Protein AF-0000000068819986 (afdb_homodimer)

Solvent-accessible surface area (backbone atoms only — not comparable to full-atom values): 44447 Å² total; per-residue (Å²): 137,85,81,78,81,79,78,78,78,78,77,74,78,73,74,75,72,70,76,78,70,58,58,41,78,55,37,43,27,44,58,58,49,64,60,56,95,40,70,66,58,46,52,50,27,48,73,72,44,48,37,31,50,92,48,45,50,63,54,22,60,37,66,53,94,60,35,35,33,39,17,23,44,28,52,44,70,18,52,66,48,14,40,23,30,39,55,59,71,44,49,82,79,37,44,56,70,47,33,31,48,39,78,29,70,70,32,18,32,69,64,36,66,87,66,21,36,34,14,24,48,37,52,44,66,48,97,78,47,33,36,42,34,45,23,58,12,35,36,36,51,81,94,58,52,42,65,76,24,68,42,28,42,36,31,27,31,64,88,76,58,41,75,75,46,75,43,68,65,54,74,86,53,52,56,99,49,53,39,70,56,31,66,47,75,50,70,56,96,42,85,62,41,31,34,37,39,33,20,17,15,57,48,30,31,39,33,32,36,34,60,73,75,69,47,69,46,48,39,68,53,33,69,22,41,19,32,34,89,36,16,73,44,53,45,96,88,43,75,52,72,55,32,68,35,5,17,32,19,46,29,48,47,50,72,43,93,87,64,39,33,43,38,36,35,26,14,31,9,25,40,46,39,30,37,34,46,41,65,53,65,75,34,73,85,38,49,84,73,40,75,84,61,50,43,80,56,38,41,56,46,84,68,40,32,36,43,26,29,32,41,42,87,86,33,39,34,38,34,18,21,32,47,58,11,24,36,30,33,30,27,68,91,46,72,63,28,43,89,45,44,41,71,50,41,70,33,89,77,70,26,37,33,29,44,26,47,44,69,42,97,84,49,30,36,35,38,35,14,38,31,50,64,40,54,75,78,54,71,72,62,65,90,38,80,46,33,33,31,30,34,33,49,44,72,70,38,31,57,94,42,80,42,43,85,71,81,76,81,83,79,66,85,76,72,79,67,53,76,82,66,65,76,80,114,137,86,82,77,79,78,77,80,77,78,78,75,77,73,75,75,72,70,76,78,70,58,58,40,78,55,36,41,28,44,57,56,49,65,62,57,95,41,71,66,58,45,52,50,27,48,72,73,45,47,36,31,48,90,47,45,50,61,51,22,61,38,66,54,95,60,33,34,34,38,16,23,43,28,51,46,70,19,53,65,46,14,38,23,31,38,55,58,71,44,49,82,78,36,43,57,72,47,32,32,48,40,77,30,69,69,32,17,32,68,62,36,65,87,67,22,36,36,14,23,48,36,50,44,67,48,96,79,45,32,35,42,34,44,23,56,12,35,35,36,52,80,94,57,50,40,67,76,24,68,43,28,41,36,31,28,33,65,88,75,58,41,75,74,46,78,45,69,65,53,72,87,52,51,57,98,48,53,40,68,54,31,66,47,75,50,70,56,96,41,86,61,41,30,33,38,39,32,21,17,16,55,46,30,31,40,32,33,36,32,60,73,76,68,46,68,45,50,37,67,54,34,68,22,40,20,33,35,90,35,16,74,45,54,44,96,89,44,73,52,69,55,32,69,34,5,19,31,18,46,30,51,48,48,72,42,93,87,66,38,33,42,37,37,35,25,15,32,8,24,39,45,40,30,38,33,46,41,68,52,67,74,34,73,87,37,49,84,75,41,74,85,60,49,43,82,56,39,40,54,46,83,68,38,29,35,43,27,28,32,42,42,87,87,31,39,34,37,34,18,22,32,47,58,11,24,35,29,34,31,27,67,91,46,72,62,27,44,89,43,43,42,70,50,42,70,34,89,79,70,26,37,33,28,44,27,47,44,69,42,98,82,50,28,38,35,38,35,13,38,30,50,64,40,56,76,76,53,71,74,63,65,90,39,81,47,33,32,32,30,36,33,50,43,70,68,38,31,58,94,43,80,44,44,82,71,82,74,76,84,78,68,86,78,72,79,68,53,76,82,66,66,75,79,112

Nearest PDB structures (foldseek):
  5yyl-assembly1_A-2  TM=8.770E-01  e=2.443E-34  Apis mellifera
  7asd-assembly1_AA  TM=8.947E-01  e=6.092E-34  Apis mellifera
  5yyl-assembly1_B-2  TM=8.747E-01  e=6.663E-30  Apis mellifera
  3q6k-assembly1_A  TM=8.518E-01  e=1.603E-27  Lutzomyia longipalpis
  7aq3-assembly1_A  TM=4.898E-01  e=1.006E-07  Stutzerimonas stutzeri

Radius of gyration: 31.74 Å; Cα contacts (8 Å, |Δi|>4): 2108; chains: 2; bounding box: 93×108×98 Å

InterPro domains:
  IPR011042 Six-bladed beta-propeller, TolB-like [G3DSA:2.120.10.30] (23-406)
  IPR017996 Major royal jelly/yellow-related [PF03022] (119-403)
  IPR017996 Major royal jelly/yellow-related [PR01366] (22-43)
  IPR017996 Major royal jelly/yellow-related [PR01366] (44-66)
  IPR017996 Major royal jelly/yellow-related [PR01366] (150-174)
  IPR017996 Major royal jelly/yellow-related [PR01366] (306-325)
  IPR017996 Major royal jelly/yellow-related [PR01366] (328-350)
  IPR017996 Major royal jelly/yellow-related [PTHR10009] (5-405)

Sequence (850 aa):
MDRTAVSVFLLLFVQFCTATYKLQEVFSWNAIDFNYPTNEEKIKALYTGRFKPENNLPVGIEIWNDKMFISVPRWREGIPSTLNYVKLDSYLTTKSPALTPYPSWEGNELGNCQNGLSTVYRMKADKCDRLWVLDTGTFGIGNTTQNPCPYALNIFDLKTNQRLRRYEFRPEDTNANTFIASIAVDLGKSCDDAYAYFSDELGYGLIVYSWKDNKSWRFQHSFFYPDPLRGDFTIDGLNFQWFEEGIFGMSLTPRHPDGSRTMYFSPLASHREFAVSTNILRNESRVEDSYKDFIALGERGPNSHTTSRVMDGNGVQFFNLIDQNAVGCWNSQKPYNEQNVDIVDRDDRELIFPADVKVDRQKNLWVISDRMSNFLIAKLDYKDINFRVFFAPIDVLIKGTICEFIPEVKPLTTYSYNPFWPYYQMDRTAVSVFLLLFVQFCTATYKLQEVFSWNAIDFNYPTNEEKIKALYTGRFKPENNLPVGIEIWNDKMFISVPRWREGIPSTLNYVKLDSYLTTKSPALTPYPSWEGNELGNCQNGLSTVYRMKADKCDRLWVLDTGTFGIGNTTQNPCPYALNIFDLKTNQRLRRYEFRPEDTNANTFIASIAVDLGKSCDDAYAYFSDELGYGLIVYSWKDNKSWRFQHSFFYPDPLRGDFTIDGLNFQWFEEGIFGMSLTPRHPDGSRTMYFSPLASHREFAVSTNILRNESRVEDSYKDFIALGERGPNSHTTSRVMDGNGVQFFNLIDQNAVGCWNSQKPYNEQNVDIVDRDDRELIFPADVKVDRQKNLWVISDRMSNFLIAKLDYKDINFRVFFAPIDVLIKGTICEFIPEVKPLTTYSYNPFWPYYQ

Organism: Brassicogethes aeneus (NCBI:txid1431903)

pLDDT: mean 91.71, std 17.66, range [24.48, 98.94]

Foldseek 3Di:
DPPPPPPPPPPPPPPPPPPPFQWDFQAFALWAAADDPDPVVVVVLCVVQLADRQQWFWFEWEDDDQKIKTATFQQDHHDQAGIWIDGSCCSVPHRHDHTYHAPHSQQDDALPQPRHANHWQYWYADPQQKIKTWRCQWHHDDPPIDRSYAIWIWIARNVVSHTPDIAGADPQQADPQFDWHYKDKDAFPDPQAIKMWTQRFQRLWIKMAHSNVRHIHIAHAPQQFADQVQQWAAFLNDTDGNRSTGKAAWEWAAADPVRKIKIWIHTQSFQWIKIAIVVQVVDRVNRPPCHVRIGTFEGQDPQAGWHYWYADHQQKIWTDRQRFLFIKIAANVDGDYNVRMDTLGHDNPQSHRFNYWDADPQQKIKIKRGNVCCVVVHGRDSVDTGITMIMHHPCSRCVPHSNDDDPDDDPPPPPVCPVPPVPPD/DPPPPPPPPPPPPPPPPPPPFQWDFQAFALWAAADDPDPVVVVVLCVVQLADGQQWFWFEWEDDDQKIKTATFQQDHHDQAGIWIDGSCCSVPHRHDHTYHAPHSQQDDALPQPRHANHWQYWYADPQQKIKTWRCQWHHDDPPIDRSYAIWIWIARNVVSHTPDIAGADPQQADPQFDWHYKDKDAFPDPQAIKMWTQRFQRLWIKMAHSNVRHIHIAHAPQQFADQVQQWAAFLNDTDGNRSTGKAAWEWAAADPVRKIKIWIHTQSFQWIKIAIVVQVVDRVNRPPCHVRIGTFEGQDPQAGWHYWYADHQQKIWTDRQRFLFIKIAARVDGDYNVRMDTLGHDNPQSHRFNYWDADPQQKIKIKHGNVCCVVVHGRDSVDTGITMIMHHPCSRCVPHSNDDDPDDPPDPPPVCPVPPVPPD

Secondary structure (DSSP, 8-state):
---------------------SSEEEEEESS--B--S-HHHHHHHHHHTS--GGG----EEEEETTEEEEE---SSS----SEEEEEGGGGGT-SSPPBEESS-SGGG-TT-TTTS---EEEEEE-TTSEEEEEE---BSSGGG-B-SS--EEEEEETTTTEEEEEEEPPGGG--TT--EEEEEEEE-SSTTSEEEEEEETTTTEEEEEETTTTEEEEEE-GGGSPPGGG-EEEETTEEEE-TT--EEEEEEPPPPTTS--EEEEEESS-SEEEEEEHHHHT-GGGTTT-GGG-EEEEE--SS--EEEEEE-TTSEEEEEEGGGTEEEEEETTS--SGGGEEEEEE-TTT-SSEEEEEE-TTSEEEEEE--HHHHHHS---TTS--EEEEEEEHHHHHTTSTTS----SS--------SS-TT--/---------------------SSEEEEEESS--B--S-HHHHHHHHHHTS--GGG----EEEEETTEEEEE---SSS----SEEEEEGGGGGT-SSPPBEESS-SGGG-TT-TTTS---EEEEEE-TTSEEEEEE---BSSGGG-B-SS--EEEEEETTTTEEEEEEEPPGGG--TT--EEEEEEEE-SSTTSEEEEEEETTTTEEEEEETTTTEEEEEE-GGGSPPGGG-EEEETTEEEE-TT--EEEEEEPPPPTTS--EEEEEESS-SEEEEEEHHHHT-GGGTTT-GGG-EEEEE--SS--EEEEEE-TTSEEEEEEGGGTEEEEEETTS--SGGGEEEEEE-TTT-SSEEEEEE-TTSEEEEEE--HHHHHHS---TTS--EEEEEEEHHHHHTTSTTS----SS--------SS-TT--

Structure (mmCIF, N/CA/C/O backbone):
data_AF-0000000068819986-model_v1
#
loop_
_entity.id
_entity.type
_entity.pdbx_description
1 polymer 'Protein yellow'
#
loop_
_atom_site.group_PDB
_atom_site.id
_atom_site.type_symbol
_atom_site.label_atom_id
_atom_site.label_alt_id
_atom_site.label_comp_id
_atom_site.label_asym_id
_atom_site.label_entity_id
_atom_site.label_seq_id
_atom_site.pdbx_PDB_ins_code
_atom_site.Cartn_x
_atom_site.Cartn_y
_atom_site.Cartn_z
_atom_site.occupancy
_atom_site.B_iso_or_equiv
_atom_site.auth_seq_id
_atom_site.auth_comp_id
_atom_site.auth_asym_id
_atom_site.auth_atom_id
_atom_site.pdbx_PDB_model_num
ATOM 1 N N . MET A 1 1 ? -55.844 -17.922 -62.625 1 30.16 1 MET A N 1
ATOM 2 C CA . MET A 1 1 ? -54.406 -17.672 -62.531 1 30.16 1 MET A CA 1
ATOM 3 C C . MET A 1 1 ? -53.938 -17.797 -61.094 1 30.16 1 MET A C 1
ATOM 5 O O . MET A 1 1 ? -54.344 -17.031 -60.219 1 30.16 1 MET A O 1
ATOM 9 N N . ASP A 1 2 ? -53.562 -19.062 -60.625 1 32.31 2 ASP A N 1
ATOM 10 C CA . ASP A 1 2 ? -53.156 -19.656 -59.344 1 32.31 2 ASP A CA 1
ATOM 11 C C . ASP A 1 2 ? -51.781 -19.172 -58.938 1 32.31 2 ASP A C 1
ATOM 13 O O . ASP A 1 2 ? -50.781 -19.469 -59.625 1 32.31 2 ASP A O 1
ATOM 17 N N . ARG A 1 3 ? -51.656 -17.875 -58.469 1 38.5 3 ARG A N 1
ATOM 18 C CA . ARG A 1 3 ? -50.406 -17.312 -57.969 1 38.5 3 ARG A CA 1
ATOM 19 C C . ARG A 1 3 ? -49.781 -18.203 -56.906 1 38.5 3 ARG A C 1
ATOM 21 O O . ARG A 1 3 ? -50.375 -18.406 -55.844 1 38.5 3 ARG A O 1
ATOM 28 N N . THR A 1 4 ? -48.906 -19.172 -57.188 1 36.22 4 THR A N 1
ATOM 29 C CA . THR A 1 4 ? -48.031 -20 -56.375 1 36.22 4 THR A CA 1
ATOM 30 C C . THR A 1 4 ? -47.062 -19.141 -55.562 1 36.22 4 THR A C 1
ATOM 32 O O . THR A 1 4 ? -46.281 -18.391 -56.125 1 36.22 4 THR A O 1
ATOM 35 N N . ALA A 1 5 ? -47.375 -18.688 -54.312 1 40.69 5 ALA A N 1
ATOM 36 C CA . ALA A 1 5 ? -46.531 -18 -53.312 1 40.69 5 ALA A CA 1
ATOM 37 C C . ALA A 1 5 ? -45.25 -18.812 -53.031 1 40.69 5 ALA A C 1
ATOM 39 O O . ALA A 1 5 ? -45.344 -19.953 -52.594 1 40.69 5 ALA A O 1
ATOM 40 N N . VAL A 1 6 ? -44.156 -18.609 -53.75 1 39.88 6 VAL A N 1
ATOM 41 C CA . VAL A 1 6 ? -42.844 -19.156 -53.469 1 39.88 6 VAL A CA 1
ATOM 42 C C . VAL A 1 6 ? -42.344 -18.688 -52.094 1 39.88 6 VAL A C 1
ATOM 44 O O . VAL A 1 6 ? -42.188 -17.484 -51.875 1 39.88 6 VAL A O 1
ATOM 47 N N . SER A 1 7 ? -42.656 -19.391 -51.031 1 39.62 7 SER A N 1
ATOM 48 C CA . SER A 1 7 ? -42.094 -19.125 -49.719 1 39.62 7 SER A CA 1
ATOM 49 C C . SER A 1 7 ? -40.594 -19.281 -49.719 1 39.62 7 SER A C 1
ATOM 51 O O . SER A 1 7 ? -40.062 -20.359 -49.969 1 39.62 7 SER A O 1
ATOM 53 N N . VAL A 1 8 ? -39.812 -18.25 -49.969 1 42.44 8 VAL A N 1
ATOM 54 C CA . VAL A 1 8 ? -38.375 -18.25 -49.844 1 42.44 8 VAL A CA 1
ATOM 55 C C . VAL A 1 8 ? -38 -18.484 -48.375 1 42.44 8 VAL A C 1
ATOM 57 O O . VAL A 1 8 ? -38.312 -17.688 -47.5 1 42.44 8 VAL A O 1
ATOM 60 N N . PHE A 1 9 ? -37.812 -19.766 -48 1 40.22 9 PHE A N 1
ATOM 61 C CA . PHE A 1 9 ? -37.219 -20.109 -46.719 1 40.22 9 PHE A CA 1
ATOM 62 C C . PHE A 1 9 ? -35.781 -19.609 -46.656 1 40.22 9 PHE A C 1
ATOM 64 O O . PHE A 1 9 ? -34.906 -20.062 -47.406 1 40.22 9 PHE A O 1
ATOM 71 N N . LEU A 1 10 ? -35.562 -18.391 -46.188 1 42 10 LEU A N 1
ATOM 72 C CA . LEU A 1 10 ? -34.219 -17.938 -45.844 1 42 10 LEU A CA 1
ATOM 73 C C . LEU A 1 10 ? -33.594 -18.828 -44.781 1 42 10 LEU A C 1
ATOM 75 O O . LEU A 1 10 ? -34.062 -18.875 -43.625 1 42 10 LEU A O 1
ATOM 79 N N . LEU A 1 11 ? -32.875 -19.906 -45.156 1 39.41 11 LEU A N 1
ATOM 80 C CA . LEU A 1 11 ? -32 -20.656 -44.25 1 39.41 11 LEU A CA 1
ATOM 81 C C . LEU A 1 11 ? -30.969 -19.75 -43.625 1 39.41 11 LEU A C 1
ATOM 83 O O . LEU A 1 11 ? -30.062 -19.25 -44.312 1 39.41 11 LEU A O 1
ATOM 87 N N . LEU A 1 12 ? -31.297 -19.078 -42.594 1 41.88 12 LEU A N 1
ATOM 88 C CA . LEU A 1 12 ? -30.297 -18.438 -41.75 1 41.88 12 LEU A CA 1
ATOM 89 C C . LEU A 1 12 ? -29.25 -19.438 -41.281 1 41.88 12 LEU A C 1
ATOM 91 O O . LEU A 1 12 ? -29.531 -20.312 -40.469 1 41.88 12 LEU A O 1
ATOM 95 N N . PHE A 1 13 ? -28.219 -19.719 -42.094 1 41.12 13 PHE A N 1
ATOM 96 C CA . PHE A 1 13 ? -27.016 -20.406 -41.625 1 41.12 13 PHE A CA 1
ATOM 97 C C . PHE A 1 13 ? -26.422 -19.703 -40.406 1 41.12 13 PHE A C 1
ATOM 99 O O . PHE A 1 13 ? -25.812 -18.625 -40.562 1 41.12 13 PHE A O 1
ATOM 106 N N . VAL A 1 14 ? -26.922 -19.969 -39.281 1 42.66 14 VAL A N 1
ATOM 107 C CA . VAL A 1 14 ? -26.172 -19.641 -38.062 1 42.66 14 VAL A CA 1
ATOM 108 C C . VAL A 1 14 ? -24.844 -20.375 -38.062 1 42.66 14 VAL A C 1
ATOM 110 O O . VAL A 1 14 ? -24.797 -21.594 -37.969 1 42.66 14 VAL A O 1
ATOM 113 N N . GLN A 1 15 ? -23.859 -19.922 -38.75 1 37.44 15 GLN A N 1
ATOM 114 C CA . GLN A 1 15 ? -22.5 -20.391 -38.5 1 37.44 15 GLN A CA 1
ATOM 115 C C . GLN A 1 15 ? -22.219 -20.484 -37 1 37.44 15 GLN A C 1
ATOM 117 O O . GLN A 1 15 ? -22.109 -19.453 -36.312 1 37.44 15 GLN A O 1
ATOM 122 N N . PHE A 1 16 ? -22.516 -21.562 -36.375 1 36.34 16 PHE A N 1
ATOM 123 C CA . PHE A 1 16 ? -21.875 -21.844 -35.094 1 36.34 16 PHE A CA 1
ATOM 124 C C . PHE A 1 16 ? -20.359 -21.719 -35.219 1 36.34 16 PHE A C 1
ATOM 126 O O . PHE A 1 16 ? -19.688 -22.594 -35.781 1 36.34 16 PHE A O 1
ATOM 133 N N . CYS A 1 17 ? -19.797 -20.578 -35.312 1 37.97 17 CYS A N 1
ATOM 134 C CA . CYS A 1 17 ? -18.359 -20.484 -35.062 1 37.97 17 CYS A CA 1
ATOM 135 C C . CYS A 1 17 ? -17.984 -21.297 -33.812 1 37.97 17 CYS A C 1
ATOM 137 O O . CYS A 1 17 ? -18.25 -20.859 -32.688 1 37.97 17 CYS A O 1
ATOM 139 N N . THR A 1 18 ? -17.969 -22.562 -33.812 1 39.12 18 THR A N 1
ATOM 140 C CA . THR A 1 18 ? -17.328 -23.297 -32.75 1 39.12 18 THR A CA 1
ATOM 141 C C . THR A 1 18 ? -16.016 -22.625 -32.344 1 39.12 18 THR A C 1
ATOM 143 O O . THR A 1 18 ? -15.102 -22.484 -33.156 1 39.12 18 THR A O 1
ATOM 146 N N . ALA A 1 19 ? -16.016 -21.688 -31.547 1 47.94 19 ALA A N 1
ATOM 147 C CA . ALA A 1 19 ? -14.781 -21.219 -30.922 1 47.94 19 ALA A CA 1
ATOM 148 C C . ALA A 1 19 ? -13.852 -22.375 -30.609 1 47.94 19 ALA A C 1
ATOM 150 O O . ALA A 1 19 ? -14.172 -23.219 -29.766 1 47.94 19 ALA A O 1
ATOM 151 N N . THR A 1 20 ? -13.18 -22.984 -31.531 1 50.69 20 THR A N 1
ATOM 152 C CA . THR A 1 20 ? -12.172 -24.016 -31.297 1 50.69 20 THR A CA 1
ATOM 153 C C . THR A 1 20 ? -11.258 -23.625 -30.125 1 50.69 20 THR A C 1
ATOM 155 O O . THR A 1 20 ? -10.547 -22.609 -30.203 1 50.69 20 THR A O 1
ATOM 158 N N . TYR A 1 21 ? -11.539 -24.172 -28.812 1 73 21 TYR A N 1
ATOM 159 C CA . TYR A 1 21 ? -10.672 -24.062 -27.641 1 73 21 TYR A CA 1
ATOM 160 C C . TYR A 1 21 ? -9.312 -24.703 -27.906 1 73 21 TYR A C 1
ATOM 162 O O . TYR A 1 21 ? -9.242 -25.875 -28.297 1 73 21 TYR A O 1
ATOM 170 N N . LYS A 1 22 ? -8.312 -23.812 -27.875 1 88.81 22 LYS A N 1
ATOM 171 C CA . LYS A 1 22 ? -6.961 -24.312 -28.109 1 88.81 22 LYS A CA 1
ATOM 172 C C . LYS A 1 22 ? -6.449 -25.109 -26.922 1 88.81 22 LYS A C 1
ATOM 174 O O . LYS A 1 22 ? -5.816 -26.156 -27.078 1 88.81 22 LYS A O 1
ATOM 179 N N . LEU A 1 23 ? -6.883 -24.75 -25.75 1 96.56 23 LEU A N 1
ATOM 180 C CA . LEU A 1 23 ? -6.504 -25.469 -24.531 1 96.56 23 LEU A CA 1
ATOM 181 C C . LEU A 1 23 ? -7.316 -26.75 -24.391 1 96.56 23 LEU A C 1
ATOM 183 O O . LEU A 1 23 ? -8.539 -26.734 -24.531 1 96.56 23 LEU A O 1
ATOM 187 N N . GLN A 1 24 ? -6.68 -27.797 -24.141 1 96.88 24 GLN A N 1
ATOM 188 C CA . GLN A 1 24 ? -7.32 -29.094 -23.938 1 96.88 24 GLN A CA 1
ATOM 189 C C . GLN A 1 24 ? -7.332 -29.469 -22.453 1 96.88 24 GLN A C 1
ATOM 191 O O . GLN A 1 24 ? -6.305 -29.391 -21.781 1 96.88 24 GLN A O 1
ATOM 196 N N . GLU A 1 25 ? -8.484 -29.891 -21.984 1 97.56 25 GLU A N 1
ATOM 197 C CA . GLU A 1 25 ? -8.609 -30.312 -20.594 1 97.56 25 GLU A CA 1
ATOM 198 C C . GLU A 1 25 ? -7.938 -31.656 -20.359 1 97.56 25 GLU A C 1
ATOM 200 O O . GLU A 1 25 ? -8.148 -32.594 -21.125 1 97.56 25 GLU A O 1
ATOM 205 N N . VAL A 1 26 ? -7.129 -31.75 -19.344 1 97.5 26 VAL A N 1
ATOM 206 C CA . VAL A 1 26 ? -6.43 -32.969 -19 1 97.5 26 VAL A CA 1
ATOM 207 C C . VAL A 1 26 ? -7.039 -33.594 -17.734 1 97.5 26 VAL A C 1
ATOM 209 O O . VAL A 1 26 ? -7.328 -34.781 -17.688 1 97.5 26 VAL A O 1
ATOM 212 N N . PHE A 1 27 ? -7.16 -32.812 -16.719 1 98.56 27 PHE A N 1
ATOM 213 C CA . PHE A 1 27 ? -7.754 -33.219 -15.453 1 98.56 27 PHE A CA 1
ATOM 214 C C . PHE A 1 27 ? -8.891 -32.281 -15.062 1 98.56 27 PHE A C 1
ATOM 216 O O . PHE A 1 27 ? -8.93 -31.125 -15.492 1 98.56 27 PHE A O 1
ATOM 223 N N . SER A 1 28 ? -9.805 -32.75 -14.273 1 98.44 28 SER A N 1
ATOM 224 C CA . SER A 1 28 ? -10.883 -31.953 -13.688 1 98.44 28 SER A CA 1
ATOM 225 C C . SER A 1 28 ? -11.391 -32.594 -12.398 1 98.44 28 SER A C 1
ATOM 227 O O . SER A 1 28 ? -11.43 -33.812 -12.273 1 98.44 28 SER A O 1
ATOM 229 N N . TRP A 1 29 ? -11.719 -31.797 -11.43 1 98.69 29 TRP A N 1
ATOM 230 C CA . TRP A 1 29 ? -12.195 -32.25 -10.141 1 98.69 29 TRP A CA 1
ATOM 231 C C . TRP A 1 29 ? -13.422 -31.469 -9.695 1 98.69 29 TRP A C 1
ATOM 233 O O . TRP A 1 29 ? -13.477 -30.25 -9.875 1 98.69 29 TRP A O 1
ATOM 243 N N . ASN A 1 30 ? -14.422 -32.188 -9.141 1 98.44 30 ASN A N 1
ATOM 244 C CA . ASN A 1 30 ? -15.406 -31.5 -8.32 1 98.44 30 ASN A CA 1
ATOM 245 C C . ASN A 1 30 ? -14.812 -31.062 -6.988 1 98.44 30 ASN A C 1
ATOM 247 O O . ASN A 1 30 ? -14.969 -29.891 -6.594 1 98.44 30 ASN A O 1
ATOM 251 N N . ALA A 1 31 ? -14.117 -31.984 -6.383 1 98.38 31 ALA A N 1
ATOM 252 C CA . ALA A 1 31 ? -13.352 -31.781 -5.152 1 98.38 31 ALA A CA 1
ATOM 253 C C . ALA A 1 31 ? -12.047 -32.562 -5.18 1 98.38 31 ALA A C 1
ATOM 255 O O . ALA A 1 31 ? -11.984 -33.656 -5.762 1 98.38 31 ALA A O 1
ATOM 256 N N . ILE A 1 32 ? -11.086 -32.062 -4.531 1 98.38 32 ILE A N 1
ATOM 257 C CA . ILE A 1 32 ? -9.789 -32.719 -4.488 1 98.38 32 ILE A CA 1
ATOM 258 C C . ILE A 1 32 ? -9.844 -33.906 -3.545 1 98.38 32 ILE A C 1
ATOM 260 O O . ILE A 1 32 ? -10.508 -33.844 -2.506 1 98.38 32 ILE A O 1
ATOM 264 N N . ASP A 1 33 ? -9.18 -34.906 -3.947 1 98.38 33 ASP A N 1
ATOM 265 C CA . ASP A 1 33 ? -9.016 -36.094 -3.139 1 98.38 33 ASP A CA 1
ATOM 266 C C . ASP A 1 33 ? -7.539 -36.5 -3.029 1 98.38 33 ASP A C 1
ATOM 268 O O . ASP A 1 33 ? -6.703 -36 -3.785 1 98.38 33 ASP A O 1
ATOM 272 N N . PHE A 1 34 ? -7.273 -37.375 -2.041 1 98.75 34 PHE A N 1
ATOM 273 C CA . PHE A 1 34 ? -5.887 -37.75 -1.778 1 98.75 34 PHE A CA 1
ATOM 274 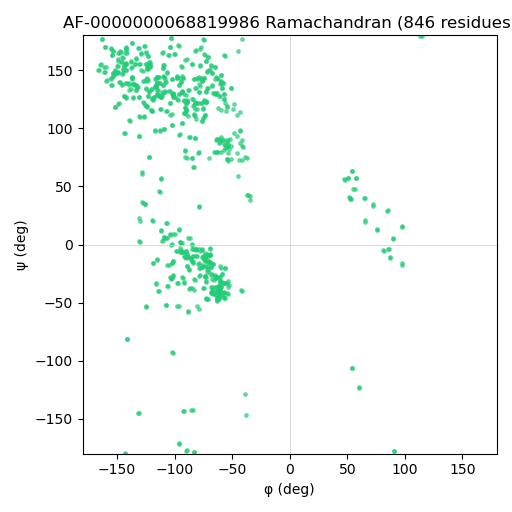C C . PHE A 1 34 ? -5.727 -39.281 -1.771 1 98.75 34 PHE A C 1
ATOM 276 O O . PHE A 1 34 ? -6.652 -40 -1.404 1 98.75 34 PHE A O 1
ATOM 283 N N . ASN A 1 35 ? -4.531 -39.656 -2.172 1 98 35 ASN A N 1
ATOM 284 C CA . ASN A 1 35 ? -4.168 -41.062 -2.125 1 98 35 ASN A CA 1
ATOM 285 C C . ASN A 1 35 ? -3.717 -41.469 -0.728 1 98 35 ASN A C 1
ATOM 287 O O . ASN A 1 35 ? -2.52 -41.531 -0.444 1 98 35 ASN A O 1
ATOM 291 N N . TYR A 1 36 ? -4.664 -41.938 0.056 1 97.88 36 TYR A N 1
ATOM 292 C CA . TYR A 1 36 ? -4.324 -42.469 1.373 1 97.88 36 TYR A CA 1
ATOM 293 C C . TYR A 1 36 ? -3.744 -43.875 1.263 1 97.88 36 TYR A C 1
ATOM 295 O O . TYR A 1 36 ? -4.102 -44.625 0.356 1 97.88 36 TYR A O 1
ATOM 303 N N . PRO A 1 37 ? -2.934 -44.219 2.252 1 96.5 37 PRO A N 1
ATOM 304 C CA . PRO A 1 37 ? -2.373 -45.562 2.215 1 96.5 37 PRO A CA 1
ATOM 305 C C . PRO A 1 37 ? -3.443 -46.656 2.314 1 96.5 37 PRO A C 1
ATOM 307 O O . PRO A 1 37 ? -3.318 -47.719 1.687 1 96.5 37 PRO A O 1
ATOM 310 N N . THR A 1 38 ? -4.48 -46.438 3.188 1 97.31 38 THR A N 1
ATOM 311 C CA . THR A 1 38 ? -5.586 -47.375 3.301 1 97.31 38 THR A CA 1
ATOM 312 C C . THR A 1 38 ? -6.926 -46.656 3.307 1 97.31 38 THR A C 1
ATOM 314 O O . THR A 1 38 ? -6.988 -45.469 3.662 1 97.31 38 THR A O 1
ATOM 317 N N . ASN A 1 39 ? -7.887 -47.375 2.908 1 97.25 39 ASN A N 1
ATOM 318 C CA . ASN A 1 39 ? -9.234 -46.812 2.959 1 97.25 39 ASN A CA 1
ATOM 319 C C . ASN A 1 39 ? -9.648 -46.469 4.387 1 97.25 39 ASN A C 1
ATOM 321 O O . ASN A 1 39 ? -10.352 -45.5 4.621 1 97.25 39 ASN A O 1
ATOM 325 N N . GLU A 1 40 ? -9.188 -47.312 5.324 1 97.62 40 GLU A N 1
ATOM 326 C CA . GLU A 1 40 ? -9.5 -47.062 6.73 1 97.62 40 GLU A CA 1
ATOM 327 C C . GLU A 1 40 ? -8.945 -45.719 7.207 1 97.62 40 GLU A C 1
ATOM 329 O O . GLU A 1 40 ? -9.625 -45 7.918 1 97.62 40 GLU A O 1
ATOM 334 N N . GLU A 1 41 ? -7.789 -45.438 6.773 1 97.31 41 GLU A N 1
ATOM 335 C CA . GLU A 1 41 ? -7.168 -44.188 7.152 1 97.31 41 GLU A CA 1
ATOM 336 C C . GLU A 1 41 ? -7.922 -43 6.559 1 97.31 41 GLU A C 1
ATOM 338 O O . GLU A 1 41 ? -8.07 -41.938 7.207 1 97.31 41 GLU A O 1
ATOM 343 N N . LYS A 1 42 ? -8.367 -43.125 5.359 1 97.88 42 LYS A N 1
ATOM 344 C CA . LYS A 1 42 ? -9.141 -42.062 4.715 1 97.88 42 LYS A CA 1
ATOM 345 C C . LYS A 1 42 ? -10.453 -41.812 5.453 1 97.88 42 LYS A C 1
ATOM 347 O O . LYS A 1 42 ? -10.797 -40.688 5.75 1 97.88 42 LYS A O 1
ATOM 352 N N . ILE A 1 43 ? -11.125 -42.906 5.754 1 98 43 ILE A N 1
ATOM 353 C CA . ILE A 1 43 ? -12.414 -42.812 6.441 1 98 43 ILE A CA 1
ATOM 354 C C . ILE A 1 43 ? -12.227 -42.156 7.801 1 98 43 ILE A C 1
ATOM 356 O O . ILE A 1 43 ? -13.008 -41.281 8.195 1 98 43 ILE A O 1
ATOM 360 N N . LYS A 1 44 ? -11.211 -42.531 8.492 1 97.81 44 LYS A N 1
ATOM 361 C CA . LYS A 1 44 ? -10.914 -41.938 9.789 1 97.81 44 LYS A CA 1
ATOM 362 C C . LYS A 1 44 ? -10.672 -40.438 9.656 1 97.81 44 LYS A C 1
ATOM 364 O O . LYS A 1 44 ? -11.148 -39.656 10.469 1 97.81 44 LYS A O 1
ATOM 369 N N . ALA A 1 45 ? -9.914 -40.094 8.625 1 98 45 ALA A N 1
ATOM 370 C CA . ALA A 1 45 ? -9.609 -38.688 8.398 1 98 45 ALA A CA 1
ATOM 371 C C . ALA A 1 45 ? -10.875 -37.875 8.102 1 98 45 ALA A C 1
ATOM 373 O O . ALA A 1 45 ? -11.039 -36.75 8.57 1 98 45 ALA A O 1
ATOM 374 N N . LEU A 1 46 ? -11.75 -38.438 7.324 1 98.12 46 LEU A N 1
ATOM 375 C CA . LEU A 1 46 ? -13.031 -37.812 7.012 1 98.12 46 LEU A CA 1
ATOM 376 C C . LEU A 1 46 ? -13.867 -37.625 8.273 1 98.12 46 LEU A C 1
ATOM 378 O O . LEU A 1 46 ? -14.453 -36.562 8.484 1 98.12 46 LEU A O 1
ATOM 382 N N . TYR A 1 47 ? -13.82 -38.594 9.125 1 97.69 47 TYR A N 1
ATOM 383 C CA . TYR A 1 47 ? -14.641 -38.594 10.336 1 97.69 47 TYR A CA 1
ATOM 384 C C . TYR A 1 47 ? -14.086 -37.625 11.367 1 97.69 47 TYR A C 1
ATOM 386 O O . TYR A 1 47 ? -14.852 -36.938 12.062 1 97.69 47 TYR A O 1
ATOM 394 N N . THR A 1 48 ? -12.812 -37.531 11.469 1 97.75 48 THR A N 1
ATOM 395 C CA . THR A 1 48 ? -12.188 -36.688 12.492 1 97.75 48 THR A CA 1
ATOM 396 C C . THR A 1 48 ? -12.023 -35.25 12 1 97.75 48 THR A C 1
ATOM 398 O O . THR A 1 48 ? -11.641 -34.375 12.766 1 97.75 48 THR A O 1
ATOM 401 N N . GLY A 1 49 ? -12.234 -35 10.727 1 97.69 49 GLY A N 1
ATOM 402 C CA . GLY A 1 49 ? -12.117 -33.656 10.18 1 97.69 49 GLY A CA 1
ATOM 403 C C . GLY A 1 49 ? -10.711 -33.344 9.703 1 97.69 49 GLY A C 1
ATOM 404 O O . GLY A 1 49 ? -10.438 -32.188 9.32 1 97.69 49 GLY A O 1
ATOM 405 N N . ARG A 1 50 ? -9.898 -34.312 9.766 1 97.38 50 ARG A N 1
ATOM 406 C CA . ARG A 1 50 ? -8.539 -34.125 9.258 1 97.38 50 ARG A CA 1
ATOM 407 C C . ARG A 1 50 ? -8.531 -34 7.738 1 97.38 50 ARG A C 1
ATOM 409 O O . ARG A 1 50 ? -7.559 -33.531 7.152 1 97.38 50 ARG A O 1
ATOM 416 N N . PHE A 1 51 ? -9.586 -34.562 7.164 1 98.5 51 PHE A N 1
ATOM 417 C CA . PHE A 1 51 ? -9.82 -34.406 5.734 1 98.5 51 PHE A CA 1
ATOM 418 C C . PHE A 1 51 ? -11.234 -33.875 5.48 1 98.5 51 PHE A C 1
ATOM 420 O O . PHE A 1 51 ? -12.219 -34.562 5.781 1 98.5 51 PHE A O 1
ATOM 427 N N . LYS A 1 52 ? -11.281 -32.625 5.035 1 98.5 52 LYS A N 1
ATOM 428 C CA . LYS A 1 52 ? -12.531 -32 4.602 1 98.5 52 LYS A CA 1
ATOM 429 C C . LYS A 1 52 ? -12.469 -31.625 3.125 1 98.5 52 LYS A C 1
ATOM 431 O O . LYS A 1 52 ? -11.961 -30.547 2.773 1 98.5 52 LYS A O 1
ATOM 436 N N . PRO A 1 53 ? -13.008 -32.406 2.236 1 97.81 53 PRO A N 1
ATOM 437 C CA . PRO A 1 53 ? -12.828 -32.281 0.791 1 97.81 53 PRO A CA 1
ATOM 438 C C . PRO A 1 53 ? -13.164 -30.859 0.296 1 97.81 53 PRO A C 1
ATOM 440 O O . PRO A 1 53 ? -12.453 -30.312 -0.544 1 97.81 53 PRO A O 1
ATOM 443 N N . GLU A 1 54 ? -14.125 -30.203 0.831 1 97.44 54 GLU A N 1
ATOM 444 C CA . GLU A 1 54 ? -14.625 -28.938 0.33 1 97.44 54 GLU A CA 1
ATOM 445 C C . GLU A 1 54 ? -13.656 -27.797 0.659 1 97.44 54 GLU A C 1
ATOM 447 O O . GLU A 1 54 ? -13.773 -26.703 0.105 1 97.44 54 GLU A O 1
ATOM 452 N N . ASN A 1 55 ? -12.688 -28.078 1.54 1 98.25 55 ASN A N 1
ATOM 453 C CA . ASN A 1 55 ? -11.773 -27.031 1.983 1 98.25 55 ASN A CA 1
ATOM 454 C C . ASN A 1 55 ? -10.492 -27.016 1.151 1 98.25 55 ASN A C 1
ATOM 456 O O . ASN A 1 55 ? -9.672 -26.109 1.285 1 98.25 55 ASN A O 1
ATOM 460 N N . ASN A 1 56 ? -10.336 -28 0.267 1 98.69 56 ASN A N 1
ATOM 461 C CA . ASN A 1 56 ? -9.086 -28.188 -0.454 1 98.69 56 ASN A CA 1
ATOM 462 C C . ASN A 1 56 ? -9.109 -27.484 -1.812 1 98.69 56 ASN A C 1
ATOM 464 O O . ASN A 1 56 ? -9.781 -27.953 -2.738 1 98.69 56 ASN A O 1
ATOM 468 N N . LEU A 1 57 ? -8.438 -26.375 -1.933 1 98.69 57 LEU A N 1
ATOM 469 C CA . LEU A 1 57 ? -8.312 -25.609 -3.172 1 98.69 57 LEU A CA 1
ATOM 470 C C . LEU A 1 57 ? -6.941 -25.812 -3.805 1 98.69 57 LEU A C 1
ATOM 472 O O . LEU A 1 57 ? -5.918 -25.438 -3.227 1 98.69 57 LEU A O 1
ATOM 476 N N . PRO A 1 58 ? -6.863 -26.484 -4.965 1 98.75 58 PRO A N 1
ATOM 477 C CA . PRO A 1 58 ? -5.574 -26.531 -5.664 1 98.75 58 PRO A CA 1
ATOM 478 C C . PRO A 1 58 ? -5.203 -25.172 -6.281 1 98.75 58 PRO A C 1
ATOM 480 O O . PRO A 1 58 ? -6.039 -24.531 -6.918 1 98.75 58 PRO A O 1
ATOM 483 N N . VAL A 1 59 ? -3.977 -24.734 -6.121 1 97.88 59 VAL A N 1
ATOM 484 C CA . VAL A 1 59 ? -3.658 -23.359 -6.48 1 97.88 59 VAL A CA 1
ATOM 485 C C . VAL A 1 59 ? -2.494 -23.328 -7.465 1 97.88 59 VAL A C 1
ATOM 487 O O . VAL A 1 59 ? -2.564 -22.672 -8.508 1 97.88 59 VAL A O 1
ATOM 490 N N . GLY A 1 60 ? -1.392 -23.969 -7.145 1 98 60 GLY A N 1
ATOM 491 C CA . GLY A 1 60 ? -0.194 -23.953 -7.969 1 98 60 GLY A CA 1
ATOM 492 C C . GLY A 1 60 ? 0.095 -25.281 -8.633 1 98 60 GLY A C 1
ATOM 493 O O . GLY A 1 60 ? -0.247 -26.328 -8.094 1 98 60 GLY A O 1
ATOM 494 N N . ILE A 1 61 ? 0.76 -25.25 -9.797 1 98.75 61 ILE A N 1
ATOM 495 C CA . ILE A 1 61 ? 1.185 -26.469 -10.469 1 98.75 61 ILE A CA 1
ATOM 496 C C . ILE A 1 61 ? 2.637 -26.328 -10.922 1 98.75 61 ILE A C 1
ATOM 498 O O . ILE A 1 61 ? 3.164 -25.219 -11.008 1 98.75 61 ILE A O 1
ATOM 502 N N . GLU A 1 62 ? 3.207 -27.406 -11.133 1 98.69 62 GLU A N 1
ATOM 503 C CA . GLU A 1 62 ? 4.523 -27.531 -11.758 1 98.69 62 GLU A CA 1
ATOM 504 C C . GLU A 1 62 ? 4.688 -28.891 -12.43 1 98.69 62 GLU A C 1
ATOM 506 O O . GLU A 1 62 ? 4.285 -29.922 -11.867 1 98.69 62 GLU A O 1
ATOM 511 N N . ILE A 1 63 ? 5.273 -28.875 -13.633 1 98.56 63 ILE A N 1
ATOM 512 C CA . ILE A 1 63 ? 5.41 -30.109 -14.391 1 98.56 63 ILE A CA 1
ATOM 513 C C . ILE A 1 63 ? 6.871 -30.547 -14.398 1 98.56 63 ILE A C 1
ATOM 515 O O . ILE A 1 63 ? 7.766 -29.75 -14.688 1 98.56 63 ILE A O 1
ATOM 519 N N . TRP A 1 64 ? 7.098 -31.766 -14.102 1 98.25 64 TRP A N 1
ATOM 520 C CA . TRP A 1 64 ? 8.406 -32.406 -14.211 1 98.25 64 TRP A CA 1
ATOM 521 C C . TRP A 1 64 ? 8.281 -33.812 -14.781 1 98.25 64 TRP A C 1
ATOM 523 O O . TRP A 1 64 ? 7.789 -34.719 -14.102 1 98.25 64 TRP A O 1
ATOM 533 N N . ASN A 1 65 ? 8.695 -33.938 -16.031 1 96.06 65 ASN A N 1
ATOM 534 C CA . ASN A 1 65 ? 8.609 -35.219 -16.75 1 96.06 65 ASN A CA 1
ATOM 535 C C . ASN A 1 65 ? 7.195 -35.781 -16.719 1 96.06 65 ASN A C 1
ATOM 537 O O . ASN A 1 65 ? 6.281 -35.219 -17.312 1 96.06 65 ASN A O 1
ATOM 541 N N . ASP A 1 66 ? 6.969 -36.844 -15.906 1 95.75 66 ASP A N 1
ATOM 542 C CA . ASP A 1 66 ? 5.668 -37.5 -15.93 1 95.75 66 ASP A CA 1
ATOM 543 C C . ASP A 1 66 ? 4.828 -37.125 -14.719 1 95.75 66 ASP A C 1
ATOM 545 O O . ASP A 1 66 ? 3.764 -37.688 -14.477 1 95.75 66 ASP A O 1
ATOM 549 N N . LYS A 1 67 ? 5.344 -36.156 -13.977 1 97.62 67 LYS A N 1
ATOM 550 C CA . LYS A 1 67 ? 4.652 -35.688 -12.773 1 97.62 67 LYS A CA 1
ATOM 551 C C . LYS A 1 67 ? 4.152 -34.25 -12.93 1 97.62 67 LYS A C 1
ATOM 553 O O . LYS A 1 67 ? 4.84 -33.406 -13.5 1 97.62 67 LYS A O 1
ATOM 558 N N . MET A 1 68 ? 2.986 -34.062 -12.445 1 98.62 68 MET A N 1
ATOM 559 C CA . MET A 1 68 ? 2.49 -32.719 -12.188 1 98.62 68 MET A CA 1
ATOM 560 C C . MET A 1 68 ? 2.336 -32.469 -10.688 1 98.62 68 MET A C 1
ATOM 562 O O . MET A 1 68 ? 1.564 -33.156 -10.023 1 98.62 68 MET A O 1
ATOM 566 N N . PHE A 1 69 ? 3.082 -31.562 -10.227 1 98.88 69 PHE A N 1
ATOM 567 C CA . PHE A 1 69 ? 2.932 -31.156 -8.836 1 98.88 69 PHE A CA 1
ATOM 568 C C . PHE A 1 69 ? 1.764 -30.188 -8.68 1 98.88 69 PHE A C 1
ATOM 570 O O . PHE A 1 69 ? 1.518 -29.359 -9.555 1 98.88 69 PHE A O 1
ATOM 577 N N . ILE A 1 70 ? 1.054 -30.312 -7.574 1 98.88 70 ILE A N 1
ATOM 578 C CA . ILE A 1 70 ? -0.098 -29.484 -7.25 1 98.88 70 ILE A CA 1
ATOM 579 C C . ILE A 1 70 ? -0.032 -29.062 -5.785 1 98.88 70 ILE A C 1
ATOM 581 O O . ILE A 1 70 ? 0.115 -29.906 -4.895 1 98.88 70 ILE A O 1
ATOM 585 N N . SER A 1 71 ? -0.115 -27.797 -5.516 1 98.81 71 SER A N 1
ATOM 586 C CA . SER A 1 71 ? -0.138 -27.312 -4.141 1 98.81 71 SER A CA 1
ATOM 587 C C . SER A 1 71 ? -1.563 -27.031 -3.676 1 98.81 71 SER A C 1
ATOM 589 O O . SER A 1 71 ? -2.416 -26.641 -4.473 1 98.81 71 SER A O 1
ATOM 591 N N . VAL A 1 72 ? -1.812 -27.297 -2.41 1 98.81 72 VAL A N 1
ATOM 592 C CA . VAL A 1 72 ? -3.078 -27.031 -1.731 1 98.81 72 VAL A CA 1
ATOM 593 C C . VAL A 1 72 ? -2.82 -26.297 -0.417 1 98.81 72 VAL A C 1
ATOM 595 O O . VAL A 1 72 ? -2.629 -26.938 0.626 1 98.81 72 VAL A O 1
ATOM 598 N N . PRO A 1 73 ? -2.877 -24.984 -0.45 1 98.19 73 PRO A N 1
ATOM 599 C CA . PRO A 1 73 ? -2.57 -24.234 0.765 1 98.19 73 PRO A CA 1
ATOM 600 C C . PRO A 1 73 ? -3.557 -24.5 1.896 1 98.19 73 PRO A C 1
ATOM 602 O O . PRO A 1 73 ? -4.75 -24.688 1.648 1 98.19 73 PRO A O 1
ATOM 605 N N . ARG A 1 74 ? -3.07 -24.516 3.111 1 98.38 74 ARG A N 1
ATOM 606 C CA . ARG A 1 74 ? -3.908 -24.766 4.281 1 98.38 74 ARG A CA 1
ATOM 607 C C . ARG A 1 74 ? -4.566 -23.484 4.766 1 98.38 74 ARG A C 1
ATOM 609 O O . ARG A 1 74 ? -4.285 -23.016 5.871 1 98.38 74 ARG A O 1
ATOM 616 N N . TRP A 1 75 ? -5.574 -23.078 3.994 1 97.56 75 TRP A N 1
ATOM 617 C CA . TRP A 1 75 ? -6.316 -21.859 4.312 1 97.56 75 TRP A CA 1
ATOM 618 C C . TRP A 1 75 ? -7.496 -22.156 5.23 1 97.56 75 TRP A C 1
ATOM 620 O O . TRP A 1 75 ? -8.055 -21.25 5.852 1 97.56 75 TRP A O 1
ATOM 630 N N . ARG A 1 76 ? -7.848 -23.406 5.258 1 97.56 76 ARG A N 1
ATOM 631 C CA . ARG A 1 76 ? -8.914 -23.938 6.098 1 97.56 76 ARG A CA 1
ATOM 632 C C . ARG A 1 76 ? -8.508 -25.25 6.742 1 97.56 76 ARG A C 1
ATOM 634 O O . ARG A 1 76 ? -7.445 -25.797 6.438 1 97.56 76 ARG A O 1
ATOM 641 N N . GLU A 1 77 ? -9.336 -25.719 7.598 1 97.38 77 GLU A N 1
ATOM 642 C CA . GLU A 1 77 ? -9.094 -27.016 8.219 1 97.38 77 GLU A CA 1
ATOM 643 C C . GLU A 1 77 ? -9.336 -28.156 7.234 1 97.38 77 GLU A C 1
ATOM 645 O O . GLU A 1 77 ? -10.039 -27.984 6.238 1 97.38 77 GLU A O 1
ATOM 650 N N . GLY A 1 78 ? -8.727 -29.25 7.543 1 98.44 78 GLY A N 1
ATOM 651 C CA . GLY A 1 78 ? -9.055 -30.469 6.809 1 98.44 78 GLY A CA 1
ATOM 652 C C . GLY A 1 78 ? -8.273 -30.609 5.516 1 98.44 78 GLY A C 1
ATOM 653 O O . GLY A 1 78 ? -8.773 -31.172 4.543 1 98.44 78 GLY A O 1
ATOM 654 N N . ILE A 1 79 ? -7.113 -30.094 5.434 1 98.75 79 ILE A N 1
ATOM 655 C CA . ILE A 1 79 ? -6.215 -30.25 4.297 1 98.75 79 ILE A CA 1
ATOM 656 C C . ILE A 1 79 ? -5.039 -31.156 4.688 1 98.75 79 ILE A C 1
ATOM 658 O O . ILE A 1 79 ? -4.059 -30.672 5.266 1 98.75 79 ILE A O 1
ATOM 662 N N . PRO A 1 80 ? -5.086 -32.375 4.34 1 98.38 80 PRO A N 1
ATOM 663 C CA . PRO A 1 80 ? -4.129 -33.344 4.891 1 98.38 80 PRO A CA 1
ATOM 664 C C . PRO A 1 80 ? -2.729 -33.188 4.297 1 98.38 80 PRO A C 1
ATOM 666 O O . PRO A 1 80 ? -1.741 -33.562 4.926 1 98.38 80 PRO A O 1
ATOM 669 N N . SER A 1 81 ? -2.67 -32.688 3.086 1 98.69 81 SER A N 1
ATOM 670 C CA . SER A 1 81 ? -1.387 -32.5 2.416 1 98.69 81 SER A CA 1
ATOM 671 C C . SER A 1 81 ? -1.374 -31.219 1.589 1 98.69 81 SER A C 1
ATOM 673 O O . SER A 1 81 ? -2.352 -30.906 0.906 1 98.69 81 SER A O 1
ATOM 675 N N . THR A 1 82 ? -0.223 -30.469 1.645 1 98.81 82 THR A N 1
ATOM 676 C CA . THR A 1 82 ? -0.151 -29.172 0.992 1 98.81 82 THR A CA 1
ATOM 677 C C . THR A 1 82 ? 0.639 -29.266 -0.31 1 98.81 82 THR A C 1
ATOM 679 O O . THR A 1 82 ? 0.424 -28.469 -1.229 1 98.81 82 THR A O 1
ATOM 682 N N . LEU A 1 83 ? 1.57 -30.141 -0.458 1 98.94 83 LEU A N 1
ATOM 683 C CA . LEU A 1 83 ? 2.324 -30.391 -1.682 1 98.94 83 LEU A CA 1
ATOM 684 C C . LEU A 1 83 ? 2.105 -31.812 -2.174 1 98.94 83 LEU A C 1
ATOM 686 O O . LEU A 1 83 ? 2.352 -32.781 -1.439 1 98.94 83 LEU A O 1
ATOM 690 N N . ASN A 1 84 ? 1.679 -31.922 -3.414 1 98.88 84 ASN A N 1
ATOM 691 C CA . ASN A 1 84 ? 1.26 -33.188 -3.961 1 98.88 84 ASN A CA 1
ATOM 692 C C . ASN A 1 84 ? 1.685 -33.344 -5.418 1 98.88 84 ASN A C 1
ATOM 694 O O . ASN A 1 84 ? 2.189 -32.406 -6.027 1 98.88 84 ASN A O 1
ATOM 698 N N . TYR A 1 85 ? 1.537 -34.562 -5.949 1 98.75 85 TYR A N 1
ATOM 699 C CA . TYR A 1 85 ? 1.705 -34.781 -7.387 1 98.75 85 TYR A CA 1
ATOM 700 C C . TYR A 1 85 ? 0.712 -35.781 -7.918 1 98.75 85 TYR A C 1
ATOM 702 O O . TYR A 1 85 ? 0.124 -36.562 -7.148 1 98.75 85 TYR A O 1
ATOM 710 N N . VAL A 1 86 ? 0.422 -35.719 -9.156 1 98.69 86 VAL A N 1
ATOM 711 C CA . VAL A 1 86 ? -0.261 -36.75 -9.938 1 98.69 86 VAL A CA 1
ATOM 712 C C . VAL A 1 86 ? 0.618 -37.156 -11.117 1 98.69 86 VAL A C 1
ATOM 714 O O . VAL A 1 86 ? 1.432 -36.375 -11.602 1 98.69 86 VAL A O 1
ATOM 717 N N . LYS A 1 87 ? 0.425 -38.375 -11.516 1 97.62 87 LYS A N 1
ATOM 718 C CA . LYS A 1 87 ? 1.068 -38.812 -12.758 1 97.62 87 LYS A CA 1
ATOM 719 C C . LYS A 1 87 ? 0.307 -38.281 -13.977 1 97.62 87 LYS A C 1
ATOM 721 O O . LYS A 1 87 ? -0.922 -38.375 -14.023 1 97.62 87 LYS A O 1
ATOM 726 N N . LEU A 1 88 ? 1.056 -37.812 -14.922 1 96.81 88 LEU A N 1
ATOM 727 C CA . LEU A 1 88 ? 0.412 -37.219 -16.094 1 96.81 88 LEU A CA 1
ATOM 728 C C . LEU A 1 88 ? -0.362 -38.281 -16.875 1 96.81 88 LEU A C 1
ATOM 730 O O . LEU A 1 88 ? -1.402 -37.969 -17.469 1 96.81 88 LEU A O 1
ATOM 734 N N . ASP A 1 89 ? 0.081 -39.469 -16.844 1 95.44 89 ASP A N 1
ATOM 735 C CA . ASP A 1 89 ? -0.588 -40.531 -17.625 1 95.44 89 ASP A CA 1
ATOM 736 C C . ASP A 1 89 ? -1.853 -41 -16.922 1 95.44 89 ASP A C 1
ATOM 738 O O . ASP A 1 89 ? -2.598 -41.812 -17.469 1 95.44 89 ASP A O 1
ATOM 742 N N . SER A 1 90 ? -2.111 -40.531 -15.766 1 94.75 90 SER A N 1
ATOM 743 C CA . SER A 1 90 ? -3.348 -40.875 -15.07 1 94.75 90 SER A CA 1
ATOM 744 C C . SER A 1 90 ? -4.57 -40.469 -15.898 1 94.75 90 SER A C 1
ATOM 746 O O . SER A 1 90 ? -5.66 -41.031 -15.695 1 94.75 90 SER A O 1
ATOM 748 N N . TYR A 1 91 ? -4.402 -39.5 -16.75 1 92.75 91 TYR A N 1
ATOM 749 C CA . TYR A 1 91 ? -5.527 -39.031 -17.562 1 92.75 91 TYR A CA 1
ATOM 750 C C . TYR A 1 91 ? -6.086 -40.156 -18.422 1 92.75 91 TYR A C 1
ATOM 752 O O . TYR A 1 91 ? -7.219 -40.062 -18.906 1 92.75 91 TYR A O 1
ATOM 760 N N . LEU A 1 92 ? -5.344 -41.219 -18.672 1 93.5 92 LEU A N 1
ATOM 761 C CA . LEU A 1 92 ? -5.773 -42.375 -19.453 1 93.5 92 LEU A CA 1
ATOM 762 C C . LEU A 1 92 ? -6.809 -43.188 -18.688 1 93.5 92 LEU A C 1
ATOM 764 O O . LEU A 1 92 ? -7.586 -43.938 -19.297 1 93.5 92 LEU A O 1
ATOM 768 N N . THR A 1 93 ? -6.805 -43 -17.391 1 95.56 93 THR A N 1
ATOM 769 C CA . THR A 1 93 ? -7.676 -43.844 -16.578 1 95.56 93 THR A CA 1
ATOM 770 C C . THR A 1 93 ? -8.742 -43 -15.875 1 95.56 93 THR A C 1
ATOM 772 O O . THR A 1 93 ? -9.852 -43.5 -15.617 1 95.56 93 THR A O 1
ATOM 775 N N . THR A 1 94 ? -8.406 -41.812 -15.508 1 96.44 94 THR A N 1
ATOM 776 C CA . THR A 1 94 ? -9.359 -40.969 -14.82 1 96.44 94 THR A CA 1
ATOM 777 C C . THR A 1 94 ? -9.07 -39.5 -15.117 1 96.44 94 THR A C 1
ATOM 779 O O . THR A 1 94 ? -7.91 -39.094 -15.266 1 96.44 94 THR A O 1
ATOM 782 N N . LYS A 1 95 ? -10.078 -38.719 -15.141 1 96.69 95 LYS A N 1
ATOM 783 C CA . LYS A 1 95 ? -9.93 -37.281 -15.266 1 96.69 95 LYS A CA 1
ATOM 784 C C . LYS A 1 95 ? -9.711 -36.625 -13.906 1 96.69 95 LYS A C 1
ATOM 786 O O . LYS A 1 95 ? -9.32 -35.469 -13.82 1 96.69 95 LYS A O 1
ATOM 791 N N . SER A 1 96 ? -9.922 -37.344 -12.836 1 98.19 96 SER A N 1
ATOM 792 C CA . SER A 1 96 ? -9.875 -36.812 -11.492 1 98.19 96 SER A CA 1
ATOM 793 C C . SER A 1 96 ? -8.969 -37.625 -10.586 1 98.19 96 SER A C 1
ATOM 795 O O . SER A 1 96 ? -9.406 -38.125 -9.547 1 98.19 96 SER A O 1
ATOM 797 N N . PRO A 1 97 ? -7.738 -37.688 -10.953 1 98.38 97 PRO A N 1
ATOM 798 C CA . PRO A 1 97 ? -6.844 -38.469 -10.094 1 98.38 97 PRO A CA 1
ATOM 799 C C . PRO A 1 97 ? -6.727 -37.906 -8.688 1 98.38 97 PRO A C 1
ATOM 801 O O . PRO A 1 97 ? -6.727 -36.688 -8.508 1 98.38 97 PRO A O 1
ATOM 804 N N . ALA A 1 98 ? -6.641 -38.781 -7.641 1 98.38 98 ALA A N 1
ATOM 805 C CA . ALA A 1 98 ? -6.312 -38.344 -6.281 1 98.38 98 ALA A CA 1
ATOM 806 C C . ALA A 1 98 ? -4.875 -37.844 -6.199 1 98.38 98 ALA A C 1
ATOM 808 O O . ALA A 1 98 ? -3.994 -38.344 -6.906 1 98.38 98 ALA A O 1
ATOM 809 N N . LEU A 1 99 ? -4.668 -36.906 -5.367 1 98.88 99 LEU A N 1
ATOM 810 C CA . LEU A 1 99 ? -3.338 -36.344 -5.199 1 98.88 99 LEU A CA 1
ATOM 811 C C . LEU A 1 99 ? -2.488 -37.188 -4.27 1 98.88 99 LEU A C 1
ATOM 813 O O . LEU A 1 99 ? -2.973 -37.688 -3.242 1 98.88 99 LEU A O 1
ATOM 817 N N . THR A 1 100 ? -1.29 -37.438 -4.637 1 98.75 100 THR A N 1
ATOM 818 C CA . THR A 1 100 ? -0.325 -38.125 -3.799 1 98.75 100 THR A CA 1
ATOM 819 C C . THR A 1 100 ? 0.59 -37.156 -3.08 1 98.75 100 THR A C 1
ATOM 821 O O . THR A 1 100 ? 1.249 -36.344 -3.721 1 98.75 100 THR A O 1
ATOM 824 N N . PRO A 1 101 ? 0.682 -37.219 -1.745 1 98.69 101 PRO A N 1
ATOM 825 C CA . PRO A 1 101 ? 1.552 -36.281 -1.021 1 98.69 101 PRO A CA 1
ATOM 826 C C . PRO A 1 101 ? 3.012 -36.375 -1.46 1 98.69 101 PRO A C 1
ATOM 828 O O . PRO A 1 101 ? 3.527 -37.469 -1.674 1 98.69 101 PRO A O 1
ATOM 831 N N . TYR A 1 102 ? 3.572 -35.281 -1.655 1 98.62 102 TYR A N 1
ATOM 832 C CA . TYR A 1 102 ? 5.004 -35.219 -1.917 1 98.62 102 TYR A CA 1
ATOM 833 C C . TYR A 1 102 ? 5.727 -34.5 -0.778 1 98.62 102 TYR A C 1
ATOM 835 O O . TYR A 1 102 ? 5.309 -33.438 -0.342 1 98.62 102 TYR A O 1
ATOM 843 N N . PRO A 1 103 ? 6.965 -34.875 -0.357 1 98.06 103 PRO A N 1
ATOM 844 C CA . PRO A 1 103 ? 7.586 -36.125 -0.764 1 98.06 103 PRO A CA 1
ATOM 845 C C . PRO A 1 103 ? 6.949 -37.344 -0.096 1 98.06 103 PRO A C 1
ATOM 847 O O . PRO A 1 103 ? 7.191 -38.469 -0.51 1 98.06 103 PRO A O 1
ATOM 850 N N . SER A 1 104 ? 6.195 -37.125 1.035 1 97.88 104 SER A N 1
ATOM 851 C CA . SER A 1 104 ? 5.504 -38.156 1.777 1 97.88 104 SER A CA 1
ATOM 852 C C . SER A 1 104 ? 4.402 -37.594 2.66 1 97.88 104 SER A C 1
ATOM 854 O O . SER A 1 104 ? 4.27 -36.375 2.775 1 97.88 104 SER A O 1
ATOM 856 N N . TRP A 1 105 ? 3.602 -38.5 3.209 1 97.44 105 TRP A N 1
ATOM 857 C CA . TRP A 1 105 ? 2.613 -38.094 4.191 1 97.44 105 TRP A CA 1
ATOM 858 C C . TRP A 1 105 ? 3.283 -37.375 5.375 1 97.44 105 TRP A C 1
ATOM 860 O O . TRP A 1 105 ? 2.857 -36.312 5.789 1 97.44 105 TRP A O 1
ATOM 870 N N . GLU A 1 106 ? 4.352 -37.938 5.828 1 96.44 106 GLU A N 1
ATOM 871 C CA . GLU A 1 106 ? 5.094 -37.344 6.934 1 96.44 106 GLU A CA 1
ATOM 872 C C . GLU A 1 106 ? 5.668 -35.969 6.547 1 96.44 106 GLU A C 1
ATOM 874 O O . GLU A 1 106 ? 5.695 -35.062 7.363 1 96.44 106 GLU A O 1
ATOM 879 N N . GLY A 1 107 ? 6.086 -35.875 5.316 1 97.88 107 GLY A N 1
ATOM 880 C CA . GLY A 1 107 ? 6.66 -34.625 4.816 1 97.88 107 GLY A CA 1
ATOM 881 C C . GLY A 1 107 ? 5.641 -33.531 4.68 1 97.88 107 GLY A C 1
ATOM 882 O O . GLY A 1 107 ? 6 -32.375 4.395 1 97.88 107 GLY A O 1
ATOM 883 N N . ASN A 1 108 ? 4.383 -33.781 4.941 1 98.25 108 ASN A N 1
ATOM 884 C CA . ASN A 1 108 ? 3.316 -32.781 4.836 1 98.25 108 ASN A CA 1
ATOM 885 C C . ASN A 1 108 ? 2.631 -32.562 6.176 1 98.25 108 ASN A C 1
ATOM 887 O O . ASN A 1 108 ? 1.506 -32.062 6.227 1 98.25 108 ASN A O 1
ATOM 891 N N . GLU A 1 109 ? 3.281 -32.906 7.223 1 96.94 109 GLU A N 1
ATOM 892 C CA . GLU A 1 109 ? 2.701 -32.719 8.547 1 96.94 109 GLU A CA 1
ATOM 893 C C . GLU A 1 109 ? 2.684 -31.266 8.945 1 96.94 109 GLU A C 1
ATOM 895 O O . GLU A 1 109 ? 3.736 -30.625 9.031 1 96.94 109 GLU A O 1
ATOM 900 N N . LEU A 1 110 ? 1.525 -30.781 9.242 1 96.94 110 LEU A N 1
ATOM 901 C CA . LEU A 1 110 ? 1.356 -29.391 9.664 1 96.94 110 LEU A CA 1
ATOM 902 C C . LEU A 1 110 ? 2.062 -29.141 10.992 1 96.94 110 LEU A C 1
ATOM 904 O O . LEU A 1 110 ? 1.918 -29.922 11.93 1 96.94 110 LEU A O 1
ATOM 908 N N . GLY A 1 111 ? 2.85 -28.125 11.062 1 96.19 111 GLY A N 1
ATOM 909 C CA . GLY A 1 111 ? 3.475 -27.703 12.305 1 96.19 111 GLY A CA 1
ATOM 910 C C . GLY A 1 111 ? 4.789 -28.422 12.578 1 96.19 111 GLY A C 1
ATOM 911 O O . GLY A 1 111 ? 5.504 -28.062 13.523 1 96.19 111 GLY A O 1
ATOM 912 N N . ASN A 1 112 ? 5.102 -29.438 11.844 1 97.19 112 ASN A N 1
ATOM 913 C CA . ASN A 1 112 ? 6.418 -30.062 11.906 1 97.19 112 ASN A CA 1
ATOM 914 C C . ASN A 1 112 ? 7.457 -29.281 11.117 1 97.19 112 ASN A C 1
ATOM 916 O O . ASN A 1 112 ? 7.832 -29.672 10.008 1 97.19 112 ASN A O 1
ATOM 920 N N . CYS A 1 113 ? 7.953 -28.234 11.656 1 96.56 113 CYS A N 1
ATOM 921 C CA . CYS A 1 113 ? 8.695 -27.188 10.961 1 96.56 113 CYS A CA 1
ATOM 922 C C . CYS A 1 113 ? 9.992 -27.734 10.367 1 96.56 113 CYS A C 1
ATOM 924 O O . CYS A 1 113 ? 10.461 -27.25 9.336 1 96.56 113 CYS A O 1
ATOM 926 N N . GLN A 1 114 ? 10.539 -28.734 10.945 1 95.5 114 GLN A N 1
ATOM 927 C CA . GLN A 1 114 ? 11.836 -29.234 10.492 1 95.5 114 GLN A CA 1
ATOM 928 C C . GLN A 1 114 ? 11.68 -30.25 9.367 1 95.5 114 GLN A C 1
ATOM 930 O O . GLN A 1 114 ? 12.461 -30.266 8.422 1 95.5 114 GLN A O 1
ATOM 935 N N . ASN A 1 115 ? 10.648 -31.031 9.523 1 95 115 ASN A N 1
ATOM 936 C CA . ASN A 1 115 ? 10.602 -32.156 8.594 1 95 115 ASN A CA 1
ATOM 937 C C . ASN A 1 115 ? 9.359 -32.094 7.719 1 95 115 ASN A C 1
ATOM 939 O O . ASN A 1 115 ? 9.273 -32.812 6.711 1 95 115 ASN A O 1
ATOM 943 N N . GLY A 1 116 ? 8.469 -31.312 8.141 1 96.81 116 GLY A N 1
ATOM 944 C CA . GLY A 1 116 ? 7.215 -31.234 7.406 1 96.81 116 GLY A CA 1
ATOM 945 C C . GLY A 1 116 ? 7.02 -29.906 6.684 1 96.81 116 GLY A C 1
ATOM 946 O O . GLY A 1 116 ? 7.793 -28.969 6.883 1 96.81 116 GLY A O 1
ATOM 947 N N . LEU A 1 117 ? 6.043 -29.891 5.734 1 98.38 117 LEU A N 1
ATOM 948 C CA . LEU A 1 117 ? 5.57 -28.688 5.062 1 98.38 117 LEU A CA 1
ATOM 949 C C . LEU A 1 117 ? 4.25 -28.219 5.664 1 98.38 117 LEU A C 1
ATOM 951 O O . LEU A 1 117 ? 3.318 -29 5.824 1 98.38 117 LEU A O 1
ATOM 955 N N . SER A 1 118 ? 4.18 -26.984 6.004 1 97.94 118 SER A N 1
ATOM 956 C CA . SER A 1 118 ? 2.975 -26.438 6.617 1 97.94 118 SER A CA 1
ATOM 957 C C . SER A 1 118 ? 1.998 -25.938 5.559 1 97.94 118 SER A C 1
ATOM 959 O O . SER A 1 118 ? 0.84 -26.359 5.523 1 97.94 118 SER A O 1
ATOM 961 N N . THR A 1 119 ? 2.424 -25.031 4.73 1 98.19 119 THR A N 1
ATOM 962 C CA . THR A 1 119 ? 1.587 -24.516 3.652 1 98.19 119 THR A CA 1
ATOM 963 C C . THR A 1 119 ? 2.438 -24.109 2.451 1 98.19 119 THR A C 1
ATOM 965 O O . THR A 1 119 ? 3.336 -23.281 2.574 1 98.19 119 THR A O 1
ATOM 968 N N . VAL A 1 120 ? 2.158 -24.719 1.342 1 98.12 120 VAL A N 1
ATOM 969 C CA . VAL A 1 120 ? 2.848 -24.438 0.087 1 98.12 120 VAL A CA 1
ATOM 970 C C . VAL A 1 120 ? 1.889 -23.75 -0.886 1 98.12 120 VAL A C 1
ATOM 972 O O . VAL A 1 120 ? 0.778 -24.234 -1.116 1 98.12 120 VAL A O 1
ATOM 975 N N . TYR A 1 121 ? 2.334 -22.578 -1.442 1 94.38 121 TYR A N 1
ATOM 976 C CA . TYR A 1 121 ? 1.539 -21.891 -2.453 1 94.38 121 TYR A CA 1
ATOM 977 C C . TYR A 1 121 ? 2.025 -22.219 -3.855 1 94.38 121 TYR A C 1
ATOM 979 O O . TYR A 1 121 ? 1.232 -22.609 -4.719 1 94.38 121 TYR A O 1
ATOM 987 N N . ARG A 1 122 ? 3.305 -22.016 -4.059 1 95.62 122 ARG A N 1
ATOM 988 C CA . ARG A 1 122 ? 3.879 -22.234 -5.383 1 95.62 122 ARG A CA 1
ATOM 989 C C . ARG A 1 122 ? 5.219 -22.953 -5.281 1 95.62 122 ARG A C 1
ATOM 991 O O . ARG A 1 122 ? 5.816 -23.016 -4.203 1 95.62 122 ARG A O 1
ATOM 998 N N . MET A 1 123 ? 5.605 -23.609 -6.375 1 98.19 123 MET A N 1
ATOM 999 C CA . MET A 1 123 ? 6.867 -24.344 -6.504 1 98.19 123 MET A CA 1
ATOM 1000 C C . MET A 1 123 ? 7.418 -24.234 -7.918 1 98.19 123 MET A C 1
ATOM 1002 O O . MET A 1 123 ? 6.703 -23.828 -8.844 1 98.19 123 MET A O 1
ATOM 1006 N N . LYS A 1 124 ? 8.664 -24.5 -8.039 1 98.5 124 LYS A N 1
ATOM 1007 C CA . LYS A 1 124 ? 9.305 -24.453 -9.352 1 98.5 124 LYS A CA 1
ATOM 1008 C C . LYS A 1 124 ? 10.344 -25.562 -9.5 1 98.5 124 LYS A C 1
ATOM 1010 O O . LYS A 1 124 ? 11.188 -25.766 -8.617 1 98.5 124 LYS A O 1
ATOM 1015 N N . ALA A 1 125 ? 10.211 -26.312 -10.539 1 98.38 125 ALA A N 1
ATOM 1016 C CA . ALA A 1 125 ? 11.242 -27.281 -10.906 1 98.38 125 ALA A CA 1
ATOM 1017 C C . ALA A 1 125 ? 12.297 -26.641 -11.812 1 98.38 125 ALA A C 1
ATOM 1019 O O . ALA A 1 125 ? 11.953 -25.953 -12.781 1 98.38 125 ALA A O 1
ATOM 1020 N N . ASP A 1 126 ? 13.531 -26.891 -11.469 1 97.38 126 ASP A N 1
ATOM 1021 C CA . ASP A 1 126 ? 14.562 -26.297 -12.312 1 97.38 126 ASP A CA 1
ATOM 1022 C C . ASP A 1 126 ? 15.172 -27.328 -13.25 1 97.38 126 ASP A C 1
ATOM 1024 O O . ASP A 1 126 ? 14.773 -28.5 -13.234 1 97.38 126 ASP A O 1
ATOM 1028 N N . LYS A 1 127 ? 16.078 -26.875 -14.094 1 95.38 127 LYS A N 1
ATOM 1029 C CA . LYS A 1 127 ? 16.641 -27.719 -15.141 1 95.38 127 LYS A CA 1
ATOM 1030 C C . LYS A 1 127 ? 17.609 -28.75 -14.555 1 95.38 127 LYS A C 1
ATOM 1032 O O . LYS A 1 127 ? 18 -29.703 -15.242 1 95.38 127 LYS A O 1
ATOM 1037 N N . CYS A 1 128 ? 17.953 -28.609 -13.352 1 97.56 128 CYS A N 1
ATOM 1038 C CA . CYS A 1 128 ? 18.859 -29.531 -12.68 1 97.56 128 CYS A CA 1
ATOM 1039 C C . CYS A 1 128 ? 18.078 -30.578 -11.898 1 97.56 128 CYS A C 1
ATOM 1041 O O . CYS A 1 128 ? 18.625 -31.266 -11.031 1 97.56 128 CYS A O 1
ATOM 1043 N N . ASP A 1 129 ? 16.828 -30.656 -12.148 1 98.12 129 ASP A N 1
ATOM 1044 C CA . ASP A 1 129 ? 15.914 -31.625 -11.547 1 98.12 129 ASP A CA 1
ATOM 1045 C C . ASP A 1 129 ? 15.797 -31.406 -10.039 1 98.12 129 ASP A C 1
ATOM 1047 O O . ASP A 1 129 ? 15.859 -32.375 -9.266 1 98.12 129 ASP A O 1
ATOM 1051 N N . ARG A 1 130 ? 15.75 -30.234 -9.664 1 98.75 130 ARG A N 1
ATOM 1052 C CA . ARG A 1 130 ? 15.43 -29.844 -8.297 1 98.75 130 ARG A CA 1
ATOM 1053 C C . ARG A 1 130 ? 14.055 -29.188 -8.227 1 98.75 130 ARG A C 1
ATOM 1055 O O . ARG A 1 130 ? 13.664 -28.469 -9.148 1 98.75 130 ARG A O 1
ATOM 1062 N N . LEU A 1 131 ? 13.359 -29.438 -7.156 1 98.81 131 LEU A N 1
ATOM 1063 C CA . LEU A 1 131 ? 12.094 -28.766 -6.887 1 98.81 131 LEU A CA 1
ATOM 1064 C C . LEU A 1 131 ? 12.25 -27.734 -5.773 1 98.81 131 LEU A C 1
ATOM 1066 O O . LEU A 1 131 ? 12.609 -28.078 -4.645 1 98.81 131 LEU A O 1
ATOM 1070 N N . TRP A 1 132 ? 12.078 -26.5 -6.117 1 98.88 132 TRP A N 1
ATOM 1071 C CA . TRP A 1 132 ? 12.125 -25.391 -5.168 1 98.88 132 TRP A CA 1
ATOM 1072 C C . TRP A 1 132 ? 10.734 -25.094 -4.613 1 98.88 132 TRP A C 1
ATOM 1074 O O . TRP A 1 132 ? 9.82 -24.75 -5.359 1 98.88 132 TRP A O 1
ATOM 1084 N N . VAL A 1 133 ? 10.594 -25.266 -3.277 1 98.62 133 VAL A N 1
ATOM 1085 C CA . VAL A 1 133 ? 9.289 -25.188 -2.625 1 98.62 133 VAL A CA 1
ATOM 1086 C C . VAL A 1 133 ? 9.328 -24.156 -1.507 1 98.62 133 VAL A C 1
ATOM 1088 O O . VAL A 1 133 ? 10.102 -24.281 -0.559 1 98.62 133 VAL A O 1
ATOM 1091 N N . LEU A 1 134 ? 8.508 -23.172 -1.643 1 97.06 134 LEU A N 1
ATOM 1092 C CA . LEU A 1 134 ? 8.375 -22.234 -0.537 1 97.06 134 LEU A CA 1
ATOM 1093 C C . LEU A 1 134 ? 7.281 -22.688 0.427 1 97.06 134 LEU A C 1
ATOM 1095 O O . LEU A 1 134 ? 6.113 -22.766 0.047 1 97.06 134 LEU A O 1
ATOM 1099 N N . ASP A 1 135 ? 7.652 -23 1.626 1 97.56 135 ASP A N 1
ATOM 1100 C CA . ASP A 1 135 ? 6.727 -23.219 2.734 1 97.56 135 ASP A CA 1
ATOM 1101 C C . ASP A 1 135 ? 6.5 -21.922 3.52 1 97.56 135 ASP A C 1
ATOM 1103 O O . ASP A 1 135 ? 7.402 -21.438 4.207 1 97.56 135 ASP A O 1
ATOM 1107 N N . THR A 1 136 ? 5.316 -21.422 3.465 1 95.94 136 THR A N 1
ATOM 1108 C CA . THR A 1 136 ? 5.047 -20.141 4.109 1 95.94 136 THR A CA 1
ATOM 1109 C C . THR A 1 136 ? 4.949 -20.312 5.625 1 95.94 136 THR A C 1
ATOM 1111 O O . THR A 1 136 ? 4.988 -19.328 6.363 1 95.94 136 THR A O 1
ATOM 1114 N N . GLY A 1 137 ? 4.75 -21.547 6.082 1 96.19 137 GLY A N 1
ATOM 1115 C CA . GLY A 1 137 ? 4.688 -21.812 7.512 1 96.19 137 GLY A CA 1
ATOM 1116 C C . GLY A 1 137 ? 3.379 -21.375 8.141 1 96.19 137 GLY A C 1
ATOM 1117 O O . GLY A 1 137 ? 3.262 -21.328 9.367 1 96.19 137 GLY A O 1
ATOM 1118 N N . THR A 1 138 ? 2.385 -21.078 7.359 1 95.56 138 THR A N 1
ATOM 1119 C CA . THR A 1 138 ? 1.164 -20.484 7.898 1 95.56 138 THR A CA 1
ATOM 1120 C C . THR A 1 138 ? 0.035 -21.516 7.934 1 95.56 138 THR A C 1
ATOM 1122 O O . THR A 1 138 ? 0.15 -22.594 7.34 1 95.56 138 THR A O 1
ATOM 1125 N N . PHE A 1 139 ? -0.933 -21.219 8.672 1 96.75 139 PHE A N 1
ATOM 1126 C CA . PHE A 1 139 ? -2.262 -21.812 8.68 1 96.75 139 PHE A CA 1
ATOM 1127 C C . PHE A 1 139 ? -3.34 -20.734 8.68 1 96.75 139 PHE A C 1
ATOM 1129 O O . PHE A 1 139 ? -3.232 -19.734 9.398 1 96.75 139 PHE A O 1
ATOM 1136 N N . GLY A 1 140 ? -4.348 -20.953 7.832 1 95.25 140 GLY A N 1
ATOM 1137 C CA . GLY A 1 140 ? -5.371 -19.922 7.719 1 95.25 140 GLY A CA 1
ATOM 1138 C C . GLY A 1 140 ? -5.07 -18.906 6.637 1 95.25 140 GLY A C 1
ATOM 1139 O O . GLY A 1 140 ? -4.082 -19.031 5.91 1 95.25 140 GLY A O 1
ATOM 1140 N N . ILE A 1 141 ? -5.984 -17.891 6.523 1 91.25 141 ILE A N 1
ATOM 1141 C CA . ILE A 1 141 ? -5.836 -16.844 5.531 1 91.25 141 ILE A CA 1
ATOM 1142 C C . ILE A 1 141 ? -6.445 -15.547 6.059 1 91.25 141 ILE A C 1
ATOM 1144 O O . ILE A 1 141 ? -7.383 -15.57 6.859 1 91.25 141 ILE A O 1
ATOM 1148 N N . GLY A 1 142 ? -5.887 -14.469 5.664 1 88.75 142 GLY A N 1
ATOM 1149 C CA . GLY A 1 142 ? -6.387 -13.188 6.133 1 88.75 142 GLY A CA 1
ATOM 1150 C C . GLY A 1 142 ? -6.324 -13.039 7.641 1 88.75 142 GLY A C 1
ATOM 1151 O O . GLY A 1 142 ? -5.27 -13.234 8.242 1 88.75 142 GLY A O 1
ATOM 1152 N N . ASN A 1 143 ? -7.453 -12.773 8.258 1 85.44 143 ASN A N 1
ATOM 1153 C CA . ASN A 1 143 ? -7.512 -12.492 9.695 1 85.44 143 ASN A CA 1
ATOM 1154 C C . ASN A 1 143 ? -7.387 -13.766 10.523 1 85.44 143 ASN A C 1
ATOM 1156 O O . ASN A 1 143 ? -7.184 -13.703 11.734 1 85.44 143 ASN A O 1
ATOM 1160 N N . THR A 1 144 ? -7.328 -14.922 9.875 1 91.31 144 THR A N 1
ATOM 1161 C CA . THR A 1 144 ? -7.219 -16.188 10.594 1 91.31 144 THR A CA 1
ATOM 1162 C C . THR A 1 144 ? -5.793 -16.719 10.531 1 91.31 144 THR A C 1
ATOM 1164 O O . THR A 1 144 ? -5.5 -17.781 11.086 1 91.31 144 THR A O 1
ATOM 1167 N N . THR A 1 145 ? -4.98 -16.031 9.898 1 93.19 145 THR A N 1
ATOM 1168 C CA . THR A 1 145 ? -3.631 -16.516 9.641 1 93.19 145 THR A CA 1
ATOM 1169 C C . THR A 1 145 ? -2.867 -16.703 10.945 1 93.19 145 THR A C 1
ATOM 1171 O O . THR A 1 145 ? -2.887 -15.836 11.82 1 93.19 145 THR A O 1
ATOM 1174 N N . GLN A 1 146 ? -2.289 -17.844 11.055 1 93.88 146 GLN A N 1
ATOM 1175 C CA . GLN A 1 146 ? -1.317 -18.188 12.086 1 93.88 146 GLN A CA 1
ATOM 1176 C C . GLN A 1 146 ? 0.009 -18.625 11.469 1 93.88 146 GLN A C 1
ATOM 1178 O O . GLN A 1 146 ? 0.051 -19.047 10.312 1 93.88 146 GLN A O 1
ATOM 1183 N N . ASN A 1 147 ? 1.056 -18.484 12.211 1 93 147 ASN A N 1
ATOM 1184 C CA . ASN A 1 147 ? 2.377 -18.859 11.719 1 93 147 ASN A CA 1
ATOM 1185 C C . ASN A 1 147 ? 3.035 -19.906 12.625 1 93 147 ASN A C 1
ATOM 1187 O O . ASN A 1 147 ? 4.051 -19.625 13.258 1 93 147 ASN A O 1
ATOM 1191 N N . PRO A 1 148 ? 2.59 -21.094 12.531 1 95.69 148 PRO A N 1
ATOM 1192 C CA . PRO A 1 148 ? 3.189 -22.125 13.383 1 95.69 148 PRO A CA 1
ATOM 1193 C C . PRO A 1 148 ? 4.656 -22.391 13.047 1 95.69 148 PRO A C 1
ATOM 1195 O O . PRO A 1 148 ? 5.406 -22.891 13.891 1 95.69 148 PRO A O 1
ATOM 1198 N N . CYS A 1 149 ? 5.07 -22.156 11.836 1 97.06 149 CYS A N 1
ATOM 1199 C CA . CYS A 1 149 ? 6.445 -22.344 11.383 1 97.06 149 CYS A CA 1
ATOM 1200 C C . CYS A 1 149 ? 6.953 -21.109 10.656 1 97.06 149 CYS A C 1
ATOM 1202 O O . CYS A 1 149 ? 6.164 -20.312 10.148 1 97.06 149 CYS A O 1
ATOM 1204 N N . PRO A 1 150 ? 8.234 -20.859 10.602 1 95.88 150 PRO A N 1
ATOM 1205 C CA . PRO A 1 150 ? 8.789 -19.75 9.836 1 95.88 150 PRO A CA 1
ATOM 1206 C C . PRO A 1 150 ? 8.703 -19.969 8.328 1 95.88 150 PRO A C 1
ATOM 1208 O O . PRO A 1 150 ? 8.492 -21.094 7.875 1 95.88 150 PRO A O 1
ATOM 1211 N N . TYR A 1 151 ? 8.828 -18.906 7.617 1 96.75 151 TYR A N 1
ATOM 1212 C CA . TYR A 1 151 ? 9 -19.016 6.172 1 96.75 151 TYR A CA 1
ATOM 1213 C C . TYR A 1 151 ? 10.273 -19.781 5.832 1 96.75 151 TYR A C 1
ATOM 1215 O O . TYR A 1 151 ? 11.352 -19.438 6.312 1 96.75 151 TYR A O 1
ATOM 1223 N N . ALA A 1 152 ? 10.102 -20.797 4.988 1 97.88 152 ALA A N 1
ATOM 1224 C CA . ALA A 1 152 ? 11.281 -21.594 4.68 1 97.88 152 ALA A CA 1
ATOM 1225 C C . ALA A 1 152 ? 11.25 -22.094 3.234 1 97.88 152 ALA A C 1
ATOM 1227 O O . ALA A 1 152 ? 10.195 -22.5 2.736 1 97.88 152 ALA A O 1
ATOM 1228 N N . LEU A 1 153 ? 12.391 -22.016 2.607 1 98.44 153 LEU A N 1
ATOM 1229 C CA . LEU A 1 153 ? 12.609 -22.594 1.29 1 98.44 153 LEU A CA 1
ATOM 1230 C C . LEU A 1 153 ? 13.109 -24.031 1.411 1 98.44 153 LEU A C 1
ATOM 1232 O O . LEU A 1 153 ? 14.07 -24.297 2.133 1 98.44 153 LEU A O 1
ATOM 1236 N N . ASN A 1 154 ? 12.406 -24.938 0.841 1 98.62 154 ASN A N 1
ATOM 1237 C CA . ASN A 1 154 ? 12.812 -26.328 0.764 1 98.62 154 ASN A CA 1
ATOM 1238 C C . ASN A 1 154 ? 13.156 -26.734 -0.666 1 98.62 154 ASN A C 1
ATOM 1240 O O . ASN A 1 154 ? 12.391 -26.484 -1.593 1 98.62 154 ASN A O 1
ATOM 1244 N N . ILE A 1 155 ? 14.266 -27.344 -0.785 1 98.75 155 ILE A N 1
ATOM 1245 C CA . ILE A 1 155 ? 14.711 -27.781 -2.105 1 98.75 155 ILE A CA 1
ATOM 1246 C C . ILE A 1 155 ? 14.875 -29.297 -2.111 1 98.75 155 ILE A C 1
ATOM 1248 O O . ILE A 1 155 ? 15.617 -29.859 -1.288 1 98.75 155 ILE A O 1
ATOM 1252 N N . PHE A 1 156 ? 14.211 -29.969 -3.064 1 98.75 156 PHE A N 1
ATOM 1253 C CA . PHE A 1 156 ? 14.219 -31.422 -3.146 1 98.75 156 PHE A CA 1
ATOM 1254 C C . PHE A 1 156 ? 14.898 -31.891 -4.43 1 98.75 156 PHE A C 1
ATOM 1256 O O . PHE A 1 156 ? 14.766 -31.25 -5.477 1 98.75 156 PHE A O 1
ATOM 1263 N N . ASP A 1 157 ? 15.609 -33 -4.301 1 98.69 157 ASP A N 1
ATOM 1264 C CA . ASP A 1 157 ? 16.047 -33.719 -5.488 1 98.69 157 ASP A CA 1
ATOM 1265 C C . ASP A 1 157 ? 14.898 -34.531 -6.105 1 98.69 157 ASP A C 1
ATOM 1267 O O . ASP A 1 157 ? 14.352 -35.438 -5.469 1 98.69 157 ASP A O 1
ATOM 1271 N N . LEU A 1 158 ? 14.602 -34.25 -7.367 1 98.56 158 LEU A N 1
ATOM 1272 C CA . LEU A 1 158 ? 13.414 -34.812 -7.973 1 98.56 158 LEU A CA 1
ATOM 1273 C C . LEU A 1 158 ? 13.664 -36.25 -8.391 1 98.56 158 LEU A C 1
ATOM 1275 O O . LEU A 1 158 ? 12.727 -37.031 -8.633 1 98.56 158 LEU A O 1
ATOM 1279 N N . LYS A 1 159 ? 14.891 -36.656 -8.477 1 97.81 159 LYS A N 1
ATOM 1280 C CA . LYS A 1 159 ? 15.227 -38.031 -8.836 1 97.81 159 LYS A CA 1
ATOM 1281 C C . LYS A 1 159 ? 15.148 -38.938 -7.625 1 97.81 159 LYS A C 1
ATOM 1283 O O . LYS A 1 159 ? 14.766 -40.125 -7.742 1 97.81 159 LYS A O 1
ATOM 1288 N N . THR A 1 160 ? 15.43 -38.406 -6.414 1 98 160 THR A N 1
ATOM 1289 C CA . THR A 1 160 ? 15.508 -39.25 -5.223 1 98 160 THR A CA 1
ATOM 1290 C C . THR A 1 160 ? 14.406 -38.875 -4.234 1 98 160 THR A C 1
ATOM 1292 O O . THR A 1 160 ? 14.172 -39.594 -3.266 1 98 160 THR A O 1
ATOM 1295 N N . ASN A 1 161 ? 13.781 -37.781 -4.453 1 97.38 161 ASN A N 1
ATOM 1296 C CA . ASN A 1 161 ? 12.742 -37.25 -3.574 1 97.38 161 ASN A CA 1
ATOM 1297 C C . ASN A 1 161 ? 13.305 -36.875 -2.207 1 97.38 161 ASN A C 1
ATOM 1299 O O . ASN A 1 161 ? 12.562 -36.781 -1.229 1 97.38 161 ASN A O 1
ATOM 1303 N N . GLN A 1 162 ? 14.586 -36.656 -2.143 1 97.94 162 GLN A N 1
ATOM 1304 C CA . GLN A 1 162 ? 15.227 -36.25 -0.896 1 97.94 162 GLN A CA 1
ATOM 1305 C C . GLN A 1 162 ? 15.367 -34.75 -0.822 1 97.94 162 GLN A C 1
ATOM 1307 O O . GLN A 1 162 ? 15.656 -34.094 -1.827 1 97.94 162 GLN A O 1
ATOM 1312 N N . ARG A 1 163 ? 15.203 -34.25 0.364 1 98.25 163 ARG A N 1
ATOM 1313 C CA . ARG A 1 163 ? 15.453 -32.812 0.563 1 98.25 163 ARG A CA 1
ATOM 1314 C C . ARG A 1 163 ? 16.938 -32.5 0.515 1 98.25 163 ARG A C 1
ATOM 1316 O O . ARG A 1 163 ? 17.734 -33.094 1.256 1 98.25 163 ARG A O 1
ATOM 1323 N N . LEU A 1 164 ? 17.328 -31.672 -0.316 1 98 164 LEU A N 1
ATOM 1324 C CA . LEU A 1 164 ? 18.703 -31.25 -0.464 1 98 164 LEU A CA 1
ATOM 1325 C C . LEU A 1 164 ? 19.062 -30.156 0.529 1 98 164 LEU A C 1
ATOM 1327 O O . LEU A 1 164 ? 20.172 -30.109 1.045 1 98 164 LEU A O 1
ATOM 1331 N N . ARG A 1 165 ? 18.062 -29.219 0.749 1 97.75 165 ARG A N 1
ATOM 1332 C CA . ARG A 1 165 ? 18.312 -28.062 1.589 1 97.75 165 ARG A CA 1
ATOM 1333 C C . ARG A 1 165 ? 17.016 -27.469 2.109 1 97.75 165 ARG A C 1
ATOM 1335 O O . ARG A 1 165 ? 16.016 -27.438 1.396 1 97.75 165 ARG A O 1
ATOM 1342 N N . ARG A 1 166 ? 17.031 -27.016 3.354 1 98.25 166 ARG A N 1
ATOM 1343 C CA . ARG A 1 166 ? 16.031 -26.141 3.947 1 98.25 166 ARG A CA 1
ATOM 1344 C C . ARG A 1 166 ? 16.641 -24.812 4.383 1 98.25 166 ARG A C 1
ATOM 1346 O O . ARG A 1 166 ? 17.656 -24.797 5.074 1 98.25 166 ARG A O 1
ATOM 1353 N N . TYR A 1 167 ? 16.094 -23.766 3.961 1 98.44 167 TYR A N 1
ATOM 1354 C CA . TYR A 1 167 ? 16.562 -22.438 4.32 1 98.44 167 TYR A CA 1
ATOM 1355 C C . TYR A 1 167 ? 15.438 -21.609 4.945 1 98.44 167 TYR A C 1
ATOM 1357 O O . TYR A 1 167 ? 14.398 -21.406 4.316 1 98.44 167 TYR A O 1
ATOM 1365 N N . GLU A 1 168 ? 15.633 -21.234 6.148 1 97.94 168 GLU A N 1
ATOM 1366 C CA . GLU A 1 168 ? 14.695 -20.344 6.812 1 97.94 168 GLU A CA 1
ATOM 1367 C C . GLU A 1 168 ? 14.992 -18.875 6.477 1 97.94 168 GLU A C 1
ATOM 1369 O O . GLU A 1 168 ? 16.141 -18.438 6.598 1 97.94 168 GLU A O 1
ATOM 1374 N N . PHE A 1 169 ? 14 -18.172 5.973 1 97.94 169 PHE A N 1
ATOM 1375 C CA . PHE A 1 169 ? 14.211 -16.766 5.656 1 97.94 169 PHE A CA 1
ATOM 1376 C C . PHE A 1 169 ? 14.609 -15.984 6.906 1 97.94 169 PHE A C 1
ATOM 1378 O O . PHE A 1 169 ? 14.109 -16.266 8 1 97.94 169 PHE A O 1
ATOM 1385 N N . ARG A 1 170 ? 15.453 -14.977 6.738 1 96.31 170 ARG A N 1
ATOM 1386 C CA . ARG A 1 170 ? 15.852 -14.094 7.824 1 96.31 170 ARG A CA 1
ATOM 1387 C C . ARG A 1 170 ? 14.711 -13.172 8.234 1 96.31 170 ARG A C 1
ATOM 1389 O O . ARG A 1 170 ? 13.914 -12.75 7.395 1 96.31 170 ARG A O 1
ATOM 1396 N N . PRO A 1 171 ? 14.711 -12.844 9.484 1 94.69 171 PRO A N 1
ATOM 1397 C CA . PRO A 1 171 ? 13.648 -11.938 9.93 1 94.69 171 PRO A CA 1
ATOM 1398 C C . PRO A 1 171 ? 13.641 -10.625 9.164 1 94.69 171 PRO A C 1
ATOM 1400 O O . PRO A 1 171 ? 12.57 -10.039 8.938 1 94.69 171 PRO A O 1
ATOM 1403 N N . GLU A 1 172 ? 14.805 -10.133 8.758 1 95.25 172 GLU A N 1
ATOM 1404 C CA . GLU A 1 172 ? 14.891 -8.844 8.086 1 95.25 172 GLU A CA 1
ATOM 1405 C C . GLU A 1 172 ? 14.406 -8.945 6.637 1 95.25 172 GLU A C 1
ATOM 1407 O O . GLU A 1 172 ? 14.203 -7.922 5.977 1 95.25 172 GLU A O 1
ATOM 1412 N N . ASP A 1 173 ? 14.211 -10.164 6.152 1 97.69 173 ASP A N 1
ATOM 1413 C CA . ASP A 1 173 ? 13.789 -10.336 4.77 1 97.69 173 ASP A CA 1
ATOM 1414 C C . ASP A 1 173 ? 12.273 -10.477 4.672 1 97.69 173 ASP A C 1
ATOM 1416 O O . ASP A 1 173 ? 11.719 -10.57 3.574 1 97.69 173 ASP A O 1
ATOM 1420 N N . THR A 1 174 ? 11.602 -10.492 5.816 1 96 174 THR A N 1
ATOM 1421 C CA . THR A 1 174 ? 10.141 -10.547 5.871 1 96 174 THR A CA 1
ATOM 1422 C C . THR A 1 174 ? 9.594 -9.414 6.73 1 96 174 THR A C 1
ATOM 1424 O O . THR A 1 174 ? 10.359 -8.609 7.273 1 96 174 THR A O 1
ATOM 1427 N N . ASN A 1 175 ? 8.352 -9.227 6.734 1 92.62 175 ASN A N 1
ATOM 1428 C CA . ASN A 1 175 ? 7.695 -8.281 7.637 1 92.62 175 ASN A CA 1
ATOM 1429 C C . ASN A 1 175 ? 6.348 -8.812 8.109 1 92.62 175 ASN A C 1
ATOM 1431 O O . ASN A 1 175 ? 5.961 -9.938 7.773 1 92.62 175 ASN A O 1
ATOM 1435 N N . ALA A 1 176 ? 5.648 -8.07 8.922 1 88.38 176 ALA A N 1
ATOM 1436 C CA . ALA A 1 176 ? 4.453 -8.539 9.617 1 88.38 176 ALA A CA 1
ATOM 1437 C C . ALA A 1 176 ? 3.326 -8.82 8.625 1 88.38 176 ALA A C 1
ATOM 1439 O O . ALA A 1 176 ? 2.371 -9.531 8.945 1 88.38 176 ALA A O 1
ATOM 1440 N N . ASN A 1 177 ? 3.463 -8.297 7.422 1 92.62 177 ASN A N 1
ATOM 1441 C CA . ASN A 1 177 ? 2.396 -8.445 6.438 1 92.62 177 ASN A CA 1
ATOM 1442 C C . ASN A 1 177 ? 2.777 -9.438 5.34 1 92.62 177 ASN A C 1
ATOM 1444 O O . ASN A 1 177 ? 2.025 -9.625 4.383 1 92.62 177 ASN A O 1
ATOM 1448 N N . THR A 1 178 ? 3.889 -10.047 5.504 1 95.19 178 THR A N 1
ATOM 1449 C CA . THR A 1 178 ? 4.441 -10.891 4.453 1 95.19 178 THR A CA 1
ATOM 1450 C C . THR A 1 178 ? 3.449 -11.984 4.062 1 95.19 178 THR A C 1
ATOM 1452 O O . THR A 1 178 ? 2.873 -12.648 4.926 1 95.19 178 THR A O 1
ATOM 1455 N N . PHE A 1 179 ? 3.193 -12.125 2.793 1 95.5 179 PHE A N 1
ATOM 1456 C CA . PHE A 1 179 ? 2.445 -13.156 2.086 1 95.5 179 PHE A CA 1
ATOM 1457 C C . PHE A 1 179 ? 3.088 -13.461 0.738 1 95.5 179 PHE A C 1
ATOM 1459 O O . PHE A 1 179 ? 2.826 -12.773 -0.25 1 95.5 179 PHE A O 1
ATOM 1466 N N . ILE A 1 180 ? 3.9 -14.469 0.686 1 95.81 180 ILE A N 1
ATOM 1467 C CA . ILE A 1 180 ? 4.645 -14.773 -0.53 1 95.81 180 ILE A CA 1
ATOM 1468 C C . ILE A 1 180 ? 3.76 -15.562 -1.493 1 95.81 180 ILE A C 1
ATOM 1470 O O . ILE A 1 180 ? 3.334 -16.688 -1.185 1 95.81 180 ILE A O 1
ATOM 1474 N N . ALA A 1 181 ? 3.611 -15 -2.66 1 93.94 181 ALA A N 1
ATOM 1475 C CA . ALA A 1 181 ? 2.59 -15.516 -3.566 1 93.94 181 ALA A CA 1
ATOM 1476 C C . ALA A 1 181 ? 3.213 -16.375 -4.668 1 93.94 181 ALA A C 1
ATOM 1478 O O . ALA A 1 181 ? 2.557 -17.25 -5.219 1 93.94 181 ALA A O 1
ATOM 1479 N N . SER A 1 182 ? 4.441 -16.047 -5.012 1 96.25 182 SER A N 1
ATOM 1480 C CA . SER A 1 182 ? 4.992 -16.688 -6.195 1 96.25 182 SER A CA 1
ATOM 1481 C C . SER A 1 182 ? 6.496 -16.906 -6.059 1 96.25 182 SER A C 1
ATOM 1483 O O . SER A 1 182 ? 7.121 -16.375 -5.137 1 96.25 182 SER A O 1
ATOM 1485 N N . ILE A 1 183 ? 7.027 -17.75 -6.965 1 98 183 ILE A N 1
ATOM 1486 C CA . ILE A 1 183 ? 8.445 -18.094 -6.992 1 98 183 ILE A CA 1
ATOM 1487 C C . ILE A 1 183 ? 8.93 -18.156 -8.438 1 98 183 ILE A C 1
ATOM 1489 O O . ILE A 1 183 ? 8.211 -18.609 -9.328 1 98 183 ILE A O 1
ATOM 1493 N N . ALA A 1 184 ? 10.078 -17.656 -8.711 1 98.38 184 ALA A N 1
ATOM 1494 C CA . ALA A 1 184 ? 10.836 -17.844 -9.945 1 98.38 184 ALA A CA 1
ATOM 1495 C C . ALA A 1 184 ? 12.25 -18.328 -9.641 1 98.38 184 ALA A C 1
ATOM 1497 O O . ALA A 1 184 ? 12.867 -17.891 -8.672 1 98.38 184 ALA A O 1
ATOM 1498 N N . VAL A 1 185 ? 12.758 -19.219 -10.414 1 98.31 185 VAL A N 1
ATOM 1499 C CA . VAL A 1 185 ? 14.109 -19.734 -10.227 1 98.31 185 VAL A CA 1
ATOM 1500 C C . VAL A 1 185 ? 14.977 -19.344 -11.43 1 98.31 185 VAL A C 1
ATOM 1502 O O . VAL A 1 185 ? 14.57 -19.531 -12.578 1 98.31 185 VAL A O 1
ATOM 1505 N N . ASP A 1 186 ? 16.094 -18.781 -11.117 1 98.12 186 ASP A N 1
ATOM 1506 C CA . ASP A 1 186 ? 17.062 -18.281 -12.094 1 98.12 186 ASP A CA 1
ATOM 1507 C C . ASP A 1 186 ? 18.344 -19.109 -12.062 1 98.12 186 ASP A C 1
ATOM 1509 O O . ASP A 1 186 ? 19.25 -18.844 -11.266 1 98.12 186 ASP A O 1
ATOM 1513 N N . LEU A 1 187 ? 18.406 -20.031 -13.016 1 95.44 187 LEU A N 1
ATOM 1514 C CA . LEU A 1 187 ? 19.609 -20.859 -13.109 1 95.44 187 LEU A CA 1
ATOM 1515 C C . LEU A 1 187 ? 20.625 -20.234 -14.055 1 95.44 187 LEU A C 1
ATOM 1517 O O . LEU A 1 187 ? 20.297 -19.844 -15.164 1 95.44 187 LEU A O 1
ATOM 1521 N N . GLY A 1 188 ? 21.828 -20.141 -13.547 1 92.31 188 GLY A N 1
ATOM 1522 C CA . GLY A 1 188 ? 22.922 -19.641 -14.383 1 92.31 188 GLY A CA 1
ATOM 1523 C C . GLY A 1 188 ? 23.562 -20.734 -15.219 1 92.31 188 GLY A C 1
ATOM 1524 O O . GLY A 1 188 ? 22.875 -21.578 -15.781 1 92.31 188 GLY A O 1
ATOM 1525 N N . LYS A 1 189 ? 24.859 -20.609 -15.328 1 88.44 189 LYS A N 1
ATOM 1526 C CA . LYS A 1 189 ? 25.609 -21.5 -16.203 1 88.44 189 LYS A CA 1
ATOM 1527 C C . LYS A 1 189 ? 25.719 -22.906 -15.602 1 88.44 189 LYS A C 1
ATOM 1529 O O . LYS A 1 189 ? 25.891 -23.891 -16.328 1 88.44 189 LYS A O 1
ATOM 1534 N N . SER A 1 190 ? 25.656 -22.953 -14.32 1 93.5 190 SER A N 1
ATOM 1535 C CA . SER A 1 190 ? 25.734 -24.234 -13.633 1 93.5 190 SER A CA 1
ATOM 1536 C C . SER A 1 190 ? 24.625 -24.375 -12.594 1 93.5 190 SER A C 1
ATOM 1538 O O . SER A 1 190 ? 23.969 -23.391 -12.25 1 93.5 190 SER A O 1
ATOM 1540 N N . CYS A 1 191 ? 24.484 -25.594 -12.094 1 95.81 191 CYS A N 1
ATOM 1541 C CA . CYS A 1 191 ? 23.453 -25.859 -11.094 1 95.81 191 CYS A CA 1
ATOM 1542 C C . CYS A 1 191 ? 23.781 -25.172 -9.773 1 95.81 191 CYS A C 1
ATOM 1544 O O . CYS A 1 191 ? 22.922 -25.016 -8.914 1 95.81 191 CYS A O 1
ATOM 1546 N N . ASP A 1 192 ? 25.047 -24.75 -9.672 1 96.31 192 ASP A N 1
ATOM 1547 C CA . ASP A 1 192 ? 25.469 -24.062 -8.453 1 96.31 192 ASP A CA 1
ATOM 1548 C C . ASP A 1 192 ? 25.203 -22.562 -8.531 1 96.31 192 ASP A C 1
ATOM 1550 O O . ASP A 1 192 ? 25.203 -21.875 -7.516 1 96.31 192 ASP A O 1
ATOM 1554 N N . ASP A 1 193 ? 25.094 -22.125 -9.734 1 97 193 ASP A N 1
ATOM 1555 C CA . ASP A 1 193 ? 24.688 -20.734 -9.953 1 97 193 ASP A CA 1
ATOM 1556 C C . ASP A 1 193 ? 23.172 -20.609 -10.078 1 97 193 ASP A C 1
ATOM 1558 O O . ASP A 1 193 ? 22.641 -20.547 -11.188 1 97 193 ASP A O 1
ATOM 1562 N N . ALA A 1 194 ? 22.562 -20.609 -8.875 1 98.12 194 ALA A N 1
ATOM 1563 C CA . ALA A 1 194 ? 21.109 -20.609 -8.852 1 98.12 194 ALA A CA 1
ATOM 1564 C C . ALA A 1 194 ? 20.562 -19.578 -7.871 1 98.12 194 ALA A C 1
ATOM 1566 O O . ALA A 1 194 ? 21.094 -19.422 -6.766 1 98.12 194 ALA A O 1
ATOM 1567 N N . TYR A 1 195 ? 19.625 -18.844 -8.328 1 98.69 195 TYR A N 1
ATOM 1568 C CA . TYR A 1 195 ? 18.875 -17.891 -7.508 1 98.69 195 TYR A CA 1
ATOM 1569 C C . TYR A 1 195 ? 17.391 -18.188 -7.57 1 98.69 195 TYR A C 1
ATOM 1571 O O . TYR A 1 195 ? 16.891 -18.734 -8.555 1 98.69 195 TYR A O 1
ATOM 1579 N N . ALA A 1 196 ? 16.719 -17.844 -6.508 1 98.81 196 ALA A N 1
ATOM 1580 C CA . ALA A 1 196 ? 15.258 -17.859 -6.492 1 98.81 196 ALA A CA 1
ATOM 1581 C C . ALA A 1 196 ? 14.703 -16.5 -6.082 1 98.81 196 ALA A C 1
ATOM 1583 O O . ALA A 1 196 ? 15.312 -15.781 -5.281 1 98.81 196 ALA A O 1
ATOM 1584 N N . TYR A 1 197 ? 13.648 -16.141 -6.691 1 98.88 197 TYR A N 1
ATOM 1585 C CA . TYR A 1 197 ? 12.945 -14.898 -6.414 1 98.88 197 TYR A CA 1
ATOM 1586 C C . TYR A 1 197 ? 11.547 -15.172 -5.883 1 98.88 197 TYR A C 1
ATOM 1588 O O . TYR A 1 197 ? 10.844 -16.047 -6.383 1 98.88 197 TYR A O 1
ATOM 1596 N N . PHE A 1 198 ? 11.164 -14.414 -4.844 1 98.69 198 PHE A N 1
ATOM 1597 C CA . PHE A 1 198 ? 9.867 -14.594 -4.191 1 98.69 198 PHE A CA 1
ATOM 1598 C C . PHE A 1 198 ? 9.109 -13.273 -4.121 1 98.69 198 PHE A C 1
ATOM 1600 O O . PHE A 1 198 ? 9.625 -12.281 -3.609 1 98.69 198 PHE A O 1
ATOM 1607 N N . SER A 1 199 ? 7.906 -13.25 -4.691 1 98.62 199 SER A N 1
ATOM 1608 C CA . SER A 1 199 ? 7.078 -12.055 -4.613 1 98.62 199 SER A CA 1
ATOM 1609 C C . SER A 1 199 ? 6.301 -12.008 -3.301 1 98.62 199 SER A C 1
ATOM 1611 O O . SER A 1 199 ? 5.418 -12.836 -3.064 1 98.62 199 SER A O 1
ATOM 1613 N N . ASP A 1 200 ? 6.621 -11.094 -2.471 1 98.25 200 ASP A N 1
ATOM 1614 C CA . ASP A 1 200 ? 5.895 -10.867 -1.225 1 98.25 200 ASP A CA 1
ATOM 1615 C C . ASP A 1 200 ? 4.719 -9.922 -1.441 1 98.25 200 ASP A C 1
ATOM 1617 O O . ASP A 1 200 ? 4.855 -8.703 -1.279 1 98.25 200 ASP A O 1
ATOM 1621 N N . GLU A 1 201 ? 3.586 -10.5 -1.7 1 98.06 201 GLU A N 1
ATOM 1622 C CA . GLU A 1 201 ? 2.406 -9.828 -2.236 1 98.06 201 GLU A CA 1
ATOM 1623 C C . GLU A 1 201 ? 1.868 -8.789 -1.254 1 98.06 201 GLU A C 1
ATOM 1625 O O . GLU A 1 201 ? 1.499 -7.684 -1.651 1 98.06 201 GLU A O 1
ATOM 1630 N N . LEU A 1 202 ? 1.781 -9.109 0.052 1 97.12 202 LEU A N 1
ATOM 1631 C CA . LEU A 1 202 ? 1.147 -8.203 1.005 1 97.12 202 LEU A CA 1
ATOM 1632 C C . LEU A 1 202 ? 2.195 -7.441 1.81 1 97.12 202 LEU A C 1
ATOM 1634 O O . LEU A 1 202 ? 1.88 -6.434 2.447 1 97.12 202 LEU A O 1
ATOM 1638 N N . GLY A 1 203 ? 3.42 -7.938 1.768 1 96.94 203 GLY A N 1
ATOM 1639 C CA . GLY A 1 203 ? 4.527 -7.191 2.35 1 96.94 203 GLY A CA 1
ATOM 1640 C C . GLY A 1 203 ? 5.18 -6.238 1.371 1 96.94 203 GLY A C 1
ATOM 1641 O O . GLY A 1 203 ? 6.082 -5.48 1.744 1 96.94 203 GLY A O 1
ATOM 1642 N N . TYR A 1 204 ? 4.789 -6.344 0.188 1 98.38 204 TYR A N 1
ATOM 1643 C CA . TYR A 1 204 ? 5.215 -5.473 -0.903 1 98.38 204 TYR A CA 1
ATOM 1644 C C . TYR A 1 204 ? 6.73 -5.496 -1.06 1 98.38 204 TYR A C 1
ATOM 1646 O O . TYR A 1 204 ? 7.375 -4.445 -1.081 1 98.38 204 TYR A O 1
ATOM 1654 N N . GLY A 1 205 ? 7.27 -6.629 -1.259 1 98.62 205 GLY A N 1
ATOM 1655 C CA . GLY A 1 205 ? 8.703 -6.809 -1.437 1 98.62 205 GLY A CA 1
ATOM 1656 C C . GLY A 1 205 ? 9.047 -7.965 -2.355 1 98.62 205 GLY A C 1
ATOM 1657 O O . GLY A 1 205 ? 8.18 -8.75 -2.73 1 98.62 205 GLY A O 1
ATOM 1658 N N . LEU A 1 206 ? 10.25 -7.965 -2.766 1 98.88 206 LEU A N 1
ATOM 1659 C CA . LEU A 1 206 ? 10.828 -9.055 -3.549 1 98.88 206 LEU A CA 1
ATOM 1660 C C . LEU A 1 206 ? 12.031 -9.656 -2.832 1 98.88 206 LEU A C 1
ATOM 1662 O O . LEU A 1 206 ? 13.039 -8.977 -2.615 1 98.88 206 LEU A O 1
ATOM 1666 N N . ILE A 1 207 ? 11.93 -10.906 -2.443 1 98.88 207 ILE A N 1
ATOM 1667 C CA . ILE A 1 207 ? 13 -11.594 -1.731 1 98.88 207 ILE A CA 1
ATOM 1668 C C . ILE A 1 207 ? 13.836 -12.406 -2.719 1 98.88 207 ILE A C 1
ATOM 1670 O O . ILE A 1 207 ? 13.289 -13.062 -3.613 1 98.88 207 ILE A O 1
ATOM 1674 N N . VAL A 1 208 ? 15.086 -12.328 -2.539 1 98.88 208 VAL A N 1
ATOM 1675 C CA . VAL A 1 208 ? 16.031 -13.078 -3.365 1 98.88 208 VAL A CA 1
ATOM 1676 C C . VAL A 1 208 ? 16.797 -14.078 -2.502 1 98.88 208 VAL A C 1
ATOM 1678 O O . VAL A 1 208 ? 17.172 -13.773 -1.371 1 98.88 208 VAL A O 1
ATOM 1681 N N . TYR A 1 209 ? 16.984 -15.273 -2.979 1 98.81 209 TYR A N 1
ATOM 1682 C CA . TYR A 1 209 ? 17.797 -16.297 -2.342 1 98.81 209 TYR A CA 1
ATOM 1683 C C . TYR A 1 209 ? 18.906 -16.766 -3.275 1 98.81 209 TYR A C 1
ATOM 1685 O O . TYR A 1 209 ? 18.672 -17.047 -4.449 1 98.81 209 TYR A O 1
ATOM 1693 N N . SER A 1 210 ? 20.125 -16.828 -2.785 1 98.69 210 SER A N 1
ATOM 1694 C CA . SER A 1 210 ? 21.281 -17.359 -3.496 1 98.69 210 SER A CA 1
ATOM 1695 C C . SER A 1 210 ? 21.656 -18.75 -2.988 1 98.69 210 SER A C 1
ATOM 1697 O O . SER A 1 210 ? 21.984 -18.922 -1.813 1 98.69 210 SER A O 1
ATOM 1699 N N . TRP A 1 211 ? 21.641 -19.672 -3.914 1 98.62 211 TRP A N 1
ATOM 1700 C CA . TRP A 1 211 ? 22.047 -21.031 -3.576 1 98.62 211 TRP A CA 1
ATOM 1701 C C . TRP A 1 211 ? 23.5 -21.078 -3.113 1 98.62 211 TRP A C 1
ATOM 1703 O O . TRP A 1 211 ? 23.797 -21.641 -2.053 1 98.62 211 TRP A O 1
ATOM 1713 N N . LYS A 1 212 ? 24.359 -20.438 -3.824 1 97.69 212 LYS A N 1
ATOM 1714 C CA . LYS A 1 212 ? 25.797 -20.469 -3.553 1 97.69 212 LYS A CA 1
ATOM 1715 C C . LYS A 1 212 ? 26.109 -19.875 -2.184 1 97.69 212 LYS A C 1
ATOM 1717 O O . LYS A 1 212 ? 26.844 -20.469 -1.397 1 97.69 212 LYS A O 1
ATOM 1722 N N . ASP A 1 213 ? 25.484 -18.75 -1.905 1 97.75 213 ASP A N 1
ATOM 1723 C CA . ASP A 1 213 ? 25.797 -18.047 -0.67 1 97.75 213 ASP A CA 1
ATOM 1724 C C . ASP A 1 213 ? 24.906 -18.516 0.479 1 97.75 213 ASP A C 1
ATOM 1726 O O . ASP A 1 213 ? 25.172 -18.203 1.642 1 97.75 213 ASP A O 1
ATOM 1730 N N . ASN A 1 214 ? 23.906 -19.281 0.122 1 98.44 214 ASN A N 1
ATOM 1731 C CA . ASN A 1 214 ? 22.891 -19.703 1.086 1 98.44 214 ASN A CA 1
ATOM 1732 C C . ASN A 1 214 ? 22.391 -18.531 1.931 1 98.44 214 ASN A C 1
ATOM 1734 O O . ASN A 1 214 ? 22.422 -18.594 3.162 1 98.44 214 ASN A O 1
ATOM 1738 N N . LYS A 1 215 ? 21.922 -17.547 1.253 1 98.31 215 LYS A N 1
ATOM 1739 C CA . LYS A 1 215 ? 21.484 -16.312 1.887 1 98.31 215 LYS A CA 1
ATOM 1740 C C . LYS A 1 215 ? 20.391 -15.625 1.076 1 98.31 215 LYS A C 1
ATOM 1742 O O . LYS A 1 215 ? 20.312 -15.789 -0.145 1 98.31 215 LYS A O 1
ATOM 1747 N N . SER A 1 216 ? 19.516 -14.914 1.793 1 98.69 216 SER A N 1
ATOM 1748 C CA . SER A 1 216 ? 18.469 -14.164 1.126 1 98.69 216 SER A CA 1
ATOM 1749 C C . SER A 1 216 ? 18.547 -12.68 1.454 1 98.69 216 SER A C 1
ATOM 1751 O O . SER A 1 216 ? 19.156 -12.289 2.457 1 98.69 216 SER A O 1
ATOM 1753 N N . TRP A 1 217 ? 18.078 -11.82 0.602 1 98.81 217 TRP A N 1
ATOM 1754 C CA . TRP A 1 217 ? 17.922 -10.391 0.844 1 98.81 217 TRP A CA 1
ATOM 1755 C C . TRP A 1 217 ? 16.625 -9.867 0.209 1 98.81 217 TRP A C 1
ATOM 1757 O O . TRP A 1 217 ? 16 -10.57 -0.587 1 98.81 217 TRP A O 1
ATOM 1767 N N . ARG A 1 218 ? 16.234 -8.711 0.607 1 98.69 218 ARG A N 1
ATOM 1768 C CA . ARG A 1 218 ? 14.914 -8.195 0.257 1 98.69 218 ARG A CA 1
ATOM 1769 C C . ARG A 1 218 ? 15.023 -6.848 -0.458 1 98.69 218 ARG A C 1
ATOM 1771 O O . ARG A 1 218 ? 15.734 -5.953 0.006 1 98.69 218 ARG A O 1
ATOM 1778 N N . PHE A 1 219 ? 14.375 -6.762 -1.619 1 98.75 219 PHE A N 1
ATOM 1779 C CA . PHE A 1 219 ? 14.203 -5.488 -2.311 1 98.75 219 PHE A CA 1
ATOM 1780 C C . PHE A 1 219 ? 12.867 -4.855 -1.943 1 98.75 219 PHE A C 1
ATOM 1782 O O . PHE A 1 219 ? 11.859 -5.551 -1.813 1 98.75 219 PHE A O 1
ATOM 1789 N N . GLN A 1 220 ? 12.883 -3.584 -1.773 1 97.94 220 GLN A N 1
ATOM 1790 C CA . GLN A 1 220 ? 11.688 -2.758 -1.656 1 97.94 220 GLN A CA 1
ATOM 1791 C C . GLN A 1 220 ? 11.594 -1.758 -2.805 1 97.94 220 GLN A C 1
ATOM 1793 O O . GLN A 1 220 ? 12.609 -1.221 -3.25 1 97.94 220 GLN A O 1
ATOM 1798 N N . HIS A 1 221 ? 10.414 -1.517 -3.273 1 98.75 221 HIS A N 1
ATOM 1799 C CA . HIS A 1 221 ? 10.18 -0.599 -4.383 1 98.75 221 HIS A CA 1
ATOM 1800 C C . HIS A 1 221 ? 8.703 -0.245 -4.5 1 98.75 221 HIS A C 1
ATOM 1802 O O . HIS A 1 221 ? 7.836 -1.086 -4.246 1 98.75 221 HIS A O 1
ATOM 1808 N N . SER A 1 222 ? 8.414 0.945 -4.996 1 98.75 222 SER A N 1
ATOM 1809 C CA . SER A 1 222 ? 7.035 1.396 -5.137 1 98.75 222 SER A CA 1
ATOM 1810 C C . SER A 1 222 ? 6.273 0.53 -6.137 1 98.75 222 SER A C 1
ATOM 1812 O O . SER A 1 222 ? 5.062 0.342 -6 1 98.75 222 SER A O 1
ATOM 1814 N N . PHE A 1 223 ? 6.945 -0.036 -7.105 1 98.88 223 PHE A N 1
ATOM 1815 C CA . PHE A 1 223 ? 6.305 -0.794 -8.172 1 98.88 223 PHE A CA 1
ATOM 1816 C C . PHE A 1 223 ? 5.758 -2.115 -7.648 1 98.88 223 PHE A C 1
ATOM 1818 O O . PHE A 1 223 ? 5.012 -2.807 -8.352 1 98.88 223 PHE A O 1
ATOM 1825 N N . PHE A 1 224 ? 6.086 -2.467 -6.41 1 98.88 224 PHE A N 1
ATOM 1826 C CA . PHE A 1 224 ? 5.551 -3.678 -5.801 1 98.88 224 PHE A CA 1
ATOM 1827 C C . PHE A 1 224 ? 4.18 -3.414 -5.188 1 98.88 224 PHE A C 1
ATOM 1829 O O . PHE A 1 224 ? 3.471 -4.352 -4.809 1 98.88 224 PHE A O 1
ATOM 1836 N N . TYR A 1 225 ? 3.746 -2.184 -5.094 1 98.88 225 TYR A N 1
ATOM 1837 C CA . TYR A 1 225 ? 2.48 -1.786 -4.488 1 98.88 225 TYR A CA 1
ATOM 1838 C C . TYR A 1 225 ? 1.338 -1.893 -5.492 1 98.88 225 TYR A C 1
ATOM 1840 O O . TYR A 1 225 ? 1.559 -1.812 -6.703 1 98.88 225 TYR A O 1
ATOM 1848 N N . PRO A 1 226 ? 0.089 -2.062 -4.988 1 98.88 226 PRO A N 1
ATOM 1849 C CA . PRO A 1 226 ? -1.071 -2.066 -5.883 1 98.88 226 PRO A CA 1
ATOM 1850 C C . PRO A 1 226 ? -1.366 -0.689 -6.473 1 98.88 226 PRO A C 1
ATOM 1852 O O . PRO A 1 226 ? -0.961 0.328 -5.902 1 98.88 226 PRO A O 1
ATOM 1855 N N . ASP A 1 227 ? -1.919 -0.72 -7.637 1 98.81 227 ASP A N 1
ATOM 1856 C CA . ASP A 1 227 ? -2.475 0.49 -8.234 1 98.81 227 ASP A CA 1
ATOM 1857 C C . ASP A 1 227 ? -3.803 0.867 -7.578 1 98.81 227 ASP A C 1
ATOM 1859 O O . ASP A 1 227 ? -4.785 0.13 -7.684 1 98.81 227 ASP A O 1
ATOM 1863 N N . PRO A 1 228 ? -3.852 2.041 -6.934 1 98.81 228 PRO A N 1
ATOM 1864 C CA . PRO A 1 228 ? -5.078 2.416 -6.227 1 98.81 228 PRO A CA 1
ATOM 1865 C C . PRO A 1 228 ? -6.305 2.418 -7.137 1 98.81 228 PRO A C 1
ATOM 1867 O O . PRO A 1 228 ? -7.438 2.309 -6.656 1 98.81 228 PRO A O 1
ATOM 1870 N N . LEU A 1 229 ? -6.137 2.5 -8.422 1 98.62 229 LEU A N 1
ATOM 1871 C CA . LEU A 1 229 ? -7.262 2.609 -9.336 1 98.62 229 LEU A CA 1
ATOM 1872 C C . LEU A 1 229 ? -7.676 1.237 -9.859 1 98.62 229 LEU A C 1
ATOM 1874 O O . LEU A 1 229 ? -8.594 1.128 -10.68 1 98.62 229 LEU A O 1
ATOM 1878 N N . ARG A 1 230 ? -7.02 0.208 -9.422 1 98.69 230 ARG A N 1
ATOM 1879 C CA . ARG A 1 230 ? -7.242 -1.122 -9.977 1 98.69 230 ARG A CA 1
ATOM 1880 C C . ARG A 1 230 ? -7.586 -2.125 -8.883 1 98.69 230 ARG A C 1
ATOM 1882 O O . ARG A 1 230 ? -7.18 -3.287 -8.953 1 98.69 230 ARG A O 1
ATOM 1889 N N . GLY A 1 231 ? -8.281 -1.66 -7.902 1 98.44 231 GLY A N 1
ATOM 1890 C CA . GLY A 1 231 ? -8.594 -2.531 -6.777 1 98.44 231 GLY A CA 1
ATOM 1891 C C . GLY A 1 231 ? -9.922 -3.24 -6.922 1 98.44 231 GLY A C 1
ATOM 1892 O O . GLY A 1 231 ? -10.281 -4.086 -6.098 1 98.44 231 GLY A O 1
ATOM 1893 N N . ASP A 1 232 ? -10.734 -2.918 -7.965 1 98.19 232 ASP A N 1
ATOM 1894 C CA . ASP A 1 232 ? -12.07 -3.469 -8.18 1 98.19 232 ASP A CA 1
ATOM 1895 C C . ASP A 1 232 ? -12.031 -4.648 -9.148 1 98.19 232 ASP A C 1
ATOM 1897 O O . ASP A 1 232 ? -11.383 -4.574 -10.195 1 98.19 232 ASP A O 1
ATOM 1901 N N . PHE A 1 233 ? -12.633 -5.777 -8.773 1 98.25 233 PHE A N 1
ATOM 1902 C CA . PHE A 1 233 ? -12.633 -7.004 -9.562 1 98.25 233 PHE A CA 1
ATOM 1903 C C . PHE A 1 233 ? -14.055 -7.469 -9.852 1 98.25 233 PHE A C 1
ATOM 1905 O O . PHE A 1 233 ? -14.938 -7.328 -9.008 1 98.25 233 PHE A O 1
ATOM 1912 N N . THR A 1 234 ? -14.266 -7.961 -11.031 1 98 234 THR A N 1
ATOM 1913 C CA . THR A 1 234 ? -15.461 -8.727 -11.359 1 98 234 THR A CA 1
ATOM 1914 C C . THR A 1 234 ? -15.094 -10.031 -12.062 1 98 234 THR A C 1
ATOM 1916 O O . THR A 1 234 ? -14.602 -10.016 -13.195 1 98 234 THR A O 1
ATOM 1919 N N . ILE A 1 235 ? -15.297 -11.141 -11.391 1 98.06 235 ILE A N 1
ATOM 1920 C CA . ILE A 1 235 ? -14.961 -12.461 -11.898 1 98.06 235 ILE A CA 1
ATOM 1921 C C . ILE A 1 235 ? -16.156 -13.406 -11.711 1 98.06 235 ILE A C 1
ATOM 1923 O O . ILE A 1 235 ? -16.672 -13.531 -10.602 1 98.06 235 ILE A O 1
ATOM 1927 N N . ASP A 1 236 ? -16.578 -14.055 -12.781 1 97.31 236 ASP A N 1
ATOM 1928 C CA . ASP A 1 236 ? -17.688 -15 -12.742 1 97.31 236 ASP A CA 1
ATOM 1929 C C . ASP A 1 236 ? -18.922 -14.359 -12.109 1 97.31 236 ASP A C 1
ATOM 1931 O O . ASP A 1 236 ? -19.578 -14.969 -11.266 1 97.31 236 ASP A O 1
ATOM 1935 N N . GLY A 1 237 ? -19.141 -13.109 -12.422 1 96.56 237 GLY A N 1
ATOM 1936 C CA . GLY A 1 237 ? -20.312 -12.383 -11.961 1 96.56 237 GLY A CA 1
ATOM 1937 C C . GLY A 1 237 ? -20.172 -11.867 -10.547 1 96.56 237 GLY A C 1
ATOM 1938 O O . GLY A 1 237 ? -21.062 -11.164 -10.047 1 96.56 237 GLY A O 1
ATOM 1939 N N . LEU A 1 238 ? -19.125 -12.164 -9.82 1 97.75 238 LEU A N 1
ATOM 1940 C CA . LEU A 1 238 ? -18.875 -11.695 -8.461 1 97.75 238 LEU A CA 1
ATOM 1941 C C . LEU A 1 238 ? -18.062 -10.398 -8.469 1 97.75 238 LEU A C 1
ATOM 1943 O O . LEU A 1 238 ? -17 -10.336 -9.094 1 97.75 238 LEU A O 1
ATOM 1947 N N . ASN A 1 239 ? -18.594 -9.367 -7.836 1 97.62 239 ASN A N 1
ATOM 1948 C CA . ASN A 1 239 ? -17.844 -8.125 -7.68 1 97.62 239 ASN A CA 1
ATOM 1949 C C . ASN A 1 239 ? -17.25 -8.008 -6.277 1 97.62 239 ASN A C 1
ATOM 1951 O O . ASN A 1 239 ? -17.953 -8.195 -5.285 1 97.62 239 ASN A O 1
ATOM 1955 N N . PHE A 1 240 ? -16 -7.777 -6.145 1 97.5 240 PHE A N 1
ATOM 1956 C CA . PHE A 1 240 ? -15.289 -7.66 -4.883 1 97.5 240 PHE A CA 1
ATOM 1957 C C . PHE A 1 240 ? -14.031 -6.809 -5.047 1 97.5 240 PHE A C 1
ATOM 1959 O O . PHE A 1 240 ? -13.648 -6.473 -6.172 1 97.5 240 PHE A O 1
ATOM 1966 N N . GLN A 1 241 ? -13.406 -6.414 -3.92 1 98 241 GLN A N 1
ATOM 1967 C CA . GLN A 1 241 ? -12.242 -5.543 -3.977 1 98 241 GLN A CA 1
ATOM 1968 C C . GLN A 1 241 ? -11.023 -6.219 -3.355 1 98 241 GLN A C 1
ATOM 1970 O O . GLN A 1 241 ? -11.016 -6.539 -2.166 1 98 241 GLN A O 1
ATOM 1975 N N . TRP A 1 242 ? -10.062 -6.473 -4.109 1 97.75 242 TRP A N 1
ATOM 1976 C CA . TRP A 1 242 ? -8.758 -6.965 -3.674 1 97.75 242 TRP A CA 1
ATOM 1977 C C . TRP A 1 242 ? -7.68 -5.914 -3.889 1 97.75 242 TRP A C 1
ATOM 1979 O O . TRP A 1 242 ? -6.633 -6.199 -4.473 1 97.75 242 TRP A O 1
ATOM 1989 N N . PHE A 1 243 ? -7.938 -4.73 -3.271 1 98.25 243 PHE A N 1
ATOM 1990 C CA . PHE A 1 243 ? -7.133 -3.561 -3.609 1 98.25 243 PHE A CA 1
ATOM 1991 C C . PHE A 1 243 ? -5.809 -3.576 -2.848 1 98.25 243 PHE A C 1
ATOM 1993 O O . PHE A 1 243 ? -4.906 -2.795 -3.148 1 98.25 243 PHE A O 1
ATOM 2000 N N . GLU A 1 244 ? -5.555 -4.512 -1.949 1 97.62 244 GLU A N 1
ATOM 2001 C CA . GLU A 1 244 ? -4.305 -4.594 -1.205 1 97.62 244 GLU A CA 1
ATOM 2002 C C . GLU A 1 244 ? -3.283 -5.465 -1.937 1 97.62 244 GLU A C 1
ATOM 2004 O O . GLU A 1 244 ? -2.102 -5.477 -1.583 1 97.62 244 GLU A O 1
ATOM 2009 N N . GLU A 1 245 ? -3.717 -6.145 -2.92 1 98.31 245 GLU A N 1
ATOM 2010 C CA . GLU A 1 245 ? -2.895 -7.184 -3.533 1 98.31 245 GLU A CA 1
ATOM 2011 C C . GLU A 1 245 ? -1.782 -6.578 -4.383 1 98.31 245 GLU A C 1
ATOM 2013 O O . GLU A 1 245 ? -2.039 -6.047 -5.465 1 98.31 245 GLU A O 1
ATOM 2018 N N . GLY A 1 246 ? -0.503 -6.707 -3.912 1 98.69 246 GLY A N 1
ATOM 2019 C CA . GLY A 1 246 ? 0.682 -6.152 -4.547 1 98.69 246 GLY A CA 1
ATOM 2020 C C . GLY A 1 246 ? 1.36 -7.129 -5.492 1 98.69 246 GLY A C 1
ATOM 2021 O O . GLY A 1 246 ? 0.69 -7.859 -6.223 1 98.69 246 GLY A O 1
ATOM 2022 N N . ILE A 1 247 ? 2.693 -7.074 -5.5 1 98.81 247 ILE A N 1
ATOM 2023 C CA . ILE A 1 247 ? 3.514 -7.867 -6.41 1 98.81 247 ILE A CA 1
ATOM 2024 C C . ILE A 1 247 ? 3.098 -9.336 -6.332 1 98.81 247 ILE A C 1
ATOM 2026 O O . ILE A 1 247 ? 2.93 -9.883 -5.238 1 98.81 247 ILE A O 1
ATOM 2030 N N . PHE A 1 248 ? 2.959 -9.961 -7.574 1 98 248 PHE A N 1
ATOM 2031 C CA . PHE A 1 248 ? 2.436 -11.32 -7.637 1 98 248 PHE A CA 1
ATOM 2032 C C . PHE A 1 248 ? 3.162 -12.125 -8.703 1 98 248 PHE A C 1
ATOM 2034 O O . PHE A 1 248 ? 4.137 -12.82 -8.406 1 98 248 PHE A O 1
ATOM 2041 N N . GLY A 1 249 ? 2.756 -11.953 -9.938 1 97.44 249 GLY A N 1
ATOM 2042 C CA . GLY A 1 249 ? 3.328 -12.734 -11.023 1 97.44 249 GLY A CA 1
ATOM 2043 C C . GLY A 1 249 ? 4.715 -12.266 -11.43 1 97.44 249 GLY A C 1
ATOM 2044 O O . GLY A 1 249 ? 4.984 -11.062 -11.469 1 97.44 249 GLY A O 1
ATOM 2045 N N . MET A 1 250 ? 5.559 -13.227 -11.719 1 98.69 250 MET A N 1
ATOM 2046 C CA . MET A 1 250 ? 6.926 -12.984 -12.164 1 98.69 250 MET A CA 1
ATOM 2047 C C . MET A 1 250 ? 7.297 -13.906 -13.312 1 98.69 250 MET A C 1
ATOM 2049 O O . MET A 1 250 ? 6.879 -15.07 -13.344 1 98.69 250 MET A O 1
ATOM 2053 N N . SER A 1 251 ? 8.023 -13.422 -14.219 1 98.62 251 SER A N 1
ATOM 2054 C CA . SER A 1 251 ? 8.586 -14.258 -15.273 1 98.62 251 SER A CA 1
ATOM 2055 C C . SER A 1 251 ? 9.977 -13.773 -15.68 1 98.62 251 SER A C 1
ATOM 2057 O O . SER A 1 251 ? 10.273 -12.586 -15.594 1 98.62 251 SER A O 1
ATOM 2059 N N . LEU A 1 252 ? 10.781 -14.68 -16.047 1 98.56 252 LEU A N 1
ATOM 2060 C CA . LEU A 1 252 ? 12.148 -14.398 -16.484 1 98.56 252 LEU A CA 1
ATOM 2061 C C . LEU A 1 252 ? 12.281 -14.602 -17.984 1 98.56 252 LEU A C 1
ATOM 2063 O O . LEU A 1 252 ? 11.75 -15.57 -18.547 1 98.56 252 LEU A O 1
ATOM 2067 N N . THR A 1 253 ? 13.016 -13.703 -18.594 1 98 253 THR A N 1
ATOM 2068 C CA . THR A 1 253 ? 13.344 -13.875 -20 1 98 253 THR A CA 1
ATOM 2069 C C . THR A 1 253 ? 14.391 -14.969 -20.188 1 98 253 THR A C 1
ATOM 2071 O O . THR A 1 253 ? 15.047 -15.375 -19.219 1 98 253 THR A O 1
ATOM 2074 N N . PRO A 1 254 ? 14.43 -15.398 -21.516 1 95.44 254 PRO A N 1
ATOM 2075 C CA . PRO A 1 254 ? 15.688 -16.078 -21.812 1 95.44 254 PRO A CA 1
ATOM 2076 C C . PRO A 1 254 ? 16.922 -15.219 -21.516 1 95.44 254 PRO A C 1
ATOM 2078 O O . PRO A 1 254 ? 16.797 -14.016 -21.312 1 95.44 254 PRO A O 1
ATOM 2081 N N . ARG A 1 255 ? 18.031 -15.93 -21.422 1 95.25 255 ARG A N 1
ATOM 2082 C CA . ARG A 1 255 ? 19.25 -15.203 -21.062 1 95.25 255 ARG A CA 1
ATOM 2083 C C . ARG A 1 255 ? 19.656 -14.25 -22.188 1 95.25 255 ARG A C 1
ATOM 2085 O O . ARG A 1 255 ? 19.609 -14.609 -23.359 1 95.25 255 ARG A O 1
ATOM 2092 N N . HIS A 1 256 ? 20.031 -13.078 -21.734 1 94.69 256 HIS A N 1
ATOM 2093 C CA . HIS A 1 256 ? 20.609 -12.109 -22.656 1 94.69 256 HIS A CA 1
ATOM 2094 C C . HIS A 1 256 ? 22.062 -12.445 -22.969 1 94.69 256 HIS A C 1
ATOM 2096 O O . HIS A 1 256 ? 22.672 -13.266 -22.281 1 94.69 256 HIS A O 1
ATOM 2102 N N . PRO A 1 257 ? 22.594 -11.758 -23.984 1 92.44 257 PRO A N 1
ATOM 2103 C CA . PRO A 1 257 ? 23.984 -12.031 -24.344 1 92.44 257 PRO A CA 1
ATOM 2104 C C . PRO A 1 257 ? 24.953 -11.75 -23.219 1 92.44 257 PRO A C 1
ATOM 2106 O O . PRO A 1 257 ? 25.969 -12.438 -23.094 1 92.44 257 PRO A O 1
ATOM 2109 N N . ASP A 1 258 ? 24.641 -10.867 -22.375 1 92.12 258 ASP A N 1
ATOM 2110 C CA . ASP A 1 258 ? 25.547 -10.508 -21.297 1 92.12 258 ASP A CA 1
ATOM 2111 C C . ASP A 1 258 ? 25.406 -11.445 -20.109 1 92.12 258 ASP A C 1
ATOM 2113 O O . ASP A 1 258 ? 26.047 -11.266 -19.078 1 92.12 258 ASP A O 1
ATOM 2117 N N . GLY A 1 259 ? 24.531 -12.352 -20.266 1 91.56 259 GLY A N 1
ATOM 2118 C CA . GLY A 1 259 ? 24.359 -13.359 -19.234 1 91.56 259 GLY A CA 1
ATOM 2119 C C . GLY A 1 259 ? 23.219 -13.055 -18.281 1 91.56 259 GLY A C 1
ATOM 2120 O O . GLY A 1 259 ? 22.766 -13.93 -17.547 1 91.56 259 GLY A O 1
ATOM 2121 N N . SER A 1 260 ? 22.766 -11.883 -18.281 1 94.56 260 SER A N 1
ATOM 2122 C CA . SER A 1 260 ? 21.672 -11.5 -17.391 1 94.56 260 SER A CA 1
ATOM 2123 C C . SER A 1 260 ? 20.312 -11.891 -17.984 1 94.56 260 SER A C 1
ATOM 2125 O O . SER A 1 260 ? 20.25 -12.367 -19.125 1 94.56 260 SER A O 1
ATOM 2127 N N . ARG A 1 261 ? 19.281 -11.836 -17.141 1 97.75 261 ARG A N 1
ATOM 2128 C CA . ARG A 1 261 ? 17.891 -11.914 -17.578 1 97.75 261 ARG A CA 1
ATOM 2129 C C . ARG A 1 261 ? 17.109 -10.688 -17.125 1 97.75 261 ARG A C 1
ATOM 2131 O O . ARG A 1 261 ? 17.594 -9.898 -16.312 1 97.75 261 ARG A O 1
ATOM 2138 N N . THR A 1 262 ? 16 -10.523 -17.766 1 98.56 262 THR A N 1
ATOM 2139 C CA . THR A 1 262 ? 15.031 -9.539 -17.281 1 98.56 262 THR A CA 1
ATOM 2140 C C . THR A 1 262 ? 13.914 -10.227 -16.5 1 98.56 262 THR A C 1
ATOM 2142 O O . THR A 1 262 ? 13.359 -11.227 -16.953 1 98.56 262 THR A O 1
ATOM 2145 N N . MET A 1 263 ? 13.695 -9.766 -15.32 1 98.75 263 MET A N 1
ATOM 2146 C CA . MET A 1 263 ? 12.516 -10.172 -14.547 1 98.75 263 MET A CA 1
ATOM 2147 C C . MET A 1 263 ? 11.344 -9.234 -14.82 1 98.75 263 MET A C 1
ATOM 2149 O O . MET A 1 263 ? 11.438 -8.031 -14.586 1 98.75 263 MET A O 1
ATOM 2153 N N . TYR A 1 264 ? 10.297 -9.766 -15.391 1 98.81 264 TYR A N 1
ATOM 2154 C CA . TYR A 1 264 ? 9.031 -9.047 -15.477 1 98.81 264 TYR A CA 1
ATOM 2155 C C . TYR A 1 264 ? 8.125 -9.383 -14.297 1 98.81 264 TYR A C 1
ATOM 2157 O O . TYR A 1 264 ? 8.109 -10.531 -13.836 1 98.81 264 TYR A O 1
ATOM 2165 N N . PHE A 1 265 ? 7.391 -8.398 -13.805 1 98.81 265 PHE A N 1
ATOM 2166 C CA . PHE A 1 265 ? 6.492 -8.633 -12.68 1 98.81 265 PHE A CA 1
ATOM 2167 C C . PHE A 1 265 ? 5.344 -7.633 -12.688 1 98.81 265 PHE A C 1
ATOM 2169 O O . PHE A 1 265 ? 5.398 -6.625 -13.391 1 98.81 265 PHE A O 1
ATOM 2176 N N . SER A 1 266 ? 4.352 -7.949 -11.984 1 98.5 266 SER A N 1
ATOM 2177 C CA . SER A 1 266 ? 3.217 -7.051 -11.812 1 98.5 266 SER A CA 1
ATOM 2178 C C . SER A 1 266 ? 2.496 -7.309 -10.492 1 98.5 266 SER A C 1
ATOM 2180 O O . SER A 1 266 ? 2.414 -8.453 -10.039 1 98.5 266 SER A O 1
ATOM 2182 N N . PRO A 1 267 ? 1.974 -6.254 -9.852 1 98.75 267 PRO A N 1
ATOM 2183 C CA . PRO A 1 267 ? 0.991 -6.473 -8.781 1 98.75 267 PRO A CA 1
ATOM 2184 C C . PRO A 1 267 ? -0.306 -7.094 -9.297 1 98.75 267 PRO A C 1
ATOM 2186 O O . PRO A 1 267 ? -0.638 -6.949 -10.477 1 98.75 267 PRO A O 1
ATOM 2189 N N . LEU A 1 268 ? -0.968 -7.816 -8.383 1 98.75 268 LEU A N 1
ATOM 2190 C CA . LEU A 1 268 ? -2.27 -8.367 -8.742 1 98.75 268 LEU A CA 1
ATOM 2191 C C . LEU A 1 268 ? -3.271 -7.254 -9.031 1 98.75 268 LEU A C 1
ATOM 2193 O O . LEU A 1 268 ? -3.939 -7.266 -10.062 1 98.75 268 LEU A O 1
ATOM 2197 N N . ALA A 1 269 ? -3.354 -6.25 -8.148 1 98.81 269 ALA A N 1
ATOM 2198 C CA . ALA A 1 269 ? -4.246 -5.113 -8.359 1 98.81 269 ALA A CA 1
ATOM 2199 C C . ALA A 1 269 ? -3.59 -4.059 -9.25 1 98.81 269 ALA A C 1
ATOM 2201 O O . ALA A 1 269 ? -3.324 -2.941 -8.805 1 98.81 269 ALA A O 1
ATOM 2202 N N . SER A 1 270 ? -3.371 -4.414 -10.484 1 98.69 270 SER A N 1
ATOM 2203 C CA . SER A 1 270 ? -2.738 -3.557 -11.477 1 98.69 270 SER A CA 1
ATOM 2204 C C . SER A 1 270 ? -2.973 -4.086 -12.891 1 98.69 270 SER A C 1
ATOM 2206 O O . SER A 1 270 ? -3.242 -5.273 -13.078 1 98.69 270 SER A O 1
ATOM 2208 N N . HIS A 1 271 ? -2.91 -3.174 -13.82 1 98.69 271 HIS A N 1
ATOM 2209 C CA . HIS A 1 271 ? -2.918 -3.561 -15.227 1 98.69 271 HIS A CA 1
ATOM 2210 C C . HIS A 1 271 ? -1.554 -3.332 -15.867 1 98.69 271 HIS A C 1
ATOM 2212 O O . HIS A 1 271 ? -1.399 -3.488 -17.078 1 98.69 271 HIS A O 1
ATOM 2218 N N . ARG A 1 272 ? -0.567 -2.967 -15.109 1 98.62 272 ARG A N 1
ATOM 2219 C CA . ARG A 1 272 ? 0.72 -2.531 -15.641 1 98.62 272 ARG A CA 1
ATOM 2220 C C . ARG A 1 272 ? 1.791 -3.596 -15.422 1 98.62 272 ARG A C 1
ATOM 2222 O O . ARG A 1 272 ? 1.722 -4.367 -14.469 1 98.62 272 ARG A O 1
ATOM 2229 N N . GLU A 1 273 ? 2.725 -3.637 -16.375 1 98.69 273 GLU A N 1
ATOM 2230 C CA . GLU A 1 273 ? 3.895 -4.504 -16.281 1 98.69 273 GLU A CA 1
ATOM 2231 C C . GLU A 1 273 ? 5.133 -3.713 -15.867 1 98.69 273 GLU A C 1
ATOM 2233 O O . GLU A 1 273 ? 5.305 -2.562 -16.266 1 98.69 273 GLU A O 1
ATOM 2238 N N . PHE A 1 274 ? 5.973 -4.324 -15.039 1 98.88 274 PHE A N 1
ATOM 2239 C CA . PHE A 1 274 ? 7.242 -3.748 -14.617 1 98.88 274 PHE A CA 1
ATOM 2240 C C . PHE A 1 274 ? 8.398 -4.695 -14.922 1 98.88 274 PHE A C 1
ATOM 2242 O O . PHE A 1 274 ? 8.18 -5.867 -15.242 1 98.88 274 PHE A O 1
ATOM 2249 N N . ALA A 1 275 ? 9.609 -4.16 -14.867 1 98.88 275 ALA A N 1
ATOM 2250 C CA . ALA A 1 275 ? 10.766 -4.984 -15.195 1 98.88 275 ALA A CA 1
ATOM 2251 C C . ALA A 1 275 ? 12 -4.539 -14.406 1 98.88 275 ALA A C 1
ATOM 2253 O O . ALA A 1 275 ? 12.094 -3.383 -13.992 1 98.88 275 ALA A O 1
ATOM 2254 N N . VAL A 1 276 ? 12.875 -5.426 -14.188 1 98.94 276 VAL A N 1
ATOM 2255 C CA . VAL A 1 276 ? 14.18 -5.164 -13.594 1 98.94 276 VAL A CA 1
ATOM 2256 C C . VAL A 1 276 ? 15.18 -6.219 -14.055 1 98.94 276 VAL A C 1
ATOM 2258 O O . VAL A 1 276 ? 14.812 -7.371 -14.297 1 98.94 276 VAL A O 1
ATOM 2261 N N . SER A 1 277 ? 16.453 -5.836 -14.195 1 98.75 277 SER A N 1
ATOM 2262 C CA . SER A 1 277 ? 17.484 -6.781 -14.586 1 98.75 277 SER A CA 1
ATOM 2263 C C . SER A 1 277 ? 17.859 -7.707 -13.43 1 98.75 277 SER A C 1
ATOM 2265 O O . SER A 1 277 ? 17.953 -7.27 -12.281 1 98.75 277 SER A O 1
ATOM 2267 N N . THR A 1 278 ? 18.156 -8.992 -13.734 1 98.56 278 THR A N 1
ATOM 2268 C CA . THR A 1 278 ? 18.609 -9.922 -12.703 1 98.56 278 THR A CA 1
ATOM 2269 C C . THR A 1 278 ? 20 -9.539 -12.203 1 98.56 278 THR A C 1
ATOM 2271 O O . THR A 1 278 ? 20.422 -9.953 -11.125 1 98.56 278 THR A O 1
ATOM 2274 N N . ASN A 1 279 ? 20.719 -8.727 -13.031 1 98.12 279 ASN A N 1
ATOM 2275 C CA . ASN A 1 279 ? 22 -8.211 -12.523 1 98.12 279 ASN A CA 1
ATOM 2276 C C . ASN A 1 279 ? 21.797 -7.383 -11.266 1 98.12 279 ASN A C 1
ATOM 2278 O O . ASN A 1 279 ? 22.656 -7.379 -10.375 1 98.12 279 ASN A O 1
ATOM 2282 N N . ILE A 1 280 ? 20.734 -6.664 -11.234 1 98.75 280 ILE A N 1
ATOM 2283 C CA . ILE A 1 280 ? 20.406 -5.863 -10.062 1 98.75 280 ILE A CA 1
ATOM 2284 C C . ILE A 1 280 ? 19.953 -6.777 -8.922 1 98.75 280 ILE A C 1
ATOM 2286 O O . ILE A 1 280 ? 20.469 -6.684 -7.805 1 98.75 280 ILE A O 1
ATOM 2290 N N . LEU A 1 281 ? 19.094 -7.727 -9.156 1 98.88 281 LEU A N 1
ATOM 2291 C CA . LEU A 1 281 ? 18.484 -8.57 -8.133 1 98.88 281 LEU A CA 1
ATOM 2292 C C . LEU A 1 281 ? 19.516 -9.492 -7.5 1 98.88 281 LEU A C 1
ATOM 2294 O O . LEU A 1 281 ? 19.438 -9.773 -6.297 1 98.88 281 LEU A O 1
ATOM 2298 N N . ARG A 1 282 ? 20.453 -9.984 -8.266 1 98.31 282 ARG A N 1
ATOM 2299 C CA . ARG A 1 282 ? 21.438 -10.953 -7.781 1 98.31 282 ARG A CA 1
ATOM 2300 C C . ARG A 1 282 ? 22.484 -10.273 -6.902 1 98.31 282 ARG A C 1
ATOM 2302 O O . ARG A 1 282 ? 23.25 -10.945 -6.211 1 98.31 282 ARG A O 1
ATOM 2309 N N . ASN A 1 283 ? 22.5 -8.953 -6.938 1 98.25 283 ASN A N 1
ATOM 2310 C CA . ASN A 1 283 ? 23.5 -8.188 -6.199 1 98.25 283 ASN A CA 1
ATOM 2311 C C . ASN A 1 283 ? 22.922 -7.594 -4.922 1 98.25 283 ASN A C 1
ATOM 2313 O O . ASN A 1 283 ? 22.266 -6.551 -4.957 1 98.25 283 ASN A O 1
ATOM 2317 N N . GLU A 1 284 ? 23.234 -8.211 -3.803 1 98 284 GLU A N 1
ATOM 2318 C CA . GLU A 1 284 ? 22.719 -7.797 -2.504 1 98 284 GLU A CA 1
ATOM 2319 C C . GLU A 1 284 ? 23.047 -6.34 -2.213 1 98 284 GLU A C 1
ATOM 2321 O O . GLU A 1 284 ? 22.281 -5.637 -1.558 1 98 284 GLU A O 1
ATOM 2326 N N . SER A 1 285 ? 24.141 -5.855 -2.668 1 98 285 SER A N 1
ATOM 2327 C CA . SER A 1 285 ? 24.578 -4.492 -2.371 1 98 285 SER A CA 1
ATOM 2328 C C . SER A 1 285 ? 23.688 -3.467 -3.064 1 98 285 SER A C 1
ATOM 2330 O O . SER A 1 285 ? 23.734 -2.277 -2.742 1 98 285 SER A O 1
ATOM 2332 N N . ARG A 1 286 ? 22.812 -3.893 -3.943 1 98.25 286 ARG A N 1
ATOM 2333 C CA . ARG A 1 286 ? 21.984 -2.986 -4.734 1 98.25 286 ARG A CA 1
ATOM 2334 C C . ARG A 1 286 ? 20.625 -2.783 -4.082 1 98.25 286 ARG A C 1
ATOM 2336 O O . ARG A 1 286 ? 19.781 -2.031 -4.594 1 98.25 286 ARG A O 1
ATOM 2343 N N . VAL A 1 287 ? 20.359 -3.35 -2.945 1 97.75 287 VAL A N 1
ATOM 2344 C CA . VAL A 1 287 ? 19.078 -3.285 -2.27 1 97.75 287 VAL A CA 1
ATOM 2345 C C . VAL A 1 287 ? 18.734 -1.832 -1.95 1 97.75 287 VAL A C 1
ATOM 2347 O O . VAL A 1 287 ? 17.562 -1.426 -2.057 1 97.75 287 VAL A O 1
ATOM 2350 N N . GLU A 1 288 ? 19.719 -0.953 -1.684 1 94.5 288 GLU A N 1
ATOM 2351 C CA . GLU A 1 288 ? 19.438 0.391 -1.184 1 94.5 288 GLU A CA 1
ATOM 2352 C C . GLU A 1 288 ? 19.547 1.427 -2.299 1 94.5 288 GLU A C 1
ATOM 2354 O O . GLU A 1 288 ? 19.094 2.564 -2.141 1 94.5 288 GLU A O 1
ATOM 2359 N N . ASP A 1 289 ? 20.094 1.141 -3.398 1 96.44 289 ASP A N 1
ATOM 2360 C CA . ASP A 1 289 ? 20.391 2.205 -4.355 1 96.44 289 ASP A CA 1
ATOM 2361 C C . ASP A 1 289 ? 19.875 1.844 -5.75 1 96.44 289 ASP A C 1
ATOM 2363 O O . ASP A 1 289 ? 20.391 2.352 -6.75 1 96.44 289 ASP A O 1
ATOM 2367 N N . SER A 1 290 ? 18.938 0.929 -5.824 1 98.06 290 SER A N 1
ATOM 2368 C CA . SER A 1 290 ? 18.547 0.437 -7.145 1 98.06 290 SER A CA 1
ATOM 2369 C C . SER A 1 290 ? 17.188 0.972 -7.555 1 98.06 290 SER A C 1
ATOM 2371 O O . SER A 1 290 ? 16.562 0.445 -8.477 1 98.06 290 SER A O 1
ATOM 2373 N N . TYR A 1 291 ? 16.688 2.004 -6.969 1 98.19 291 TYR A N 1
ATOM 2374 C CA . TYR A 1 291 ? 15.336 2.473 -7.23 1 98.19 291 TYR A CA 1
ATOM 2375 C C . TYR A 1 291 ? 15.141 2.773 -8.711 1 98.19 291 TYR A C 1
ATOM 2377 O O . TYR A 1 291 ? 14.133 2.379 -9.305 1 98.19 291 TYR A O 1
ATOM 2385 N N . LYS A 1 292 ? 16.078 3.381 -9.359 1 98.19 292 LYS A N 1
ATOM 2386 C CA . LYS A 1 292 ? 15.945 3.865 -10.727 1 98.19 292 LYS A CA 1
ATOM 2387 C C . LYS A 1 292 ? 16.234 2.758 -11.734 1 98.19 292 LYS A C 1
ATOM 2389 O O . LYS A 1 292 ? 16.125 2.963 -12.945 1 98.19 292 LYS A O 1
ATOM 2394 N N . ASP A 1 293 ? 16.641 1.575 -11.219 1 98.75 293 ASP A N 1
ATOM 2395 C CA . ASP A 1 293 ? 16.922 0.443 -12.102 1 98.75 293 ASP A CA 1
ATOM 2396 C C . ASP A 1 293 ? 15.648 -0.33 -12.43 1 98.75 293 ASP A C 1
ATOM 2398 O O . ASP A 1 293 ? 15.641 -1.155 -13.344 1 98.75 293 ASP A O 1
ATOM 2402 N N . PHE A 1 294 ? 14.602 -0.113 -11.719 1 98.81 294 PHE A N 1
ATOM 2403 C CA . PHE A 1 294 ? 13.297 -0.679 -12.031 1 98.81 294 PHE A CA 1
ATOM 2404 C C . PHE A 1 294 ? 12.57 0.162 -13.078 1 98.81 294 PHE A C 1
ATOM 2406 O O . PHE A 1 294 ? 12.641 1.393 -13.039 1 98.81 294 PHE A O 1
ATOM 2413 N N . ILE A 1 295 ? 11.867 -0.54 -13.953 1 98.56 295 ILE A N 1
ATOM 2414 C CA . ILE A 1 295 ? 11.258 0.156 -15.078 1 98.56 295 ILE A CA 1
ATOM 2415 C C . ILE A 1 295 ? 9.758 -0.127 -15.109 1 98.56 295 ILE A C 1
ATOM 2417 O O . ILE A 1 295 ? 9.328 -1.264 -14.898 1 98.56 295 ILE A O 1
ATOM 2421 N N . ALA A 1 296 ? 8.961 0.937 -15.297 1 98.69 296 ALA A N 1
ATOM 2422 C CA . ALA A 1 296 ? 7.531 0.789 -15.555 1 98.69 296 ALA A CA 1
ATOM 2423 C C . ALA A 1 296 ? 7.25 0.664 -17.047 1 98.69 296 ALA A C 1
ATOM 2425 O O . ALA A 1 296 ? 7.637 1.532 -17.828 1 98.69 296 ALA A O 1
ATOM 2426 N N . LEU A 1 297 ? 6.613 -0.408 -17.438 1 98.44 297 LEU A N 1
ATOM 2427 C CA . LEU A 1 297 ? 6.207 -0.595 -18.828 1 98.44 297 LEU A CA 1
ATOM 2428 C C . LEU A 1 297 ? 4.758 -0.166 -19.031 1 98.44 297 LEU A C 1
ATOM 2430 O O . LEU A 1 297 ? 4.199 0.56 -18.203 1 98.44 297 LEU A O 1
ATOM 2434 N N . GLY A 1 298 ? 4.227 -0.452 -20.203 1 97.56 298 GLY A N 1
ATOM 2435 C CA . GLY A 1 298 ? 2.863 -0.045 -20.5 1 97.56 298 GLY A CA 1
ATOM 2436 C C . GLY A 1 298 ? 1.819 -0.895 -19.797 1 97.56 298 GLY A C 1
ATOM 2437 O O . GLY A 1 298 ? 2.158 -1.826 -19.062 1 97.56 298 GLY A O 1
ATOM 2438 N N . GLU A 1 299 ? 0.547 -0.54 -19.953 1 97.56 299 GLU A N 1
ATOM 2439 C CA . GLU A 1 299 ? -0.577 -1.309 -19.438 1 97.56 299 GLU A CA 1
ATOM 2440 C C . GLU A 1 299 ? -1.122 -2.277 -20.469 1 97.56 299 GLU A C 1
ATOM 2442 O O . GLU A 1 299 ? -1.021 -2.021 -21.672 1 97.56 299 GLU A O 1
ATOM 2447 N N . ARG A 1 300 ? -1.698 -3.338 -19.953 1 96.5 300 ARG A N 1
ATOM 2448 C CA . ARG A 1 300 ? -2.283 -4.387 -20.781 1 96.5 300 ARG A CA 1
ATOM 2449 C C . ARG A 1 300 ? -3.646 -3.965 -21.312 1 96.5 300 ARG A C 1
ATOM 2451 O O . ARG A 1 300 ? -4.117 -4.504 -22.328 1 96.5 300 ARG A O 1
ATOM 2458 N N . GLY A 1 301 ? -4.332 -3.02 -20.75 1 95.31 301 GLY A N 1
ATOM 2459 C CA . GLY A 1 301 ? -5.703 -2.648 -21.062 1 95.31 301 GLY A CA 1
ATOM 2460 C C . GLY A 1 301 ? -6.66 -2.9 -19.906 1 95.31 301 GLY A C 1
ATOM 2461 O O . GLY A 1 301 ? -6.254 -3.379 -18.844 1 95.31 301 GLY A O 1
ATOM 2462 N N . PRO A 1 302 ? -7.941 -2.562 -20.125 1 96.12 302 PRO A N 1
ATOM 2463 C CA . PRO A 1 302 ? -8.922 -2.74 -19.047 1 96.12 302 PRO A CA 1
ATOM 2464 C C . PRO A 1 302 ? -9.188 -4.211 -18.734 1 96.12 302 PRO A C 1
ATOM 2466 O O . PRO A 1 302 ? -9 -5.074 -19.594 1 96.12 302 PRO A O 1
ATOM 2469 N N . ASN A 1 303 ? -9.578 -4.523 -17.547 1 97.06 303 ASN A N 1
ATOM 2470 C CA . ASN A 1 303 ? -9.953 -5.859 -17.094 1 97.06 303 ASN A CA 1
ATOM 2471 C C . ASN A 1 303 ? -8.828 -6.863 -17.328 1 97.06 303 ASN A C 1
ATOM 2473 O O . ASN A 1 303 ? -9.055 -7.941 -17.891 1 97.06 303 ASN A O 1
ATOM 2477 N N . SER A 1 304 ? -7.637 -6.449 -16.922 1 98.12 304 SER A N 1
ATOM 2478 C CA . SER A 1 304 ? -6.496 -7.297 -17.25 1 98.12 304 SER A CA 1
ATOM 2479 C C . SER A 1 304 ? -5.664 -7.609 -16.016 1 98.12 304 SER A C 1
ATOM 2481 O O . SER A 1 304 ? -4.434 -7.613 -16.062 1 98.12 304 SER A O 1
ATOM 2483 N N . HIS A 1 305 ? -6.344 -7.793 -14.867 1 98.69 305 HIS A N 1
ATOM 2484 C CA . HIS A 1 305 ? -5.621 -8.312 -13.719 1 98.69 305 HIS A CA 1
ATOM 2485 C C . HIS A 1 305 ? -5.008 -9.68 -14.016 1 98.69 305 HIS A C 1
ATOM 2487 O O . HIS A 1 305 ? -5.629 -10.508 -14.688 1 98.69 305 HIS A O 1
ATOM 2493 N N . THR A 1 306 ? -3.797 -9.852 -13.516 1 98.19 306 THR A N 1
ATOM 2494 C CA . THR A 1 306 ? -3.115 -11.117 -13.742 1 98.19 306 THR A CA 1
ATOM 2495 C C . THR A 1 306 ? -2.701 -11.758 -12.422 1 98.19 306 THR A C 1
ATOM 2497 O O . THR A 1 306 ? -2.5 -11.062 -11.422 1 98.19 306 THR A O 1
ATOM 2500 N N . THR A 1 307 ? -2.588 -13.062 -12.375 1 96.06 307 THR A N 1
ATOM 2501 C CA . THR A 1 307 ? -1.94 -13.789 -11.281 1 96.06 307 THR A CA 1
ATOM 2502 C C . THR A 1 307 ? -0.535 -14.227 -11.688 1 96.06 307 THR A C 1
ATOM 2504 O O . THR A 1 307 ? 0.409 -13.438 -11.625 1 96.06 307 THR A O 1
ATOM 2507 N N . SER A 1 308 ? -0.431 -15.453 -12.227 1 97.62 308 SER A N 1
ATOM 2508 C CA . SER A 1 308 ? 0.878 -15.984 -12.586 1 97.62 308 SER A CA 1
ATOM 2509 C C . SER A 1 308 ? 1.238 -15.656 -14.023 1 97.62 308 SER A C 1
ATOM 2511 O O . SER A 1 308 ? 0.365 -15.32 -14.828 1 97.62 308 SER A O 1
ATOM 2513 N N . ARG A 1 309 ? 2.49 -15.688 -14.305 1 98.31 309 ARG A N 1
ATOM 2514 C CA . ARG A 1 309 ? 3.023 -15.531 -15.656 1 98.31 309 ARG A CA 1
ATOM 2515 C C . ARG A 1 309 ? 4.266 -16.391 -15.852 1 98.31 309 ARG A C 1
ATOM 2517 O O . ARG A 1 309 ? 4.93 -16.766 -14.883 1 98.31 309 ARG A O 1
ATOM 2524 N N . VAL A 1 310 ? 4.492 -16.656 -17.094 1 98.44 310 VAL A N 1
ATOM 2525 C CA . VAL A 1 310 ? 5.656 -17.453 -17.469 1 98.44 310 VAL A CA 1
ATOM 2526 C C . VAL A 1 310 ? 6.113 -17.062 -18.875 1 98.44 310 VAL A C 1
ATOM 2528 O O . VAL A 1 310 ? 5.301 -16.625 -19.703 1 98.44 310 VAL A O 1
ATOM 2531 N N . MET A 1 311 ? 7.355 -17.125 -19.078 1 98.31 311 MET A N 1
ATOM 2532 C CA . MET A 1 311 ? 7.895 -16.875 -20.406 1 98.31 311 MET A CA 1
ATOM 2533 C C . MET A 1 311 ? 8.562 -18.125 -20.969 1 98.31 311 MET A C 1
ATOM 2535 O O . MET A 1 311 ? 9.312 -18.797 -20.266 1 98.31 311 MET A O 1
ATOM 2539 N N . ASP A 1 312 ? 8.273 -18.391 -22.234 1 97.31 312 ASP A N 1
ATOM 2540 C CA . ASP A 1 312 ? 8.891 -19.547 -22.859 1 97.31 312 ASP A CA 1
ATOM 2541 C C . ASP A 1 312 ? 10.289 -19.234 -23.375 1 97.31 312 ASP A C 1
ATOM 2543 O O . ASP A 1 312 ? 10.781 -18.109 -23.203 1 97.31 312 ASP A O 1
ATOM 2547 N N . GLY A 1 313 ? 10.891 -20.219 -23.969 1 94.94 313 GLY A N 1
ATOM 2548 C CA . GLY A 1 313 ? 12.273 -20.078 -24.406 1 94.94 313 GLY A CA 1
ATOM 2549 C C . GLY A 1 313 ? 12.438 -19.141 -25.594 1 94.94 313 GLY A C 1
ATOM 2550 O O . GLY A 1 313 ? 13.547 -18.703 -25.891 1 94.94 313 GLY A O 1
ATOM 2551 N N . ASN A 1 314 ? 11.344 -18.812 -26.234 1 94.5 314 ASN A N 1
ATOM 2552 C CA . ASN A 1 314 ? 11.414 -17.938 -27.406 1 94.5 314 ASN A CA 1
ATOM 2553 C C . ASN A 1 314 ? 11.078 -16.484 -27.031 1 94.5 314 ASN A C 1
ATOM 2555 O O . ASN A 1 314 ? 11.156 -15.594 -27.875 1 94.5 314 ASN A O 1
ATOM 2559 N N . GLY A 1 315 ? 10.68 -16.281 -25.812 1 96.81 315 GLY A N 1
ATOM 2560 C CA . GLY A 1 315 ? 10.414 -14.922 -25.359 1 96.81 315 GLY A CA 1
ATOM 2561 C C . GLY A 1 315 ? 8.945 -14.547 -25.422 1 96.81 315 GLY A C 1
ATOM 2562 O O . GLY A 1 315 ? 8.602 -13.359 -25.406 1 96.81 315 GLY A O 1
ATOM 2563 N N . VAL A 1 316 ? 8.102 -15.508 -25.547 1 98.38 316 VAL A N 1
ATOM 2564 C CA . VAL A 1 316 ? 6.676 -15.242 -25.422 1 98.38 316 VAL A CA 1
ATOM 2565 C C . VAL A 1 316 ? 6.254 -15.391 -23.953 1 98.38 316 VAL A C 1
ATOM 2567 O O . VAL A 1 316 ? 6.492 -16.438 -23.344 1 98.38 316 VAL A O 1
ATOM 2570 N N . GLN A 1 317 ? 5.684 -14.344 -23.469 1 98.69 317 GLN A N 1
ATOM 2571 C CA . GLN A 1 317 ? 5.145 -14.398 -22.109 1 98.69 317 GLN A CA 1
ATOM 2572 C C . GLN A 1 317 ? 3.668 -14.781 -22.109 1 98.69 317 GLN A C 1
ATOM 2574 O O . GLN A 1 317 ? 2.898 -14.281 -22.938 1 98.69 317 GLN A O 1
ATOM 2579 N N . PHE A 1 318 ? 3.326 -15.703 -21.297 1 98.81 318 PHE A N 1
ATOM 2580 C CA . PHE A 1 318 ? 1.938 -16.062 -21.031 1 98.81 318 PHE A CA 1
ATOM 2581 C C . PHE A 1 318 ? 1.522 -15.656 -19.625 1 98.81 318 PHE A C 1
ATOM 2583 O O . PHE A 1 318 ? 2.299 -15.805 -18.672 1 98.81 318 PHE A O 1
ATOM 2590 N N . PHE A 1 319 ? 0.343 -15.117 -19.5 1 98.62 319 PHE A N 1
ATOM 2591 C CA . PHE A 1 319 ? -0.152 -14.719 -18.188 1 98.62 319 PHE A CA 1
ATOM 2592 C C . PHE A 1 319 ? -1.653 -14.961 -18.078 1 98.62 319 PHE A C 1
ATOM 2594 O O . PHE A 1 319 ? -2.361 -14.961 -19.094 1 98.62 319 PHE A O 1
ATOM 2601 N N . ASN A 1 320 ? -2.119 -15.172 -16.859 1 98.25 320 ASN A N 1
ATOM 2602 C CA . ASN A 1 320 ? -3.535 -15.398 -16.578 1 98.25 320 ASN A CA 1
ATOM 2603 C C . ASN A 1 320 ? -4.301 -14.078 -16.469 1 98.25 320 ASN A C 1
ATOM 2605 O O . ASN A 1 320 ? -3.975 -13.234 -15.641 1 98.25 320 ASN A O 1
ATOM 2609 N N . LEU A 1 321 ? -5.273 -13.945 -17.328 1 98.44 321 LEU A N 1
ATOM 2610 C CA . LEU A 1 321 ? -6.184 -12.805 -17.266 1 98.44 321 LEU A CA 1
ATOM 2611 C C . LEU A 1 321 ? -7.457 -13.164 -16.516 1 98.44 321 LEU A C 1
ATOM 2613 O O . LEU A 1 321 ? -8.461 -13.547 -17.125 1 98.44 321 LEU A O 1
ATOM 2617 N N . ILE A 1 322 ? -7.516 -12.898 -15.242 1 98.56 322 ILE A N 1
ATOM 2618 C CA . ILE A 1 322 ? -8.539 -13.492 -14.383 1 98.56 322 ILE A CA 1
ATOM 2619 C C . ILE A 1 322 ? -9.867 -12.758 -14.578 1 98.56 322 ILE A C 1
ATOM 2621 O O . ILE A 1 322 ? -10.938 -13.352 -14.438 1 98.56 322 ILE A O 1
ATOM 2625 N N . ASP A 1 323 ? -9.828 -11.508 -14.977 1 98.06 323 ASP A N 1
ATOM 2626 C CA . ASP A 1 323 ? -11.062 -10.766 -15.242 1 98.06 323 ASP A CA 1
ATOM 2627 C C . ASP A 1 323 ? -11.781 -11.32 -16.469 1 98.06 323 ASP A C 1
ATOM 2629 O O . ASP A 1 323 ? -12.992 -11.164 -16.609 1 98.06 323 ASP A O 1
ATOM 2633 N N . GLN A 1 324 ? -11.016 -11.922 -17.344 1 97.94 324 GLN A N 1
ATOM 2634 C CA . GLN A 1 324 ? -11.531 -12.266 -18.656 1 97.94 324 GLN A CA 1
ATOM 2635 C C . GLN A 1 324 ? -11.688 -13.773 -18.812 1 97.94 324 GLN A C 1
ATOM 2637 O O . GLN A 1 324 ? -12.016 -14.266 -19.891 1 97.94 324 GLN A O 1
ATOM 2642 N N . ASN A 1 325 ? -11.422 -14.461 -17.781 1 98.12 325 ASN A N 1
ATOM 2643 C CA . ASN A 1 325 ? -11.438 -15.914 -17.875 1 98.12 325 ASN A CA 1
ATOM 2644 C C . ASN A 1 325 ? -10.602 -16.406 -19.062 1 98.12 325 ASN A C 1
ATOM 2646 O O . ASN A 1 325 ? -11.094 -17.172 -19.891 1 98.12 325 ASN A O 1
ATOM 2650 N N . ALA A 1 326 ? -9.32 -16 -19.016 1 98.5 326 ALA A N 1
ATOM 2651 C CA . ALA A 1 326 ? -8.516 -16.203 -20.219 1 98.5 326 ALA A CA 1
ATOM 2652 C C . ALA A 1 326 ? -7.039 -16.328 -19.875 1 98.5 326 ALA A C 1
ATOM 2654 O O . ALA A 1 326 ? -6.641 -16.094 -18.734 1 98.5 326 ALA A O 1
ATOM 2655 N N . VAL A 1 327 ? -6.293 -16.781 -20.828 1 98.62 327 VAL A N 1
ATOM 2656 C CA . VAL A 1 327 ? -4.836 -16.719 -20.828 1 98.62 327 VAL A CA 1
ATOM 2657 C C . VAL A 1 327 ? -4.363 -15.773 -21.938 1 98.62 327 VAL A C 1
ATOM 2659 O O . VAL A 1 327 ? -4.816 -15.867 -23.078 1 98.62 327 VAL A O 1
ATOM 2662 N N . GLY A 1 328 ? -3.523 -14.836 -21.547 1 98.5 328 GLY A N 1
ATOM 2663 C CA . GLY A 1 328 ? -2.977 -13.883 -22.5 1 98.5 328 GLY A CA 1
ATOM 2664 C C . GLY A 1 328 ? -1.538 -14.18 -22.875 1 98.5 328 GLY A C 1
ATOM 2665 O O . GLY A 1 328 ? -0.9 -15.055 -22.281 1 98.5 328 GLY A O 1
ATOM 2666 N N . CYS A 1 329 ? -1.109 -13.422 -23.922 1 98.62 329 CYS A N 1
ATOM 2667 C CA . CYS A 1 329 ? 0.272 -13.562 -24.359 1 98.62 329 CYS A CA 1
ATOM 2668 C C . CYS A 1 329 ? 0.848 -12.219 -24.797 1 98.62 329 CYS A C 1
ATOM 2670 O O . CYS A 1 329 ? 0.102 -11.289 -25.094 1 98.62 329 CYS A O 1
ATOM 2672 N N . TRP A 1 330 ? 2.113 -12.148 -24.719 1 98.56 330 TRP A N 1
ATOM 2673 C CA . TRP A 1 330 ? 2.904 -11.016 -25.203 1 98.56 330 TRP A CA 1
ATOM 2674 C C . TRP A 1 330 ? 4.23 -11.484 -25.781 1 98.56 330 TRP A C 1
ATOM 2676 O O . TRP A 1 330 ? 4.926 -12.305 -25.172 1 98.56 330 TRP A O 1
ATOM 2686 N N . ASN A 1 331 ? 4.5 -11.062 -26.984 1 97.44 331 ASN A N 1
ATOM 2687 C CA . ASN A 1 331 ? 5.797 -11.273 -27.625 1 97.44 331 ASN A CA 1
ATOM 2688 C C . ASN A 1 331 ? 6.824 -10.242 -27.156 1 97.44 331 ASN A C 1
ATOM 2690 O O . ASN A 1 331 ? 6.695 -9.055 -27.453 1 97.44 331 ASN A O 1
ATOM 2694 N N . SER A 1 332 ? 7.883 -10.641 -26.5 1 95.69 332 SER A N 1
ATOM 2695 C CA . SER A 1 332 ? 8.82 -9.758 -25.812 1 95.69 332 SER A CA 1
ATOM 2696 C C . SER A 1 332 ? 9.625 -8.93 -26.797 1 95.69 332 SER A C 1
ATOM 2698 O O . SER A 1 332 ? 10.336 -7.996 -26.406 1 95.69 332 SER A O 1
ATOM 2700 N N . GLN A 1 333 ? 9.5 -9.242 -28.047 1 94.12 333 GLN A N 1
ATOM 2701 C CA . GLN A 1 333 ? 10.156 -8.453 -29.078 1 94.12 333 GLN A CA 1
ATOM 2702 C C . GLN A 1 333 ? 9.359 -7.191 -29.406 1 94.12 333 GLN A C 1
ATOM 2704 O O . GLN A 1 333 ? 9.844 -6.305 -30.109 1 94.12 333 GLN A O 1
ATOM 2709 N N . LYS A 1 334 ? 8.188 -7.133 -28.891 1 95.69 334 LYS A N 1
ATOM 2710 C CA . LYS A 1 334 ? 7.312 -5.98 -29.109 1 95.69 334 LYS A CA 1
ATOM 2711 C C . LYS A 1 334 ? 7.156 -5.172 -27.812 1 95.69 334 LYS A C 1
ATOM 2713 O O . LYS A 1 334 ? 7.305 -5.711 -26.719 1 95.69 334 LYS A O 1
ATOM 2718 N N . PRO A 1 335 ? 6.848 -3.811 -28.031 1 96.5 335 PRO A N 1
ATOM 2719 C CA . PRO A 1 335 ? 6.578 -3.041 -26.812 1 96.5 335 PRO A CA 1
ATOM 2720 C C . PRO A 1 335 ? 5.43 -3.621 -25.984 1 96.5 335 PRO A C 1
ATOM 2722 O O . PRO A 1 335 ? 4.445 -4.105 -26.547 1 96.5 335 PRO A O 1
ATOM 2725 N N . TYR A 1 336 ? 5.621 -3.615 -24.766 1 97.56 336 TYR A N 1
ATOM 2726 C CA . TYR A 1 336 ? 4.547 -4.086 -23.891 1 97.56 336 TYR A CA 1
ATOM 2727 C C . TYR A 1 336 ? 3.451 -3.039 -23.766 1 97.56 336 TYR A C 1
ATOM 2729 O O . TYR A 1 336 ? 3.609 -2.055 -23.031 1 97.56 336 TYR A O 1
ATOM 2737 N N . ASN A 1 337 ? 2.383 -3.23 -24.344 1 97 337 ASN A N 1
ATOM 2738 C CA . ASN A 1 337 ? 1.211 -2.363 -24.281 1 97 337 ASN A CA 1
ATOM 2739 C C . ASN A 1 337 ? -0.045 -3.082 -24.766 1 97 337 ASN A C 1
ATOM 2741 O O . ASN A 1 337 ? 0.019 -4.238 -25.188 1 97 337 ASN A O 1
ATOM 2745 N N . GLU A 1 338 ? -1.144 -2.416 -24.688 1 97.06 338 GLU A N 1
ATOM 2746 C CA . GLU A 1 338 ? -2.445 -3.012 -24.969 1 97.06 338 GLU A CA 1
ATOM 2747 C C . GLU A 1 338 ? -2.51 -3.531 -26.406 1 97.06 338 GLU A C 1
ATOM 2749 O O . GLU A 1 338 ? -3.143 -4.555 -26.672 1 97.06 338 GLU A O 1
ATOM 2754 N N . GLN A 1 339 ? -1.792 -2.877 -27.328 1 97.31 339 GLN A N 1
ATOM 2755 C CA . GLN A 1 339 ? -1.847 -3.242 -28.734 1 97.31 339 GLN A CA 1
ATOM 2756 C C . GLN A 1 339 ? -1.049 -4.516 -29 1 97.31 339 GLN A C 1
ATOM 2758 O O . GLN A 1 339 ? -1.238 -5.164 -30.031 1 97.31 339 GLN A O 1
ATOM 2763 N N . ASN A 1 340 ? -0.136 -4.844 -28.078 1 97.88 340 ASN A N 1
ATOM 2764 C CA . ASN A 1 340 ? 0.769 -5.957 -28.328 1 97.88 340 ASN A CA 1
ATOM 2765 C C . ASN A 1 340 ? 0.492 -7.125 -27.391 1 97.88 340 ASN A C 1
ATOM 2767 O O . ASN A 1 340 ? 1.321 -8.023 -27.25 1 97.88 340 ASN A O 1
ATOM 2771 N N . VAL A 1 341 ? -0.603 -7.07 -26.719 1 97.81 341 VAL A N 1
ATOM 2772 C CA . VAL A 1 341 ? -1.07 -8.188 -25.906 1 97.81 341 VAL A CA 1
ATOM 2773 C C . VAL A 1 341 ? -2.291 -8.828 -26.562 1 97.81 341 VAL A C 1
ATOM 2775 O O . VAL A 1 341 ? -3.088 -8.148 -27.219 1 97.81 341 VAL A O 1
ATOM 2778 N N . ASP A 1 342 ? -2.375 -10.086 -26.453 1 97.88 342 ASP A N 1
ATOM 2779 C CA . ASP A 1 342 ? -3.488 -10.82 -27.047 1 97.88 342 ASP A CA 1
ATOM 2780 C C . ASP A 1 342 ? -3.932 -11.969 -26.156 1 97.88 342 ASP A C 1
ATOM 2782 O O . ASP A 1 342 ? -3.287 -12.266 -25.156 1 97.88 342 ASP A O 1
ATOM 2786 N N . ILE A 1 343 ? -5.086 -12.539 -26.469 1 98 343 ILE A N 1
ATOM 2787 C CA . ILE A 1 343 ? -5.641 -13.688 -25.75 1 98 343 ILE A CA 1
ATOM 2788 C C . ILE A 1 343 ? -5.395 -14.961 -26.562 1 98 343 ILE A C 1
ATOM 2790 O O . ILE A 1 343 ? -5.699 -15.023 -27.75 1 98 343 ILE A O 1
ATOM 2794 N N . VAL A 1 344 ? -4.863 -15.953 -25.906 1 98.06 344 VAL A N 1
ATOM 2795 C CA . VAL A 1 344 ? -4.613 -17.203 -26.625 1 98.06 344 VAL A CA 1
ATOM 2796 C C . VAL A 1 344 ? -5.801 -18.141 -26.453 1 98.06 344 VAL A C 1
ATOM 2798 O O . VAL A 1 344 ? -6.031 -19.016 -27.297 1 98.06 344 VAL A O 1
ATOM 2801 N N . ASP A 1 345 ? -6.465 -18 -25.391 1 98.06 345 ASP A N 1
ATOM 2802 C CA . ASP A 1 345 ? -7.68 -18.781 -25.172 1 98.06 345 ASP A CA 1
ATOM 2803 C C . ASP A 1 345 ? -8.555 -18.141 -24.094 1 98.06 345 ASP A C 1
ATOM 2805 O O . ASP A 1 345 ? -8.055 -17.406 -23.25 1 98.06 345 ASP A O 1
ATOM 2809 N N . ARG A 1 346 ? -9.789 -18.375 -24.172 1 97.81 346 ARG A N 1
ATOM 2810 C CA . ARG A 1 346 ? -10.789 -17.859 -23.25 1 97.81 346 ARG A CA 1
ATOM 2811 C C . ARG A 1 346 ? -11.945 -18.844 -23.094 1 97.81 346 ARG A C 1
ATOM 2813 O O . ARG A 1 346 ? -12.367 -19.469 -24.062 1 97.81 346 ARG A O 1
ATOM 2820 N N . ASP A 1 347 ? -12.43 -18.984 -21.891 1 97.81 347 ASP A N 1
ATOM 2821 C CA . ASP A 1 347 ? -13.617 -19.781 -21.609 1 97.81 347 ASP A CA 1
ATOM 2822 C C . ASP A 1 347 ? -14.344 -19.266 -20.375 1 97.81 347 ASP A C 1
ATOM 2824 O O . ASP A 1 347 ? -13.836 -19.375 -19.25 1 97.81 347 ASP A O 1
ATOM 2828 N N . ASP A 1 348 ? -15.531 -18.844 -20.531 1 96.56 348 ASP A N 1
ATOM 2829 C CA . ASP A 1 348 ? -16.266 -18.203 -19.453 1 96.56 348 ASP A CA 1
ATOM 2830 C C . ASP A 1 348 ? -16.875 -19.234 -18.5 1 96.56 348 ASP A C 1
ATOM 2832 O O . ASP A 1 348 ? -17.453 -18.891 -17.469 1 96.56 348 ASP A O 1
ATOM 2836 N N . ARG A 1 349 ? -16.719 -20.469 -18.812 1 95.62 349 ARG A N 1
ATOM 2837 C CA . ARG A 1 349 ? -17.266 -21.5 -17.938 1 95.62 349 ARG A CA 1
ATOM 2838 C C . ARG A 1 349 ? -16.141 -22.328 -17.297 1 95.62 349 ARG A C 1
ATOM 2840 O O . ARG A 1 349 ? -16.188 -22.641 -16.109 1 95.62 349 ARG A O 1
ATOM 2847 N N . GLU A 1 350 ? -15.125 -22.625 -18.062 1 97.19 350 GLU A N 1
ATOM 2848 C CA . GLU A 1 350 ? -14.156 -23.625 -17.625 1 97.19 350 GLU A CA 1
ATOM 2849 C C . GLU A 1 350 ? -12.852 -22.969 -17.172 1 97.19 350 GLU A C 1
ATOM 2851 O O . GLU A 1 350 ? -12.031 -23.609 -16.5 1 97.19 350 GLU A O 1
ATOM 2856 N N . LEU A 1 351 ? -12.617 -21.766 -17.531 1 98 351 LEU A N 1
ATOM 2857 C CA . LEU A 1 351 ? -11.359 -21.094 -17.203 1 98 351 LEU A CA 1
ATOM 2858 C C . LEU A 1 351 ? -11.586 -19.953 -16.219 1 98 351 LEU A C 1
ATOM 2860 O O . LEU A 1 351 ? -11.078 -18.844 -16.422 1 98 351 LEU A O 1
ATOM 2864 N N . ILE A 1 352 ? -12.391 -20.281 -15.219 1 98.25 352 ILE A N 1
ATOM 2865 C CA . ILE A 1 352 ? -12.68 -19.281 -14.195 1 98.25 352 ILE A CA 1
ATOM 2866 C C . ILE A 1 352 ? -11.516 -19.203 -13.203 1 98.25 352 ILE A C 1
ATOM 2868 O O . ILE A 1 352 ? -11.148 -20.219 -12.602 1 98.25 352 ILE A O 1
ATOM 2872 N N . PHE A 1 353 ? -10.953 -18 -13.102 1 98.5 353 PHE A N 1
ATOM 2873 C CA . PHE A 1 353 ? -9.797 -17.703 -12.266 1 98.5 353 PHE A CA 1
ATOM 2874 C C . PHE A 1 353 ? -8.641 -18.641 -12.586 1 98.5 353 PHE A C 1
ATOM 2876 O O . PHE A 1 353 ? -8.219 -19.438 -11.742 1 98.5 353 PHE A O 1
ATOM 2883 N N . PRO A 1 354 ? -8.094 -18.594 -13.828 1 98.38 354 PRO A N 1
ATOM 2884 C CA . PRO A 1 354 ? -6.82 -19.281 -14.031 1 98.38 354 PRO A CA 1
ATOM 2885 C C . PRO A 1 354 ? -5.742 -18.844 -13.047 1 98.38 354 PRO A C 1
ATOM 2887 O O . PRO A 1 354 ? -5.363 -17.672 -13.023 1 98.38 354 PRO A O 1
ATOM 2890 N N . ALA A 1 355 ? -5.277 -19.781 -12.266 1 97.62 355 ALA A N 1
ATOM 2891 C CA . ALA A 1 355 ? -4.484 -19.438 -11.078 1 97.62 355 ALA A CA 1
ATOM 2892 C C . ALA A 1 355 ? -2.992 -19.547 -11.367 1 97.62 355 ALA A C 1
ATOM 2894 O O . ALA A 1 355 ? -2.184 -18.828 -10.781 1 97.62 355 ALA A O 1
ATOM 2895 N N . ASP A 1 356 ? -2.625 -20.469 -12.203 1 98.5 356 ASP A N 1
ATOM 2896 C CA . ASP A 1 356 ? -1.213 -20.672 -12.5 1 98.5 356 ASP A CA 1
ATOM 2897 C C . ASP A 1 356 ? -1.012 -21.078 -13.961 1 98.5 356 ASP A C 1
ATOM 2899 O O . ASP A 1 356 ? -1.905 -21.656 -14.578 1 98.5 356 ASP A O 1
ATOM 2903 N N . VAL A 1 357 ? 0.1 -20.719 -14.492 1 98.56 357 VAL A N 1
ATOM 2904 C CA . VAL A 1 357 ? 0.509 -21.062 -15.852 1 98.56 357 VAL A CA 1
ATOM 2905 C C . VAL A 1 357 ? 1.984 -21.453 -15.867 1 98.56 357 VAL A C 1
ATOM 2907 O O . VAL A 1 357 ? 2.807 -20.828 -15.195 1 98.56 357 VAL A O 1
ATOM 2910 N N . LYS A 1 358 ? 2.264 -22.547 -16.547 1 98.38 358 LYS A N 1
ATOM 2911 C CA . LYS A 1 358 ? 3.619 -23.094 -16.609 1 98.38 358 LYS A CA 1
ATOM 2912 C C . LYS A 1 358 ? 3.953 -23.547 -18.031 1 98.38 358 LYS A C 1
ATOM 2914 O O . LYS A 1 358 ? 3.057 -23.891 -18.812 1 98.38 358 LYS A O 1
ATOM 2919 N N . VAL A 1 359 ? 5.199 -23.5 -18.344 1 98.25 359 VAL A N 1
ATOM 2920 C CA . VAL A 1 359 ? 5.719 -24.094 -19.578 1 98.25 359 VAL A CA 1
ATOM 2921 C C . VAL A 1 359 ? 6.594 -25.297 -19.25 1 98.25 359 VAL A C 1
ATOM 2923 O O . VAL A 1 359 ? 7.504 -25.203 -18.422 1 98.25 359 VAL A O 1
ATOM 2926 N N . ASP A 1 360 ? 6.277 -26.453 -19.875 1 97.44 360 ASP A N 1
ATOM 2927 C CA . ASP A 1 360 ? 7.086 -27.625 -19.594 1 97.44 360 ASP A CA 1
ATOM 2928 C C . ASP A 1 360 ? 8.266 -27.719 -20.562 1 97.44 360 ASP A C 1
ATOM 2930 O O . ASP A 1 360 ? 8.461 -26.828 -21.406 1 97.44 360 ASP A O 1
ATOM 2934 N N . ARG A 1 361 ? 9.055 -28.797 -20.422 1 95.56 361 ARG A N 1
ATOM 2935 C CA . ARG A 1 361 ? 10.289 -28.969 -21.188 1 95.56 361 ARG A CA 1
ATOM 2936 C C . ARG A 1 361 ? 9.977 -29.266 -22.656 1 95.56 361 ARG A C 1
ATOM 2938 O O . ARG A 1 361 ? 10.859 -29.172 -23.516 1 95.56 361 ARG A O 1
ATOM 2945 N N . GLN A 1 362 ? 8.766 -29.625 -22.984 1 95.88 362 GLN A N 1
ATOM 2946 C CA . GLN A 1 362 ? 8.359 -29.953 -24.344 1 95.88 362 GLN A CA 1
ATOM 2947 C C . GLN A 1 362 ? 7.637 -28.781 -25.016 1 95.88 362 GLN A C 1
ATOM 2949 O O . GLN A 1 362 ? 7.008 -28.953 -26.062 1 95.88 362 GLN A O 1
ATOM 2954 N N . LYS A 1 363 ? 7.637 -27.641 -24.406 1 96.88 363 LYS A N 1
ATOM 2955 C CA . LYS A 1 363 ? 7.09 -26.391 -24.938 1 96.88 363 LYS A CA 1
ATOM 2956 C C . LYS A 1 363 ? 5.562 -26.438 -24.953 1 96.88 363 LYS A C 1
ATOM 2958 O O . LYS A 1 363 ? 4.938 -25.953 -25.906 1 96.88 363 LYS A O 1
ATOM 2963 N N . ASN A 1 364 ? 5.066 -27.078 -23.984 1 97.88 364 ASN A N 1
ATOM 2964 C CA . ASN A 1 364 ? 3.631 -27 -23.734 1 97.88 364 ASN A CA 1
ATOM 2965 C C . ASN A 1 364 ? 3.309 -25.984 -22.641 1 97.88 364 ASN A C 1
ATOM 2967 O O . ASN A 1 364 ? 4.043 -25.875 -21.656 1 97.88 364 ASN A O 1
ATOM 2971 N N . LEU A 1 365 ? 2.197 -25.344 -22.891 1 98.62 365 LEU A N 1
ATOM 2972 C CA . LEU A 1 365 ? 1.661 -24.5 -21.844 1 98.62 365 LEU A CA 1
ATOM 2973 C C . LEU A 1 365 ? 0.639 -25.25 -21 1 98.62 365 LEU A C 1
ATOM 2975 O O . LEU A 1 365 ? -0.233 -25.938 -21.531 1 98.62 365 LEU A O 1
ATOM 2979 N N . TRP A 1 366 ? 0.793 -25.172 -19.719 1 98.75 366 TRP A N 1
ATOM 2980 C CA . TRP A 1 366 ? -0.138 -25.766 -18.766 1 98.75 366 TRP A CA 1
ATOM 2981 C C . TRP A 1 366 ? -0.827 -24.672 -17.938 1 98.75 366 TRP A C 1
ATOM 2983 O O . TRP A 1 366 ? -0.193 -23.703 -17.531 1 98.75 366 TRP A O 1
ATOM 2993 N N . VAL A 1 367 ? -2.129 -24.844 -17.688 1 98.75 367 VAL A N 1
ATOM 2994 C CA . VAL A 1 367 ? -2.914 -23.875 -16.922 1 98.75 367 VAL A CA 1
ATOM 2995 C C . VAL A 1 367 ? -3.812 -24.609 -15.93 1 98.75 367 VAL A C 1
ATOM 2997 O O . VAL A 1 367 ? -4.418 -25.625 -16.266 1 98.75 367 VAL A O 1
ATOM 3000 N N . ILE A 1 368 ? -3.91 -24.094 -14.711 1 98.81 368 ILE A N 1
ATOM 3001 C CA . ILE A 1 368 ? -4.926 -24.594 -13.789 1 98.81 368 ILE A CA 1
ATOM 3002 C C . ILE A 1 368 ? -5.945 -23.5 -13.508 1 98.81 368 ILE A C 1
ATOM 3004 O O . ILE A 1 368 ? -5.578 -22.344 -13.273 1 98.81 368 ILE A O 1
ATOM 3008 N N . SER A 1 369 ? -7.141 -23.797 -13.664 1 98.69 369 SER A N 1
ATOM 3009 C CA . SER A 1 369 ? -8.266 -22.969 -13.227 1 98.69 369 SER A CA 1
ATOM 3010 C C . SER A 1 369 ? -8.867 -23.5 -11.93 1 98.69 369 SER A C 1
ATOM 3012 O O . SER A 1 369 ? -9.227 -24.672 -11.836 1 98.69 369 SER A O 1
ATOM 3014 N N . ASP A 1 370 ? -9.031 -22.578 -10.945 1 98.44 370 ASP A N 1
ATOM 3015 C CA . ASP A 1 370 ? -9.352 -23.156 -9.641 1 98.44 370 ASP A CA 1
ATOM 3016 C C . ASP A 1 370 ? -10.555 -22.453 -9.016 1 98.44 370 ASP A C 1
ATOM 3018 O O . ASP A 1 370 ? -10.883 -22.688 -7.852 1 98.44 370 ASP A O 1
ATOM 3022 N N . ARG A 1 371 ? -11.172 -21.5 -9.719 1 98.44 371 ARG A N 1
ATOM 3023 C CA . ARG A 1 371 ? -12.336 -20.781 -9.234 1 98.44 371 ARG A CA 1
ATOM 3024 C C . ARG A 1 371 ? -12.078 -20.188 -7.844 1 98.44 371 ARG A C 1
ATOM 3026 O O . ARG A 1 371 ? -12.961 -20.219 -6.98 1 98.44 371 ARG A O 1
ATOM 3033 N N . MET A 1 372 ? -10.953 -19.703 -7.66 1 97.94 372 MET A N 1
ATOM 3034 C CA . MET A 1 372 ? -10.57 -19.156 -6.355 1 97.94 372 MET A CA 1
ATOM 3035 C C . MET A 1 372 ? -11.547 -18.078 -5.906 1 97.94 372 MET A C 1
ATOM 3037 O O . MET A 1 372 ? -11.93 -18.031 -4.738 1 97.94 372 MET A O 1
ATOM 3041 N N . SER A 1 373 ? -11.922 -17.141 -6.789 1 97.31 373 SER A N 1
ATOM 3042 C CA . SER A 1 373 ? -12.852 -16.078 -6.422 1 97.31 373 SER A CA 1
ATOM 3043 C C . SER A 1 373 ? -14.148 -16.656 -5.855 1 97.31 373 SER A C 1
ATOM 3045 O O . SER A 1 373 ? -14.641 -16.188 -4.832 1 97.31 373 SER A O 1
ATOM 3047 N N . ASN A 1 374 ? -14.633 -17.734 -6.492 1 98 374 ASN A N 1
ATOM 3048 C CA . ASN A 1 374 ? -15.836 -18.375 -5.996 1 98 374 ASN A CA 1
ATOM 3049 C C . ASN A 1 374 ? -15.609 -19.016 -4.629 1 98 374 ASN A C 1
ATOM 3051 O O . ASN A 1 374 ? -16.469 -18.938 -3.748 1 98 374 ASN A O 1
ATOM 3055 N N . PHE A 1 375 ? -14.547 -19.641 -4.453 1 98.06 375 PHE A N 1
ATOM 3056 C CA . PHE A 1 375 ? -14.18 -20.312 -3.217 1 98.06 375 PHE A CA 1
ATOM 3057 C C . PHE A 1 375 ? -14.086 -19.328 -2.062 1 98.06 375 PHE A C 1
ATOM 3059 O O . PHE A 1 375 ? -14.547 -19.609 -0.956 1 98.06 375 PHE A O 1
ATOM 3066 N N . LEU A 1 376 ? -13.492 -18.094 -2.328 1 96.75 376 LEU A N 1
ATOM 3067 C CA . LEU A 1 376 ? -13.188 -17.172 -1.252 1 96.75 376 LEU A CA 1
ATOM 3068 C C . LEU A 1 376 ? -14.352 -16.203 -1.027 1 96.75 376 LEU A C 1
ATOM 3070 O O . LEU A 1 376 ? -14.578 -15.75 0.097 1 96.75 376 LEU A O 1
ATOM 3074 N N . ILE A 1 377 ? -15.094 -15.836 -2.111 1 96.25 377 ILE A N 1
ATOM 3075 C CA . ILE A 1 377 ? -16.078 -14.766 -2.033 1 96.25 377 ILE A CA 1
ATOM 3076 C C . ILE A 1 377 ? -17.484 -15.375 -1.918 1 96.25 377 ILE A C 1
ATOM 3078 O O . ILE A 1 377 ? -18.391 -14.75 -1.354 1 96.25 377 ILE A O 1
ATOM 3082 N N . ALA A 1 378 ? -17.609 -16.594 -2.449 1 96.19 378 ALA A N 1
ATOM 3083 C CA . ALA A 1 378 ? -18.875 -17.297 -2.422 1 96.19 378 ALA A CA 1
ATOM 3084 C C . ALA A 1 378 ? -18.703 -18.734 -1.92 1 96.19 378 ALA A C 1
ATOM 3086 O O . ALA A 1 378 ? -18 -18.969 -0.926 1 96.19 378 ALA A O 1
ATOM 3087 N N . LYS A 1 379 ? -19.469 -19.594 -2.469 1 94.81 379 LYS A N 1
ATOM 3088 C CA . LYS A 1 379 ? -19.359 -21.016 -2.174 1 94.81 379 LYS A CA 1
ATOM 3089 C C . LYS A 1 379 ? -19.391 -21.844 -3.457 1 94.81 379 LYS A C 1
ATOM 3091 O O . LYS A 1 379 ? -20.156 -21.562 -4.371 1 94.81 379 LYS A O 1
ATOM 3096 N N . LEU A 1 380 ? -18.516 -22.781 -3.461 1 97.38 380 LEU A N 1
ATOM 3097 C CA . LEU A 1 380 ? -18.453 -23.672 -4.621 1 97.38 380 LEU A CA 1
ATOM 3098 C C . LEU A 1 380 ? -19.578 -24.703 -4.57 1 97.38 380 LEU A C 1
ATOM 3100 O O . LEU A 1 380 ? -19.984 -25.125 -3.49 1 97.38 380 LEU A O 1
ATOM 3104 N N . ASP A 1 381 ? -20.141 -25.047 -5.785 1 97.25 381 ASP A N 1
ATOM 3105 C CA . ASP A 1 381 ? -21.016 -26.188 -5.945 1 97.25 381 ASP A CA 1
ATOM 3106 C C . ASP A 1 381 ? -20.234 -27.453 -6.258 1 97.25 381 ASP A C 1
ATOM 3108 O O . ASP A 1 381 ? -19.75 -27.641 -7.379 1 97.25 381 ASP A O 1
ATOM 3112 N N . TYR A 1 382 ? -20.203 -28.344 -5.344 1 97.06 382 TYR A N 1
ATOM 3113 C CA . TYR A 1 382 ? -19.297 -29.484 -5.48 1 97.06 382 TYR A CA 1
ATOM 3114 C C . TYR A 1 382 ? -19.953 -30.609 -6.27 1 97.06 382 TYR A C 1
ATOM 3116 O O . TYR A 1 382 ? -19.359 -31.672 -6.465 1 97.06 382 TYR A O 1
ATOM 3124 N N . LYS A 1 383 ? -21.125 -30.344 -6.77 1 96.81 383 LYS A N 1
ATOM 3125 C CA . LYS A 1 383 ? -21.719 -31.234 -7.77 1 96.81 383 LYS A CA 1
ATOM 3126 C C . LYS A 1 383 ? -21.203 -30.891 -9.172 1 96.81 383 LYS A C 1
ATOM 3128 O O . LYS A 1 383 ? -21.375 -31.688 -10.102 1 96.81 383 LYS A O 1
ATOM 3133 N N . ASP A 1 384 ? -20.641 -29.75 -9.234 1 97.06 384 ASP A N 1
ATOM 3134 C CA . ASP A 1 384 ? -20.062 -29.297 -10.492 1 97.06 384 ASP A CA 1
ATOM 3135 C C . ASP A 1 384 ? -18.547 -29.5 -10.492 1 97.06 384 ASP A C 1
ATOM 3137 O O . ASP A 1 384 ? -17.938 -29.688 -9.438 1 97.06 384 ASP A O 1
ATOM 3141 N N . ILE A 1 385 ? -17.938 -29.438 -11.75 1 98.19 385 ILE A N 1
ATOM 3142 C CA . ILE A 1 385 ? -16.484 -29.422 -11.859 1 98.19 385 ILE A CA 1
ATOM 3143 C C . ILE A 1 385 ? -15.945 -28.062 -11.445 1 98.19 385 ILE A C 1
ATOM 3145 O O . ILE A 1 385 ? -16.344 -27.031 -12 1 98.19 385 ILE A O 1
ATOM 3149 N N . ASN A 1 386 ? -15.039 -28.047 -10.469 1 98.56 386 ASN A N 1
ATOM 3150 C CA . ASN A 1 386 ? -14.547 -26.781 -9.93 1 98.56 386 ASN A CA 1
ATOM 3151 C C . ASN A 1 386 ? -13.117 -26.5 -10.391 1 98.56 386 ASN A C 1
ATOM 3153 O O . ASN A 1 386 ? -12.742 -25.344 -10.586 1 98.56 386 ASN A O 1
ATOM 3157 N N . PHE A 1 387 ? -12.359 -27.516 -10.5 1 98.81 387 PHE A N 1
ATOM 3158 C CA . PHE A 1 387 ? -10.945 -27.344 -10.805 1 98.81 387 PHE A CA 1
ATOM 3159 C C . PHE A 1 387 ? -10.578 -28.062 -12.094 1 98.81 387 PHE A C 1
ATOM 3161 O O . PHE A 1 387 ? -11.023 -29.188 -12.336 1 98.81 387 PHE A O 1
ATOM 3168 N N . ARG A 1 388 ? -9.859 -27.406 -12.938 1 98.69 388 ARG A N 1
ATOM 3169 C CA . ARG A 1 388 ? -9.477 -27.984 -14.219 1 98.69 388 ARG A CA 1
ATOM 3170 C C . ARG A 1 388 ? -8.016 -27.688 -14.531 1 98.69 388 ARG A C 1
ATOM 3172 O O . ARG A 1 388 ? -7.496 -26.625 -14.188 1 98.69 388 ARG A O 1
ATOM 3179 N N . VAL A 1 389 ? -7.367 -28.609 -15.148 1 98.75 389 VAL A N 1
ATOM 3180 C CA . VAL A 1 389 ? -6.039 -28.422 -15.727 1 98.75 389 VAL A CA 1
ATOM 3181 C C . VAL A 1 389 ? -6.113 -28.562 -17.25 1 98.75 389 VAL A C 1
ATOM 3183 O O . VAL A 1 389 ? -6.723 -29.5 -17.766 1 98.75 389 VAL A O 1
ATOM 3186 N N . PHE A 1 390 ? -5.477 -27.609 -17.906 1 98.5 390 PHE A N 1
ATOM 3187 C CA . PHE A 1 390 ? -5.441 -27.578 -19.359 1 98.5 390 PHE A CA 1
ATOM 3188 C C . PHE A 1 390 ? -4.008 -27.594 -19.859 1 98.5 390 PHE A C 1
ATOM 3190 O O . PHE A 1 390 ? -3.078 -27.234 -19.141 1 98.5 390 PHE A O 1
ATOM 3197 N N . PHE A 1 391 ? -3.832 -28.031 -21.078 1 97.19 391 PHE A N 1
ATOM 3198 C CA . PHE A 1 391 ? -2.541 -27.859 -21.719 1 97.19 391 PHE A CA 1
ATOM 3199 C C . PHE A 1 391 ? -2.711 -27.703 -23.234 1 97.19 391 PHE A C 1
ATOM 3201 O O . PHE A 1 391 ? -3.758 -28.047 -23.781 1 97.19 391 PHE A O 1
ATOM 3208 N N . ALA A 1 392 ? -1.755 -27.125 -23.875 1 98.31 392 ALA A N 1
ATOM 3209 C CA . ALA A 1 392 ? -1.63 -27.047 -25.328 1 98.31 392 ALA A CA 1
ATOM 3210 C C . ALA A 1 392 ? -0.195 -26.734 -25.734 1 98.31 392 ALA A C 1
ATOM 3212 O O . ALA A 1 392 ? 0.533 -26.047 -25 1 98.31 392 ALA A O 1
ATOM 3213 N N . PRO A 1 393 ? 0.192 -27.281 -26.938 1 97.81 393 PRO A N 1
ATOM 3214 C CA . PRO A 1 393 ? 1.471 -26.797 -27.469 1 97.81 393 PRO A CA 1
ATOM 3215 C C . PRO A 1 393 ? 1.479 -25.297 -27.719 1 97.81 393 PRO A C 1
ATOM 3217 O O . PRO A 1 393 ? 0.491 -24.75 -28.219 1 97.81 393 PRO A O 1
ATOM 3220 N N . ILE A 1 394 ? 2.543 -24.656 -27.391 1 97.69 394 ILE A N 1
ATOM 3221 C CA . ILE A 1 394 ? 2.646 -23.203 -27.469 1 97.69 394 ILE A CA 1
ATOM 3222 C C . ILE A 1 394 ? 2.43 -22.75 -28.922 1 97.69 394 ILE A C 1
ATOM 3224 O O . ILE A 1 394 ? 1.739 -21.766 -29.172 1 97.69 394 ILE A O 1
ATOM 3228 N N . ASP A 1 395 ? 2.957 -23.516 -29.891 1 95.5 395 ASP A N 1
ATOM 3229 C CA . ASP A 1 395 ? 2.826 -23.141 -31.297 1 95.5 395 ASP A CA 1
ATOM 3230 C C . ASP A 1 395 ? 1.358 -23.109 -31.719 1 95.5 395 ASP A C 1
ATOM 3232 O O . ASP A 1 395 ? 0.964 -22.266 -32.531 1 95.5 395 ASP A O 1
ATOM 3236 N N . VAL A 1 396 ? 0.615 -24 -31.203 1 96 396 VAL A N 1
ATOM 3237 C CA . VAL A 1 396 ? -0.817 -24.047 -31.469 1 96 396 VAL A CA 1
ATOM 3238 C C . VAL A 1 396 ? -1.502 -22.828 -30.844 1 96 396 VAL A C 1
ATOM 3240 O O . VAL A 1 396 ? -2.346 -22.188 -31.469 1 96 396 VAL A O 1
ATOM 3243 N N . LEU A 1 397 ? -1.116 -22.484 -29.672 1 97 397 LEU A N 1
ATOM 3244 C CA . LEU A 1 397 ? -1.756 -21.438 -28.891 1 97 397 LEU A CA 1
ATOM 3245 C C . LEU A 1 397 ? -1.517 -20.062 -29.531 1 97 397 LEU A C 1
ATOM 3247 O O . LEU A 1 397 ? -2.43 -19.234 -29.594 1 97 397 LEU A O 1
ATOM 3251 N N . ILE A 1 398 ? -0.351 -19.812 -30 1 97 398 ILE A N 1
ATOM 3252 C CA . ILE A 1 398 ? -0.012 -18.453 -30.406 1 97 398 ILE A CA 1
ATOM 3253 C C . ILE A 1 398 ? -0.318 -18.266 -31.891 1 97 398 ILE A C 1
ATOM 3255 O O . ILE A 1 398 ? -0.288 -17.141 -32.406 1 97 398 ILE A O 1
ATOM 3259 N N . LYS A 1 399 ? -0.626 -19.391 -32.594 1 95.06 399 LYS A N 1
ATOM 3260 C CA . LYS A 1 399 ? -0.936 -19.297 -34.031 1 95.06 399 LYS A CA 1
ATOM 3261 C C . LYS A 1 399 ? -2.096 -18.344 -34.281 1 95.06 399 LYS A C 1
ATOM 3263 O O . LYS A 1 399 ? -3.16 -18.469 -33.656 1 95.06 399 LYS A O 1
ATOM 3268 N N . GLY A 1 400 ? -1.915 -17.344 -35.125 1 94.88 400 GLY A N 1
ATOM 3269 C CA . GLY A 1 400 ? -2.955 -16.391 -35.5 1 94.88 400 GLY A CA 1
ATOM 3270 C C . GLY A 1 400 ? -3.07 -15.234 -34.531 1 94.88 400 GLY A C 1
ATOM 3271 O O . GLY A 1 400 ? -3.885 -14.328 -34.719 1 94.88 400 GLY A O 1
ATOM 3272 N N . THR A 1 401 ? -2.303 -15.242 -33.438 1 96.81 401 THR A N 1
ATOM 3273 C CA . THR A 1 401 ? -2.297 -14.133 -32.5 1 96.81 401 THR A CA 1
ATOM 3274 C C . THR A 1 401 ? -1.145 -13.18 -32.781 1 96.81 401 THR A C 1
ATOM 3276 O O . THR A 1 401 ? -0.278 -13.477 -33.625 1 96.81 401 THR A O 1
ATOM 3279 N N . ILE A 1 402 ? -1.15 -12.078 -32.125 1 96.88 402 ILE A N 1
ATOM 3280 C CA . ILE A 1 402 ? -0.11 -11.07 -32.281 1 96.88 402 ILE A CA 1
ATOM 3281 C C . ILE A 1 402 ? 1.187 -11.547 -31.641 1 96.88 402 ILE A C 1
ATOM 3283 O O . ILE A 1 402 ? 2.244 -10.945 -31.844 1 96.88 402 ILE A O 1
ATOM 3287 N N . CYS A 1 403 ? 1.166 -12.633 -30.938 1 97 403 CYS A N 1
ATOM 3288 C CA . CYS A 1 403 ? 2.334 -13.117 -30.219 1 97 403 CYS A CA 1
ATOM 3289 C C . CYS A 1 403 ? 3.17 -14.047 -31.094 1 97 403 CYS A C 1
ATOM 3291 O O . CYS A 1 403 ? 4.254 -14.477 -30.688 1 97 403 CYS A O 1
ATOM 3293 N N . GLU A 1 404 ? 2.609 -14.297 -32.25 1 93.56 404 GLU A N 1
ATOM 3294 C CA . GLU A 1 404 ? 3.324 -15.18 -33.188 1 93.56 404 GLU A CA 1
ATOM 3295 C C . GLU A 1 404 ? 4.613 -14.523 -33.656 1 93.56 404 GLU A C 1
ATOM 3297 O O . GLU A 1 404 ? 4.641 -13.328 -33.938 1 93.56 404 GLU A O 1
ATOM 3302 N N . PHE A 1 405 ? 5.703 -15.297 -33.562 1 84.06 405 PHE A N 1
ATOM 3303 C CA . PHE A 1 405 ? 6.934 -14.789 -34.156 1 84.06 405 PHE A CA 1
ATOM 3304 C C . PHE A 1 405 ? 6.867 -14.867 -35.688 1 84.06 405 PHE A C 1
ATOM 3306 O O . PHE A 1 405 ? 6.469 -15.891 -36.25 1 84.06 405 PHE A O 1
ATOM 3313 N N . ILE A 1 406 ? 6.797 -13.75 -36.375 1 68.81 406 ILE A N 1
ATOM 3314 C CA . ILE A 1 406 ? 6.797 -13.742 -37.844 1 68.81 406 ILE A CA 1
ATOM 3315 C C . ILE A 1 406 ? 8.234 -13.844 -38.344 1 68.81 406 ILE A C 1
ATOM 3317 O O . ILE A 1 406 ? 9.094 -13.039 -37.969 1 68.81 406 ILE A O 1
ATOM 3321 N N . PRO A 1 407 ? 8.594 -14.961 -38.938 1 57.56 407 PRO A N 1
ATOM 3322 C CA . PRO A 1 407 ? 9.938 -15.086 -39.5 1 57.56 407 PRO A CA 1
ATOM 3323 C C . PRO A 1 407 ? 10.32 -13.891 -40.375 1 57.56 407 PRO A C 1
ATOM 3325 O O . PRO A 1 407 ? 9.508 -13.422 -41.188 1 57.56 407 PRO A O 1
ATOM 3328 N N . GLU A 1 408 ? 10.984 -12.906 -39.938 1 48.84 408 GLU A N 1
ATOM 3329 C CA . GLU A 1 408 ? 11.484 -11.898 -40.875 1 48.84 408 GLU A CA 1
ATOM 3330 C C . GLU A 1 408 ? 12.211 -12.539 -42.062 1 48.84 408 GLU A C 1
ATOM 3332 O O . GLU A 1 408 ? 13 -13.469 -41.875 1 48.84 408 GLU A O 1
ATOM 3337 N N . VAL A 1 409 ? 11.836 -12.5 -43.531 1 37.81 409 VAL A N 1
ATOM 3338 C CA . VAL A 1 409 ? 12.812 -12.609 -44.625 1 37.81 409 VAL A CA 1
ATOM 3339 C C . VAL A 1 409 ? 14.07 -11.828 -44.25 1 37.81 409 VAL A C 1
ATOM 3341 O O . VAL A 1 409 ? 15.164 -12.391 -44.188 1 37.81 409 VAL A O 1
ATOM 3344 N N . LYS A 1 410 ? 14.594 -10.727 -45.438 1 40.12 410 LYS A N 1
ATOM 3345 C CA . LYS A 1 410 ? 15.906 -10.086 -45.406 1 40.12 410 LYS A CA 1
ATOM 3346 C C . LYS A 1 410 ? 16.125 -9.336 -44.094 1 40.12 410 LYS A C 1
ATOM 3348 O O . LYS A 1 410 ? 15.289 -8.539 -43.688 1 40.12 410 LYS A O 1
ATOM 3353 N N . PRO A 1 411 ? 17.234 -9.703 -43.312 1 34.22 411 PRO A N 1
ATOM 3354 C CA . PRO A 1 411 ? 17.781 -9.047 -42.125 1 34.22 411 PRO A CA 1
ATOM 3355 C C . PRO A 1 411 ? 17.875 -7.531 -42.281 1 34.22 411 PRO A C 1
ATOM 3357 O O . PRO A 1 411 ? 18.641 -7.043 -43.125 1 34.22 411 PRO A O 1
ATOM 3360 N N . LEU A 1 412 ? 16.844 -6.75 -42.531 1 29.92 412 LEU A N 1
ATOM 3361 C CA . LEU A 1 412 ? 17.438 -5.414 -42.625 1 29.92 412 LEU A CA 1
ATOM 3362 C C . LEU A 1 412 ? 18.422 -5.203 -41.469 1 29.92 412 LEU A C 1
ATOM 3364 O O . LEU A 1 412 ? 18.375 -5.891 -40.438 1 29.92 412 LEU A O 1
ATOM 3368 N N . THR A 1 413 ? 19.344 -4.012 -41.594 1 31 413 THR A N 1
ATOM 3369 C CA . THR A 1 413 ? 20.375 -3.525 -40.688 1 31 413 THR A CA 1
ATOM 3370 C C . THR A 1 413 ? 19.891 -3.568 -39.25 1 31 413 THR A C 1
ATOM 3372 O O . THR A 1 413 ? 18.734 -3.23 -38.969 1 31 413 THR A O 1
ATOM 3375 N N . THR A 1 414 ? 20.5 -4.387 -38.5 1 32.31 414 THR A N 1
ATOM 3376 C CA . THR A 1 414 ? 20.5 -4.684 -37.062 1 32.31 414 THR A CA 1
ATOM 3377 C C . THR A 1 414 ? 20.344 -3.408 -36.25 1 32.31 414 THR A C 1
ATOM 3379 O O . THR A 1 414 ? 21.312 -2.676 -36.031 1 32.31 414 THR A O 1
ATOM 3382 N N . TYR A 1 415 ? 19.484 -2.459 -36.594 1 29.97 415 TYR A N 1
ATOM 3383 C CA . TYR A 1 415 ? 19.469 -1.451 -35.531 1 29.97 415 TYR A CA 1
ATOM 3384 C C . TYR A 1 415 ? 19.203 -2.09 -34.188 1 29.97 415 TYR A C 1
ATOM 3386 O O . TYR A 1 415 ? 18.203 -2.799 -34 1 29.97 415 TYR A O 1
ATOM 3394 N N . SER A 1 416 ? 20.234 -2.564 -33.531 1 32.28 416 SER A N 1
ATOM 3395 C CA . SER A 1 416 ? 20.312 -2.896 -32.094 1 32.28 416 SER A CA 1
ATOM 3396 C C . SER A 1 416 ? 19.469 -1.949 -31.266 1 32.28 416 SER A C 1
ATOM 3398 O O . SER A 1 416 ? 19.938 -0.884 -30.859 1 32.28 416 SER A O 1
ATOM 3400 N N . TYR A 1 417 ? 18.328 -1.569 -31.734 1 31.59 417 TYR A N 1
ATOM 3401 C CA . TYR A 1 417 ? 17.594 -0.705 -30.828 1 31.59 417 TYR A CA 1
ATOM 3402 C C . TYR A 1 417 ? 17.219 -1.449 -29.547 1 31.59 417 TYR A C 1
ATOM 3404 O O . TYR A 1 417 ? 16.5 -2.447 -29.594 1 31.59 417 TYR A O 1
ATOM 3412 N N . ASN A 1 418 ? 18.188 -1.557 -28.656 1 33.66 418 ASN A N 1
ATOM 3413 C CA . ASN A 1 418 ? 17.734 -1.916 -27.312 1 33.66 418 ASN A CA 1
ATOM 3414 C C . ASN A 1 418 ? 16.656 -0.962 -26.828 1 33.66 418 ASN A C 1
ATOM 3416 O O . ASN A 1 418 ? 16.938 0.19 -26.5 1 33.66 418 ASN A O 1
ATOM 3420 N N . PRO A 1 419 ? 15.602 -1.086 -27.359 1 34.84 419 PRO A N 1
ATOM 3421 C CA . PRO A 1 419 ? 14.57 -0.089 -27.047 1 34.84 419 PRO A CA 1
ATOM 3422 C C . PRO A 1 419 ? 14.531 0.281 -25.578 1 34.84 419 PRO A C 1
ATOM 3424 O O . PRO A 1 419 ? 14.031 1.354 -25.219 1 34.84 419 PRO A O 1
ATOM 3427 N N . PHE A 1 420 ? 14.703 -0.766 -24.781 1 37.78 420 PHE A N 1
ATOM 3428 C CA . PHE A 1 420 ? 14.375 -0.481 -23.391 1 37.78 420 PHE A CA 1
ATOM 3429 C C . PHE A 1 420 ? 15.508 0.278 -22.719 1 37.78 420 PHE A C 1
ATOM 3431 O O . PHE A 1 420 ? 15.266 1.158 -21.891 1 37.78 420 PHE A O 1
ATOM 3438 N N . TRP A 1 421 ? 16.875 -0.317 -22.75 1 33.91 421 TRP A N 1
ATOM 3439 C CA . TRP A 1 421 ? 17.953 0.353 -22.031 1 33.91 421 TRP A CA 1
ATOM 3440 C C . TRP A 1 421 ? 18.656 1.374 -22.922 1 33.91 421 TRP A C 1
ATOM 3442 O O . TRP A 1 421 ? 19.5 1.012 -23.75 1 33.91 421 TRP A O 1
ATOM 3452 N N . PRO A 1 422 ? 18.109 2.516 -23.234 1 33.5 422 PRO A N 1
ATOM 3453 C CA . PRO A 1 422 ? 18.812 3.463 -24.094 1 33.5 422 PRO A CA 1
ATOM 3454 C C . PRO A 1 422 ? 20.203 3.801 -23.594 1 33.5 422 PRO A C 1
ATOM 3456 O O . PRO A 1 422 ? 21.031 4.344 -24.344 1 33.5 422 PRO A O 1
ATOM 3459 N N . TYR A 1 423 ? 20.5 3.82 -22.281 1 31.92 423 TYR A N 1
ATOM 3460 C CA . TYR A 1 423 ? 21.734 4.477 -21.891 1 31.92 423 TYR A CA 1
ATOM 3461 C C . TYR A 1 423 ? 22.953 3.643 -22.266 1 31.92 423 TYR A C 1
ATOM 3463 O O . TYR A 1 423 ? 24.094 3.994 -21.938 1 31.92 423 TYR A O 1
ATOM 3471 N N . TYR A 1 424 ? 22.844 2.402 -22.672 1 25.41 424 TYR A N 1
ATOM 3472 C CA . TYR A 1 424 ? 24.156 1.805 -22.891 1 25.41 424 TYR A CA 1
ATOM 3473 C C . TYR A 1 424 ? 24.75 2.246 -24.219 1 25.41 424 TYR A C 1
ATOM 3475 O O . TYR A 1 424 ? 24.547 1.6 -25.25 1 25.41 424 TYR A O 1
ATOM 3483 N N . GLN A 1 425 ? 24.547 3.398 -24.766 1 24.48 425 GLN A N 1
ATOM 3484 C CA . GLN A 1 425 ? 25.672 3.654 -25.656 1 24.48 425 GLN A CA 1
ATOM 3485 C C . GLN A 1 425 ? 26.938 3.961 -24.875 1 24.48 425 GLN A C 1
ATOM 3487 O O . GLN A 1 425 ? 26.891 4.672 -23.859 1 24.48 425 GLN A O 1
ATOM 3492 N N . MET B 1 1 ? 40.156 60.656 -43.094 1 28.77 1 MET B N 1
ATOM 3493 C CA . MET B 1 1 ? 38.75 60.562 -42.656 1 28.77 1 MET B CA 1
ATOM 3494 C C . MET B 1 1 ? 38.594 59.625 -41.469 1 28.77 1 MET B C 1
ATOM 3496 O O . MET B 1 1 ? 39 58.469 -41.531 1 28.77 1 MET B O 1
ATOM 3500 N N . ASP B 1 2 ? 38.562 60.188 -40.188 1 26.23 2 ASP B N 1
ATOM 3501 C CA . ASP B 1 2 ? 38.5 59.688 -38.844 1 26.23 2 ASP B CA 1
ATOM 3502 C C . ASP B 1 2 ? 37.156 58.969 -38.594 1 26.23 2 ASP B C 1
ATOM 3504 O O . ASP B 1 2 ? 36.094 59.625 -38.625 1 26.23 2 ASP B O 1
ATOM 3508 N N . ARG B 1 3 ? 36.938 57.656 -39.031 1 36.56 3 ARG B N 1
ATOM 3509 C CA . ARG B 1 3 ? 35.781 56.781 -38.844 1 36.56 3 ARG B CA 1
ATOM 3510 C C . ARG B 1 3 ? 35.438 56.688 -37.344 1 36.56 3 ARG B C 1
ATOM 3512 O O . ARG B 1 3 ? 36.219 56.188 -36.562 1 36.56 3 ARG B O 1
ATOM 3519 N N . THR B 1 4 ? 34.75 57.719 -36.781 1 32.62 4 THR B N 1
ATOM 3520 C CA . THR B 1 4 ? 34.219 57.75 -35.438 1 32.62 4 THR B CA 1
ATOM 3521 C C . THR B 1 4 ? 33.281 56.594 -35.156 1 32.62 4 THR B C 1
ATOM 3523 O O . THR B 1 4 ? 32.25 56.469 -35.844 1 32.62 4 THR B O 1
ATOM 3526 N N . ALA B 1 5 ? 33.719 55.406 -34.656 1 38.56 5 ALA B N 1
ATOM 3527 C CA . ALA B 1 5 ? 33 54.219 -34.219 1 38.56 5 ALA B CA 1
ATOM 3528 C C . ALA B 1 5 ? 31.953 54.594 -33.156 1 38.56 5 ALA B C 1
ATOM 3530 O O . ALA B 1 5 ? 32.312 55.094 -32.094 1 38.56 5 ALA B O 1
ATOM 3531 N N . VAL B 1 6 ? 30.734 55.031 -33.438 1 38.72 6 VAL B N 1
ATOM 3532 C CA . VAL B 1 6 ? 29.609 55.156 -32.531 1 38.72 6 VAL B CA 1
ATOM 3533 C C . VAL B 1 6 ? 29.328 53.844 -31.844 1 38.72 6 VAL B C 1
ATOM 3535 O O . VAL B 1 6 ? 29 52.844 -32.5 1 38.72 6 VAL B O 1
ATOM 3538 N N . SER B 1 7 ? 29.938 53.562 -30.719 1 38 7 SER B N 1
ATOM 3539 C CA . SER B 1 7 ? 29.625 52.438 -29.875 1 38 7 SER B CA 1
ATOM 3540 C C . SER B 1 7 ? 28.188 52.5 -29.359 1 38 7 SER B C 1
ATOM 3542 O O . SER B 1 7 ? 27.828 53.438 -28.625 1 38 7 SER B O 1
ATOM 3544 N N . VAL B 1 8 ? 27.203 52 -30.062 1 43.31 8 VAL B N 1
ATOM 3545 C CA . VAL B 1 8 ? 25.844 51.844 -29.578 1 43.31 8 VAL B CA 1
ATOM 3546 C C . VAL B 1 8 ? 25.828 50.938 -28.344 1 43.31 8 VAL B C 1
ATOM 3548 O O . VAL B 1 8 ? 26.219 49.781 -28.422 1 43.31 8 VAL B O 1
ATOM 3551 N N . PHE B 1 9 ? 25.906 51.562 -27.141 1 39.12 9 PHE B N 1
ATOM 3552 C CA . PHE B 1 9 ? 25.672 50.844 -25.891 1 39.12 9 PHE B CA 1
ATOM 3553 C C . PHE B 1 9 ? 24.234 50.312 -25.828 1 39.12 9 PHE B C 1
ATOM 3555 O O . PHE B 1 9 ? 23.281 51.094 -25.828 1 39.12 9 PHE B O 1
ATOM 3562 N N . LEU B 1 10 ? 23.953 49.125 -26.281 1 42.19 10 LEU B N 1
ATOM 3563 C CA . LEU B 1 10 ? 22.703 48.406 -26.047 1 42.19 10 LEU B CA 1
ATOM 3564 C C . LEU B 1 10 ? 22.453 48.25 -24.547 1 42.19 10 LEU B C 1
ATOM 3566 O O . LEU B 1 10 ? 23.188 47.531 -23.859 1 42.19 10 LEU B O 1
ATOM 3570 N N . LEU B 1 11 ? 21.812 49.25 -23.875 1 39.25 11 LEU B N 1
ATOM 3571 C CA . LEU B 1 11 ? 21.281 49.062 -22.531 1 39.25 11 LEU B CA 1
ATOM 3572 C C . LEU B 1 11 ? 20.328 47.906 -22.469 1 39.25 11 LEU B C 1
ATOM 3574 O O . LEU B 1 11 ? 19.234 47.969 -23.047 1 39.25 11 LEU B O 1
ATOM 3578 N N . LEU B 1 12 ? 20.797 46.75 -22.297 1 41.56 12 LEU B N 1
ATOM 3579 C CA . LEU B 1 12 ? 19.953 45.594 -21.938 1 41.56 12 LEU B CA 1
ATOM 3580 C C . LEU B 1 12 ? 19.188 45.875 -20.641 1 41.56 12 LEU B C 1
ATOM 3582 O O . LEU B 1 12 ? 19.781 45.938 -19.562 1 41.56 12 LEU B O 1
ATOM 3586 N N . PHE B 1 13 ? 18.062 46.594 -20.703 1 40.59 13 PHE B N 1
ATOM 3587 C CA . PHE B 1 13 ? 17.125 46.625 -19.594 1 40.59 13 PHE B CA 1
ATOM 3588 C C . PHE B 1 13 ? 16.766 45.219 -19.141 1 40.59 13 PHE B C 1
ATOM 3590 O O . PHE B 1 13 ? 16 44.531 -19.812 1 40.59 13 PHE B O 1
ATOM 3597 N N . VAL B 1 14 ? 17.562 44.656 -18.297 1 42 14 VAL B N 1
ATOM 3598 C CA . VAL B 1 14 ? 17.109 43.5 -17.547 1 42 14 VAL B CA 1
ATOM 3599 C C . VAL B 1 14 ? 15.922 43.875 -16.672 1 42 14 VAL B C 1
ATOM 3601 O O . VAL B 1 14 ? 16.062 44.656 -15.727 1 42 14 VAL B O 1
ATOM 3604 N N . GLN B 1 15 ? 14.758 43.969 -17.156 1 37.25 15 GLN B N 1
ATOM 3605 C CA . GLN B 1 15 ? 13.594 43.969 -16.266 1 37.25 15 GLN B CA 1
ATOM 3606 C C . GLN B 1 15 ? 13.734 42.938 -15.156 1 37.25 15 GLN B C 1
ATOM 3608 O O . GLN B 1 15 ? 13.672 41.719 -15.414 1 37.25 15 GLN B O 1
ATOM 3613 N N . PHE B 1 16 ? 14.289 43.312 -14.062 1 35.94 16 PHE B N 1
ATOM 3614 C CA . PHE B 1 16 ? 14.07 42.5 -12.859 1 35.94 16 PHE B CA 1
ATOM 3615 C C . PHE B 1 16 ? 12.578 42.312 -12.594 1 35.94 16 PHE B C 1
ATOM 3617 O O . PHE B 1 16 ? 11.898 43.25 -12.156 1 35.94 16 PHE B O 1
ATOM 3624 N N . CYS B 1 17 ? 11.867 41.531 -13.312 1 37.84 17 CYS B N 1
ATOM 3625 C CA . CYS B 1 17 ? 10.57 41.094 -12.805 1 37.84 17 CYS B CA 1
ATOM 3626 C C . CYS B 1 17 ? 10.656 40.75 -11.328 1 37.84 17 CYS B C 1
ATOM 3628 O O . CYS B 1 17 ? 11.164 39.688 -10.969 1 37.84 17 CYS B O 1
ATOM 3630 N N . THR B 1 18 ? 10.766 41.656 -10.43 1 39.06 18 THR B N 1
ATOM 3631 C CA . THR B 1 18 ? 10.523 41.344 -9.031 1 39.06 18 THR B CA 1
ATOM 3632 C C . THR B 1 18 ? 9.312 40.438 -8.891 1 39.06 18 THR B C 1
ATOM 3634 O O . THR B 1 18 ? 8.203 40.812 -9.273 1 39.06 18 THR B O 1
ATOM 3637 N N . ALA B 1 19 ? 9.445 39.188 -9.023 1 47.44 19 ALA B N 1
ATOM 3638 C CA . ALA B 1 19 ? 8.383 38.281 -8.617 1 47.44 19 ALA B CA 1
ATOM 3639 C C . ALA B 1 19 ? 7.715 38.75 -7.324 1 47.44 19 ALA B C 1
ATOM 3641 O O . ALA B 1 19 ? 8.352 38.781 -6.266 1 47.44 19 ALA B O 1
ATOM 3642 N N . THR B 1 20 ? 6.891 39.75 -7.301 1 50.66 20 THR B N 1
ATOM 3643 C CA . THR B 1 20 ? 6.121 40.156 -6.133 1 50.66 20 THR B CA 1
ATOM 3644 C C . THR B 1 20 ? 5.531 38.938 -5.414 1 50.66 20 THR B C 1
ATOM 3646 O O . THR B 1 20 ? 4.711 38.219 -5.98 1 50.66 20 THR B O 1
ATOM 3649 N N . TYR B 1 21 ? 6.227 38.438 -4.266 1 72.62 21 TYR B N 1
ATOM 3650 C CA . TYR B 1 21 ? 5.719 37.406 -3.361 1 72.62 21 TYR B CA 1
ATOM 3651 C C . TYR B 1 21 ? 4.438 37.875 -2.68 1 72.62 21 TYR B C 1
ATOM 3653 O O . TYR B 1 21 ? 4.398 38.938 -2.07 1 72.62 21 TYR B O 1
ATOM 3661 N N . LYS B 1 22 ? 3.395 37.125 -2.992 1 89 22 LYS B N 1
ATOM 3662 C CA . LYS B 1 22 ? 2.102 37.438 -2.4 1 89 22 LYS B CA 1
ATOM 3663 C C . LYS B 1 22 ? 2.057 37.062 -0.925 1 89 22 LYS B C 1
ATOM 3665 O O . LYS B 1 22 ? 1.533 37.812 -0.098 1 89 22 LYS B O 1
ATOM 3670 N N . LEU B 1 23 ? 2.76 36.031 -0.573 1 96.69 23 LEU B N 1
ATOM 3671 C CA . LEU B 1 23 ? 2.832 35.594 0.82 1 96.69 23 LEU B CA 1
ATOM 3672 C C . LEU B 1 23 ? 3.807 36.469 1.605 1 96.69 23 LEU B C 1
ATOM 3674 O O . LEU B 1 23 ? 4.93 36.719 1.156 1 96.69 23 LEU B O 1
ATOM 3678 N N . GLN B 1 24 ? 3.412 36.938 2.705 1 96.88 24 GLN B N 1
ATOM 3679 C CA . GLN B 1 24 ? 4.242 37.75 3.588 1 96.88 24 GLN B CA 1
ATOM 3680 C C . GLN B 1 24 ? 4.723 36.938 4.789 1 96.88 24 GLN B C 1
ATOM 3682 O O . GLN B 1 24 ? 3.924 36.25 5.453 1 96.88 24 GLN B O 1
ATOM 3687 N N . GLU B 1 25 ? 6 37.031 5.055 1 97.62 25 GLU B N 1
ATOM 3688 C CA . GLU B 1 25 ? 6.57 36.312 6.199 1 97.62 25 GLU B CA 1
ATOM 3689 C C . GLU B 1 25 ? 6.164 36.969 7.512 1 97.62 25 GLU B C 1
ATOM 3691 O O . GLU B 1 25 ? 6.273 38.219 7.652 1 97.62 25 GLU B O 1
ATOM 3696 N N . VAL B 1 26 ? 5.707 36.219 8.445 1 97.5 26 VAL B N 1
ATOM 3697 C CA . VAL B 1 26 ? 5.293 36.719 9.75 1 97.5 26 VAL B CA 1
ATOM 3698 C C . VAL B 1 26 ? 6.305 36.312 10.812 1 97.5 26 VAL B C 1
ATOM 3700 O O . VAL B 1 26 ? 6.742 37.125 11.625 1 97.5 26 VAL B O 1
ATOM 3703 N N . PHE B 1 27 ? 6.613 35.062 10.867 1 98.62 27 PHE B N 1
ATOM 3704 C CA . PHE B 1 27 ? 7.59 34.5 11.797 1 98.62 27 PHE B CA 1
ATOM 3705 C C . PHE B 1 27 ? 8.664 33.719 11.047 1 98.62 27 PHE B C 1
ATOM 3707 O O . PHE B 1 27 ? 8.438 33.25 9.93 1 98.62 27 PHE B O 1
ATOM 3714 N N . SER B 1 28 ? 9.812 33.594 11.625 1 98.44 28 SER B N 1
ATOM 3715 C CA . SER B 1 28 ? 10.906 32.75 11.117 1 98.44 28 SER B CA 1
ATOM 3716 C C . SER B 1 28 ? 11.844 32.312 12.234 1 98.44 28 SER B C 1
ATOM 3718 O O . SER B 1 28 ? 12.062 33.062 13.188 1 98.44 28 SER B O 1
ATOM 3720 N N . TRP B 1 29 ? 12.336 31.125 12.18 1 98.69 29 TRP B N 1
ATOM 3721 C CA . TRP B 1 29 ? 13.227 30.578 13.195 1 98.69 29 TRP B CA 1
ATOM 3722 C C . TRP B 1 29 ? 14.414 29.859 12.555 1 98.69 29 TRP B C 1
ATOM 3724 O O . TRP B 1 29 ? 14.258 29.188 11.539 1 98.69 29 TRP B O 1
ATOM 3734 N N . ASN B 1 30 ? 15.609 30.078 13.133 1 98.44 30 ASN B N 1
ATOM 3735 C CA . ASN B 1 30 ? 16.703 29.141 12.875 1 98.44 30 ASN B CA 1
ATOM 3736 C C . ASN B 1 30 ? 16.453 27.797 13.562 1 98.44 30 ASN B C 1
ATOM 3738 O O . ASN B 1 30 ? 16.578 26.75 12.93 1 98.44 30 ASN B O 1
ATOM 3742 N N . ALA B 1 31 ? 16.078 27.922 14.812 1 98.38 31 ALA B N 1
ATOM 3743 C CA . ALA B 1 31 ? 15.672 26.797 15.656 1 98.38 31 ALA B CA 1
ATOM 3744 C C . ALA B 1 31 ? 14.523 27.188 16.578 1 98.38 31 ALA B C 1
ATOM 3746 O O . ALA B 1 31 ? 14.43 28.344 17.016 1 98.38 31 ALA B O 1
ATOM 3747 N N . ILE B 1 32 ? 13.742 26.25 16.875 1 98.38 32 ILE B N 1
ATOM 3748 C CA . ILE B 1 32 ? 12.594 26.5 17.75 1 98.38 32 ILE B CA 1
ATOM 3749 C C . ILE B 1 32 ? 13.07 26.641 19.203 1 98.38 32 ILE B C 1
ATOM 3751 O O . ILE B 1 32 ? 13.984 25.938 19.625 1 98.38 32 ILE B O 1
ATOM 3755 N N . ASP B 1 33 ? 12.445 27.516 19.844 1 98.38 33 ASP B N 1
ATOM 3756 C CA . ASP B 1 33 ? 12.672 27.734 21.266 1 98.38 33 ASP B CA 1
ATOM 3757 C C . ASP B 1 33 ? 11.359 27.734 22.031 1 98.38 33 ASP B C 1
ATOM 3759 O O . ASP B 1 33 ? 10.281 27.828 21.438 1 98.38 33 ASP B O 1
ATOM 3763 N N . PHE B 1 34 ? 11.492 27.609 23.391 1 98.75 34 PHE B N 1
ATOM 3764 C CA . PHE B 1 34 ? 10.297 27.5 24.219 1 98.75 34 PHE B CA 1
ATOM 3765 C C . PHE B 1 34 ? 10.336 28.5 25.359 1 98.75 34 PHE B C 1
ATOM 3767 O O . PHE B 1 34 ? 11.414 28.844 25.859 1 98.75 34 PHE B O 1
ATOM 3774 N N . ASN B 1 35 ? 9.141 28.891 25.719 1 98.06 35 ASN B N 1
ATOM 3775 C CA . ASN B 1 35 ? 8.984 29.781 26.875 1 98.06 35 ASN B CA 1
ATOM 3776 C C . ASN B 1 35 ? 9.008 29 28.188 1 98.06 35 ASN B C 1
ATOM 3778 O O . ASN B 1 35 ? 7.953 28.656 28.734 1 98.06 35 ASN B O 1
ATOM 3782 N N . TYR B 1 36 ? 10.195 28.875 28.75 1 97.88 36 TYR B N 1
ATOM 3783 C CA . TYR B 1 36 ? 10.312 28.234 30.062 1 97.88 36 TYR B CA 1
ATOM 3784 C C . TYR B 1 36 ? 9.906 29.203 31.172 1 97.88 36 TYR B C 1
ATOM 3786 O O . TYR B 1 36 ? 10.07 30.422 31.047 1 97.88 36 TYR B O 1
ATOM 3794 N N . PRO B 1 37 ? 9.461 28.609 32.281 1 96.5 37 PRO B N 1
ATOM 3795 C CA . PRO B 1 37 ? 9.086 29.484 33.375 1 96.5 37 PRO B CA 1
ATOM 3796 C C . PRO B 1 37 ? 10.266 30.297 33.906 1 96.5 37 PRO B C 1
ATOM 3798 O O . PRO B 1 37 ? 10.102 31.453 34.312 1 96.5 37 PRO B O 1
ATOM 3801 N N . THR B 1 38 ? 11.469 29.656 34 1 97.31 38 THR B N 1
ATOM 3802 C CA . THR B 1 38 ? 12.672 30.359 34.438 1 97.31 38 THR B CA 1
ATOM 3803 C C . THR B 1 38 ? 13.852 30.016 33.531 1 97.31 38 THR B C 1
ATOM 3805 O O . THR B 1 38 ? 13.867 28.969 32.906 1 97.31 38 THR B O 1
ATOM 3808 N N . ASN B 1 39 ? 14.75 30.938 33.531 1 97.25 39 ASN B N 1
ATOM 3809 C CA . ASN B 1 39 ? 15.977 30.688 32.781 1 97.25 39 ASN B CA 1
ATOM 3810 C C . ASN B 1 39 ? 16.734 29.484 33.312 1 97.25 39 ASN B C 1
ATOM 3812 O O . ASN B 1 39 ? 17.359 28.734 32.562 1 97.25 39 ASN B O 1
ATOM 3816 N N . GLU B 1 40 ? 16.672 29.312 34.625 1 97.62 40 GLU B N 1
ATOM 3817 C CA . GLU B 1 40 ? 17.344 28.188 35.25 1 97.62 40 GLU B CA 1
ATOM 3818 C C . GLU B 1 40 ? 16.781 26.859 34.75 1 97.62 40 GLU B C 1
ATOM 3820 O O . GLU B 1 40 ? 17.531 25.922 34.5 1 97.62 40 GLU B O 1
ATOM 3825 N N . GLU B 1 41 ? 15.531 26.812 34.594 1 97.31 41 GLU B N 1
ATOM 3826 C CA . GLU B 1 41 ? 14.891 25.594 34.125 1 97.31 41 GLU B CA 1
ATOM 3827 C C . GLU B 1 41 ? 15.289 25.312 32.656 1 97.31 41 GLU B C 1
ATOM 3829 O O . GLU B 1 41 ? 15.484 24.156 32.281 1 97.31 41 GLU B O 1
ATOM 3834 N N . LYS B 1 42 ? 15.367 26.328 31.891 1 97.88 42 LYS B N 1
ATOM 3835 C CA . LYS B 1 42 ? 15.789 26.172 30.5 1 97.88 42 LYS B CA 1
ATOM 3836 C C . LYS B 1 42 ? 17.219 25.641 30.406 1 97.88 42 LYS B C 1
ATOM 3838 O O . LYS B 1 42 ? 17.484 24.688 29.672 1 97.88 42 LYS B O 1
ATOM 3843 N N . ILE B 1 43 ? 18.078 26.25 31.188 1 98.06 43 ILE B N 1
ATOM 3844 C CA . ILE B 1 43 ? 19.484 25.859 31.188 1 98.06 43 ILE B CA 1
ATOM 3845 C C . ILE B 1 43 ? 19.609 24.406 31.625 1 98.06 43 ILE B C 1
ATOM 3847 O O . ILE B 1 43 ? 20.375 23.625 31.031 1 98.06 43 ILE B O 1
ATOM 3851 N N . LYS B 1 44 ? 18.891 24.047 32.625 1 97.88 44 LYS B N 1
ATOM 3852 C CA . LYS B 1 44 ? 18.906 22.656 33.094 1 97.88 44 LYS B CA 1
ATOM 3853 C C . LYS B 1 44 ? 18.453 21.703 32 1 97.88 44 LYS B C 1
ATOM 3855 O O . LYS B 1 44 ? 19.031 20.641 31.812 1 97.88 44 LYS B O 1
ATOM 3860 N N . ALA B 1 45 ? 17.406 22.094 31.328 1 98 45 ALA B N 1
ATOM 3861 C CA . ALA B 1 45 ? 16.875 21.25 30.25 1 98 45 ALA B CA 1
ATOM 3862 C C . ALA B 1 45 ? 17.891 21.094 29.125 1 98 45 ALA B C 1
ATOM 3864 O O . ALA B 1 45 ? 18.031 20 28.562 1 98 45 ALA B O 1
ATOM 3865 N N . LEU B 1 46 ? 18.562 22.156 28.781 1 98.12 46 LEU B N 1
ATOM 3866 C CA . LEU B 1 46 ? 19.609 22.109 27.766 1 98.12 46 LEU B CA 1
ATOM 3867 C C . LEU B 1 46 ? 20.75 21.172 28.188 1 98.12 46 LEU B C 1
ATOM 3869 O O . LEU B 1 46 ? 21.234 20.375 27.391 1 98.12 46 LEU B O 1
ATOM 3873 N N . TYR B 1 47 ? 21.078 21.219 29.453 1 97.75 47 TYR B N 1
ATOM 3874 C CA . TYR B 1 47 ? 22.188 20.453 29.984 1 97.75 47 TYR B CA 1
ATOM 3875 C C . TYR B 1 47 ? 21.844 18.969 30.094 1 97.75 47 TYR B C 1
ATOM 3877 O O . TYR B 1 47 ? 22.688 18.109 29.828 1 97.75 47 TYR B O 1
ATOM 3885 N N . THR B 1 48 ? 20.656 18.672 30.438 1 97.69 48 THR B N 1
ATOM 3886 C CA . THR B 1 48 ? 20.25 17.281 30.672 1 97.69 48 THR B CA 1
ATOM 3887 C C . THR B 1 48 ? 19.766 16.625 29.375 1 97.69 48 THR B C 1
ATOM 3889 O O . THR B 1 48 ? 19.516 15.43 29.344 1 97.69 48 THR B O 1
ATOM 3892 N N . GLY B 1 49 ? 19.562 17.406 28.328 1 97.69 49 GLY B N 1
ATOM 3893 C CA . GLY B 1 49 ? 19.125 16.859 27.062 1 97.69 49 GLY B CA 1
ATOM 3894 C C . GLY B 1 49 ? 17.625 16.797 26.922 1 97.69 49 GLY B C 1
ATOM 3895 O O . GLY B 1 49 ? 17.109 16.266 25.938 1 97.69 49 GLY B O 1
ATOM 3896 N N . ARG B 1 50 ? 16.984 17.328 27.875 1 97.38 50 ARG B N 1
ATOM 3897 C CA . ARG B 1 50 ? 15.531 17.391 27.812 1 97.38 50 ARG B CA 1
ATOM 3898 C C . ARG B 1 50 ? 15.078 18.406 26.781 1 97.38 50 ARG B C 1
ATOM 3900 O O . ARG B 1 50 ? 13.93 18.375 26.328 1 97.38 50 ARG B O 1
ATOM 3907 N N . PHE B 1 51 ? 15.977 19.344 26.516 1 98.5 51 PHE B N 1
ATOM 3908 C CA . PHE B 1 51 ? 15.773 20.281 25.422 1 98.5 51 PHE B CA 1
ATOM 3909 C C . PHE B 1 51 ? 16.969 20.297 24.484 1 98.5 51 PHE B C 1
ATOM 3911 O O . PHE B 1 51 ? 18.078 20.672 24.875 1 98.5 51 PHE B O 1
ATOM 3918 N N . LYS B 1 52 ? 16.75 19.766 23.281 1 98.5 52 LYS B N 1
ATOM 3919 C CA . LYS B 1 52 ? 17.719 19.812 22.203 1 98.5 52 LYS B CA 1
ATOM 3920 C C . LYS B 1 52 ? 17.203 20.609 21.016 1 98.5 52 LYS B C 1
ATOM 3922 O O . LYS B 1 52 ? 16.469 20.078 20.172 1 98.5 52 LYS B O 1
ATOM 3927 N N . PRO B 1 53 ? 17.562 21.859 20.875 1 97.88 53 PRO B N 1
ATOM 3928 C CA . PRO B 1 53 ? 16.953 22.781 19.906 1 97.88 53 PRO B CA 1
ATOM 3929 C C . PRO B 1 53 ? 16.953 22.234 18.484 1 97.88 53 PRO B C 1
ATOM 3931 O O . PRO B 1 53 ? 15.953 22.375 17.766 1 97.88 53 PRO B O 1
ATOM 3934 N N . GLU B 1 54 ? 17.938 21.516 18.078 1 97.5 54 GLU B N 1
ATOM 3935 C CA . GLU B 1 54 ? 18.094 21.078 16.703 1 97.5 54 GLU B CA 1
ATOM 3936 C C . GLU B 1 54 ? 17.141 19.938 16.359 1 97.5 54 GLU B C 1
ATOM 3938 O O . GLU B 1 54 ? 16.938 19.609 15.195 1 97.5 54 GLU B O 1
ATOM 3943 N N . ASN B 1 55 ? 16.5 19.375 17.406 1 98.31 55 ASN B N 1
ATOM 3944 C CA . ASN B 1 55 ? 15.633 18.219 17.188 1 98.31 55 ASN B CA 1
ATOM 3945 C C . ASN B 1 55 ? 14.172 18.656 17.016 1 98.31 55 ASN B C 1
ATOM 3947 O O . ASN B 1 55 ? 13.32 17.844 16.672 1 98.31 55 ASN B O 1
ATOM 3951 N N . ASN B 1 56 ? 13.898 19.938 17.219 1 98.69 56 ASN B N 1
ATOM 3952 C CA . ASN B 1 56 ? 12.523 20.422 17.25 1 98.69 56 ASN B CA 1
ATOM 3953 C C . ASN B 1 56 ? 12.07 20.922 15.883 1 98.69 56 ASN B C 1
ATOM 3955 O O . ASN B 1 56 ? 12.492 22 15.438 1 98.69 56 ASN B O 1
ATOM 3959 N N . LEU B 1 57 ? 11.258 20.156 15.188 1 98.69 57 LEU B N 1
ATOM 3960 C CA . LEU B 1 57 ? 10.688 20.516 13.898 1 98.69 57 LEU B CA 1
ATOM 3961 C C . LEU B 1 57 ? 9.234 20.953 14.047 1 98.69 57 LEU B C 1
ATOM 3963 O O . LEU B 1 57 ? 8.383 20.141 14.422 1 98.69 57 LEU B O 1
ATOM 3967 N N . PRO B 1 58 ? 8.906 22.234 13.812 1 98.75 58 PRO B N 1
ATOM 3968 C CA . PRO B 1 58 ? 7.484 22.594 13.766 1 98.75 58 PRO B CA 1
ATOM 3969 C C . PRO B 1 58 ? 6.785 22.078 12.516 1 98.75 58 PRO B C 1
ATOM 3971 O O . PRO B 1 58 ? 7.316 22.203 11.406 1 98.75 58 PRO B O 1
ATOM 3974 N N . VAL B 1 59 ? 5.617 21.5 12.648 1 97.94 59 VAL B N 1
ATOM 3975 C CA . VAL B 1 59 ? 5.035 20.781 11.523 1 97.94 59 VAL B CA 1
ATOM 3976 C C . VAL B 1 59 ? 3.646 21.328 11.219 1 97.94 59 VAL B C 1
ATOM 3978 O O . VAL B 1 59 ? 3.334 21.641 10.062 1 97.94 59 VAL B O 1
ATOM 3981 N N . GLY B 1 60 ? 2.771 21.391 12.188 1 98.12 60 GLY B N 1
ATOM 3982 C CA . GLY B 1 60 ? 1.395 21.812 11.992 1 98.12 60 GLY B CA 1
ATOM 3983 C C . GLY B 1 60 ? 1.096 23.172 12.625 1 98.12 60 GLY B C 1
ATOM 3984 O O . GLY B 1 60 ? 1.706 23.531 13.625 1 98.12 60 GLY B O 1
ATOM 3985 N N . ILE B 1 61 ? 0.133 23.891 12.047 1 98.75 61 ILE B N 1
ATOM 3986 C CA . ILE B 1 61 ? -0.309 25.156 12.625 1 98.75 61 ILE B CA 1
ATOM 3987 C C . ILE B 1 61 ? -1.835 25.203 12.656 1 98.75 61 ILE B C 1
ATOM 3989 O O . ILE B 1 61 ? -2.5 24.453 11.945 1 98.75 61 ILE B O 1
ATOM 3993 N N . GLU B 1 62 ? -2.303 26.031 13.461 1 98.69 62 GLU B N 1
ATOM 3994 C CA . GLU B 1 62 ? -3.713 26.391 13.539 1 98.69 62 GLU B CA 1
ATOM 3995 C C . GLU B 1 62 ? -3.895 27.781 14.141 1 98.69 62 GLU B C 1
ATOM 3997 O O . GLU B 1 62 ? -3.229 28.125 15.117 1 98.69 62 GLU B O 1
ATOM 4002 N N . ILE B 1 63 ? -4.797 28.562 13.539 1 98.56 63 ILE B N 1
ATOM 4003 C CA . ILE B 1 63 ? -4.992 29.922 13.992 1 98.56 63 ILE B CA 1
ATOM 4004 C C . ILE B 1 63 ? -6.328 30.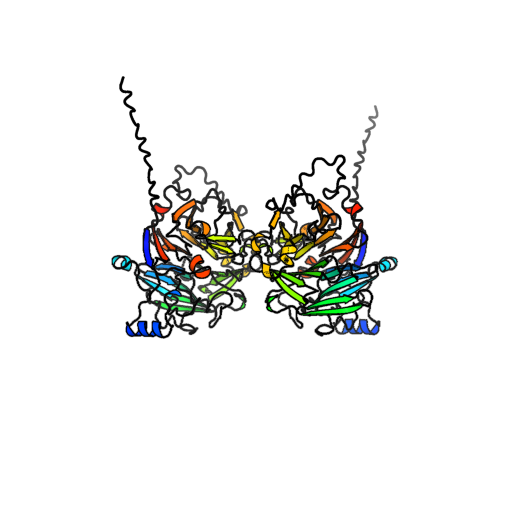047 14.719 1 98.56 63 ILE B C 1
ATOM 4006 O O . ILE B 1 63 ? -7.359 29.594 14.219 1 98.56 63 ILE B O 1
ATOM 4010 N N . TRP B 1 64 ? -6.312 30.641 15.844 1 98.25 64 TRP B N 1
ATOM 4011 C CA . TRP B 1 64 ? -7.504 30.984 16.609 1 98.25 64 TRP B CA 1
ATOM 4012 C C . TRP B 1 64 ? -7.375 32.375 17.234 1 98.25 64 TRP B C 1
ATOM 4014 O O . TRP B 1 64 ? -6.598 32.562 18.172 1 98.25 64 TRP B O 1
ATOM 4024 N N . ASN B 1 65 ? -8.117 33.312 16.656 1 96.12 65 ASN B N 1
ATOM 4025 C CA . ASN B 1 65 ? -8.078 34.688 17.109 1 96.12 65 ASN B CA 1
ATOM 4026 C C . ASN B 1 65 ? -6.656 35.25 17.125 1 96.12 65 ASN B C 1
ATOM 4028 O O . ASN B 1 65 ? -6.035 35.406 16.062 1 96.12 65 ASN B O 1
ATOM 4032 N N . ASP B 1 66 ? -6.078 35.406 18.328 1 95.75 66 ASP B N 1
ATOM 4033 C CA . ASP B 1 66 ? -4.766 36.031 18.406 1 95.75 66 ASP B CA 1
ATOM 4034 C C . ASP B 1 66 ? -3.67 35 18.656 1 95.75 66 ASP B C 1
ATOM 4036 O O . ASP B 1 66 ? -2.518 35.375 18.906 1 95.75 66 ASP B O 1
ATOM 4040 N N . LYS B 1 67 ? -4.066 33.75 18.562 1 97.62 67 LYS B N 1
ATOM 4041 C CA . LYS B 1 67 ? -3.121 32.656 18.812 1 97.62 67 LYS B CA 1
ATOM 4042 C C . LYS B 1 67 ? -2.869 31.859 17.531 1 97.62 67 LYS B C 1
ATOM 4044 O O . LYS B 1 67 ? -3.793 31.609 16.75 1 97.62 67 LYS B O 1
ATOM 4049 N N . MET B 1 68 ? -1.646 31.531 17.359 1 98.62 68 MET B N 1
ATOM 4050 C CA . MET B 1 68 ? -1.271 30.484 16.422 1 98.62 68 MET B CA 1
ATOM 4051 C C . MET B 1 68 ? -0.725 29.266 17.141 1 98.62 68 MET B C 1
ATOM 4053 O O . MET B 1 68 ? 0.286 29.359 17.844 1 98.62 68 MET B O 1
ATOM 4057 N N . PHE B 1 69 ? -1.415 28.219 17 1 98.88 69 PHE B N 1
ATOM 4058 C CA . PHE B 1 69 ? -0.924 26.953 17.531 1 98.88 69 PHE B CA 1
ATOM 4059 C C . PHE B 1 69 ? 0.11 26.328 16.609 1 98.88 69 PHE B C 1
ATOM 4061 O O . PHE B 1 69 ? -0.012 26.422 15.383 1 98.88 69 PHE B O 1
ATOM 4068 N N . ILE B 1 70 ? 1.114 25.719 17.188 1 98.88 70 ILE B N 1
ATOM 4069 C CA . ILE B 1 70 ? 2.197 25.062 16.469 1 98.88 70 ILE B CA 1
ATOM 4070 C C . ILE B 1 70 ? 2.502 23.703 17.109 1 98.88 70 ILE B C 1
ATOM 4072 O O . ILE B 1 70 ? 2.725 23.625 18.312 1 98.88 70 ILE B O 1
ATOM 4076 N N . SER B 1 71 ? 2.502 22.672 16.344 1 98.81 71 SER B N 1
ATOM 4077 C CA . SER B 1 71 ? 2.855 21.344 16.844 1 98.81 71 SER B CA 1
ATOM 4078 C C . SER B 1 71 ? 4.309 21 16.531 1 98.81 71 SER B C 1
ATOM 4080 O O . SER B 1 71 ? 4.84 21.422 15.5 1 98.81 71 SER B O 1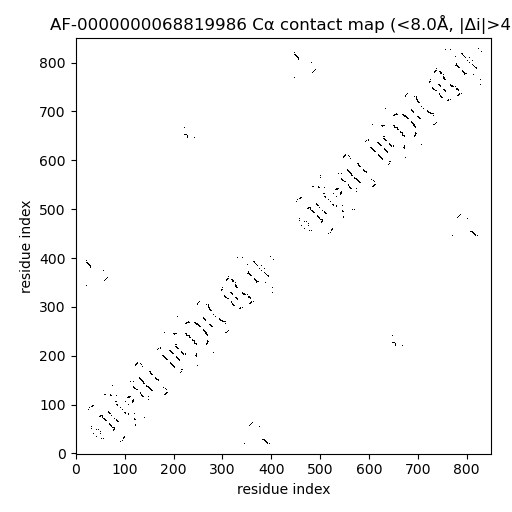
ATOM 4082 N N . VAL B 1 72 ? 4.941 20.297 17.453 1 98.81 72 VAL B N 1
ATOM 4083 C CA . VAL B 1 72 ? 6.305 19.797 17.328 1 98.81 72 VAL B CA 1
ATOM 4084 C C . VAL B 1 72 ? 6.344 18.312 17.703 1 98.81 72 VAL B C 1
ATOM 4086 O O . VAL B 1 72 ? 6.539 17.969 18.875 1 98.81 72 VAL B O 1
ATOM 4089 N N . PRO B 1 73 ? 6.227 17.453 16.719 1 98.25 73 PRO B N 1
ATOM 4090 C CA . PRO B 1 73 ? 6.188 16.016 17.016 1 98.25 73 PRO B CA 1
ATOM 4091 C C . PRO B 1 73 ? 7.484 15.516 17.656 1 98.25 73 PRO B C 1
ATOM 4093 O O . PRO B 1 73 ? 8.57 15.969 17.281 1 98.25 73 PRO B O 1
ATOM 4096 N N . ARG B 1 74 ? 7.371 14.594 18.578 1 98.44 74 ARG B N 1
ATOM 4097 C CA . ARG B 1 74 ? 8.531 14.031 19.266 1 98.44 74 ARG B CA 1
ATOM 4098 C C . ARG B 1 74 ? 9.133 12.891 18.453 1 98.44 74 ARG B C 1
ATOM 4100 O O . ARG B 1 74 ? 9.133 11.734 18.891 1 98.44 74 ARG B O 1
ATOM 4107 N N . TRP B 1 75 ? 9.82 13.281 17.375 1 97.62 75 TRP B N 1
ATOM 4108 C CA . TRP B 1 75 ? 10.461 12.312 16.484 1 97.62 75 TRP B CA 1
ATOM 4109 C C . TRP B 1 75 ? 11.883 12.016 16.953 1 97.62 75 TRP B C 1
ATOM 4111 O O . TRP B 1 75 ? 12.477 11.016 16.531 1 97.62 75 TRP B O 1
ATOM 4121 N N . ARG B 1 76 ? 12.383 12.898 17.766 1 97.62 76 ARG B N 1
ATOM 4122 C CA . ARG B 1 76 ? 13.703 12.781 18.375 1 97.62 76 ARG B CA 1
ATOM 4123 C C . ARG B 1 76 ? 13.672 13.164 19.844 1 97.62 76 ARG B C 1
ATOM 4125 O O . ARG B 1 76 ? 12.641 13.625 20.344 1 97.62 76 ARG B O 1
ATOM 4132 N N . GLU B 1 77 ? 14.758 12.969 20.484 1 97.38 77 GLU B N 1
ATOM 4133 C CA . GLU B 1 77 ? 14.867 13.367 21.875 1 97.38 77 GLU B CA 1
ATOM 4134 C C . GLU B 1 77 ? 14.953 14.891 22.016 1 97.38 77 GLU B C 1
ATOM 4136 O O . GLU B 1 77 ? 15.312 15.578 21.047 1 97.38 77 GLU B O 1
ATOM 4141 N N . GLY B 1 78 ? 14.609 15.336 23.172 1 98.44 78 GLY B N 1
ATOM 4142 C CA . GLY B 1 78 ? 14.859 16.734 23.484 1 98.44 78 GLY B CA 1
ATOM 4143 C C . GLY B 1 78 ? 13.773 17.656 23 1 98.44 78 GLY B C 1
ATOM 4144 O O . GLY B 1 78 ? 14.039 18.812 22.641 1 98.44 78 GLY B O 1
ATOM 4145 N N . ILE B 1 79 ? 12.578 17.234 22.906 1 98.75 79 ILE B N 1
ATOM 4146 C CA . ILE B 1 79 ? 11.422 18.047 22.562 1 98.75 79 ILE B CA 1
ATOM 4147 C C . ILE B 1 79 ? 10.531 18.219 23.781 1 98.75 79 ILE B C 1
ATOM 4149 O O . ILE B 1 79 ? 9.703 17.359 24.094 1 98.75 79 ILE B O 1
ATOM 4153 N N . PRO B 1 80 ? 10.625 19.312 24.438 1 98.38 80 PRO B N 1
ATOM 4154 C CA . PRO B 1 80 ? 9.992 19.453 25.75 1 98.38 80 PRO B CA 1
ATOM 4155 C C . PRO B 1 80 ? 8.477 19.594 25.656 1 98.38 80 PRO B C 1
ATOM 4157 O O . PRO B 1 80 ? 7.766 19.281 26.625 1 98.38 80 PRO B O 1
ATOM 4160 N N . SER B 1 81 ? 8.016 20.125 24.562 1 98.69 81 SER B N 1
ATOM 4161 C CA . SER B 1 81 ? 6.578 20.312 24.375 1 98.69 81 SER B CA 1
ATOM 4162 C C . SER B 1 81 ? 6.172 20.031 22.922 1 98.69 81 SER B C 1
ATOM 4164 O O . SER B 1 81 ? 6.867 20.438 21.984 1 98.69 81 SER B O 1
ATOM 4166 N N . THR B 1 82 ? 5 19.344 22.75 1 98.81 82 THR B N 1
ATOM 4167 C CA . THR B 1 82 ? 4.582 18.922 21.422 1 98.81 82 THR B CA 1
ATOM 4168 C C . THR B 1 82 ? 3.471 19.812 20.891 1 98.81 82 THR B C 1
ATOM 4170 O O . THR B 1 82 ? 3.311 19.969 19.672 1 98.81 82 THR B O 1
ATOM 4173 N N . LEU B 1 83 ? 2.65 20.406 21.703 1 98.94 83 LEU B N 1
ATOM 4174 C CA . LEU B 1 83 ? 1.615 21.359 21.328 1 98.94 83 LEU B CA 1
ATOM 4175 C C . LEU B 1 83 ? 1.859 22.719 21.984 1 98.94 83 LEU B C 1
ATOM 4177 O O . LEU B 1 83 ? 1.958 22.812 23.203 1 98.94 83 LEU B O 1
ATOM 4181 N N . ASN B 1 84 ? 1.922 23.734 21.141 1 98.88 84 ASN B N 1
ATOM 4182 C CA . ASN B 1 84 ? 2.322 25.047 21.609 1 98.88 84 ASN B CA 1
ATOM 4183 C C . ASN B 1 84 ? 1.519 26.156 20.922 1 98.88 84 ASN B C 1
ATOM 4185 O O . ASN B 1 84 ? 0.743 25.875 20 1 98.88 84 ASN B O 1
ATOM 4189 N N . TYR B 1 85 ? 1.653 27.391 21.422 1 98.75 85 TYR B N 1
ATOM 4190 C CA . TYR B 1 85 ? 1.107 28.531 20.703 1 98.75 85 TYR B CA 1
ATOM 4191 C C . TYR B 1 85 ? 2.027 29.734 20.812 1 98.75 85 TYR B C 1
ATOM 4193 O O . TYR B 1 85 ? 2.902 29.781 21.688 1 98.75 85 TYR B O 1
ATOM 4201 N N . VAL B 1 86 ? 1.939 30.609 19.891 1 98.69 86 VAL B N 1
ATOM 4202 C CA . VAL B 1 86 ? 2.492 31.969 19.953 1 98.69 86 VAL B CA 1
ATOM 4203 C C . VAL B 1 86 ? 1.375 33 19.766 1 98.69 86 VAL B C 1
ATOM 4205 O O . VAL B 1 86 ? 0.361 32.688 19.125 1 98.69 86 VAL B O 1
ATOM 4208 N N . LYS B 1 87 ? 1.598 34.125 20.328 1 97.69 87 LYS B N 1
ATOM 4209 C CA . LYS B 1 87 ? 0.687 35.219 20.031 1 97.69 87 LYS B CA 1
ATOM 4210 C C . LYS B 1 87 ? 0.996 35.844 18.688 1 97.69 87 LYS B C 1
ATOM 4212 O O . LYS B 1 87 ? 2.16 36.094 18.359 1 97.69 87 LYS B O 1
ATOM 4217 N N . LEU B 1 88 ? -0.052 36.125 17.969 1 96.88 88 LEU B N 1
ATOM 4218 C CA . LEU B 1 88 ? 0.151 36.625 16.609 1 96.88 88 LEU B CA 1
ATOM 4219 C C . LEU B 1 88 ? 0.795 38.031 16.656 1 96.88 88 LEU B C 1
ATOM 4221 O O . LEU B 1 88 ? 1.585 38.375 15.766 1 96.88 88 LEU B O 1
ATOM 4225 N N . ASP B 1 89 ? 0.539 38.781 17.656 1 95.5 89 ASP B N 1
ATOM 4226 C CA . ASP B 1 89 ? 1.081 40.125 17.719 1 95.5 89 ASP B CA 1
ATOM 4227 C C . ASP B 1 89 ? 2.545 40.125 18.156 1 95.5 89 ASP B C 1
ATOM 4229 O O . ASP B 1 89 ? 3.199 41.156 18.172 1 95.5 89 ASP B O 1
ATOM 4233 N N . SER B 1 90 ? 3.059 39 18.469 1 94.81 90 SER B N 1
ATOM 4234 C CA . SER B 1 90 ? 4.477 38.875 18.797 1 94.81 90 SER B CA 1
ATOM 4235 C C . SER B 1 90 ? 5.352 39.344 17.641 1 94.81 90 SER B C 1
ATOM 4237 O O . SER B 1 90 ? 6.512 39.719 17.844 1 94.81 90 SER B O 1
ATOM 4239 N N . TYR B 1 91 ? 4.809 39.281 16.438 1 92.88 91 TYR B N 1
ATOM 4240 C CA . TYR B 1 91 ? 5.59 39.688 15.273 1 92.88 91 TYR B CA 1
ATOM 4241 C C . TYR B 1 91 ? 6.012 41.156 15.367 1 92.88 91 TYR B C 1
ATOM 4243 O O . TYR B 1 91 ? 6.941 41.562 14.68 1 92.88 91 TYR B O 1
ATOM 4251 N N . LEU B 1 92 ? 5.371 41.938 16.203 1 93.56 92 LEU B N 1
ATOM 4252 C CA . LEU B 1 92 ? 5.699 43.344 16.422 1 93.56 92 LEU B CA 1
ATOM 4253 C C . LEU B 1 92 ? 7.004 43.5 17.188 1 93.56 92 LEU B C 1
ATOM 4255 O O . LEU B 1 92 ? 7.66 44.531 17.109 1 93.56 92 LEU B O 1
ATOM 4259 N N . THR B 1 93 ? 7.348 42.438 17.875 1 95.62 93 THR B N 1
ATOM 4260 C CA . THR B 1 93 ? 8.516 42.531 18.734 1 95.62 93 THR B CA 1
ATOM 4261 C C . THR B 1 93 ? 9.625 41.594 18.281 1 95.62 93 THR B C 1
ATOM 4263 O O . THR B 1 93 ? 10.805 41.875 18.484 1 95.62 93 THR B O 1
ATOM 4266 N N . THR B 1 94 ? 9.25 40.469 17.75 1 96.5 94 THR B N 1
ATOM 4267 C CA . THR B 1 94 ? 10.25 39.5 17.297 1 96.5 94 THR B CA 1
ATOM 4268 C C . THR B 1 94 ? 9.703 38.688 16.125 1 96.5 94 THR B C 1
ATOM 4270 O O . THR B 1 94 ? 8.516 38.375 16.078 1 96.5 94 THR B O 1
ATOM 4273 N N . LYS B 1 95 ? 10.57 38.312 15.281 1 96.69 95 LYS B N 1
ATOM 4274 C CA . LYS B 1 95 ? 10.211 37.406 14.203 1 96.69 95 LYS B CA 1
ATOM 4275 C C . LYS B 1 95 ? 10.312 35.938 14.664 1 96.69 95 LYS B C 1
ATOM 4277 O O . LYS B 1 95 ? 9.82 35.031 13.984 1 96.69 95 LYS B O 1
ATOM 4282 N N . SER B 1 96 ? 10.914 35.719 15.797 1 98.19 96 SER B N 1
ATOM 4283 C CA . SER B 1 96 ? 11.188 34.344 16.266 1 98.19 96 SER B CA 1
ATOM 4284 C C . SER B 1 96 ? 10.688 34.156 17.688 1 98.19 96 SER B C 1
ATOM 4286 O O . SER B 1 96 ? 11.461 33.781 18.578 1 98.19 96 SER B O 1
ATOM 4288 N N . PRO B 1 97 ? 9.422 34.281 17.859 1 98.38 97 PRO B N 1
ATOM 4289 C CA . PRO B 1 97 ? 8.922 34.094 19.219 1 98.38 97 PRO B CA 1
ATOM 4290 C C . PRO B 1 97 ? 9.133 32.688 19.719 1 98.38 97 PRO B C 1
ATOM 4292 O O . PRO B 1 97 ? 9.031 31.719 18.953 1 98.38 97 PRO B O 1
ATOM 4295 N N . ALA B 1 98 ? 9.469 32.5 21.047 1 98.44 98 ALA B N 1
ATOM 4296 C CA . ALA B 1 98 ? 9.492 31.203 21.672 1 98.44 98 ALA B CA 1
ATOM 4297 C C . ALA B 1 98 ? 8.086 30.609 21.781 1 98.44 98 ALA B C 1
ATOM 4299 O O . ALA B 1 98 ? 7.105 31.359 21.938 1 98.44 98 ALA B O 1
ATOM 4300 N N . LEU B 1 99 ? 8.016 29.344 21.688 1 98.88 99 LEU B N 1
ATOM 4301 C CA . LEU B 1 99 ? 6.723 28.656 21.766 1 98.88 99 LEU B CA 1
ATOM 4302 C C . LEU B 1 99 ? 6.289 28.469 23.219 1 98.88 99 LEU B C 1
ATOM 4304 O O . LEU B 1 99 ? 7.109 28.141 24.078 1 98.88 99 LEU B O 1
ATOM 4308 N N . THR B 1 100 ? 5.082 28.75 23.5 1 98.75 100 THR B N 1
ATOM 4309 C CA . THR B 1 100 ? 4.492 28.5 24.812 1 98.75 100 THR B CA 1
ATOM 4310 C C . THR B 1 100 ? 3.707 27.188 24.812 1 98.75 100 THR B C 1
ATOM 4312 O O . THR B 1 100 ? 2.793 27.016 24.016 1 98.75 100 THR B O 1
ATOM 4315 N N . PRO B 1 101 ? 3.998 26.25 25.719 1 98.69 101 PRO B N 1
ATOM 4316 C CA . PRO B 1 101 ? 3.264 24.984 25.75 1 98.69 101 PRO B CA 1
ATOM 4317 C C . PRO B 1 101 ? 1.762 25.188 25.953 1 98.69 101 PRO B C 1
ATOM 4319 O O . PRO B 1 101 ? 1.347 26.016 26.766 1 98.69 101 PRO B O 1
ATOM 4322 N N . TYR B 1 102 ? 1.054 24.516 25.219 1 98.69 102 TYR B N 1
ATOM 4323 C CA . TYR B 1 102 ? -0.393 24.469 25.406 1 98.69 102 TYR B CA 1
ATOM 4324 C C . TYR B 1 102 ? -0.839 23.062 25.828 1 98.69 102 TYR B C 1
ATOM 4326 O O . TYR B 1 102 ? -0.448 22.078 25.203 1 98.69 102 TYR B O 1
ATOM 4334 N N . PRO B 1 103 ? -1.853 22.859 26.703 1 98.06 103 PRO B N 1
ATOM 4335 C CA . PRO B 1 103 ? -2.404 23.938 27.547 1 98.06 103 PRO B CA 1
ATOM 4336 C C . PRO B 1 103 ? -1.455 24.375 28.656 1 98.06 103 PRO B C 1
ATOM 4338 O O . PRO B 1 103 ? -1.666 25.406 29.281 1 98.06 103 PRO B O 1
ATOM 4341 N N . SER B 1 104 ? -0.442 23.484 28.984 1 97.88 104 SER B N 1
ATOM 4342 C CA . SER B 1 104 ? 0.556 23.75 30.016 1 97.88 104 SER B CA 1
ATOM 4343 C C . SER B 1 104 ? 1.782 22.859 29.844 1 97.88 104 SER B C 1
ATOM 4345 O O . SER B 1 104 ? 1.79 21.969 29 1 97.88 104 SER B O 1
ATOM 4347 N N . TRP B 1 1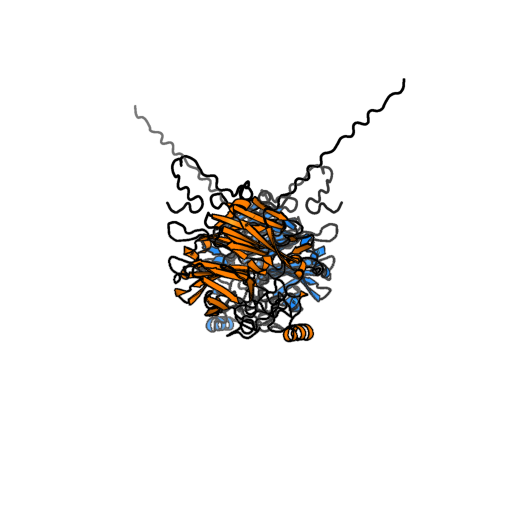05 ? 2.812 23.203 30.625 1 97.44 105 TRP B N 1
ATOM 4348 C CA . TRP B 1 105 ? 3.982 22.328 30.656 1 97.44 105 TRP B CA 1
ATOM 4349 C C . TRP B 1 105 ? 3.6 20.922 31.094 1 97.44 105 TRP B C 1
ATOM 4351 O O . TRP B 1 105 ? 3.992 19.938 30.469 1 97.44 105 TRP B O 1
ATOM 4361 N N . GLU B 1 106 ? 2.771 20.828 32.062 1 96.44 106 GLU B N 1
ATOM 4362 C CA . GLU B 1 106 ? 2.311 19.531 32.562 1 96.44 106 GLU B CA 1
ATOM 4363 C C . GLU B 1 106 ? 1.486 18.797 31.484 1 96.44 106 GLU B C 1
ATOM 4365 O O . GLU B 1 106 ? 1.577 17.578 31.359 1 96.44 106 GLU B O 1
ATOM 4370 N N . GLY B 1 107 ? 0.725 19.562 30.75 1 97.88 107 GLY B N 1
ATOM 4371 C CA . GLY B 1 107 ? -0.116 19 29.703 1 97.88 107 GLY B CA 1
ATOM 4372 C C . GLY B 1 107 ? 0.674 18.469 28.531 1 97.88 107 GLY B C 1
ATOM 4373 O O . GLY B 1 107 ? 0.11 17.844 27.625 1 97.88 107 GLY B O 1
ATOM 4374 N N . ASN B 1 108 ? 1.978 18.625 28.531 1 98.31 108 ASN B N 1
ATOM 4375 C CA . ASN B 1 108 ? 2.836 18.172 27.453 1 98.31 108 ASN B CA 1
ATOM 4376 C C . ASN B 1 108 ? 3.844 17.141 27.938 1 98.31 108 ASN B C 1
ATOM 4378 O O . ASN B 1 108 ? 4.863 16.906 27.281 1 98.31 108 ASN B O 1
ATOM 4382 N N . GLU B 1 109 ? 3.578 16.531 29.031 1 96.94 109 GLU B N 1
ATOM 4383 C CA . GLU B 1 109 ? 4.488 15.523 29.578 1 96.94 109 GLU B CA 1
ATOM 4384 C C . GLU B 1 109 ? 4.43 14.234 28.75 1 96.94 109 GLU B C 1
ATOM 4386 O O . GLU B 1 109 ? 3.375 13.609 28.641 1 96.94 109 GLU B O 1
ATOM 4391 N N . LEU B 1 110 ? 5.555 13.844 28.266 1 97 110 LEU B N 1
ATOM 4392 C CA . LEU B 1 110 ? 5.66 12.617 27.484 1 97 110 LEU B CA 1
ATOM 4393 C C . LEU B 1 110 ? 5.332 11.398 28.328 1 97 110 LEU B C 1
ATOM 4395 O O . LEU B 1 110 ? 5.836 11.266 29.453 1 97 110 LEU B O 1
ATOM 4399 N N . GLY B 1 111 ? 4.477 10.562 27.859 1 96.25 111 GLY B N 1
ATOM 4400 C CA . GLY B 1 111 ? 4.184 9.305 28.516 1 96.25 111 GLY B CA 1
ATOM 4401 C C . GLY B 1 111 ? 3.104 9.422 29.578 1 96.25 111 GLY B C 1
ATOM 4402 O O . GLY B 1 111 ? 2.65 8.414 30.125 1 96.25 111 GLY B O 1
ATOM 4403 N N . ASN B 1 112 ? 2.723 10.602 29.953 1 97.25 112 ASN B N 1
ATOM 4404 C CA . ASN B 1 112 ? 1.572 10.812 30.812 1 97.25 112 ASN B CA 1
ATOM 4405 C C . ASN B 1 112 ? 0.26 10.711 30.047 1 97.25 112 ASN B C 1
ATOM 4407 O O . ASN B 1 112 ? -0.368 11.727 29.734 1 97.25 112 ASN B O 1
ATOM 4411 N N . CYS B 1 113 ? -0.189 9.547 29.781 1 96.56 113 CYS B N 1
ATOM 4412 C CA . CYS B 1 113 ? -1.227 9.234 28.797 1 96.56 113 CYS B CA 1
ATOM 4413 C C . CYS B 1 113 ? -2.555 9.875 29.203 1 96.56 113 CYS B C 1
ATOM 4415 O O . CYS B 1 113 ? -3.363 10.219 28.328 1 96.56 113 CYS B O 1
ATOM 4417 N N . GLN B 1 114 ? -2.779 10.086 30.438 1 95.56 114 GLN B N 1
ATOM 4418 C CA . GLN B 1 114 ? -4.078 10.578 30.891 1 95.56 114 GLN B CA 1
ATOM 4419 C C . GLN B 1 114 ? -4.125 12.102 30.859 1 95.56 114 GLN B C 1
ATOM 4421 O O . GLN B 1 114 ? -5.148 12.688 30.516 1 95.56 114 GLN B O 1
ATOM 4426 N N . ASN B 1 115 ? -2.998 12.656 31.219 1 95 115 ASN B N 1
ATOM 4427 C CA . ASN B 1 115 ? -3.082 14.102 31.422 1 95 115 ASN B CA 1
ATOM 4428 C C . ASN B 1 115 ? -2.162 14.859 30.469 1 95 115 ASN B C 1
ATOM 4430 O O . ASN B 1 115 ? -2.287 16.078 30.312 1 95 115 ASN B O 1
ATOM 4434 N N . GLY B 1 116 ? -1.288 14.125 29.922 1 96.94 116 GLY B N 1
ATOM 4435 C CA . GLY B 1 116 ? -0.319 14.766 29.047 1 96.94 116 GLY B CA 1
ATOM 4436 C C . GLY B 1 116 ? -0.512 14.414 27.578 1 96.94 116 GLY B C 1
ATOM 4437 O O . GLY B 1 116 ? -1.311 13.531 27.25 1 96.94 116 GLY B O 1
ATOM 4438 N N . LEU B 1 117 ? 0.144 15.195 26.688 1 98.38 117 LEU B N 1
ATOM 4439 C CA . LEU B 1 117 ? 0.252 14.922 25.266 1 98.38 117 LEU B CA 1
ATOM 4440 C C . LEU B 1 117 ? 1.619 14.336 24.922 1 98.38 117 LEU B C 1
ATOM 4442 O O . LEU B 1 117 ? 2.648 14.883 25.328 1 98.38 117 LEU B O 1
ATOM 4446 N N . SER B 1 118 ? 1.624 13.266 24.234 1 98 118 SER B N 1
ATOM 4447 C CA . SER B 1 118 ? 2.877 12.609 23.875 1 98 118 SER B CA 1
ATOM 4448 C C . SER B 1 118 ? 3.436 13.156 22.562 1 98 118 SER B C 1
ATOM 4450 O O . SER B 1 118 ? 4.578 13.609 22.516 1 98 118 SER B O 1
ATOM 4452 N N . THR B 1 119 ? 2.674 13.062 21.516 1 98.25 119 THR B N 1
ATOM 4453 C CA . THR B 1 119 ? 3.098 13.602 20.234 1 98.25 119 THR B CA 1
ATOM 4454 C C . THR B 1 119 ? 1.895 14.086 19.422 1 98.25 119 THR B C 1
ATOM 4456 O O . THR B 1 119 ? 0.969 13.312 19.156 1 98.25 119 THR B O 1
ATOM 4459 N N . VAL B 1 120 ? 1.925 15.336 19.078 1 98.19 120 VAL B N 1
ATOM 4460 C CA . VAL B 1 120 ? 0.877 15.961 18.281 1 98.19 120 VAL B CA 1
ATOM 4461 C C . VAL B 1 120 ? 1.424 16.328 16.891 1 98.19 120 VAL B C 1
ATOM 4463 O O . VAL B 1 120 ? 2.471 16.969 16.781 1 98.19 120 VAL B O 1
ATOM 4466 N N . TYR B 1 121 ? 0.701 15.852 15.82 1 94.69 121 TYR B N 1
ATOM 4467 C CA . TYR B 1 121 ? 1.079 16.21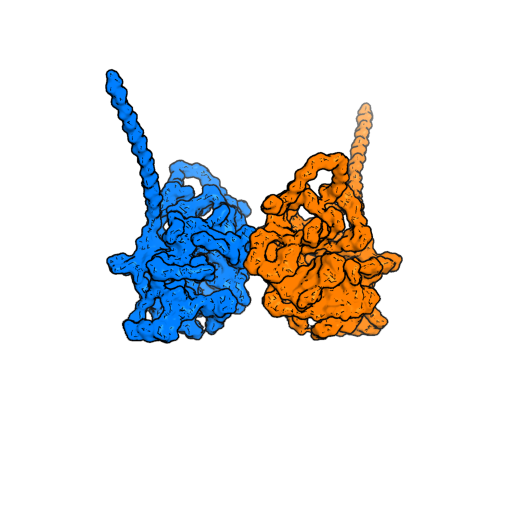9 14.461 1 94.69 121 TYR B CA 1
ATOM 4468 C C . TYR B 1 121 ? 0.256 17.391 13.961 1 94.69 121 TYR B C 1
ATOM 4470 O O . TYR B 1 121 ? 0.808 18.375 13.461 1 94.69 121 TYR B O 1
ATOM 4478 N N . ARG B 1 122 ? -1.042 17.234 14.055 1 95.62 122 ARG B N 1
ATOM 4479 C CA . ARG B 1 122 ? -1.939 18.266 13.547 1 95.62 122 ARG B CA 1
ATOM 4480 C C . ARG B 1 122 ? -3.098 18.5 14.508 1 95.62 122 ARG B C 1
ATOM 4482 O O . ARG B 1 122 ? -3.348 17.688 15.398 1 95.62 122 ARG B O 1
ATOM 4489 N N . MET B 1 123 ? -3.693 19.688 14.398 1 98.25 123 MET B N 1
ATOM 4490 C CA . MET B 1 123 ? -4.836 20.109 15.203 1 98.25 123 MET B CA 1
ATOM 4491 C C . MET B 1 123 ? -5.777 21 14.391 1 98.25 123 MET B C 1
ATOM 4493 O O . MET B 1 123 ? -5.41 21.484 13.32 1 98.25 123 MET B O 1
ATOM 4497 N N . LYS B 1 124 ? -6.973 21.109 14.875 1 98.56 124 LYS B N 1
ATOM 4498 C CA . LYS B 1 124 ? -7.965 21.938 14.195 1 98.56 124 LYS B CA 1
ATOM 4499 C C . LYS B 1 124 ? -8.852 22.672 15.195 1 98.56 124 LYS B C 1
ATOM 4501 O O . LYS B 1 124 ? -9.375 22.062 16.125 1 98.56 124 LYS B O 1
ATOM 4506 N N . ALA B 1 125 ? -8.922 23.953 15.047 1 98.38 125 ALA B N 1
ATOM 4507 C CA . ALA B 1 125 ? -9.891 24.75 15.805 1 98.38 125 ALA B CA 1
ATOM 4508 C C . ALA B 1 125 ? -11.227 24.828 15.07 1 98.38 125 ALA B C 1
ATOM 4510 O O . ALA B 1 125 ? -11.266 25.109 13.867 1 98.38 125 ALA B O 1
ATOM 4511 N N . ASP B 1 126 ? -12.281 24.594 15.82 1 97.31 126 ASP B N 1
ATOM 4512 C CA . ASP B 1 126 ? -13.578 24.672 15.156 1 97.31 126 ASP B CA 1
ATOM 4513 C C . ASP B 1 126 ? -14.289 25.969 15.484 1 97.31 126 ASP B C 1
ATOM 4515 O O . ASP B 1 126 ? -13.766 26.797 16.234 1 97.31 126 ASP B O 1
ATOM 4519 N N . LYS B 1 127 ? -15.453 26.156 14.891 1 95.38 127 LYS B N 1
ATOM 4520 C CA . LYS B 1 127 ? -16.188 27.406 15 1 95.38 127 LYS B CA 1
ATOM 4521 C C . LYS B 1 127 ? -16.812 27.562 16.391 1 95.38 127 LYS B C 1
ATOM 4523 O O . LYS B 1 127 ? -17.25 28.656 16.75 1 95.38 127 LYS B O 1
ATOM 4528 N N . CYS B 1 128 ? -16.812 26.562 17.141 1 97.56 128 CYS B N 1
ATOM 4529 C CA . CYS B 1 128 ? -17.359 26.594 18.484 1 97.56 128 CYS B CA 1
ATOM 4530 C C . CYS B 1 128 ? -16.266 26.844 19.516 1 97.56 128 CYS B C 1
ATOM 4532 O O . CYS B 1 128 ? -16.453 26.609 20.719 1 97.56 128 CYS B O 1
ATOM 4534 N N . ASP B 1 129 ? -15.141 27.219 19.047 1 98.12 129 ASP B N 1
ATOM 4535 C CA . ASP B 1 129 ? -13.977 27.578 19.859 1 98.12 129 ASP B CA 1
ATOM 4536 C C . ASP B 1 129 ? -13.461 26.359 20.625 1 98.12 129 ASP B C 1
ATOM 4538 O O . ASP B 1 129 ? -13.188 26.438 21.828 1 98.12 129 ASP B O 1
ATOM 4542 N N . ARG B 1 130 ? -13.453 25.281 20 1 98.75 130 ARG B N 1
ATOM 4543 C CA . ARG B 1 130 ? -12.797 24.078 20.484 1 98.75 130 ARG B CA 1
ATOM 4544 C C . ARG B 1 130 ? -11.555 23.75 19.656 1 98.75 130 ARG B C 1
ATOM 4546 O O . ARG B 1 130 ? -11.531 23.969 18.453 1 98.75 130 ARG B O 1
ATOM 4553 N N . LEU B 1 131 ? -10.57 23.234 20.328 1 98.81 131 LEU B N 1
ATOM 4554 C CA . LEU B 1 131 ? -9.367 22.75 19.641 1 98.81 131 LEU B CA 1
ATOM 4555 C C . LEU B 1 131 ? -9.328 21.219 19.656 1 98.81 131 LEU B C 1
ATOM 4557 O O . LEU B 1 131 ? -9.305 20.609 20.719 1 98.81 131 LEU B O 1
ATOM 4561 N N . TRP B 1 132 ? -9.422 20.656 18.5 1 98.88 132 TRP B N 1
ATOM 4562 C CA . TRP B 1 132 ? -9.328 19.219 18.312 1 98.88 132 TRP B CA 1
ATOM 4563 C C . TRP B 1 132 ? -7.883 18.797 18.047 1 98.88 132 TRP B C 1
ATOM 4565 O O . TRP B 1 132 ? -7.273 19.203 17.062 1 98.88 132 TRP B O 1
ATOM 4575 N N . VAL B 1 133 ? -7.352 17.953 18.969 1 98.62 133 VAL B N 1
ATOM 4576 C CA . VAL B 1 133 ? -5.934 17.609 18.953 1 98.62 133 VAL B CA 1
ATOM 4577 C C . VAL B 1 133 ? -5.781 16.094 18.922 1 98.62 133 VAL B C 1
ATOM 4579 O O . VAL B 1 133 ? -6.238 15.391 19.828 1 98.62 133 VAL B O 1
ATOM 4582 N N . LEU B 1 134 ? -5.156 15.625 17.906 1 97.19 134 LEU B N 1
ATOM 4583 C CA . LEU B 1 134 ? -4.828 14.203 17.891 1 97.19 134 LEU B CA 1
ATOM 4584 C C . LEU B 1 134 ? -3.459 13.953 18.516 1 97.19 134 LEU B C 1
ATOM 4586 O O . LEU B 1 134 ? -2.445 14.438 18 1 97.19 134 LEU B O 1
ATOM 4590 N N . ASP B 1 135 ? -3.428 13.266 19.609 1 97.69 135 ASP B N 1
ATOM 4591 C CA . ASP B 1 135 ? -2.203 12.734 20.203 1 97.69 135 ASP B CA 1
ATOM 4592 C C . ASP B 1 135 ? -1.925 11.32 19.703 1 97.69 135 ASP B C 1
ATOM 4594 O O . ASP B 1 135 ? -2.65 10.383 20.031 1 97.69 135 ASP B O 1
ATOM 4598 N N . THR B 1 136 ? -0.883 11.156 18.953 1 96 136 THR B N 1
ATOM 4599 C CA . THR B 1 136 ? -0.601 9.852 18.359 1 96 136 THR B CA 1
ATOM 4600 C C . THR B 1 136 ? -0.065 8.883 19.406 1 96 136 THR B C 1
ATOM 4602 O O . THR B 1 136 ? -0.019 7.676 19.188 1 96 136 THR B O 1
ATOM 4605 N N . GLY B 1 137 ? 0.422 9.438 20.547 1 96.31 137 GLY B N 1
ATOM 4606 C CA . GLY B 1 137 ? 0.923 8.594 21.625 1 96.31 137 GLY B CA 1
ATOM 4607 C C . GLY B 1 137 ? 2.293 8.008 21.328 1 96.31 137 GLY B C 1
ATOM 4608 O O . GLY B 1 137 ? 2.754 7.113 22.031 1 96.31 137 GLY B O 1
ATOM 4609 N N . THR B 1 138 ? 2.965 8.477 20.328 1 95.75 138 THR B N 1
ATOM 4610 C CA . THR B 1 138 ? 4.203 7.844 19.891 1 95.75 138 THR B CA 1
ATOM 4611 C C . THR B 1 138 ? 5.414 8.664 20.328 1 95.75 138 THR B C 1
ATOM 4613 O O . THR B 1 138 ? 5.27 9.812 20.766 1 95.75 138 THR B O 1
ATOM 4616 N N . PHE B 1 139 ? 6.512 8.062 20.297 1 96.88 139 PHE B N 1
ATOM 4617 C CA . PHE B 1 139 ? 7.852 8.641 20.359 1 96.88 139 PHE B CA 1
ATOM 4618 C C . PHE B 1 139 ? 8.742 8.039 19.266 1 96.88 139 PHE B C 1
ATOM 4620 O O . PHE B 1 139 ? 8.711 6.832 19.031 1 96.88 139 PHE B O 1
ATOM 4627 N N . GLY B 1 140 ? 9.484 8.93 18.609 1 95.38 140 GLY B N 1
ATOM 4628 C CA . GLY B 1 140 ? 10.289 8.438 17.5 1 95.38 140 GLY B CA 1
ATOM 4629 C C . GLY B 1 140 ? 9.57 8.484 16.172 1 95.38 140 GLY B C 1
ATOM 4630 O O . GLY B 1 140 ? 8.438 8.969 16.094 1 95.38 140 GLY B O 1
ATOM 4631 N N . ILE B 1 141 ? 10.273 7.992 15.109 1 91.31 141 ILE B N 1
ATOM 4632 C CA . ILE B 1 141 ? 9.711 7.973 13.766 1 91.31 141 ILE B CA 1
ATOM 4633 C C . ILE B 1 141 ? 10.281 6.785 12.984 1 91.31 141 ILE B C 1
ATOM 4635 O O . ILE B 1 141 ? 11.406 6.352 13.234 1 91.31 141 ILE B O 1
ATOM 4639 N N . GLY B 1 142 ? 9.5 6.266 12.125 1 88.81 142 GLY B N 1
ATOM 4640 C CA . GLY B 1 142 ? 9.945 5.117 11.352 1 88.81 142 GLY B CA 1
ATOM 4641 C C . GLY B 1 142 ? 10.297 3.92 12.211 1 88.81 142 GLY B C 1
ATOM 4642 O O . GLY B 1 142 ? 9.5 3.488 13.047 1 88.81 142 GLY B O 1
ATOM 4643 N N . ASN B 1 143 ? 11.516 3.436 12.086 1 85.38 143 ASN B N 1
ATOM 4644 C CA . ASN B 1 143 ? 11.945 2.221 12.773 1 85.38 143 ASN B CA 1
ATOM 4645 C C . ASN B 1 143 ? 12.219 2.477 14.25 1 85.38 143 ASN B C 1
ATOM 4647 O O . ASN B 1 143 ? 12.367 1.533 15.031 1 85.38 143 ASN B O 1
ATOM 4651 N N . THR B 1 144 ? 12.141 3.723 14.695 1 91.44 144 THR B N 1
ATOM 4652 C CA . THR B 1 144 ? 12.398 4.051 16.094 1 91.44 144 THR B CA 1
ATOM 4653 C C . THR B 1 144 ? 11.094 4.285 16.844 1 91.44 144 THR B C 1
ATOM 4655 O O . THR B 1 144 ? 11.109 4.57 18.047 1 91.44 144 THR B O 1
ATOM 4658 N N . THR B 1 145 ? 10.062 4.16 16.172 1 93.25 145 THR B N 1
ATOM 4659 C CA . THR B 1 145 ? 8.766 4.508 16.75 1 93.25 145 THR B CA 1
ATOM 4660 C C . THR B 1 145 ? 8.438 3.6 17.922 1 93.25 145 THR B C 1
ATOM 4662 O O . THR B 1 145 ? 8.602 2.381 17.844 1 93.25 145 THR B O 1
ATOM 4665 N N . GLN B 1 146 ? 8.062 4.215 18.984 1 94 146 GLN B N 1
ATOM 4666 C CA . GLN B 1 146 ? 7.48 3.59 20.172 1 94 146 GLN B CA 1
ATOM 4667 C C . GLN B 1 146 ? 6.098 4.156 20.469 1 94 146 GLN B C 1
ATOM 4669 O O . GLN B 1 146 ? 5.77 5.27 20.047 1 94 146 GLN B O 1
ATOM 4674 N N . ASN B 1 147 ? 5.309 3.387 21.141 1 93.25 147 ASN B N 1
ATOM 4675 C CA . ASN B 1 147 ? 3.961 3.826 21.469 1 93.25 147 ASN B CA 1
ATOM 4676 C C . ASN B 1 147 ? 3.727 3.805 22.984 1 93.25 147 ASN B C 1
ATOM 4678 O O . ASN B 1 147 ? 2.916 3.02 23.484 1 93.25 147 ASN B O 1
ATOM 4682 N N . PRO B 1 148 ? 4.27 4.754 23.672 1 95.75 148 PRO B N 1
ATOM 4683 C CA . PRO B 1 148 ? 4.07 4.773 25.125 1 95.75 148 PRO B CA 1
ATOM 4684 C C . PRO B 1 148 ? 2.615 5.004 25.516 1 95.75 148 PRO B C 1
ATOM 4686 O O . PRO B 1 148 ? 2.209 4.648 26.625 1 95.75 148 PRO B O 1
ATOM 4689 N N . CYS B 1 149 ? 1.844 5.656 24.688 1 97.12 149 CYS B N 1
ATOM 4690 C CA . CYS B 1 149 ? 0.431 5.93 24.938 1 97.12 149 CYS B CA 1
ATOM 4691 C C . CYS B 1 149 ? -0.412 5.547 23.719 1 97.12 149 CYS B C 1
ATOM 4693 O O . CYS B 1 149 ? 0.098 5.473 22.609 1 97.12 149 CYS B O 1
ATOM 4695 N N . PRO B 1 150 ? -1.679 5.25 23.875 1 96 150 PRO B N 1
ATOM 4696 C CA . PRO B 1 150 ? -2.561 4.973 22.75 1 96 150 PRO B CA 1
ATOM 4697 C C . PRO B 1 150 ? -2.887 6.227 21.938 1 96 150 PRO B C 1
ATOM 4699 O O . PRO B 1 150 ? -2.688 7.344 22.422 1 96 150 PRO B O 1
ATOM 4702 N N . TYR B 1 151 ? -3.326 6 20.75 1 96.81 151 TYR B N 1
ATOM 4703 C CA . TYR B 1 151 ? -3.889 7.102 19.969 1 96.81 151 TYR B CA 1
ATOM 4704 C C . TYR B 1 151 ? -5.102 7.699 20.672 1 96.81 151 TYR B C 1
ATOM 4706 O O . TYR B 1 151 ? -6.031 6.977 21.047 1 96.81 151 TYR B O 1
ATOM 4714 N N . ALA B 1 152 ? -5.062 9.016 20.828 1 97.94 152 ALA B N 1
ATOM 4715 C CA . ALA B 1 152 ? -6.176 9.633 21.531 1 97.94 152 ALA B CA 1
ATOM 4716 C C . ALA B 1 152 ? -6.492 11.016 20.969 1 97.94 152 ALA B C 1
ATOM 4718 O O . ALA B 1 152 ? -5.582 11.781 20.656 1 97.94 152 ALA B O 1
ATOM 4719 N N . LEU B 1 153 ? -7.766 11.266 20.844 1 98.44 153 LEU B N 1
ATOM 4720 C CA . LEU B 1 153 ? -8.273 12.586 20.5 1 98.44 153 LEU B CA 1
ATOM 4721 C C . LEU B 1 153 ? -8.539 13.414 21.75 1 98.44 153 LEU B C 1
ATOM 4723 O O . LEU B 1 153 ? -9.219 12.953 22.672 1 98.44 153 LEU B O 1
ATOM 4727 N N . ASN B 1 154 ? -7.922 14.539 21.859 1 98.62 154 ASN B N 1
ATOM 4728 C CA . ASN B 1 154 ? -8.156 15.492 22.922 1 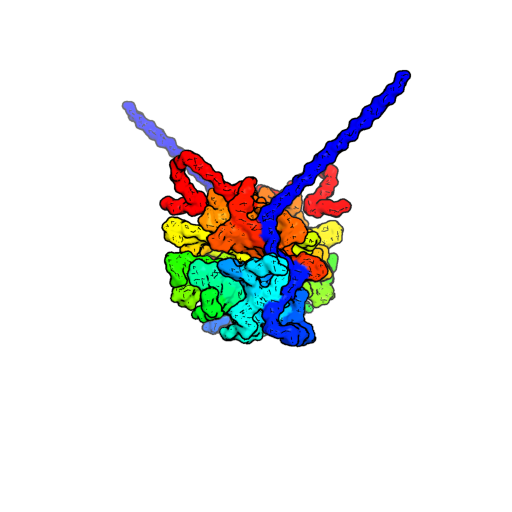98.62 154 ASN B CA 1
ATOM 4729 C C . ASN B 1 154 ? -8.844 16.75 22.422 1 98.62 154 ASN B C 1
ATOM 4731 O O . ASN B 1 154 ? -8.414 17.344 21.422 1 98.62 154 ASN B O 1
ATOM 4735 N N . ILE B 1 155 ? -9.859 17.109 23.094 1 98.75 155 ILE B N 1
ATOM 4736 C CA . ILE B 1 155 ? -10.602 18.297 22.703 1 98.75 155 ILE B CA 1
ATOM 4737 C C . ILE B 1 155 ? -10.578 19.328 23.844 1 98.75 155 ILE B C 1
ATOM 4739 O O . ILE B 1 155 ? -10.977 19.016 24.969 1 98.75 155 IL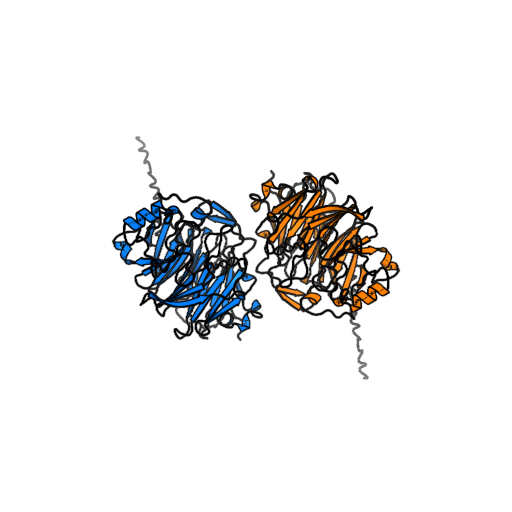E B O 1
ATOM 4743 N N . PHE B 1 156 ? -10.133 20.547 23.531 1 98.81 156 PHE B N 1
ATOM 4744 C CA . PHE B 1 156 ? -9.984 21.594 24.531 1 98.81 156 PHE B CA 1
ATOM 4745 C C . PHE B 1 156 ? -10.938 22.75 24.25 1 98.81 156 PHE B C 1
ATOM 4747 O O . PHE B 1 156 ? -11.195 23.078 23.094 1 98.81 156 PHE B O 1
ATOM 4754 N N . ASP B 1 157 ? -11.438 23.328 25.344 1 98.69 157 ASP B N 1
ATOM 4755 C CA . ASP B 1 157 ? -12.102 24.625 25.25 1 98.69 157 ASP B CA 1
ATOM 4756 C C . ASP B 1 157 ? -11.094 25.75 25.094 1 98.69 157 ASP B C 1
ATOM 4758 O O . ASP B 1 157 ? -10.273 25.969 25.984 1 98.69 157 ASP B O 1
ATOM 4762 N N . LEU B 1 158 ? -11.211 26.5 24.016 1 98.56 158 LEU B N 1
ATOM 4763 C CA . LEU B 1 158 ? -10.188 27.484 23.703 1 98.56 158 LEU B CA 1
ATOM 4764 C C . LEU B 1 158 ? -10.367 28.734 24.547 1 98.56 158 LEU B C 1
ATOM 4766 O O . LEU B 1 158 ? -9.445 29.547 24.688 1 98.56 158 LEU B O 1
ATOM 4770 N N . LYS B 1 159 ? -11.5 28.906 25.141 1 97.81 159 LYS B N 1
ATOM 4771 C CA . LYS B 1 159 ? -11.75 30.062 26 1 97.81 159 LYS B CA 1
ATOM 4772 C C . LYS B 1 159 ? -11.219 29.812 27.406 1 97.81 159 LYS B C 1
ATOM 4774 O O . LYS B 1 159 ? -10.734 30.75 28.062 1 97.81 159 LYS B O 1
ATOM 4779 N N . THR B 1 160 ? -11.203 28.531 27.859 1 98 160 THR B N 1
ATOM 4780 C CA . THR B 1 160 ? -10.828 28.234 29.234 1 98 160 THR B CA 1
ATOM 4781 C C . THR B 1 160 ? -9.539 27.422 29.281 1 98 160 THR B C 1
ATOM 4783 O O . THR B 1 160 ? -8.945 27.25 30.344 1 98 160 THR B O 1
ATOM 4786 N N . ASN B 1 161 ? -9.148 26.906 28.156 1 97.38 161 ASN B N 1
ATOM 4787 C CA . ASN B 1 161 ? -7.977 26.031 28.031 1 97.38 161 ASN B CA 1
ATOM 4788 C C . ASN B 1 161 ? -8.164 24.719 28.781 1 97.38 161 ASN B C 1
ATOM 4790 O O . ASN B 1 161 ? -7.191 24.047 29.125 1 97.38 161 ASN B O 1
ATOM 4794 N N . GLN B 1 162 ? -9.391 24.391 29.062 1 98 162 GLN B N 1
ATOM 4795 C CA . GLN B 1 162 ? -9.68 23.141 29.734 1 98 162 GLN B CA 1
ATOM 4796 C C . GLN B 1 162 ? -9.984 22.031 28.719 1 98 162 GLN B C 1
ATOM 4798 O O . GLN B 1 162 ? -10.625 22.281 27.703 1 98 162 GLN B O 1
ATOM 4803 N N . ARG B 1 163 ? -9.562 20.844 29.062 1 98.25 163 ARG B N 1
ATOM 4804 C CA . ARG B 1 163 ? -9.922 19.703 28.219 1 98.25 163 ARG B CA 1
ATOM 4805 C C . ARG B 1 163 ? -11.391 19.344 28.391 1 98.25 163 ARG B C 1
ATOM 4807 O O . ARG B 1 163 ? -11.852 19.109 29.516 1 98.25 163 ARG B O 1
ATOM 4814 N N . LEU B 1 164 ? -12.086 19.328 27.375 1 98 164 LEU B N 1
ATOM 4815 C CA . LEU B 1 164 ? -13.5 18.969 27.391 1 98 164 LEU B CA 1
ATOM 4816 C C . LEU B 1 164 ? -13.68 17.453 27.312 1 98 164 LEU B C 1
ATOM 4818 O O . LEU B 1 164 ? -14.602 16.906 27.922 1 98 164 LEU B O 1
ATOM 4822 N N . ARG B 1 165 ? -12.789 16.797 26.5 1 97.75 165 ARG B N 1
ATOM 4823 C CA . ARG B 1 165 ? -12.938 15.359 26.266 1 97.75 165 ARG B CA 1
ATOM 4824 C C . ARG B 1 165 ? -11.625 14.742 25.781 1 97.75 165 ARG B C 1
ATOM 4826 O O . ARG B 1 165 ? -10.875 15.367 25.031 1 97.75 165 ARG B O 1
ATOM 4833 N N . ARG B 1 166 ? -11.344 13.555 26.266 1 98.25 166 ARG B N 1
ATOM 4834 C CA . ARG B 1 166 ? -10.32 12.656 25.719 1 98.25 166 ARG B CA 1
ATOM 4835 C C . ARG B 1 166 ? -10.945 11.359 25.219 1 98.25 166 ARG B C 1
ATOM 4837 O O . ARG B 1 166 ? -11.719 10.719 25.922 1 98.25 166 ARG B O 1
ATOM 4844 N N . TYR B 1 167 ? -10.68 11.023 24.031 1 98.44 167 TYR B N 1
ATOM 4845 C CA . TYR B 1 167 ? -11.188 9.797 23.438 1 98.44 167 TYR B CA 1
ATOM 4846 C C . TYR B 1 167 ? -10.039 8.938 22.922 1 98.44 167 TYR B C 1
ATOM 4848 O O . TYR B 1 167 ? -9.266 9.367 22.062 1 98.44 167 TYR B O 1
ATOM 4856 N N . GLU B 1 168 ? -9.93 7.781 23.453 1 97.94 168 GLU B N 1
ATOM 4857 C CA . GLU B 1 168 ? -8.961 6.816 22.953 1 97.94 168 GLU B CA 1
ATOM 4858 C C . GLU B 1 168 ? -9.523 6.023 21.781 1 97.94 168 GLU B C 1
ATOM 4860 O O . GLU B 1 168 ? -10.633 5.488 21.859 1 97.94 168 GLU B O 1
ATOM 4865 N N . PHE B 1 169 ? -8.812 6.035 20.672 1 97.94 169 PHE B N 1
ATOM 4866 C CA . PHE B 1 169 ? -9.273 5.273 19.516 1 97.94 169 PHE B CA 1
ATOM 4867 C C . PHE B 1 169 ? -9.391 3.793 19.844 1 97.94 169 PHE B C 1
ATOM 4869 O O . PHE B 1 169 ? -8.57 3.256 20.594 1 97.94 169 PHE B O 1
ATOM 4876 N N . ARG B 1 170 ? -10.367 3.123 19.25 1 96.31 170 ARG B N 1
ATOM 4877 C CA . ARG B 1 170 ? -10.547 1.685 19.422 1 96.31 170 ARG B CA 1
ATOM 4878 C C . ARG B 1 170 ? -9.453 0.909 18.688 1 96.31 170 ARG B C 1
ATOM 4880 O O . ARG B 1 170 ? -8.992 1.33 17.625 1 96.31 170 ARG B O 1
ATOM 4887 N N . PRO B 1 171 ? -9.141 -0.213 19.234 1 94.69 171 PRO B N 1
ATOM 4888 C CA . PRO B 1 171 ? -8.117 -1.016 18.562 1 94.69 171 PRO B CA 1
ATOM 4889 C C . PRO B 1 171 ? -8.484 -1.357 17.125 1 94.69 171 PRO B C 1
ATOM 4891 O O . PRO B 1 171 ? -7.605 -1.456 16.266 1 94.69 171 PRO B O 1
ATOM 4894 N N . GLU B 1 172 ? -9.773 -1.542 16.859 1 95.25 172 GLU B N 1
ATOM 4895 C CA . GLU B 1 172 ? -10.211 -1.947 15.531 1 95.25 172 GLU B CA 1
ATOM 4896 C C . GLU B 1 172 ? -10.164 -0.777 14.555 1 95.25 172 GLU B C 1
ATOM 4898 O O . GLU B 1 172 ? -10.281 -0.968 13.344 1 95.25 172 GLU B O 1
ATOM 4903 N N . ASP B 1 173 ? -9.969 0.419 15.078 1 97.75 173 ASP B N 1
ATOM 4904 C CA . ASP B 1 173 ? -9.938 1.593 14.211 1 97.75 173 ASP B CA 1
ATOM 4905 C C . ASP B 1 173 ? -8.508 1.945 13.805 1 97.75 173 ASP B C 1
ATOM 4907 O O . ASP B 1 173 ? -8.281 2.865 13.016 1 97.75 173 ASP B O 1
ATOM 4911 N N . THR B 1 174 ? -7.539 1.23 14.359 1 96.06 174 THR B N 1
ATOM 4912 C CA . THR B 1 174 ? -6.133 1.406 14.016 1 96.06 174 THR B CA 1
ATOM 4913 C C . THR B 1 174 ? -5.512 0.08 13.586 1 96.06 174 THR B C 1
ATOM 4915 O O . THR B 1 174 ? -6.184 -0.953 13.578 1 96.06 174 THR B O 1
ATOM 4918 N N . ASN B 1 175 ? -4.355 0.104 13.094 1 92.75 175 ASN B N 1
ATOM 4919 C CA . ASN B 1 175 ? -3.596 -1.105 12.797 1 92.75 175 ASN B CA 1
ATOM 4920 C C . ASN B 1 175 ? -2.111 -0.919 13.094 1 92.75 175 ASN B C 1
ATOM 4922 O O . ASN B 1 175 ? -1.696 0.138 13.57 1 92.75 175 ASN B O 1
ATOM 4926 N N . ALA B 1 176 ? -1.307 -1.929 12.867 1 88.56 176 ALA B N 1
ATOM 4927 C CA . ALA B 1 176 ? 0.088 -1.953 13.297 1 88.56 176 ALA B CA 1
ATOM 4928 C C . ALA B 1 176 ? 0.912 -0.908 12.547 1 88.56 176 ALA B C 1
ATOM 4930 O O . ALA B 1 176 ? 2.002 -0.535 12.992 1 88.56 176 ALA B O 1
ATOM 4931 N N . ASN B 1 177 ? 0.37 -0.428 11.445 1 92.69 177 ASN B N 1
ATOM 4932 C CA . ASN B 1 177 ? 1.122 0.513 10.625 1 92.69 177 ASN B CA 1
ATOM 4933 C C . ASN B 1 177 ? 0.576 1.933 10.75 1 92.69 177 ASN B C 1
ATOM 4935 O O . ASN B 1 177 ? 1.044 2.848 10.07 1 92.69 177 ASN B O 1
ATOM 4939 N N . THR B 1 178 ? -0.355 2.092 11.617 1 95.31 178 THR B N 1
ATOM 4940 C CA . THR B 1 178 ? -1.072 3.357 11.727 1 95.31 178 THR B CA 1
ATOM 4941 C C . THR B 1 178 ? -0.102 4.508 11.977 1 95.31 178 THR B C 1
ATOM 4943 O O . THR B 1 178 ? 0.782 4.41 12.828 1 95.31 178 THR B O 1
ATOM 4946 N N . PHE B 1 179 ? -0.207 5.555 11.211 1 95.75 179 PHE B N 1
ATOM 4947 C CA . PHE B 1 179 ? 0.426 6.867 11.297 1 95.75 179 PHE B CA 1
ATOM 4948 C C . PHE B 1 179 ? -0.532 7.961 10.844 1 95.75 179 PHE B C 1
ATOM 4950 O O . PHE B 1 179 ? -0.648 8.234 9.641 1 95.75 179 PHE B O 1
ATOM 4957 N N . ILE B 1 180 ? -1.203 8.578 11.758 1 96 180 ILE B N 1
ATOM 4958 C CA . ILE B 1 180 ? -2.223 9.562 11.414 1 96 180 ILE B CA 1
ATOM 4959 C C . ILE B 1 180 ? -1.564 10.914 11.133 1 96 180 ILE B C 1
ATOM 4961 O O . ILE B 1 180 ? -0.939 11.5 12.016 1 96 180 ILE B O 1
ATOM 4965 N N . ALA B 1 181 ? -1.814 11.391 9.945 1 94.06 181 ALA B N 1
ATOM 4966 C CA . ALA B 1 181 ? -1.038 12.531 9.461 1 94.06 181 ALA B CA 1
ATOM 4967 C C . ALA B 1 181 ? -1.839 13.828 9.562 1 94.06 181 ALA B C 1
ATOM 4969 O O . ALA B 1 181 ? -1.264 14.914 9.672 1 94.06 181 ALA B O 1
ATOM 4970 N N . SER B 1 182 ? -3.148 13.695 9.469 1 96.31 182 SER B N 1
ATOM 4971 C CA . SER B 1 182 ? -3.926 14.922 9.352 1 96.31 182 SER B CA 1
ATOM 4972 C C . SER B 1 182 ? -5.293 14.781 10.016 1 96.31 182 SER B C 1
ATOM 4974 O O . SER B 1 182 ? -5.688 13.68 10.398 1 96.31 182 SER B O 1
ATOM 4976 N N . ILE B 1 183 ? -5.953 15.938 10.211 1 98.06 183 ILE B N 1
ATOM 4977 C CA . ILE B 1 183 ? -7.258 16.031 10.852 1 98.06 183 ILE B CA 1
ATOM 4978 C C . ILE B 1 183 ? -8.133 17.047 10.117 1 98.06 183 ILE B C 1
ATOM 4980 O O . ILE B 1 183 ? -7.641 18.078 9.68 1 98.06 183 ILE B O 1
ATOM 4984 N N . ALA B 1 184 ? -9.352 16.75 9.906 1 98.38 184 ALA B N 1
ATOM 4985 C CA . ALA B 1 184 ? -10.406 17.672 9.484 1 98.38 184 ALA B CA 1
ATOM 4986 C C . ALA B 1 184 ? -11.609 17.594 10.422 1 98.38 184 ALA B C 1
ATOM 4988 O O . ALA B 1 184 ? -11.961 16.516 10.906 1 98.38 184 ALA B O 1
ATOM 4989 N N . VAL B 1 185 ? -12.195 18.703 10.719 1 98.31 185 VAL B N 1
ATOM 4990 C CA . VAL B 1 185 ? -13.359 18.75 11.594 1 98.31 185 VAL B CA 1
ATOM 4991 C C . VAL B 1 185 ? -14.578 19.25 10.805 1 98.31 185 VAL B C 1
ATOM 4993 O O . VAL B 1 185 ? -14.5 20.25 10.102 1 98.31 185 VAL B O 1
ATOM 4996 N N . ASP B 1 186 ? -15.625 18.484 10.93 1 98.06 186 ASP B N 1
ATOM 4997 C CA . ASP B 1 186 ? -16.891 18.719 10.219 1 98.06 186 ASP B CA 1
ATOM 4998 C C . ASP B 1 186 ? -18 19.094 11.195 1 98.06 186 ASP B C 1
ATOM 5000 O O . ASP B 1 186 ? -18.672 18.219 11.742 1 98.06 186 ASP B O 1
ATOM 5004 N N . LEU B 1 187 ? -18.203 20.406 11.297 1 95.44 187 LEU B N 1
ATOM 5005 C CA . LEU B 1 187 ? -19.266 20.891 12.18 1 95.44 187 LEU B CA 1
ATOM 5006 C C . LEU B 1 187 ? -20.578 21.016 11.43 1 95.44 187 LEU B C 1
ATOM 5008 O O . LEU B 1 187 ? -20.625 21.578 10.336 1 95.44 187 LEU B O 1
ATOM 5012 N N . GLY B 1 188 ? -21.594 20.422 12.008 1 92.12 188 GLY B N 1
ATOM 5013 C CA . GLY B 1 188 ? -22.922 20.547 11.445 1 92.12 188 GLY B CA 1
ATOM 5014 C C . GLY B 1 188 ? -23.641 21.812 11.883 1 92.12 188 GLY B C 1
ATOM 5015 O O . GLY B 1 188 ? -23.031 22.875 11.953 1 92.12 188 GLY B O 1
ATOM 5016 N N . LYS B 1 189 ? -24.922 21.641 12.086 1 88.38 189 LYS B N 1
ATOM 5017 C CA . LYS B 1 189 ? -25.781 22.781 12.391 1 88.38 189 LYS B CA 1
ATOM 5018 C C . LYS B 1 189 ? -25.531 23.297 13.812 1 88.38 189 LYS B C 1
ATOM 5020 O O . LYS B 1 189 ? -25.781 24.469 14.109 1 88.38 189 LYS B O 1
ATOM 5025 N N . SER B 1 190 ? -25.109 22.406 14.641 1 93.44 190 SER B N 1
ATOM 5026 C CA . SER B 1 190 ? -24.812 22.766 16.016 1 93.44 190 SER B CA 1
ATOM 5027 C C . SER B 1 190 ? -23.453 22.25 16.453 1 93.44 190 SER B C 1
ATOM 5029 O O . SER B 1 190 ? -22.859 21.422 15.773 1 93.44 190 SER B O 1
ATOM 5031 N N . CYS B 1 191 ? -23.031 22.75 17.625 1 95.81 191 CYS B N 1
ATOM 5032 C CA . CYS B 1 191 ? -21.734 22.344 18.156 1 95.81 191 CYS B CA 1
ATOM 5033 C C . CYS B 1 191 ? -21.75 20.875 18.578 1 95.81 191 CYS B C 1
ATOM 5035 O O . CYS B 1 191 ? -20.703 20.266 18.734 1 95.81 191 CYS B O 1
ATOM 5037 N N . ASP B 1 192 ? -22.969 20.359 18.703 1 96.31 192 ASP B N 1
ATOM 5038 C CA . ASP B 1 192 ? -23.094 18.953 19.094 1 96.31 192 ASP B CA 1
ATOM 5039 C C . ASP B 1 192 ? -23.062 18.031 17.891 1 96.31 192 ASP B C 1
ATOM 5041 O O . ASP B 1 192 ? -22.844 16.828 18.031 1 96.31 192 ASP B O 1
ATOM 5045 N N . ASP B 1 193 ? -23.359 18.609 16.781 1 96.94 193 ASP B N 1
ATOM 5046 C CA . ASP B 1 193 ? -23.219 17.875 15.531 1 96.94 193 ASP B CA 1
ATOM 5047 C C . ASP B 1 193 ? -21.828 18.078 14.93 1 96.94 193 ASP B C 1
ATOM 5049 O O . ASP B 1 193 ? -21.656 18.906 14.031 1 96.94 193 ASP B O 1
ATOM 5053 N N . ALA B 1 194 ? -20.906 17.281 15.5 1 98.12 194 ALA B N 1
ATOM 5054 C CA . ALA B 1 194 ? -19.5 17.453 15.102 1 98.12 194 ALA B CA 1
ATOM 5055 C C . ALA B 1 194 ? -18.844 16.109 14.812 1 98.12 194 ALA B C 1
ATOM 5057 O O . ALA B 1 194 ? -19.047 15.148 15.555 1 98.12 194 ALA B O 1
ATOM 5058 N N . TYR B 1 195 ? -18.172 16.062 13.727 1 98.69 195 TYR B N 1
ATOM 5059 C CA . TYR B 1 195 ? -17.359 14.93 13.352 1 98.69 195 TYR B CA 1
ATOM 5060 C C . TYR B 1 195 ? -15.914 15.359 13.086 1 98.69 195 TYR B C 1
ATOM 5062 O O . TYR B 1 195 ? -15.664 16.5 12.727 1 98.69 195 TYR B O 1
ATOM 5070 N N . ALA B 1 196 ? -15.016 14.453 13.328 1 98.81 196 ALA B N 1
ATOM 5071 C CA . ALA B 1 196 ? -13.625 14.633 12.922 1 98.81 196 ALA B CA 1
ATOM 5072 C C . ALA B 1 196 ? -13.148 13.484 12.047 1 98.81 196 ALA B C 1
ATOM 5074 O O . ALA B 1 196 ? -13.602 12.344 12.211 1 98.81 196 ALA B O 1
ATOM 5075 N N . TYR B 1 197 ? -12.359 13.82 11.117 1 98.88 197 TYR B N 1
ATOM 5076 C CA . TYR B 1 197 ? -11.773 12.859 10.188 1 98.88 197 TYR B CA 1
ATOM 5077 C C . TYR B 1 197 ? -10.25 12.836 10.32 1 98.88 197 TYR B C 1
ATOM 5079 O O . TYR B 1 197 ? -9.617 13.891 10.445 1 98.88 197 TYR B O 1
ATOM 5087 N N . PHE B 1 198 ? -9.688 11.625 10.32 1 98.75 198 PHE B N 1
ATOM 5088 C CA . PHE B 1 198 ? -8.25 11.438 10.492 1 98.75 198 PHE B CA 1
ATOM 5089 C C . PHE B 1 198 ? -7.672 10.586 9.367 1 98.75 198 PHE B C 1
ATOM 5091 O O . PHE B 1 198 ? -8.141 9.477 9.125 1 98.75 198 PHE B O 1
ATOM 5098 N N . SER B 1 199 ? -6.699 11.133 8.648 1 98.69 199 SER B N 1
ATOM 5099 C CA . SER B 1 199 ? -6.043 10.367 7.598 1 98.69 199 SER B CA 1
ATOM 5100 C C . SER B 1 199 ? -4.934 9.484 8.164 1 98.69 199 SER B C 1
ATOM 5102 O O . SER B 1 199 ? -3.916 9.992 8.641 1 98.69 199 SER B O 1
ATOM 5104 N N . ASP B 1 200 ? -5.109 8.219 8.141 1 98.31 200 ASP B N 1
ATOM 5105 C CA . ASP B 1 200 ? -4.09 7.262 8.547 1 98.31 200 ASP B CA 1
ATOM 5106 C C . ASP B 1 200 ? -3.154 6.922 7.387 1 98.31 200 ASP B C 1
ATOM 5108 O O . ASP B 1 200 ? -3.393 5.965 6.652 1 98.31 200 ASP B O 1
ATOM 5112 N N . GLU B 1 201 ? -2.078 7.645 7.312 1 98.12 201 GLU B N 1
ATOM 5113 C CA . GLU B 1 201 ? -1.197 7.723 6.152 1 98.12 201 GLU B CA 1
ATOM 5114 C C . GLU B 1 201 ? -0.534 6.379 5.871 1 98.12 201 GLU B C 1
ATOM 5116 O O . GLU B 1 201 ? -0.439 5.957 4.715 1 98.12 201 GLU B O 1
ATOM 5121 N N . LEU B 1 202 ? -0.04 5.664 6.902 1 97.19 202 LEU B N 1
ATOM 5122 C CA . LEU B 1 202 ? 0.719 4.441 6.668 1 97.19 202 LEU B CA 1
ATOM 5123 C C . LEU B 1 202 ? -0.142 3.209 6.926 1 97.19 202 LEU B C 1
ATOM 5125 O O . LEU B 1 202 ? 0.211 2.104 6.512 1 97.19 202 LEU B O 1
ATOM 5129 N N . GLY B 1 203 ? -1.249 3.424 7.613 1 97 203 GLY B N 1
ATOM 5130 C CA . GLY B 1 203 ? -2.229 2.357 7.762 1 97 203 GLY B CA 1
ATOM 5131 C C . GLY B 1 203 ? -3.254 2.33 6.645 1 97 203 GLY B C 1
ATOM 5132 O O . GLY B 1 203 ? -4.094 1.431 6.59 1 97 203 GLY B O 1
ATOM 5133 N N . TYR B 1 204 ? -3.209 3.305 5.859 1 98.44 204 TYR B N 1
ATOM 5134 C CA . TYR B 1 204 ? -4.035 3.439 4.664 1 98.44 204 TYR B CA 1
ATOM 5135 C C . TYR B 1 204 ? -5.52 3.375 5.016 1 98.44 204 TYR B C 1
ATOM 5137 O O . TYR B 1 204 ? -6.27 2.592 4.43 1 98.44 204 TYR B O 1
ATOM 5145 N N . GLY B 1 205 ? -5.945 4.223 5.855 1 98.62 205 GLY B N 1
ATOM 5146 C CA . GLY B 1 205 ? -7.336 4.293 6.281 1 98.62 205 GLY B CA 1
ATOM 5147 C C . GLY B 1 205 ? -7.781 5.699 6.633 1 98.62 205 GLY B C 1
ATOM 5148 O O . GLY B 1 205 ? -6.961 6.617 6.707 1 98.62 205 GLY B O 1
ATOM 5149 N N . LEU B 1 206 ? -9.039 5.844 6.719 1 98.88 206 LEU B N 1
ATOM 5150 C CA . LEU B 1 206 ? -9.68 7.078 7.172 1 98.88 206 LEU B CA 1
ATOM 5151 C C . LEU B 1 206 ? -10.539 6.82 8.398 1 98.88 206 LEU B C 1
ATOM 5153 O O . LEU B 1 206 ? -11.523 6.078 8.328 1 98.88 206 LEU B O 1
ATOM 5157 N N . ILE B 1 207 ? -10.172 7.406 9.516 1 98.88 207 ILE B N 1
ATOM 5158 C CA . ILE B 1 207 ? -10.906 7.227 10.766 1 98.88 207 ILE B CA 1
ATOM 5159 C C . ILE B 1 207 ? -11.883 8.383 10.969 1 98.88 207 ILE B C 1
ATOM 5161 O O . ILE B 1 207 ? -11.539 9.547 10.719 1 98.88 207 ILE B O 1
ATOM 5165 N N . VAL B 1 208 ? -13.023 8.047 11.391 1 98.88 208 VAL B N 1
ATOM 5166 C CA . VAL B 1 208 ? -14.062 9.023 11.672 1 98.88 208 VAL B CA 1
ATOM 5167 C C . VAL B 1 208 ? -14.406 8.992 13.164 1 98.88 208 VAL B C 1
ATOM 5169 O O . VAL B 1 208 ? -14.484 7.918 13.766 1 98.88 208 VAL B O 1
ATOM 5172 N N . TYR B 1 209 ? -14.578 10.125 13.773 1 98.88 209 TYR B N 1
ATOM 5173 C CA . TYR B 1 209 ? -15.047 10.258 15.148 1 98.88 209 TYR B CA 1
ATOM 5174 C C . TYR B 1 209 ? -16.312 11.102 15.211 1 98.88 209 TYR B C 1
ATOM 5176 O O . TYR B 1 209 ? -16.375 12.18 14.609 1 98.88 209 TYR B O 1
ATOM 5184 N N . SER B 1 210 ? -17.312 10.641 15.914 1 98.75 210 SER B N 1
ATOM 5185 C CA . SER B 1 210 ? -18.547 11.367 16.188 1 98.75 210 SER B CA 1
ATOM 5186 C C . SER B 1 210 ? -18.578 11.898 17.609 1 98.75 210 SER B C 1
ATOM 5188 O O . SER B 1 210 ? -18.547 11.125 18.578 1 98.75 210 SER B O 1
ATOM 5190 N N . TRP B 1 211 ? -18.719 13.195 17.703 1 98.62 211 TRP B N 1
ATOM 5191 C CA . TRP B 1 211 ? -18.828 13.828 19.016 1 98.62 211 TRP B CA 1
ATOM 5192 C C . TRP B 1 211 ? -20.078 13.344 19.75 1 98.62 211 TRP B C 1
ATOM 5194 O O . TRP B 1 211 ? -19.984 12.914 20.906 1 98.62 211 TRP B O 1
ATOM 5204 N N . LYS B 1 212 ? -21.172 13.32 19.094 1 97.75 212 LYS B N 1
ATOM 5205 C CA . LYS B 1 212 ? -22.453 12.961 19.688 1 97.75 212 LYS B CA 1
ATOM 5206 C C . LYS B 1 212 ? -22.438 11.531 20.219 1 97.75 212 LYS B C 1
ATOM 5208 O O . LYS B 1 212 ? -22.844 11.273 21.344 1 97.75 212 LYS B O 1
ATOM 5213 N N . ASP B 1 213 ? -21.906 10.633 19.391 1 97.75 213 ASP B N 1
ATOM 5214 C CA . ASP B 1 213 ? -21.953 9.219 19.75 1 97.75 213 ASP B CA 1
ATOM 5215 C C . ASP B 1 213 ? -20.719 8.82 20.562 1 97.75 213 ASP B C 1
ATOM 5217 O O . ASP B 1 213 ? -20.672 7.738 21.141 1 97.75 213 ASP B O 1
ATOM 5221 N N . ASN B 1 214 ? -19.75 9.734 20.594 1 98.44 214 ASN B N 1
ATOM 5222 C CA . ASN B 1 214 ? -18.469 9.461 21.219 1 98.44 214 ASN B CA 1
ATOM 5223 C C . ASN B 1 214 ? -17.891 8.117 20.781 1 98.44 214 ASN B C 1
ATOM 5225 O O . ASN B 1 214 ? -17.562 7.266 21.609 1 98.44 214 ASN B O 1
ATOM 5229 N N . LYS B 1 215 ? -17.766 7.992 19.5 1 98.38 215 LYS B N 1
ATOM 5230 C CA . LYS B 1 215 ? -17.328 6.746 18.891 1 98.38 215 LYS B CA 1
ATOM 5231 C C . LYS B 1 215 ? -16.609 7.008 17.562 1 98.38 215 LYS B C 1
ATOM 5233 O O . LYS B 1 215 ? -16.875 8.008 16.891 1 98.38 215 LYS B O 1
ATOM 5238 N N . SER B 1 216 ? -15.672 6.121 17.25 1 98.69 216 SER B N 1
ATOM 5239 C CA . SER B 1 216 ? -14.953 6.227 15.992 1 98.69 216 SER B CA 1
ATOM 5240 C C . SER B 1 216 ? -15.125 4.965 15.148 1 98.69 216 SER B C 1
ATOM 5242 O O . SER B 1 216 ? -15.461 3.904 15.68 1 98.69 216 SER B O 1
ATOM 5244 N N . TRP B 1 217 ? -15.016 5.059 13.859 1 98.81 217 TRP B N 1
ATOM 5245 C CA . TRP B 1 217 ? -14.977 3.932 12.938 1 98.81 217 TRP B CA 1
ATOM 5246 C C . TRP B 1 217 ? -14.008 4.195 11.789 1 98.81 217 TRP B C 1
ATOM 5248 O O . TRP B 1 217 ? -13.547 5.324 11.609 1 98.81 217 TRP B O 1
ATOM 5258 N N . ARG B 1 218 ? -13.664 3.17 11.094 1 98.69 218 ARG B N 1
ATOM 5259 C CA . ARG B 1 218 ? -12.578 3.232 10.117 1 98.69 218 ARG B CA 1
ATOM 5260 C C . ARG B 1 218 ? -13.055 2.818 8.734 1 98.69 218 ARG B C 1
ATOM 5262 O O . ARG B 1 218 ? -13.711 1.783 8.586 1 98.69 218 ARG B O 1
ATOM 5269 N N . PHE B 1 219 ? -12.781 3.676 7.754 1 98.75 219 PHE B N 1
ATOM 5270 C CA . PHE B 1 219 ? -12.969 3.328 6.352 1 98.75 219 PHE B CA 1
ATOM 5271 C C . PHE B 1 219 ? -11.672 2.803 5.742 1 98.75 219 PHE B C 1
ATOM 5273 O O . PHE B 1 219 ? -10.594 3.314 6.039 1 98.75 219 PHE B O 1
ATOM 5280 N N . GLN B 1 220 ? -11.805 1.809 4.938 1 97.94 220 GLN B N 1
ATOM 5281 C CA . GLN B 1 220 ? -10.734 1.314 4.07 1 97.94 220 GLN B CA 1
ATOM 5282 C C . GLN B 1 220 ? -11.102 1.474 2.6 1 97.94 220 GLN B C 1
ATOM 5284 O O . GLN B 1 220 ? -12.266 1.301 2.221 1 97.94 220 GLN B O 1
ATOM 5289 N N . HIS B 1 221 ? -10.148 1.795 1.795 1 98.75 221 HIS B N 1
ATOM 5290 C CA . HIS B 1 221 ? -10.359 2 0.366 1 98.75 221 HIS B CA 1
ATOM 5291 C C . HIS B 1 221 ? -9.039 2.033 -0.387 1 98.75 221 HIS B C 1
ATOM 5293 O O . HIS B 1 221 ? -8.031 2.535 0.13 1 98.75 221 HIS B O 1
ATOM 5299 N N . SER B 1 222 ? -9.062 1.613 -1.64 1 98.75 222 SER B N 1
ATOM 5300 C CA . SER B 1 222 ? -7.848 1.584 -2.449 1 98.75 222 SER B CA 1
ATOM 5301 C C . SER B 1 222 ? -7.297 2.988 -2.674 1 98.75 222 SER B C 1
ATOM 5303 O O . SER B 1 222 ? -6.086 3.174 -2.801 1 98.75 222 SER B O 1
ATOM 5305 N N . PHE B 1 223 ? -8.141 3.992 -2.682 1 98.88 223 PHE B N 1
ATOM 5306 C CA . PHE B 1 223 ? -7.742 5.363 -2.992 1 98.88 223 PHE B CA 1
ATOM 5307 C C . PHE B 1 223 ? -6.898 5.949 -1.865 1 98.88 223 PHE B C 1
ATOM 5309 O O . PHE B 1 223 ? -6.309 7.02 -2.021 1 98.88 223 PHE B O 1
ATOM 5316 N N . PHE B 1 224 ? -6.812 5.254 -0.737 1 98.88 224 PHE B N 1
ATOM 5317 C CA . PHE B 1 224 ? -5.977 5.703 0.369 1 98.88 224 PHE B CA 1
ATOM 5318 C C . PHE B 1 224 ? -4.535 5.254 0.175 1 98.88 224 PHE B C 1
ATOM 5320 O O . PHE B 1 224 ? -3.635 5.715 0.882 1 98.88 224 PHE B O 1
ATOM 5327 N N . TYR B 1 225 ? -4.254 4.402 -0.775 1 98.88 225 TYR B N 1
ATOM 5328 C CA . TYR B 1 225 ? -2.928 3.857 -1.041 1 98.88 225 TYR B CA 1
ATOM 5329 C C . TYR B 1 225 ? -2.117 4.797 -1.924 1 98.88 225 TYR B C 1
ATOM 5331 O O . TYR B 1 225 ? -2.682 5.586 -2.686 1 98.88 225 TYR B O 1
ATOM 5339 N N . PRO B 1 226 ? -0.768 4.719 -1.839 1 98.88 226 PRO B N 1
ATOM 5340 C CA . PRO B 1 226 ? 0.078 5.516 -2.73 1 98.88 226 PRO B CA 1
ATOM 5341 C C . PRO B 1 226 ? 0.015 5.043 -4.18 1 98.88 226 PRO B C 1
ATOM 5343 O O . PRO B 1 226 ? -0.331 3.887 -4.445 1 98.88 226 PRO B O 1
ATOM 5346 N N . ASP B 1 227 ? 0.21 5.973 -5.055 1 98.81 227 ASP B N 1
ATOM 5347 C CA . ASP B 1 227 ? 0.414 5.648 -6.461 1 98.81 227 ASP B CA 1
ATOM 5348 C C . ASP B 1 227 ? 1.814 5.09 -6.699 1 98.81 227 ASP B C 1
ATOM 5350 O O . ASP B 1 227 ? 2.809 5.797 -6.52 1 98.81 227 ASP B O 1
ATOM 5354 N N . PRO B 1 228 ? 1.903 3.824 -7.148 1 98.81 228 PRO B N 1
ATOM 5355 C CA . PRO B 1 228 ? 3.225 3.217 -7.324 1 98.81 228 PRO B CA 1
ATOM 5356 C C . PRO B 1 228 ? 4.129 4.023 -8.25 1 98.81 228 PRO B C 1
ATOM 5358 O O . PRO B 1 228 ? 5.352 3.895 -8.195 1 98.81 228 PRO B O 1
ATOM 5361 N N . LEU B 1 229 ? 3.586 4.871 -9.078 1 98.62 229 LEU B N 1
ATOM 5362 C CA . LEU B 1 229 ? 4.379 5.598 -10.062 1 98.62 229 LEU B CA 1
ATOM 5363 C C . LEU B 1 229 ? 4.797 6.961 -9.523 1 98.62 229 LEU B C 1
ATOM 5365 O O . LEU B 1 229 ? 5.449 7.738 -10.227 1 98.62 229 LEU B O 1
ATOM 5369 N N . ARG B 1 230 ? 4.43 7.27 -8.312 1 98.69 230 ARG B N 1
ATOM 5370 C CA . ARG B 1 230 ? 4.656 8.602 -7.77 1 98.69 230 ARG B CA 1
ATOM 5371 C C . ARG B 1 230 ? 5.418 8.539 -6.449 1 98.69 230 ARG B C 1
ATOM 5373 O O . ARG B 1 230 ? 5.16 9.328 -5.535 1 98.69 230 ARG B O 1
ATOM 5380 N N . GLY B 1 231 ? 6.305 7.598 -6.371 1 98.44 231 GLY B N 1
ATOM 5381 C CA . GLY B 1 231 ? 7.031 7.414 -5.125 1 98.44 231 GLY B CA 1
ATOM 5382 C C . GLY B 1 231 ? 8.344 8.172 -5.078 1 98.44 231 GLY B C 1
ATOM 5383 O O . GLY B 1 231 ? 9.016 8.195 -4.047 1 98.44 231 GLY B O 1
ATOM 5384 N N . ASP B 1 232 ? 8.781 8.812 -6.199 1 98.19 232 ASP B N 1
ATOM 5385 C CA . ASP B 1 232 ? 10.055 9.508 -6.312 1 98.19 232 ASP B CA 1
ATOM 5386 C C . ASP B 1 232 ? 9.883 11.008 -6.062 1 98.19 232 ASP B C 1
ATOM 5388 O O . ASP B 1 232 ? 8.961 11.633 -6.59 1 98.19 232 ASP B O 1
ATOM 5392 N N . PHE B 1 233 ? 10.703 11.578 -5.184 1 98.25 233 PHE B N 1
ATOM 5393 C CA . PHE B 1 233 ? 10.625 12.984 -4.793 1 98.25 233 PHE B CA 1
ATOM 5394 C C . PHE B 1 233 ? 11.953 13.688 -5.043 1 98.25 233 PHE B C 1
ATOM 5396 O O . PHE B 1 233 ? 13.023 13.094 -4.867 1 98.25 233 PHE B O 1
ATOM 5403 N N . THR B 1 234 ? 11.891 14.898 -5.496 1 98 234 THR B N 1
ATOM 5404 C CA . THR B 1 234 ? 13.023 15.812 -5.488 1 98 234 THR B CA 1
ATOM 5405 C C . THR B 1 234 ? 12.641 17.156 -4.887 1 98 234 THR B C 1
ATOM 5407 O O . THR B 1 234 ? 11.852 17.906 -5.477 1 98 234 THR B O 1
ATOM 5410 N N . ILE B 1 235 ? 13.156 17.453 -3.709 1 98.06 235 ILE B N 1
ATOM 5411 C CA . ILE B 1 235 ? 12.859 18.688 -2.984 1 98.06 235 ILE B CA 1
ATOM 5412 C C . ILE B 1 235 ? 14.164 19.344 -2.525 1 98.06 235 ILE B C 1
ATOM 5414 O O . ILE B 1 235 ? 14.992 18.688 -1.881 1 98.06 235 ILE B O 1
ATOM 5418 N N . ASP B 1 236 ? 14.344 20.609 -2.861 1 97.31 236 ASP B N 1
ATOM 5419 C CA . ASP B 1 236 ? 15.539 21.375 -2.482 1 97.31 236 ASP B CA 1
ATOM 5420 C C . ASP B 1 236 ? 16.812 20.625 -2.895 1 97.31 236 ASP B C 1
ATOM 5422 O O . ASP B 1 236 ? 17.75 20.516 -2.109 1 97.31 236 ASP B O 1
ATOM 5426 N N . GLY B 1 237 ? 16.75 20.031 -4.039 1 96.56 237 GLY B N 1
ATOM 5427 C CA . GLY B 1 237 ? 17.906 19.359 -4.609 1 96.56 237 GLY B CA 1
ATOM 5428 C C . GLY B 1 237 ? 18.125 17.969 -4.055 1 96.56 237 GLY B C 1
ATOM 5429 O O . GLY B 1 237 ? 19.016 17.234 -4.5 1 96.56 237 GLY B O 1
ATOM 5430 N N . LEU B 1 238 ? 17.375 17.516 -3.076 1 97.75 238 LEU B N 1
ATOM 5431 C CA . LEU B 1 238 ? 17.469 16.172 -2.492 1 97.75 238 LEU B CA 1
ATOM 5432 C C . LEU B 1 238 ? 16.531 15.203 -3.197 1 97.75 238 LEU B C 1
ATOM 5434 O O . LEU B 1 238 ? 15.336 15.469 -3.326 1 97.75 238 LEU B O 1
ATOM 5438 N N . ASN B 1 239 ? 17.094 14.117 -3.705 1 97.62 239 ASN B N 1
ATOM 5439 C CA . ASN B 1 239 ? 16.266 13.062 -4.285 1 97.62 239 ASN B CA 1
ATOM 5440 C C . ASN B 1 239 ? 16.094 11.891 -3.32 1 97.62 239 ASN B C 1
ATOM 5442 O O . ASN B 1 239 ? 17.078 11.398 -2.76 1 97.62 239 ASN B O 1
ATOM 5446 N N . PHE B 1 240 ? 14.922 11.469 -3.045 1 97.5 240 PHE B N 1
ATOM 5447 C CA . PHE B 1 240 ? 14.586 10.383 -2.131 1 97.5 240 PHE B CA 1
ATOM 5448 C C . PHE B 1 240 ? 13.242 9.766 -2.498 1 97.5 240 PHE B C 1
ATOM 5450 O O . PHE B 1 240 ? 12.516 10.305 -3.34 1 97.5 240 PHE B O 1
ATOM 5457 N N . GLN B 1 241 ? 12.914 8.609 -1.892 1 98 241 GLN B N 1
ATOM 5458 C CA . GLN B 1 241 ? 11.68 7.91 -2.221 1 98 241 GLN B CA 1
ATOM 5459 C C . GLN B 1 241 ? 10.781 7.77 -0.991 1 98 241 GLN B C 1
ATOM 5461 O O . GLN B 1 241 ? 11.164 7.129 -0.01 1 98 241 GLN B O 1
ATOM 5466 N N . TRP B 1 242 ? 9.688 8.367 -1.011 1 97.81 242 TRP B N 1
ATOM 5467 C CA . TRP B 1 242 ? 8.641 8.219 -0.009 1 97.81 242 TRP B CA 1
ATOM 5468 C C . TRP B 1 242 ? 7.422 7.52 -0.598 1 97.81 242 TRP B C 1
ATOM 5470 O O . TRP B 1 242 ? 6.293 8 -0.464 1 97.81 242 TRP B O 1
ATOM 5480 N N . PHE B 1 243 ? 7.688 6.301 -1.122 1 98.25 243 PHE B N 1
ATOM 5481 C CA . PHE B 1 243 ? 6.68 5.645 -1.947 1 98.25 243 PHE B CA 1
ATOM 5482 C C . PHE B 1 243 ? 5.648 4.938 -1.08 1 98.25 243 PHE B C 1
ATOM 5484 O O . PHE B 1 243 ? 4.605 4.504 -1.577 1 98.25 243 PHE B O 1
ATOM 5491 N N . GLU B 1 244 ? 5.773 4.895 0.231 1 97.62 244 GLU B N 1
ATOM 5492 C CA . GLU B 1 244 ? 4.805 4.254 1.116 1 97.62 244 GLU B CA 1
ATOM 5493 C C . GLU B 1 244 ? 3.74 5.242 1.577 1 97.62 244 GLU B C 1
ATOM 5495 O O . GLU B 1 244 ? 2.725 4.848 2.152 1 97.62 244 GLU B O 1
ATOM 5500 N N . GLU B 1 245 ? 3.953 6.48 1.316 1 98.31 245 GLU B N 1
ATOM 5501 C CA . GLU B 1 245 ? 3.133 7.527 1.916 1 98.31 245 GLU B CA 1
ATOM 5502 C C . GLU B 1 245 ? 1.756 7.594 1.26 1 98.31 245 GLU B C 1
ATOM 5504 O O . GLU B 1 245 ? 1.626 8.055 0.124 1 98.31 245 GLU B O 1
ATOM 5509 N N . GLY B 1 246 ? 0.689 7.164 2.012 1 98.69 246 GLY B N 1
ATOM 5510 C CA . GLY B 1 246 ? -0.688 7.102 1.548 1 98.69 246 GLY B CA 1
ATOM 5511 C C . GLY B 1 246 ? -1.479 8.359 1.853 1 98.69 246 GLY B C 1
ATOM 5512 O O . GLY B 1 246 ? -0.958 9.469 1.735 1 98.69 246 GLY B O 1
ATOM 5513 N N . ILE B 1 247 ? -2.756 8.164 2.188 1 98.88 247 ILE B N 1
ATOM 5514 C CA . ILE B 1 247 ? -3.695 9.258 2.42 1 98.88 247 ILE B CA 1
ATOM 5515 C C . ILE B 1 247 ? -3.096 10.25 3.41 1 98.88 247 ILE B C 1
ATOM 5517 O O . ILE B 1 247 ? -2.551 9.859 4.445 1 98.88 247 ILE B O 1
ATOM 5521 N N . PHE B 1 248 ? -3.242 11.594 3.037 1 98.06 248 PHE B N 1
ATOM 5522 C CA . PHE B 1 248 ? -2.588 12.633 3.826 1 98.06 248 PHE B CA 1
ATOM 5523 C C . PHE B 1 248 ? -3.479 13.859 3.945 1 98.06 248 PHE B C 1
ATOM 5525 O O . PHE B 1 248 ? -4.234 13.992 4.91 1 98.06 248 PHE B O 1
ATOM 5532 N N . GLY B 1 249 ? -3.465 14.68 2.93 1 97.5 249 GLY B N 1
ATOM 5533 C CA . GLY B 1 249 ? -4.219 15.922 2.967 1 97.5 249 GLY B CA 1
ATOM 5534 C C . GLY B 1 249 ? -5.711 15.719 2.768 1 97.5 249 GLY B C 1
ATOM 5535 O O . GLY B 1 249 ? -6.125 14.898 1.948 1 97.5 249 GLY B O 1
ATOM 5536 N N . MET B 1 250 ? -6.469 16.484 3.531 1 98.69 250 MET B N 1
ATOM 5537 C CA . MET B 1 250 ? -7.926 16.469 3.463 1 98.69 250 MET B CA 1
ATOM 5538 C C . MET B 1 250 ? -8.492 17.875 3.51 1 98.69 250 MET B C 1
ATOM 5540 O O . MET B 1 250 ? -7.957 18.75 4.203 1 98.69 250 MET B O 1
ATOM 5544 N N . SER B 1 251 ? -9.516 18.094 2.791 1 98.62 251 SER B N 1
ATOM 5545 C CA . SER B 1 251 ? -10.242 19.359 2.891 1 98.62 251 SER B CA 1
ATOM 5546 C C . SER B 1 251 ? -11.734 19.156 2.68 1 98.62 251 SER B C 1
ATOM 5548 O O . SER B 1 251 ? -12.148 18.234 1.958 1 98.62 251 SER B O 1
ATOM 5550 N N . LEU B 1 252 ? -12.5 19.922 3.34 1 98.56 252 LEU B N 1
ATOM 5551 C CA . LEU B 1 252 ? -13.953 19.875 3.25 1 98.56 252 LEU B CA 1
ATOM 5552 C C . LEU B 1 252 ? -14.492 21.078 2.486 1 98.56 252 LEU B C 1
ATOM 5554 O O . LEU B 1 252 ? -14.016 22.203 2.682 1 98.56 252 LEU B O 1
ATOM 5558 N N . THR B 1 253 ? -15.477 20.812 1.673 1 98 253 THR B N 1
ATOM 5559 C CA . THR B 1 253 ? -16.172 21.906 0.997 1 98 253 THR B CA 1
ATOM 5560 C C . THR B 1 253 ? -17.078 22.641 1.967 1 98 253 THR B C 1
ATOM 5562 O O . THR B 1 253 ? -17.375 22.141 3.055 1 98 253 THR B O 1
ATOM 5565 N N . PRO B 1 254 ? -17.453 23.891 1.443 1 95.38 254 PRO B N 1
ATOM 5566 C CA . PRO B 1 254 ? -18.641 24.406 2.111 1 95.38 254 PRO B CA 1
ATOM 5567 C C . PRO B 1 254 ? -19.828 23.453 2.021 1 95.38 254 PRO B C 1
ATOM 5569 O O . PRO B 1 254 ? -19.797 22.484 1.25 1 95.38 254 PRO B O 1
ATOM 5572 N N . ARG B 1 255 ? -20.797 23.719 2.914 1 95.19 255 ARG B N 1
ATOM 5573 C CA . ARG B 1 255 ? -21.938 22.812 2.957 1 95.19 255 ARG B CA 1
ATOM 5574 C C . ARG B 1 255 ? -22.766 22.922 1.68 1 95.19 255 ARG B C 1
ATOM 5576 O O . ARG B 1 255 ? -23 24.016 1.178 1 95.19 255 ARG B O 1
ATOM 5583 N N . HIS B 1 256 ? -23.125 21.75 1.226 1 94.62 256 HIS B N 1
ATOM 5584 C CA . HIS B 1 256 ? -24.062 21.688 0.112 1 94.62 256 HIS B CA 1
ATOM 5585 C C . HIS B 1 256 ? -25.5 21.953 0.577 1 94.62 256 HIS B C 1
ATOM 5587 O O . HIS B 1 256 ? -25.766 21.953 1.778 1 94.62 256 HIS B O 1
ATOM 5593 N N . PRO B 1 257 ? -26.375 22.125 -0.401 1 92.5 257 PRO B N 1
ATOM 5594 C CA . PRO B 1 257 ? -27.766 22.406 -0.036 1 92.5 257 PRO B CA 1
ATOM 5595 C C . PRO B 1 257 ? -28.406 21.266 0.764 1 92.5 257 PRO B C 1
ATOM 5597 O O . PRO B 1 257 ? -29.25 21.516 1.625 1 92.5 257 PRO B O 1
ATOM 5600 N N . ASP B 1 258 ? -27.969 20.109 0.57 1 92 258 ASP B N 1
ATOM 5601 C CA . ASP B 1 258 ? -28.578 18.969 1.255 1 92 258 ASP B CA 1
ATOM 5602 C C . ASP B 1 258 ? -27.969 18.781 2.643 1 92 258 ASP B C 1
ATOM 5604 O O . ASP B 1 258 ? -28.312 17.828 3.348 1 92 258 ASP B O 1
ATOM 5608 N N . GLY B 1 259 ? -27.078 19.625 2.939 1 91.5 259 GLY B N 1
ATOM 5609 C CA . GLY B 1 259 ? -26.484 19.578 4.27 1 91.5 259 GLY B CA 1
ATOM 5610 C C . GLY B 1 259 ? -25.156 18.844 4.316 1 91.5 259 GLY B C 1
ATOM 5611 O O . GLY B 1 259 ? -24.406 18.969 5.285 1 91.5 259 GLY B O 1
ATOM 5612 N N . SER B 1 260 ? -24.875 18.094 3.348 1 94.5 260 SER B N 1
ATOM 5613 C CA . SER B 1 260 ? -23.625 17.328 3.314 1 94.5 260 SER B CA 1
ATOM 5614 C C . SER B 1 260 ? -22.469 18.203 2.836 1 94.5 260 SER B C 1
ATOM 5616 O O . SER B 1 260 ? -22.672 19.344 2.439 1 94.5 260 SER B O 1
ATOM 5618 N N . ARG B 1 261 ? -21.25 17.688 3.023 1 97.69 261 ARG B N 1
ATOM 5619 C CA . ARG B 1 261 ? -20.031 18.234 2.412 1 97.69 261 ARG B CA 1
ATOM 5620 C C . ARG B 1 261 ? -19.312 17.172 1.59 1 97.69 261 ARG B C 1
ATOM 5622 O O . ARG B 1 261 ? -19.656 15.984 1.663 1 97.69 261 ARG B O 1
ATOM 5629 N N . THR B 1 262 ? -18.469 17.656 0.75 1 98.56 262 THR B N 1
ATOM 5630 C CA . THR B 1 262 ? -17.531 16.766 0.073 1 98.56 262 THR B CA 1
ATOM 5631 C C . THR B 1 262 ? -16.156 16.812 0.736 1 98.56 262 THR B C 1
ATOM 5633 O O . THR B 1 262 ? -15.641 17.891 1.015 1 98.56 262 THR B O 1
ATOM 5636 N N . MET B 1 263 ? -15.664 15.68 1.081 1 98.75 263 MET B N 1
ATOM 5637 C CA . MET B 1 263 ? -14.281 15.547 1.527 1 98.75 263 MET B CA 1
ATOM 5638 C C . MET B 1 263 ? -13.359 15.258 0.35 1 98.75 263 MET B C 1
ATOM 5640 O O . MET B 1 263 ? -13.523 14.25 -0.343 1 98.75 263 MET B O 1
ATOM 5644 N N . TYR B 1 264 ? -12.461 16.156 0.065 1 98.81 264 TYR B N 1
ATOM 5645 C CA . TYR B 1 264 ? -11.375 15.891 -0.869 1 98.81 264 TYR B CA 1
ATOM 5646 C C . TYR B 1 264 ? -10.141 15.383 -0.136 1 98.81 264 TYR B C 1
ATOM 5648 O O . TYR B 1 264 ? -9.844 15.828 0.977 1 98.81 264 TYR B O 1
ATOM 5656 N N . PHE B 1 265 ? -9.422 14.461 -0.748 1 98.81 265 PHE B N 1
ATOM 5657 C CA . PHE B 1 265 ? -8.219 13.922 -0.124 1 98.81 265 PHE B CA 1
ATOM 5658 C C . PHE B 1 265 ? -7.254 13.391 -1.177 1 98.81 265 PHE B C 1
ATOM 5660 O O . PHE B 1 265 ? -7.633 13.203 -2.336 1 98.81 265 PHE B O 1
ATOM 5667 N N . SER B 1 266 ? -6.07 13.219 -0.787 1 98.5 266 SER B N 1
ATOM 5668 C CA . SER B 1 266 ? -5.055 12.633 -1.652 1 98.5 266 SER B CA 1
ATOM 5669 C C . SER B 1 266 ? -3.959 11.953 -0.837 1 98.5 266 SER B C 1
ATOM 5671 O O . SER B 1 266 ? -3.609 12.414 0.25 1 98.5 266 SER B O 1
ATOM 5673 N N . PRO B 1 267 ? -3.41 10.828 -1.345 1 98.75 267 PRO B N 1
ATOM 5674 C CA . PRO B 1 267 ? -2.145 10.336 -0.793 1 98.75 267 PRO B CA 1
ATOM 5675 C C . PRO B 1 267 ? -0.982 11.297 -1.037 1 98.75 267 PRO B C 1
ATOM 5677 O O . PRO B 1 267 ? -1.026 12.102 -1.973 1 98.75 267 PRO B O 1
ATOM 5680 N N . LEU B 1 268 ? -0.001 11.219 -0.13 1 98.75 268 LEU B N 1
ATOM 5681 C CA . LEU B 1 268 ? 1.201 12.016 -0.333 1 98.75 268 LEU B CA 1
ATOM 5682 C C . LEU B 1 268 ? 1.926 11.594 -1.607 1 98.75 268 LEU B C 1
ATOM 5684 O O . LEU B 1 268 ? 2.26 12.438 -2.443 1 98.75 268 LEU B O 1
ATOM 5688 N N . ALA B 1 269 ? 2.143 10.281 -1.794 1 98.81 269 ALA B N 1
ATOM 5689 C CA . ALA B 1 269 ? 2.783 9.773 -3.004 1 98.81 269 ALA B CA 1
ATOM 5690 C C . ALA B 1 269 ? 1.771 9.617 -4.137 1 98.81 269 ALA B C 1
ATOM 5692 O O . ALA B 1 269 ? 1.506 8.5 -4.59 1 98.81 269 ALA B O 1
ATOM 5693 N N . SER B 1 270 ? 1.255 10.719 -4.602 1 98.75 270 SER B N 1
ATOM 5694 C CA . SER B 1 270 ? 0.259 10.781 -5.664 1 98.75 270 SER B CA 1
ATOM 5695 C C . SER B 1 270 ? 0.141 12.188 -6.238 1 98.75 270 SER B C 1
ATOM 5697 O O . SER B 1 270 ? 0.492 13.164 -5.574 1 98.75 270 SER B O 1
ATOM 5699 N N . HIS B 1 271 ? -0.3 12.227 -7.465 1 98.69 271 HIS B N 1
ATOM 5700 C CA . HIS B 1 271 ? -0.649 13.508 -8.078 1 98.69 271 HIS B CA 1
ATOM 5701 C C . HIS B 1 271 ? -2.158 13.641 -8.258 1 98.69 271 HIS B C 1
ATOM 5703 O O . HIS B 1 271 ? -2.633 14.602 -8.859 1 98.69 271 HIS B O 1
ATOM 5709 N N . ARG B 1 272 ? -2.922 12.719 -7.762 1 98.56 272 ARG B N 1
ATOM 5710 C CA . ARG B 1 272 ? -4.352 12.648 -8.047 1 98.56 272 ARG B CA 1
ATOM 5711 C C . ARG B 1 272 ? -5.172 13.078 -6.836 1 98.56 272 ARG B C 1
ATOM 5713 O O . ARG B 1 272 ? -4.734 12.922 -5.691 1 98.56 272 ARG B O 1
ATOM 5720 N N . GLU B 1 273 ? -6.328 13.664 -7.141 1 98.69 273 GLU B N 1
ATOM 5721 C CA . GLU B 1 273 ? -7.301 14.039 -6.117 1 98.69 273 GLU B CA 1
ATOM 5722 C C . GLU B 1 273 ? -8.453 13.039 -6.07 1 98.69 273 GLU B C 1
ATOM 5724 O O . GLU B 1 273 ? -8.875 12.516 -7.105 1 98.69 273 GLU B O 1
ATOM 5729 N N . PHE B 1 274 ? -8.938 12.758 -4.871 1 98.88 274 PHE B N 1
ATOM 5730 C CA . PHE B 1 274 ? -10.094 11.898 -4.656 1 98.88 274 PHE B CA 1
ATOM 5731 C C . PHE B 1 274 ? -11.156 12.617 -3.834 1 98.88 274 PHE B C 1
ATOM 5733 O O . PHE B 1 274 ? -10.898 13.672 -3.26 1 98.88 274 PHE B O 1
ATOM 5740 N N . ALA B 1 275 ? -12.359 12.055 -3.83 1 98.88 275 ALA B N 1
ATOM 5741 C CA . ALA B 1 275 ? -13.453 12.711 -3.113 1 98.88 275 ALA B CA 1
ATOM 5742 C C . ALA B 1 275 ? -14.453 11.68 -2.588 1 98.88 275 ALA B C 1
ATOM 5744 O O . ALA B 1 275 ? -14.57 10.586 -3.135 1 98.88 275 ALA B O 1
ATOM 5745 N N . VAL B 1 276 ? -15.117 12.016 -1.559 1 98.94 276 VAL B N 1
ATOM 5746 C CA . VAL B 1 276 ? -16.219 11.242 -0.998 1 98.94 276 VAL B CA 1
ATOM 5747 C C . VAL B 1 276 ? -17.172 12.164 -0.247 1 98.94 276 VAL B C 1
ATOM 5749 O O . VAL B 1 276 ? -16.75 13.172 0.324 1 98.94 276 VAL B O 1
ATOM 5752 N N . SER B 1 277 ? -18.453 11.844 -0.245 1 98.75 277 SER B N 1
ATOM 5753 C CA . SER B 1 277 ? -19.438 12.633 0.488 1 98.75 277 SER B CA 1
ATOM 5754 C C . SER B 1 277 ? -19.344 12.391 1.99 1 98.75 277 SER B C 1
ATOM 5756 O O . SER B 1 277 ? -19.156 11.25 2.428 1 98.75 277 SER B O 1
ATOM 5758 N N . THR B 1 278 ? -19.562 13.445 2.809 1 98.56 278 THR B N 1
ATOM 5759 C CA . THR B 1 278 ? -19.594 13.273 4.258 1 98.56 278 THR B CA 1
ATOM 5760 C C . THR B 1 278 ? -20.812 12.477 4.695 1 98.56 278 THR B C 1
ATOM 5762 O O . THR B 1 278 ? -20.844 11.922 5.797 1 98.56 278 THR B O 1
ATOM 5765 N N . ASN B 1 279 ? -21.828 12.43 3.795 1 98.12 279 ASN B N 1
ATOM 5766 C CA . ASN B 1 279 ? -22.953 11.555 4.105 1 98.12 279 ASN B CA 1
ATOM 5767 C C . ASN B 1 279 ? -22.516 10.102 4.246 1 98.12 279 ASN B C 1
ATOM 5769 O O . ASN B 1 279 ? -23.078 9.352 5.047 1 98.12 279 ASN B O 1
ATOM 5773 N N . ILE B 1 280 ? -21.578 9.727 3.447 1 98.75 280 ILE B N 1
ATOM 5774 C CA . ILE B 1 280 ? -21.031 8.375 3.516 1 98.75 280 ILE B CA 1
ATOM 5775 C C . ILE B 1 280 ? -20.172 8.234 4.766 1 98.75 280 ILE B C 1
ATOM 5777 O O . ILE B 1 280 ? -20.344 7.297 5.551 1 98.75 280 ILE B O 1
ATOM 5781 N N . LEU B 1 281 ? -19.297 9.164 5.051 1 98.88 281 LEU B N 1
ATOM 5782 C CA . LEU B 1 281 ? -18.312 9.078 6.129 1 98.88 281 LEU B CA 1
ATOM 5783 C C . LEU B 1 281 ? -19 9.117 7.492 1 98.88 281 LEU B C 1
ATOM 5785 O O . LEU B 1 281 ? -18.562 8.445 8.43 1 98.88 281 LEU B O 1
ATOM 5789 N N . ARG B 1 282 ? -20.047 9.883 7.625 1 98.31 282 ARG B N 1
ATOM 5790 C CA . ARG B 1 282 ? -20.734 10.062 8.906 1 98.31 282 ARG B CA 1
ATOM 5791 C C . ARG B 1 282 ? -21.547 8.836 9.273 1 98.31 282 ARG B C 1
ATOM 5793 O O . ARG B 1 282 ? -22 8.703 10.406 1 98.31 282 ARG B O 1
ATOM 5800 N N . ASN B 1 283 ? -21.75 7.961 8.312 1 98.25 283 ASN B N 1
ATOM 5801 C CA . ASN B 1 283 ? -22.578 6.781 8.516 1 98.25 283 ASN B CA 1
ATOM 5802 C C . ASN B 1 283 ? -21.75 5.527 8.719 1 98.25 283 ASN B C 1
ATOM 5804 O O . ASN B 1 283 ? -21.281 4.918 7.758 1 98.25 283 ASN B O 1
ATOM 5808 N N . GLU B 1 284 ? -21.641 5.105 9.961 1 98 284 GLU B N 1
ATOM 5809 C CA . GLU B 1 284 ? -20.828 3.953 10.328 1 98 284 GLU B CA 1
ATOM 5810 C C . GLU B 1 284 ? -21.25 2.707 9.555 1 98 284 GLU B C 1
ATOM 5812 O O . GLU B 1 284 ? -20.422 1.854 9.234 1 98 284 GLU B O 1
ATOM 5817 N N . SER B 1 285 ? -22.484 2.564 9.242 1 98.06 285 SER B N 1
ATOM 5818 C CA . SER B 1 285 ? -22.984 1.369 8.57 1 98.06 285 SER B CA 1
ATOM 5819 C C . SER B 1 285 ? -22.469 1.281 7.137 1 98.06 285 SER B C 1
ATOM 5821 O O . SER B 1 285 ? -22.562 0.233 6.496 1 98.06 285 SER B O 1
ATOM 5823 N N . ARG B 1 286 ? -21.828 2.32 6.645 1 98.25 286 ARG B N 1
ATOM 5824 C CA . ARG B 1 286 ? -21.375 2.377 5.258 1 98.25 286 ARG B CA 1
ATOM 5825 C C . ARG B 1 286 ? -19.922 1.938 5.129 1 98.25 286 ARG B C 1
ATOM 5827 O O . ARG B 1 286 ? -19.375 1.899 4.027 1 98.25 286 ARG B O 1
ATOM 5834 N N . VAL B 1 287 ? -19.281 1.542 6.176 1 97.75 287 VAL B N 1
ATOM 5835 C CA . VAL B 1 287 ? -17.875 1.177 6.188 1 97.75 287 VAL B CA 1
ATOM 5836 C C . VAL B 1 287 ? -17.641 0.002 5.238 1 97.75 287 VAL B C 1
ATOM 5838 O O . VAL B 1 287 ? -16.625 -0.046 4.547 1 97.75 287 VAL B O 1
ATOM 5841 N N . GLU B 1 288 ? -18.594 -0.917 5.062 1 94.5 288 GLU B N 1
ATOM 5842 C CA . GLU B 1 288 ? -18.359 -2.154 4.324 1 94.5 288 GLU B CA 1
ATOM 5843 C C . GLU B 1 288 ? -18.922 -2.066 2.906 1 94.5 288 GLU B C 1
ATOM 5845 O O . GLU B 1 288 ? -18.594 -2.896 2.053 1 94.5 288 GLU B O 1
ATOM 5850 N N . ASP B 1 289 ? -19.719 -1.148 2.582 1 96.44 289 ASP B N 1
ATOM 5851 C CA . ASP B 1 289 ? -20.406 -1.219 1.294 1 96.44 289 ASP B CA 1
ATOM 5852 C C . ASP B 1 289 ? -20.297 0.101 0.535 1 96.44 289 ASP B C 1
ATOM 5854 O O . ASP B 1 289 ? -21.141 0.42 -0.305 1 96.44 289 ASP B O 1
ATOM 5858 N N . SER B 1 290 ? -19.297 0.895 0.863 1 98.06 290 SER B N 1
ATOM 5859 C CA . SER B 1 290 ? -19.234 2.23 0.276 1 98.06 290 SER B CA 1
ATOM 5860 C C . SER B 1 290 ? -18.125 2.334 -0.762 1 98.06 290 SER B C 1
ATOM 5862 O O . SER B 1 290 ? -17.734 3.438 -1.144 1 98.06 290 SER B O 1
ATOM 5864 N N . TYR B 1 291 ? -17.625 1.264 -1.273 1 98.19 291 TYR B N 1
ATOM 5865 C CA . TYR B 1 291 ? -16.469 1.308 -2.164 1 98.19 291 TYR B CA 1
ATOM 5866 C C . TYR B 1 291 ? -16.734 2.193 -3.373 1 98.19 291 TYR B C 1
ATOM 5868 O O . TYR B 1 291 ? -15.898 3.012 -3.756 1 98.19 291 TYR B O 1
ATOM 5876 N N . LYS B 1 292 ? -17.906 2.133 -3.945 1 98.19 292 LYS B N 1
ATOM 5877 C CA . LYS B 1 292 ? -18.234 2.807 -5.199 1 98.19 292 LYS B CA 1
ATOM 5878 C C . LYS B 1 292 ? -18.656 4.25 -4.949 1 98.19 292 LYS B C 1
ATOM 5880 O O . LYS B 1 292 ? -18.906 5 -5.895 1 98.19 292 LYS B O 1
ATOM 5885 N N . ASP B 1 293 ? -18.734 4.629 -3.664 1 98.75 293 ASP B N 1
ATOM 5886 C CA . ASP B 1 293 ? -19.109 5.996 -3.32 1 98.75 293 ASP B CA 1
ATOM 5887 C C . ASP B 1 293 ? -17.906 6.922 -3.334 1 98.75 293 ASP B C 1
ATOM 5889 O O . ASP B 1 293 ? -18.047 8.148 -3.32 1 98.75 293 ASP B O 1
ATOM 5893 N N . PHE B 1 294 ? -16.734 6.398 -3.346 1 98.81 294 PHE B N 1
ATOM 5894 C CA . PHE B 1 294 ? -15.5 7.172 -3.508 1 98.81 294 PHE B CA 1
ATOM 5895 C C . PHE B 1 294 ? -15.227 7.445 -4.98 1 98.81 294 PHE B C 1
ATOM 5897 O O . PHE B 1 294 ? -15.438 6.574 -5.828 1 98.81 294 PHE B O 1
ATOM 5904 N N . ILE B 1 295 ? -14.719 8.648 -5.23 1 98.56 295 ILE B N 1
ATOM 5905 C CA . ILE B 1 295 ? -14.547 9.062 -6.621 1 98.56 295 ILE B CA 1
ATOM 5906 C C . ILE B 1 295 ? -13.094 9.469 -6.859 1 98.56 295 ILE B C 1
ATOM 5908 O O . ILE B 1 295 ? -12.484 10.148 -6.027 1 98.56 295 ILE B O 1
ATOM 5912 N N . ALA B 1 296 ? -12.523 8.984 -7.98 1 98.69 296 ALA B N 1
ATOM 5913 C CA . ALA B 1 296 ? -11.219 9.453 -8.445 1 98.69 296 ALA B CA 1
ATOM 5914 C C . ALA B 1 296 ? -11.359 10.648 -9.375 1 98.69 296 ALA B C 1
ATOM 5916 O O . ALA B 1 296 ? -12.062 10.578 -10.383 1 98.69 296 ALA B O 1
ATOM 5917 N N . LEU B 1 297 ? -10.734 11.742 -9.023 1 98.44 297 LEU B N 1
ATOM 5918 C CA . LEU B 1 297 ? -10.719 12.922 -9.883 1 98.44 297 LEU B CA 1
ATOM 5919 C C . LEU B 1 297 ? -9.461 12.969 -10.734 1 98.44 297 LEU B C 1
ATOM 5921 O O . LEU B 1 297 ? -8.781 11.945 -10.898 1 98.44 297 LEU B O 1
ATOM 5925 N N . GLY B 1 298 ? -9.25 14.07 -11.398 1 97.62 298 GLY B N 1
ATOM 5926 C CA . GLY B 1 298 ? -8.094 14.18 -12.273 1 97.62 298 GLY B CA 1
ATOM 5927 C C . GLY B 1 298 ? -6.789 14.383 -11.523 1 97.62 298 GLY B C 1
ATOM 5928 O O . GLY B 1 298 ? -6.781 14.438 -10.289 1 97.62 298 GLY B O 1
ATOM 5929 N N . GLU B 1 299 ? -5.676 14.422 -12.242 1 97.56 299 GLU B N 1
ATOM 5930 C CA . GLU B 1 299 ? -4.359 14.703 -11.68 1 97.56 299 GLU B CA 1
ATOM 5931 C C . GLU B 1 299 ? -4.016 16.188 -11.797 1 97.56 299 GLU B C 1
ATOM 5933 O O . GLU B 1 299 ? -4.488 16.859 -12.711 1 97.56 299 GLU B O 1
ATOM 5938 N N . ARG B 1 300 ? -3.172 16.594 -10.867 1 96.5 300 ARG B N 1
ATOM 5939 C CA . ARG B 1 300 ? -2.719 17.984 -10.797 1 96.5 300 ARG B CA 1
ATOM 5940 C C . ARG B 1 300 ? -1.63 18.25 -11.836 1 96.5 300 ARG B C 1
ATOM 5942 O O . ARG B 1 300 ? -1.393 19.406 -12.203 1 96.5 300 ARG B O 1
ATOM 5949 N N . GLY B 1 301 ? -0.95 17.297 -12.367 1 95.25 301 GLY B N 1
ATOM 5950 C CA . GLY B 1 301 ? 0.22 17.438 -13.219 1 95.25 301 GLY B CA 1
ATOM 5951 C C . GLY B 1 301 ? 1.488 16.906 -12.578 1 95.25 301 GLY B C 1
ATOM 5952 O O . GLY B 1 301 ? 1.462 16.406 -11.453 1 95.25 301 GLY B O 1
ATOM 5953 N N . PRO B 1 302 ? 2.602 17 -13.305 1 96.06 302 PRO B N 1
ATOM 5954 C CA . PRO B 1 302 ? 3.861 16.469 -12.773 1 96.06 302 PRO B CA 1
ATOM 5955 C C . PRO B 1 302 ? 4.387 17.266 -11.586 1 96.06 302 PRO B C 1
ATOM 5957 O O . PRO B 1 302 ? 4.066 18.453 -11.445 1 96.06 302 PRO B O 1
ATOM 5960 N N . ASN B 1 303 ? 5.145 16.672 -10.734 1 97.06 303 ASN B N 1
ATOM 5961 C CA . ASN B 1 303 ? 5.793 17.312 -9.586 1 97.06 303 ASN B CA 1
ATOM 5962 C C . ASN B 1 303 ? 4.781 18.031 -8.695 1 97.06 303 ASN B C 1
ATOM 5964 O O . ASN B 1 303 ? 4.973 19.188 -8.336 1 97.06 303 ASN B O 1
ATOM 5968 N N . SER B 1 304 ? 3.717 17.297 -8.398 1 98.12 304 SER B N 1
ATOM 5969 C CA . SER B 1 304 ? 2.641 17.953 -7.676 1 98.12 304 SER B CA 1
ATOM 5970 C C . SER B 1 304 ? 2.248 17.172 -6.43 1 98.12 304 SER B C 1
ATOM 5972 O O . SER B 1 304 ? 1.062 17.062 -6.105 1 98.12 304 SER B O 1
ATOM 5974 N N . HIS B 1 305 ? 3.244 16.562 -5.77 1 98.69 305 HIS B N 1
ATOM 5975 C CA . HIS B 1 305 ? 2.953 15.992 -4.457 1 98.69 305 HIS B CA 1
ATOM 5976 C C . HIS B 1 305 ? 2.457 17.062 -3.494 1 98.69 305 HIS B C 1
ATOM 5978 O O . HIS B 1 305 ? 2.959 18.188 -3.502 1 98.69 305 HIS B O 1
ATOM 5984 N N . THR B 1 306 ? 1.479 16.672 -2.701 1 98.19 306 THR B N 1
ATOM 5985 C CA . THR B 1 306 ? 0.927 17.609 -1.74 1 98.19 306 THR B CA 1
ATOM 5986 C C . THR B 1 306 ? 0.995 17.047 -0.324 1 98.19 306 THR B C 1
ATOM 5988 O O . THR B 1 306 ? 0.997 15.836 -0.135 1 98.19 306 THR B O 1
ATOM 5991 N N . THR B 1 307 ? 1.073 17.891 0.669 1 96.31 307 THR B N 1
ATOM 5992 C CA . THR B 1 307 ? 0.855 17.516 2.062 1 96.31 307 THR B CA 1
ATOM 5993 C C . THR B 1 307 ? -0.544 17.922 2.518 1 96.31 307 THR B C 1
ATOM 5995 O O . THR B 1 307 ? -1.521 17.219 2.232 1 96.31 307 THR B O 1
ATOM 5998 N N . SER B 1 308 ? -0.641 19.125 3.121 1 97.62 308 SER B N 1
ATOM 5999 C CA . SER B 1 308 ? -1.923 19.578 3.65 1 97.62 308 SER B CA 1
ATOM 6000 C C . SER B 1 308 ? -2.715 20.344 2.598 1 97.62 308 SER B C 1
ATOM 6002 O O . SER B 1 308 ? -2.15 20.797 1.604 1 97.62 308 SER B O 1
ATOM 6004 N N . ARG B 1 309 ? -3.988 20.422 2.807 1 98.31 309 ARG B N 1
ATOM 6005 C CA . ARG B 1 309 ? -4.902 21.219 1.994 1 98.31 309 ARG B CA 1
ATOM 6006 C C . ARG B 1 309 ? -6.031 21.781 2.844 1 98.31 309 ARG B C 1
ATOM 6008 O O . ARG B 1 309 ? -6.336 21.25 3.916 1 98.31 309 ARG B O 1
ATOM 6015 N N . VAL B 1 310 ? -6.57 22.828 2.307 1 98.5 310 VAL B N 1
ATOM 6016 C CA . VAL B 1 310 ? -7.684 23.5 2.973 1 98.5 310 VAL B CA 1
ATOM 6017 C C . VAL B 1 310 ? -8.57 24.172 1.935 1 98.5 310 VAL B C 1
ATOM 6019 O O . VAL B 1 310 ? -8.094 24.578 0.869 1 98.5 310 VAL B O 1
ATOM 6022 N N . MET B 1 311 ? -9.805 24.219 2.213 1 98.31 311 MET B N 1
ATOM 6023 C CA . MET B 1 311 ? -10.727 24.938 1.34 1 98.31 311 MET B CA 1
ATOM 6024 C C . MET B 1 311 ? -11.375 26.109 2.076 1 98.31 311 MET B C 1
ATOM 6026 O O . MET B 1 311 ? -11.797 25.969 3.225 1 98.31 311 MET B O 1
ATOM 6030 N N . ASP B 1 312 ? -11.43 27.234 1.385 1 97.25 312 ASP B N 1
ATOM 6031 C CA . ASP B 1 312 ? -12.047 28.391 2.01 1 97.25 312 ASP B CA 1
ATOM 6032 C C . ASP B 1 312 ? -13.562 28.359 1.852 1 97.25 312 ASP B C 1
ATOM 6034 O O . ASP B 1 312 ? -14.117 27.406 1.302 1 97.25 312 ASP B O 1
ATOM 6038 N N . GLY B 1 313 ? -14.188 29.391 2.365 1 94.88 313 GLY B N 1
ATOM 6039 C CA . GLY B 1 313 ? -15.641 29.438 2.389 1 94.88 313 GLY B CA 1
ATOM 6040 C C . GLY B 1 313 ? -16.25 29.625 1.015 1 94.88 313 GLY B C 1
ATOM 6041 O O . GLY B 1 313 ? -17.453 29.406 0.826 1 94.88 313 GLY B O 1
ATOM 6042 N N . ASN B 1 314 ? -15.445 30.016 0.048 1 94.44 314 ASN B N 1
ATOM 6043 C CA . ASN B 1 314 ? -15.953 30.234 -1.301 1 94.44 314 ASN B CA 1
ATOM 6044 C C . ASN B 1 314 ? -15.703 29.031 -2.205 1 94.44 314 ASN B C 1
ATOM 6046 O O . ASN B 1 314 ? -16.141 29.016 -3.359 1 94.44 314 ASN B O 1
ATOM 6050 N N . GLY B 1 315 ? -15 28.062 -1.691 1 96.81 315 GLY B N 1
ATOM 6051 C CA . GLY B 1 315 ? -14.789 26.844 -2.461 1 96.81 315 GLY B CA 1
ATOM 6052 C C . GLY B 1 315 ? -13.461 26.812 -3.188 1 96.81 315 GLY B C 1
ATOM 6053 O O . GLY B 1 315 ? -13.273 26.047 -4.133 1 96.81 315 GLY B O 1
ATOM 6054 N N . VAL B 1 316 ? -12.578 27.688 -2.814 1 98.38 316 VAL B N 1
ATOM 6055 C CA . VAL B 1 316 ? -11.219 27.578 -3.334 1 98.38 316 VAL B CA 1
ATOM 6056 C C . VAL B 1 316 ? -10.375 26.688 -2.424 1 98.38 316 VAL B C 1
ATOM 6058 O O . VAL B 1 316 ? -10.297 26.922 -1.215 1 98.38 316 VAL B O 1
ATOM 6061 N N . GLN B 1 317 ? -9.82 25.688 -3.039 1 98.69 317 GLN B N 1
ATOM 6062 C CA . GLN B 1 317 ? -8.914 24.812 -2.301 1 98.69 317 GLN B CA 1
ATOM 6063 C C . GLN B 1 317 ? -7.469 25.266 -2.447 1 98.69 317 GLN B C 1
ATOM 6065 O O . GLN B 1 317 ? -7.035 25.625 -3.545 1 98.69 317 GLN B O 1
ATOM 6070 N N . PHE B 1 318 ? -6.797 25.359 -1.354 1 98.81 318 PHE B N 1
ATOM 6071 C CA . PHE B 1 318 ? -5.359 25.594 -1.327 1 98.81 318 PHE B CA 1
ATOM 6072 C C . PHE B 1 318 ? -4.609 24.359 -0.848 1 98.81 318 PHE B C 1
ATOM 6074 O O . PHE B 1 318 ? -5.059 23.672 0.075 1 98.81 318 PHE B O 1
ATOM 6081 N N . PHE B 1 319 ? -3.52 24.047 -1.504 1 98.62 319 PHE B N 1
ATOM 6082 C CA . PHE B 1 319 ? -2.729 22.891 -1.106 1 98.62 319 PHE B CA 1
ATOM 6083 C C . PHE B 1 319 ? -1.24 23.156 -1.296 1 98.62 319 PHE B C 1
ATOM 6085 O O . PHE B 1 319 ? -0.854 23.969 -2.135 1 98.62 319 PHE B O 1
ATOM 6092 N N . ASN B 1 320 ? -0.426 22.469 -0.505 1 98.25 320 ASN B N 1
ATOM 6093 C CA . ASN B 1 320 ? 1.025 22.609 -0.563 1 98.25 320 ASN B CA 1
ATOM 6094 C C . ASN B 1 320 ? 1.629 21.734 -1.655 1 98.25 320 ASN B C 1
ATOM 6096 O O . ASN B 1 320 ? 1.484 20.516 -1.625 1 98.25 320 ASN B O 1
ATOM 6100 N N . LEU B 1 321 ? 2.281 22.391 -2.584 1 98.44 321 LEU B N 1
ATOM 6101 C CA . LEU B 1 321 ? 3.021 21.688 -3.625 1 98.44 321 LEU B CA 1
ATOM 6102 C C . LEU B 1 321 ? 4.492 21.547 -3.25 1 98.44 321 LEU B C 1
ATOM 6104 O O . LEU B 1 321 ? 5.312 22.391 -3.637 1 98.44 321 LEU B O 1
ATOM 6108 N N . ILE B 1 322 ? 4.891 20.453 -2.666 1 98.56 322 ILE B N 1
ATOM 6109 C CA . ILE B 1 322 ? 6.18 20.375 -1.991 1 98.56 322 ILE B CA 1
ATOM 6110 C C . ILE B 1 322 ? 7.289 20.188 -3.021 1 98.56 322 ILE B C 1
ATOM 6112 O O . ILE B 1 322 ? 8.422 20.625 -2.814 1 98.56 322 ILE B O 1
ATOM 6116 N N . ASP B 1 323 ? 6.98 19.594 -4.164 1 98.06 323 ASP B N 1
ATOM 6117 C CA . ASP B 1 323 ? 7.98 19.438 -5.219 1 98.06 323 ASP B CA 1
ATOM 6118 C C . ASP B 1 323 ? 8.375 20.797 -5.805 1 98.06 323 ASP B C 1
ATOM 6120 O O . ASP B 1 323 ? 9.469 20.953 -6.352 1 98.06 323 ASP B O 1
ATOM 6124 N N . GLN B 1 324 ? 7.484 21.734 -5.691 1 97.94 324 GLN B N 1
ATOM 6125 C CA . GLN B 1 324 ? 7.633 22.984 -6.422 1 97.94 324 GLN B CA 1
ATOM 6126 C C . GLN B 1 324 ? 7.93 24.141 -5.473 1 97.94 324 GLN B C 1
ATOM 6128 O O . GLN B 1 324 ? 7.992 25.297 -5.898 1 97.94 324 GLN B O 1
ATOM 6133 N N . ASN B 1 325 ? 8.055 23.844 -4.258 1 98.12 325 ASN B N 1
ATOM 6134 C CA . ASN B 1 325 ? 8.227 24.906 -3.27 1 98.12 325 ASN B CA 1
ATOM 6135 C C . ASN B 1 325 ? 7.156 25.984 -3.424 1 98.12 325 ASN B C 1
ATOM 6137 O O . ASN B 1 325 ? 7.48 27.172 -3.531 1 98.12 325 ASN B O 1
ATOM 6141 N N . ALA B 1 326 ? 5.91 25.516 -3.324 1 98.5 326 ALA B N 1
ATOM 6142 C CA . ALA B 1 326 ? 4.828 26.422 -3.703 1 98.5 326 ALA B CA 1
ATOM 6143 C C . ALA B 1 326 ? 3.537 26.078 -2.971 1 98.5 326 ALA B C 1
ATOM 6145 O O . ALA B 1 326 ? 3.459 25.031 -2.301 1 98.5 326 ALA B O 1
ATOM 6146 N N . VAL B 1 327 ? 2.619 26.969 -3.033 1 98.62 327 VAL B N 1
ATOM 6147 C CA . VAL B 1 327 ? 1.226 26.75 -2.666 1 98.62 327 VAL B CA 1
ATOM 6148 C C . VAL B 1 327 ? 0.342 26.844 -3.906 1 98.62 327 VAL B C 1
ATOM 6150 O O . VAL B 1 327 ? 0.449 27.797 -4.684 1 98.62 327 VAL B O 1
ATOM 6153 N N . GLY B 1 328 ? -0.464 25.812 -4.098 1 98.5 328 GLY B N 1
ATOM 6154 C CA . GLY B 1 328 ? -1.375 25.781 -5.23 1 98.5 328 GLY B CA 1
ATOM 6155 C C . GLY B 1 328 ? -2.814 26.062 -4.844 1 98.5 328 GLY B C 1
ATOM 6156 O O . GLY B 1 328 ? -3.139 26.156 -3.66 1 98.5 328 GLY B O 1
ATOM 6157 N N . CYS B 1 329 ? -3.611 26.25 -5.93 1 98.62 329 CYS B N 1
ATOM 6158 C CA . CYS B 1 329 ? -5.031 26.5 -5.715 1 98.62 329 CYS B CA 1
ATOM 6159 C C . CYS B 1 329 ? -5.871 25.812 -6.793 1 98.62 329 CYS B C 1
ATOM 6161 O O . CYS B 1 329 ? -5.367 25.484 -7.867 1 98.62 329 CYS B O 1
ATOM 6163 N N . TRP B 1 330 ? -7.066 25.547 -6.434 1 98.56 330 TRP B N 1
ATOM 6164 C CA . TRP B 1 330 ? -8.102 25.031 -7.324 1 98.56 330 TRP B CA 1
ATOM 6165 C C . TRP B 1 330 ? -9.469 25.594 -6.973 1 98.56 330 TRP B C 1
ATOM 6167 O O . TRP B 1 330 ? -9.852 25.625 -5.801 1 98.56 330 TRP B O 1
ATOM 6177 N N . ASN B 1 331 ? -10.117 26.125 -7.969 1 97.38 331 ASN B N 1
ATOM 6178 C CA . ASN B 1 331 ? -11.508 26.562 -7.844 1 97.38 331 ASN B CA 1
ATOM 6179 C C . ASN B 1 331 ? -12.477 25.406 -8 1 97.38 331 ASN B C 1
ATOM 6181 O O . ASN B 1 331 ? -12.594 24.828 -9.086 1 97.38 331 ASN B O 1
ATOM 6185 N N . SER B 1 332 ? -13.25 25.062 -6.992 1 95.62 332 SER B N 1
ATOM 6186 C CA . SER B 1 332 ? -14.047 23.844 -6.926 1 95.62 332 SER B CA 1
ATOM 6187 C C . SER B 1 332 ? -15.211 23.891 -7.918 1 95.62 332 SER B C 1
ATOM 6189 O O . SER B 1 332 ? -15.883 22.891 -8.141 1 95.62 332 SER B O 1
ATOM 6191 N N . GLN B 1 333 ? -15.398 25.031 -8.516 1 94.06 333 GLN B N 1
ATOM 6192 C CA . GLN B 1 333 ? -16.422 25.141 -9.547 1 94.06 333 GLN B CA 1
ATOM 6193 C C . GLN B 1 333 ? -15.914 24.625 -10.891 1 94.06 333 GLN B C 1
ATOM 6195 O O . GLN B 1 333 ? -16.688 24.453 -11.836 1 94.06 333 GLN B O 1
ATOM 6200 N N . LYS B 1 334 ? -1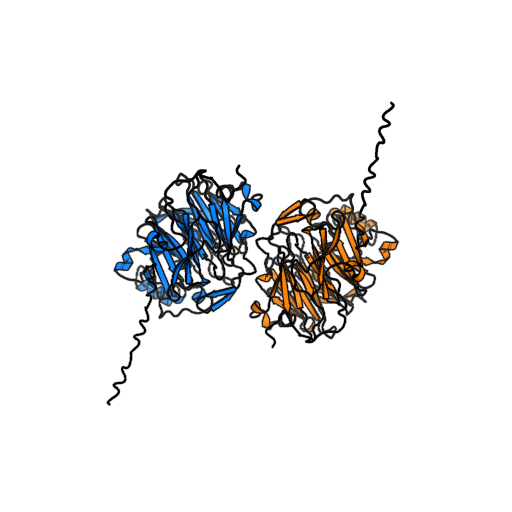4.664 24.375 -10.945 1 95.56 334 LYS B N 1
ATOM 6201 C CA . LYS B 1 334 ? -14.047 23.844 -12.156 1 95.56 334 LYS B CA 1
ATOM 6202 C C . LYS B 1 334 ? -13.625 22.391 -11.977 1 95.56 334 LYS B C 1
ATOM 6204 O O . LYS B 1 334 ? -13.367 21.953 -10.852 1 95.56 334 LYS B O 1
ATOM 6209 N N . PRO B 1 335 ? -13.57 21.656 -13.18 1 96.38 335 PRO B N 1
ATOM 6210 C CA . PRO B 1 335 ? -13.062 20.297 -13.039 1 96.38 335 PRO B CA 1
ATOM 6211 C C . PRO B 1 335 ? -11.656 20.234 -12.438 1 96.38 335 PRO B C 1
ATOM 6213 O O . PRO B 1 335 ? -10.828 21.109 -12.727 1 96.38 335 PRO B O 1
ATOM 6216 N N . TYR B 1 336 ? -11.477 19.328 -11.617 1 97.56 336 TYR B N 1
ATOM 6217 C CA . TYR B 1 336 ? -10.148 19.156 -11.031 1 97.56 336 TYR B CA 1
ATOM 6218 C C . TYR B 1 336 ? -9.203 18.5 -12.023 1 97.56 336 TYR B C 1
ATOM 6220 O O . TYR B 1 336 ? -9.266 17.281 -12.234 1 97.56 336 TYR B O 1
ATOM 6228 N N . ASN B 1 337 ? -8.336 19.172 -12.555 1 96.94 337 ASN B N 1
ATOM 6229 C CA . ASN B 1 337 ? -7.312 18.703 -13.477 1 96.94 337 ASN B CA 1
ATOM 6230 C C . ASN B 1 337 ? -6.172 19.703 -13.617 1 96.94 337 ASN B C 1
ATOM 6232 O O . ASN B 1 337 ? -6.215 20.781 -13.039 1 96.94 337 ASN B O 1
ATOM 6236 N N . GLU B 1 338 ? -5.191 19.312 -14.375 1 97 338 GLU B N 1
ATOM 6237 C CA . GLU B 1 338 ? -3.963 20.094 -14.492 1 97 338 GLU B CA 1
ATOM 6238 C C . GLU B 1 338 ? -4.25 21.5 -15.039 1 97 338 GLU B C 1
ATOM 6240 O O . GLU B 1 338 ? -3.598 22.469 -14.648 1 97 338 GLU B O 1
ATOM 6245 N N . GLN B 1 339 ? -5.266 21.625 -15.883 1 97.25 339 GLN B N 1
ATOM 6246 C CA . GLN B 1 339 ? -5.574 22.906 -16.516 1 97.25 339 GLN B CA 1
ATOM 6247 C C . GLN B 1 339 ? -6.254 23.859 -15.547 1 97.25 339 GLN B C 1
ATOM 6249 O O . GLN B 1 339 ? -6.293 25.062 -15.781 1 97.25 339 GLN B O 1
ATOM 6254 N N . ASN B 1 340 ? -6.812 23.297 -14.469 1 97.81 340 ASN B N 1
ATOM 6255 C CA . ASN B 1 340 ? -7.602 24.125 -13.555 1 97.81 340 ASN B CA 1
ATOM 6256 C C . ASN B 1 340 ? -6.918 24.281 -12.203 1 97.81 340 ASN B C 1
ATOM 6258 O O . ASN B 1 340 ? -7.551 24.688 -11.227 1 97.81 340 ASN B O 1
ATOM 6262 N N . VAL B 1 341 ? -5.691 23.891 -12.141 1 97.75 341 VAL B N 1
ATOM 6263 C CA . VAL B 1 341 ? -4.871 24.109 -10.961 1 97.75 341 VAL B CA 1
ATOM 6264 C C . VAL B 1 341 ? -3.82 25.188 -11.258 1 97.75 341 VAL B C 1
ATOM 6266 O O . VAL B 1 341 ? -3.332 25.281 -12.383 1 97.75 341 VAL B O 1
ATOM 6269 N N . ASP B 1 342 ? -3.561 25.984 -10.297 1 97.88 342 ASP B N 1
ATOM 6270 C CA . ASP B 1 342 ? -2.584 27.047 -10.461 1 97.88 342 ASP B CA 1
ATOM 6271 C C . ASP B 1 342 ? -1.761 27.25 -9.188 1 97.88 342 ASP B C 1
ATOM 6273 O O . ASP B 1 342 ? -2.043 26.625 -8.164 1 97.88 342 ASP B O 1
ATOM 6277 N N . ILE B 1 343 ? -0.683 28.016 -9.297 1 98 343 ILE B N 1
ATOM 6278 C CA . ILE B 1 343 ? 0.193 28.344 -8.18 1 98 343 ILE B CA 1
ATOM 6279 C C . ILE B 1 343 ? -0.107 29.75 -7.695 1 98 343 ILE B C 1
ATOM 6281 O O . ILE B 1 343 ? -0.142 30.703 -8.492 1 98 343 ILE B O 1
ATOM 6285 N N . VAL B 1 344 ? -0.304 29.906 -6.434 1 98.06 344 VAL B N 1
ATOM 6286 C CA . VAL B 1 344 ? -0.588 31.234 -5.914 1 98.06 344 VAL B CA 1
ATOM 6287 C C . VAL B 1 344 ? 0.71 31.906 -5.465 1 98.06 344 VAL B C 1
ATOM 6289 O O . VAL B 1 344 ? 0.803 33.125 -5.426 1 98.06 344 VAL B O 1
ATOM 6292 N N . ASP B 1 345 ? 1.624 31.125 -5.07 1 98.06 345 ASP B N 1
ATOM 6293 C CA . ASP B 1 345 ? 2.939 31.641 -4.715 1 98.06 345 ASP B CA 1
ATOM 6294 C C . ASP B 1 345 ? 3.994 30.547 -4.75 1 98.06 345 ASP B C 1
ATOM 6296 O O . ASP B 1 345 ? 3.668 29.359 -4.613 1 98.06 345 ASP B O 1
ATOM 6300 N N . ARG B 1 346 ? 5.18 30.906 -4.992 1 97.88 346 ARG B N 1
ATOM 6301 C CA . ARG B 1 346 ? 6.328 30.016 -5.066 1 97.88 346 ARG B CA 1
ATOM 6302 C C . ARG B 1 346 ? 7.598 30.719 -4.586 1 97.88 346 ARG B C 1
ATOM 6304 O O . ARG B 1 346 ? 7.805 31.906 -4.863 1 97.88 346 ARG B O 1
ATOM 6311 N N . ASP B 1 347 ? 8.414 30.016 -3.865 1 97.88 347 ASP B N 1
ATOM 6312 C CA . ASP B 1 347 ? 9.719 30.5 -3.451 1 97.88 347 ASP B CA 1
ATOM 6313 C C . ASP B 1 347 ? 10.703 29.359 -3.25 1 97.88 347 ASP B C 1
ATOM 6315 O O . ASP B 1 347 ? 10.547 28.547 -2.326 1 97.88 347 ASP B O 1
ATOM 6319 N N . ASP B 1 348 ? 11.727 29.344 -3.986 1 96.56 348 ASP B N 1
ATOM 6320 C CA . ASP B 1 348 ? 12.664 28.219 -3.988 1 96.56 348 ASP B CA 1
ATOM 6321 C C . ASP B 1 348 ? 13.641 28.312 -2.816 1 96.56 348 ASP B C 1
ATOM 6323 O O . ASP B 1 348 ? 14.438 27.406 -2.586 1 96.56 348 ASP B O 1
ATOM 6327 N N . ARG B 1 349 ? 13.562 29.359 -2.076 1 95.69 349 ARG B N 1
ATOM 6328 C CA . ARG B 1 349 ? 14.461 29.516 -0.933 1 95.69 349 ARG B CA 1
ATOM 6329 C C . ARG B 1 349 ? 13.68 29.469 0.378 1 95.69 349 ARG B C 1
ATOM 6331 O O . ARG B 1 349 ? 14.109 28.828 1.341 1 95.69 349 ARG B O 1
ATOM 6338 N N . GLU B 1 350 ? 12.531 30.078 0.4 1 97.25 350 GLU B N 1
ATOM 6339 C CA . GLU B 1 350 ? 11.875 30.328 1.68 1 97.25 350 GLU B CA 1
ATOM 6340 C C . GLU B 1 350 ? 10.68 29.391 1.863 1 97.25 350 GLU B C 1
ATOM 6342 O O . GLU B 1 350 ? 10.172 29.234 2.977 1 97.25 350 GLU B O 1
ATOM 6347 N N . LEU B 1 351 ? 10.195 28.797 0.836 1 98 351 LEU B N 1
ATOM 6348 C CA . LEU B 1 351 ? 9.008 27.953 0.917 1 98 351 LEU B CA 1
ATOM 6349 C C . LEU B 1 351 ? 9.359 26.5 0.641 1 98 351 LEU B C 1
ATOM 6351 O O . LEU B 1 351 ? 8.68 25.828 -0.142 1 98 351 LEU B O 1
ATOM 6355 N N . ILE B 1 352 ? 10.453 26.094 1.298 1 98.31 352 ILE B N 1
ATOM 6356 C CA . ILE B 1 352 ? 10.891 24.703 1.141 1 98.31 352 ILE B CA 1
ATOM 6357 C C . ILE B 1 352 ? 10.062 23.797 2.043 1 98.31 352 ILE B C 1
ATOM 6359 O O . ILE B 1 352 ? 10.008 24 3.258 1 98.31 352 ILE B O 1
ATOM 6363 N N . PHE B 1 353 ? 9.406 22.828 1.394 1 98.56 353 PHE B N 1
ATOM 6364 C CA . PHE B 1 353 ? 8.508 21.875 2.035 1 98.56 353 PHE B CA 1
ATOM 6365 C C . PHE B 1 353 ? 7.43 22.594 2.836 1 98.56 353 PHE B C 1
ATOM 6367 O O . PHE B 1 353 ? 7.379 22.469 4.062 1 98.56 353 PHE B O 1
ATOM 6374 N N . PRO B 1 354 ? 6.555 23.391 2.18 1 98.44 354 PRO B N 1
ATOM 6375 C CA . PRO B 1 354 ? 5.375 23.844 2.918 1 98.44 354 PRO B CA 1
ATOM 6376 C C . PRO B 1 354 ? 4.578 22.688 3.531 1 98.44 354 PRO B C 1
ATOM 6378 O O . PRO B 1 354 ? 4.082 21.828 2.807 1 98.44 354 PRO B O 1
ATOM 6381 N N . ALA B 1 355 ? 4.473 22.703 4.824 1 97.69 355 ALA B N 1
ATOM 6382 C CA . ALA B 1 355 ? 4.02 21.516 5.555 1 97.69 355 ALA B CA 1
ATOM 6383 C C . ALA B 1 355 ? 2.533 21.609 5.883 1 97.69 355 ALA B C 1
ATOM 6385 O O . ALA B 1 355 ? 1.844 20.594 5.973 1 97.69 355 ALA B O 1
ATOM 6386 N N . ASP B 1 356 ? 2.061 22.797 6.121 1 98.56 356 ASP B N 1
ATOM 6387 C CA . ASP B 1 356 ? 0.661 22.984 6.488 1 98.56 356 ASP B CA 1
ATOM 6388 C C . ASP B 1 356 ? 0.105 24.281 5.91 1 98.56 356 ASP B C 1
ATOM 6390 O O . ASP B 1 356 ? 0.853 25.234 5.676 1 98.56 356 ASP B O 1
ATOM 6394 N N . VAL B 1 357 ? -1.152 24.281 5.652 1 98.62 357 VAL B N 1
ATOM 6395 C CA . VAL B 1 357 ? -1.887 25.438 5.148 1 98.62 357 VAL B CA 1
ATOM 6396 C C . VAL B 1 357 ? -3.246 25.531 5.836 1 98.62 357 VAL B C 1
ATOM 6398 O O . VAL B 1 357 ? -3.914 24.516 6.039 1 98.62 357 VAL B O 1
ATOM 6401 N N . LYS B 1 358 ? -3.566 26.734 6.281 1 98.38 358 LYS B N 1
ATOM 6402 C CA . LYS B 1 358 ? -4.809 26.984 7.004 1 98.38 358 LYS B CA 1
ATOM 6403 C C . LYS B 1 358 ? -5.473 28.266 6.531 1 98.38 358 LYS B C 1
ATOM 6405 O O . LYS B 1 358 ? -4.801 29.172 6.031 1 98.38 358 LYS B O 1
ATOM 6410 N N . VAL B 1 359 ? -6.758 28.312 6.656 1 98.31 359 VAL B N 1
ATOM 6411 C CA . VAL B 1 359 ? -7.527 29.531 6.445 1 98.31 359 VAL B CA 1
ATOM 6412 C C . VAL B 1 359 ? -8.117 30 7.773 1 98.31 359 VAL B C 1
ATOM 6414 O O . VAL B 1 359 ? -8.758 29.234 8.484 1 98.31 359 VAL B O 1
ATOM 6417 N N . ASP B 1 360 ? -7.852 31.281 8.117 1 97.5 360 ASP B N 1
ATOM 6418 C CA . ASP B 1 360 ? -8.398 31.781 9.367 1 97.5 360 ASP B CA 1
ATOM 6419 C C . ASP B 1 360 ? -9.781 32.375 9.164 1 97.5 360 ASP B C 1
ATOM 6421 O O . ASP B 1 360 ? -10.312 32.375 8.055 1 97.5 360 ASP B O 1
ATOM 6425 N N . ARG B 1 361 ? -10.359 32.938 10.266 1 95.56 361 ARG B N 1
ATOM 6426 C CA . ARG B 1 361 ? -11.727 33.438 10.258 1 95.56 361 ARG B CA 1
ATOM 6427 C C . ARG B 1 361 ? -11.82 34.75 9.461 1 95.56 361 ARG B C 1
ATOM 6429 O O . ARG B 1 361 ? -12.914 35.156 9.094 1 95.56 361 ARG B O 1
ATOM 6436 N N . GLN B 1 362 ? -10.719 35.375 9.156 1 95.94 362 GLN B N 1
ATOM 6437 C CA . GLN B 1 362 ? -10.68 36.625 8.43 1 95.94 362 GLN B CA 1
ATOM 6438 C C . GLN B 1 362 ? -10.328 36.406 6.965 1 95.94 362 GLN B C 1
ATOM 6440 O O . GLN B 1 362 ? -10.008 37.344 6.246 1 95.94 362 GLN B O 1
ATOM 6445 N N . LYS B 1 363 ? -10.297 35.188 6.512 1 96.88 363 LYS B N 1
ATOM 6446 C CA . LYS B 1 363 ? -10.078 34.812 5.121 1 96.88 363 LYS B CA 1
ATOM 6447 C C . LYS B 1 363 ? -8.633 35.031 4.703 1 96.88 363 LYS B C 1
ATOM 6449 O O . LYS B 1 363 ? -8.367 35.469 3.584 1 96.88 363 LYS B O 1
ATOM 6454 N N . ASN B 1 364 ? -7.805 34.844 5.641 1 97.88 364 ASN B N 1
ATOM 6455 C CA . ASN B 1 364 ? -6.379 34.781 5.332 1 97.88 364 ASN B CA 1
ATOM 6456 C C . ASN B 1 364 ? -5.883 33.344 5.207 1 97.88 364 ASN B C 1
ATOM 6458 O O . ASN B 1 364 ? -6.312 32.469 5.957 1 97.88 364 ASN B O 1
ATOM 6462 N N . LEU B 1 365 ? -4.984 33.219 4.266 1 98.62 365 LEU B N 1
ATOM 6463 C CA . LEU B 1 365 ? -4.277 31.953 4.164 1 98.62 365 LEU B CA 1
ATOM 6464 C C . LEU B 1 365 ? -2.971 32 4.949 1 98.62 365 LEU B C 1
ATOM 6466 O O . LEU B 1 365 ? -2.213 32.969 4.855 1 98.62 365 LEU B O 1
ATOM 6470 N N . TRP B 1 366 ? -2.76 31 5.746 1 98.75 366 TRP B N 1
ATOM 6471 C CA . TRP B 1 366 ? -1.527 30.828 6.508 1 98.75 366 TRP B CA 1
ATOM 6472 C C . TRP B 1 366 ? -0.771 29.578 6.055 1 98.75 366 TRP B C 1
ATOM 6474 O O . TRP B 1 366 ? -1.378 28.547 5.793 1 98.75 366 TRP B O 1
ATOM 6484 N N . VAL B 1 367 ? 0.562 29.672 5.949 1 98.75 367 VAL B N 1
ATOM 6485 C CA . VAL B 1 367 ? 1.406 28.562 5.512 1 98.75 367 VAL B CA 1
ATOM 6486 C C . VAL B 1 367 ? 2.635 28.469 6.414 1 98.75 367 VAL B C 1
ATOM 6488 O O . VAL B 1 367 ? 3.24 29.484 6.766 1 98.75 367 VAL B O 1
ATOM 6491 N N . ILE B 1 368 ? 3.014 27.25 6.789 1 98.81 368 ILE B N 1
ATOM 6492 C CA . ILE B 1 368 ? 4.305 27.062 7.441 1 98.81 368 ILE B CA 1
ATOM 6493 C C . ILE B 1 368 ? 5.219 26.234 6.539 1 98.81 368 ILE B C 1
ATOM 6495 O O . ILE B 1 368 ? 4.789 25.234 5.961 1 98.81 368 ILE B O 1
ATOM 6499 N N . SER B 1 369 ? 6.344 26.703 6.316 1 98.69 369 SER B N 1
ATOM 6500 C CA . SER B 1 369 ? 7.43 25.969 5.672 1 98.69 369 SER B CA 1
ATOM 6501 C C . SER B 1 369 ? 8.445 25.469 6.695 1 98.69 369 SER B C 1
ATOM 6503 O O . SER B 1 369 ? 8.961 26.25 7.5 1 98.69 369 SER B O 1
ATOM 6505 N N . ASP B 1 370 ? 8.766 24.141 6.605 1 98.5 370 ASP B N 1
ATOM 6506 C CA . ASP B 1 370 ? 9.516 23.625 7.75 1 98.5 370 ASP B CA 1
ATOM 6507 C C . ASP B 1 370 ? 10.75 22.859 7.293 1 98.5 370 ASP B C 1
ATOM 6509 O O . ASP B 1 370 ? 11.422 22.219 8.102 1 98.5 370 ASP B O 1
ATOM 6513 N N . ARG B 1 371 ? 11.016 22.797 5.992 1 98.5 371 ARG B N 1
ATOM 6514 C CA . ARG B 1 371 ? 12.172 22.094 5.445 1 98.5 371 ARG B CA 1
ATOM 6515 C C . ARG B 1 371 ? 12.242 20.672 5.973 1 98.5 371 ARG B C 1
ATOM 6517 O O . ARG B 1 371 ? 13.328 20.172 6.281 1 98.5 371 ARG B O 1
ATOM 6524 N N . MET B 1 372 ? 11.164 20.062 6.051 1 98 372 MET B N 1
ATOM 6525 C CA . MET B 1 372 ? 11.109 18.703 6.594 1 98 372 MET B CA 1
ATOM 6526 C C . MET B 1 372 ? 12.031 17.766 5.816 1 98 372 MET B C 1
ATOM 6528 O O . MET B 1 372 ? 12.719 16.938 6.41 1 98 372 MET B O 1
ATOM 6532 N N . SER B 1 373 ? 12.008 17.797 4.477 1 97.31 373 SER B N 1
ATOM 6533 C CA . SER B 1 373 ? 12.867 16.938 3.678 1 97.31 373 SER B CA 1
ATOM 6534 C C . SER B 1 373 ? 14.336 17.078 4.082 1 97.31 373 SER B C 1
ATOM 6536 O O . SER B 1 373 ? 15.039 16.094 4.246 1 97.31 373 SER B O 1
ATOM 6538 N N . ASN B 1 374 ? 14.75 18.344 4.305 1 98.06 374 ASN B N 1
ATOM 6539 C CA . ASN B 1 374 ? 16.125 18.578 4.742 1 98.06 374 ASN B CA 1
ATOM 6540 C C . ASN B 1 374 ? 16.375 18.016 6.133 1 98.06 374 ASN B C 1
ATOM 6542 O O . ASN B 1 374 ? 17.438 17.422 6.383 1 98.06 374 ASN B O 1
ATOM 6546 N N . PHE B 1 375 ? 15.484 18.172 6.996 1 98.06 375 PHE B N 1
ATOM 6547 C CA . PHE B 1 375 ? 15.578 17.688 8.375 1 98.06 375 PHE B CA 1
ATOM 6548 C C . PHE B 1 375 ? 15.695 16.172 8.414 1 98.06 375 PHE B C 1
ATOM 6550 O O . PHE B 1 375 ? 16.484 15.633 9.188 1 98.06 375 PHE B O 1
ATOM 6557 N N . LEU B 1 376 ? 14.906 15.453 7.543 1 96.75 376 LEU B N 1
ATOM 6558 C CA . LEU B 1 376 ? 14.805 14 7.637 1 96.75 376 LEU B CA 1
ATOM 6559 C C . LEU B 1 376 ? 15.852 13.328 6.75 1 96.75 376 LEU B C 1
ATOM 6561 O O . LEU B 1 376 ? 16.328 12.234 7.066 1 96.75 376 LEU B O 1
ATOM 6565 N N . ILE B 1 377 ? 16.203 13.938 5.586 1 96.25 377 ILE B N 1
ATOM 6566 C CA . ILE B 1 377 ? 17.031 13.281 4.582 1 96.25 377 ILE B CA 1
ATOM 6567 C C . ILE B 1 377 ? 18.469 13.789 4.688 1 96.25 377 ILE B C 1
ATOM 6569 O O . ILE B 1 377 ? 19.406 13.07 4.34 1 96.25 377 ILE B O 1
ATOM 6573 N N . ALA B 1 378 ? 18.594 15.023 5.188 1 96.19 378 ALA B N 1
ATOM 6574 C CA . ALA B 1 378 ? 19.891 15.648 5.355 1 96.19 378 ALA B CA 1
ATOM 6575 C C . ALA B 1 378 ? 20.047 16.234 6.754 1 96.19 378 ALA B C 1
ATOM 6577 O O . ALA B 1 378 ? 19.688 15.602 7.746 1 96.19 378 ALA B O 1
ATOM 6578 N N . LYS B 1 379 ? 20.719 17.312 6.797 1 94.81 379 LYS B N 1
ATOM 6579 C CA . LYS B 1 379 ? 20.891 18.062 8.039 1 94.81 379 LYS B CA 1
ATOM 6580 C C . LYS B 1 379 ? 20.641 19.562 7.824 1 94.81 379 LYS B C 1
ATOM 6582 O O . LYS B 1 379 ? 21.078 20.125 6.824 1 94.81 379 LYS B O 1
ATOM 6587 N N . LEU B 1 380 ? 19.953 20.094 8.758 1 97.44 380 LEU B N 1
ATOM 6588 C CA . LEU B 1 380 ? 19.672 21.531 8.68 1 97.44 380 LEU B CA 1
ATOM 6589 C C . LEU B 1 380 ? 20.891 22.328 9.133 1 97.44 380 LEU B C 1
ATOM 6591 O O . LEU B 1 380 ? 21.641 21.891 10.008 1 97.44 380 LEU B O 1
ATOM 6595 N N . ASP B 1 381 ? 21.109 23.516 8.453 1 97.25 381 ASP B N 1
ATOM 6596 C CA . ASP B 1 381 ? 22.062 24.516 8.938 1 97.25 381 ASP B CA 1
ATOM 6597 C C . ASP B 1 381 ? 21.359 25.5 9.875 1 97.25 381 ASP B C 1
ATOM 6599 O O . ASP B 1 381 ? 20.609 26.375 9.43 1 97.25 381 ASP B O 1
ATOM 6603 N N . TYR B 1 382 ? 21.703 25.453 11.109 1 97.06 382 TYR B N 1
ATOM 6604 C CA . TYR B 1 382 ? 20.938 26.203 12.094 1 97.06 382 TYR B CA 1
ATOM 6605 C C . TYR B 1 382 ? 21.484 27.625 12.227 1 97.06 382 TYR B C 1
ATOM 6607 O O . TYR B 1 382 ? 21 28.422 13.039 1 97.06 382 TYR B O 1
ATOM 6615 N N . LYS B 1 383 ? 22.422 27.953 11.391 1 96.81 383 LYS B N 1
ATOM 6616 C CA . LYS B 1 383 ? 22.812 29.359 11.227 1 96.81 383 LYS B CA 1
ATOM 6617 C C . LYS B 1 383 ? 21.891 30.078 10.25 1 96.81 383 LYS B C 1
ATOM 6619 O O . LYS B 1 383 ? 21.875 31.312 10.188 1 96.81 383 LYS B O 1
ATOM 6624 N N . ASP B 1 384 ? 21.188 29.281 9.547 1 97.06 384 ASP B N 1
ATOM 6625 C CA . ASP B 1 384 ? 20.203 29.797 8.594 1 97.06 384 ASP B CA 1
ATOM 6626 C C . ASP B 1 384 ? 18.797 29.75 9.172 1 97.06 384 ASP B C 1
ATOM 6628 O O . ASP B 1 384 ? 18.547 29.047 10.156 1 97.06 384 ASP B O 1
ATOM 6632 N N . ILE B 1 385 ? 17.859 30.531 8.5 1 98.19 385 ILE B N 1
ATOM 6633 C CA . ILE B 1 385 ? 16.438 30.422 8.836 1 98.19 385 ILE B CA 1
ATOM 6634 C C . ILE B 1 385 ? 15.875 29.125 8.266 1 98.19 385 ILE B C 1
ATOM 6636 O O . ILE B 1 385 ? 15.961 28.875 7.059 1 98.19 385 ILE B O 1
ATOM 6640 N N . ASN B 1 386 ? 15.305 28.297 9.133 1 98.56 386 ASN B N 1
ATOM 6641 C CA . ASN B 1 386 ? 14.828 27 8.703 1 98.56 386 ASN B CA 1
ATOM 6642 C C . ASN B 1 386 ? 13.305 26.953 8.617 1 98.56 386 ASN B C 1
ATOM 6644 O O . ASN B 1 386 ? 12.742 26.25 7.77 1 98.56 386 ASN B O 1
ATOM 6648 N N . PHE B 1 387 ? 12.68 27.609 9.492 1 98.88 387 PHE B N 1
ATOM 6649 C CA . PHE B 1 387 ? 11.227 27.547 9.586 1 98.88 387 PHE B CA 1
ATOM 6650 C C . PHE B 1 387 ? 10.594 28.922 9.391 1 98.88 387 PHE B C 1
ATOM 6652 O O . PHE B 1 387 ? 11.094 29.906 9.922 1 98.88 387 PHE B O 1
ATOM 6659 N N . ARG B 1 388 ? 9.594 28.969 8.594 1 98.69 388 ARG B N 1
ATOM 6660 C CA . ARG B 1 388 ? 8.93 30.25 8.305 1 98.69 388 ARG B CA 1
ATOM 6661 C C . ARG B 1 388 ? 7.414 30.094 8.312 1 98.69 388 ARG B C 1
ATOM 6663 O O . ARG B 1 388 ? 6.891 29.047 7.914 1 98.69 388 ARG B O 1
ATOM 6670 N N . VAL B 1 389 ? 6.742 31.078 8.781 1 98.75 389 VAL B N 1
ATOM 6671 C CA . VAL B 1 389 ? 5.293 31.203 8.664 1 98.75 389 VAL B CA 1
ATOM 6672 C C . VAL B 1 389 ? 4.945 32.406 7.773 1 98.75 389 VAL B C 1
ATOM 6674 O O . VAL B 1 389 ? 5.496 33.5 7.945 1 98.75 389 VAL B O 1
ATOM 6677 N N . PHE B 1 390 ? 4.027 32.125 6.855 1 98.5 390 PHE B N 1
ATOM 6678 C CA . PHE B 1 390 ? 3.574 33.156 5.922 1 98.5 390 PHE B CA 1
ATOM 6679 C C . PHE B 1 390 ? 2.066 33.375 6.02 1 98.5 390 PHE B C 1
ATOM 6681 O O . PHE B 1 390 ? 1.351 32.469 6.492 1 98.5 390 PHE B O 1
ATOM 6688 N N . PHE B 1 391 ? 1.609 34.5 5.625 1 97.25 391 PHE B N 1
ATOM 6689 C CA . PHE B 1 391 ? 0.174 34.688 5.453 1 97.25 391 PHE B CA 1
ATOM 6690 C C . PHE B 1 391 ? -0.115 35.688 4.344 1 97.25 391 PHE B C 1
ATOM 6692 O O . PHE B 1 391 ? 0.767 36.469 3.949 1 97.25 391 PHE B O 1
ATOM 6699 N N . ALA B 1 392 ? -1.288 35.656 3.805 1 98.31 392 ALA B N 1
ATOM 6700 C CA . ALA B 1 392 ? -1.832 36.625 2.871 1 98.31 392 ALA B CA 1
ATOM 6701 C C . ALA B 1 392 ? -3.354 36.531 2.795 1 98.31 392 ALA B C 1
ATOM 6703 O O . ALA B 1 392 ? -3.922 35.438 2.979 1 98.31 392 ALA B O 1
ATOM 6704 N N . PRO B 1 393 ? -3.99 37.719 2.535 1 97.81 393 PRO B N 1
ATOM 6705 C CA . PRO B 1 393 ? -5.418 37.625 2.221 1 97.81 393 PRO B CA 1
ATOM 6706 C C . PRO B 1 393 ? -5.688 36.781 0.977 1 97.81 393 PRO B C 1
ATOM 6708 O O . PRO B 1 393 ? -4.961 36.875 -0.015 1 97.81 393 PRO B O 1
ATOM 6711 N N . ILE B 1 394 ? -6.684 35.969 1.028 1 97.69 394 ILE B N 1
ATOM 6712 C CA . ILE B 1 394 ? -6.988 35 -0.042 1 97.69 394 ILE B CA 1
ATOM 6713 C C . ILE B 1 394 ? -7.254 35.781 -1.34 1 97.69 394 ILE B C 1
ATOM 6715 O O . ILE B 1 394 ? -6.793 35.375 -2.41 1 97.69 394 ILE B O 1
ATOM 6719 N N . ASP B 1 395 ? -7.938 36.938 -1.257 1 95.44 395 ASP B N 1
ATOM 6720 C CA . ASP B 1 395 ? -8.266 37.688 -2.451 1 95.44 395 ASP B CA 1
ATOM 6721 C C . ASP B 1 395 ? -7 38.156 -3.164 1 95.44 395 ASP B C 1
ATOM 6723 O O . ASP B 1 395 ? -6.961 38.25 -4.395 1 95.44 395 ASP B O 1
ATOM 6727 N N . VAL B 1 396 ? -6.035 38.5 -2.393 1 96 396 VAL B N 1
ATOM 6728 C CA . VAL B 1 396 ? -4.746 38.906 -2.945 1 96 396 VAL B CA 1
ATOM 6729 C C . VAL B 1 396 ? -4.066 37.719 -3.613 1 96 396 VAL B C 1
ATOM 6731 O O . VAL B 1 396 ? -3.518 37.844 -4.711 1 96 396 VAL B O 1
ATOM 6734 N N . LEU B 1 397 ? -4.141 36.594 -3.018 1 96.94 397 LEU B N 1
ATOM 6735 C CA . LEU B 1 397 ? -3.441 35.406 -3.471 1 96.94 397 LEU B CA 1
ATOM 6736 C C . LEU B 1 397 ? -4.02 34.906 -4.789 1 96.94 397 LEU B C 1
ATOM 6738 O O . LEU B 1 397 ? -3.273 34.5 -5.684 1 96.94 397 LEU B O 1
ATOM 6742 N N . ILE B 1 398 ? -5.297 34.906 -4.938 1 96.94 398 ILE B N 1
ATOM 6743 C CA . ILE B 1 398 ? -5.902 34.25 -6.082 1 96.94 398 ILE B CA 1
ATOM 6744 C C . ILE B 1 398 ? -6.059 35.219 -7.234 1 96.94 398 ILE B C 1
ATOM 6746 O O . ILE B 1 398 ? -6.371 34.812 -8.359 1 96.94 398 ILE B O 1
ATOM 6750 N N . LYS B 1 399 ? -5.836 36.531 -6.957 1 95.06 399 LYS B N 1
ATOM 6751 C CA . LYS B 1 399 ? -5.961 37.531 -8.008 1 95.06 399 LYS B CA 1
ATOM 6752 C C . LYS B 1 399 ? -5.047 37.219 -9.188 1 95.06 399 LYS B C 1
ATOM 6754 O O . LYS B 1 399 ? -3.846 37 -9.008 1 95.06 399 LYS B O 1
ATOM 6759 N N . GLY B 1 400 ? -5.586 37.125 -10.383 1 94.88 400 GLY B N 1
ATOM 6760 C CA . GLY B 1 400 ? -4.816 36.875 -11.594 1 94.88 400 GLY B CA 1
ATOM 6761 C C . GLY B 1 400 ? -4.574 35.406 -11.859 1 94.88 400 GLY B C 1
ATOM 6762 O O . GLY B 1 400 ? -3.971 35.031 -12.867 1 94.88 400 GLY B O 1
ATOM 6763 N N . THR B 1 401 ? -4.996 34.531 -10.953 1 96.81 401 THR B N 1
ATOM 6764 C CA . THR B 1 401 ? -4.867 33.094 -11.164 1 96.81 401 THR B CA 1
ATOM 6765 C C . THR B 1 401 ? -6.168 32.5 -11.711 1 96.81 401 THR B C 1
ATOM 6767 O O . THR B 1 401 ? -7.188 33.188 -11.766 1 96.81 401 THR B O 1
ATOM 6770 N N . ILE B 1 402 ? -6.098 31.266 -12.078 1 96.81 402 ILE B N 1
ATOM 6771 C CA . ILE B 1 402 ? -7.262 30.578 -12.625 1 96.81 402 ILE B CA 1
ATOM 6772 C C . ILE B 1 402 ? -8.25 30.266 -11.508 1 96.81 402 ILE B C 1
ATOM 6774 O O . ILE B 1 402 ? -9.383 29.859 -11.766 1 96.81 402 ILE B O 1
ATOM 6778 N N . CYS B 1 403 ? -7.895 30.5 -10.297 1 97 403 CYS B N 1
ATOM 6779 C CA . CYS B 1 403 ? -8.734 30.156 -9.156 1 97 403 CYS B CA 1
ATOM 6780 C C . CYS B 1 403 ? -9.664 31.312 -8.797 1 97 403 CYS B C 1
ATOM 6782 O O . CYS B 1 403 ? -10.516 31.172 -7.918 1 97 403 CYS B O 1
ATOM 6784 N N . GLU B 1 404 ? -9.445 32.406 -9.5 1 93.56 404 GLU B N 1
ATOM 6785 C CA . GLU B 1 404 ? -10.281 33.562 -9.25 1 93.56 404 GLU B CA 1
ATOM 6786 C C . GLU B 1 404 ? -11.727 33.312 -9.656 1 93.56 404 GLU B C 1
ATOM 6788 O O . GLU B 1 404 ? -11.984 32.688 -10.688 1 93.56 404 GLU B O 1
ATOM 6793 N N . PHE B 1 405 ? -12.633 33.625 -8.719 1 83.75 405 PHE B N 1
ATOM 6794 C CA . PHE B 1 405 ? -14.039 33.531 -9.109 1 83.75 405 PHE B CA 1
ATOM 6795 C C . PHE B 1 405 ? -14.414 34.688 -10.039 1 83.75 405 PHE B C 1
ATOM 6797 O O . PHE B 1 405 ? -14.07 35.844 -9.773 1 83.75 405 PHE B O 1
ATOM 6804 N N . ILE B 1 406 ? -14.688 34.438 -11.297 1 68.81 406 ILE B N 1
ATOM 6805 C CA . ILE B 1 406 ? -15.125 35.469 -12.219 1 68.81 406 ILE B CA 1
ATOM 6806 C C . ILE B 1 406 ? -16.625 35.719 -12.039 1 68.81 406 ILE B C 1
ATOM 6808 O O . ILE B 1 406 ? -17.422 34.781 -12.125 1 68.81 406 ILE B O 1
ATOM 6812 N N . PRO B 1 407 ? -17 36.844 -11.461 1 57.47 407 PRO B N 1
ATOM 6813 C CA . PRO B 1 407 ? -18.422 37.156 -11.328 1 57.47 407 PRO B CA 1
ATOM 6814 C C . PRO B 1 407 ? -19.203 36.906 -12.625 1 57.47 407 PRO B C 1
ATOM 6816 O O . PRO B 1 407 ? -18.734 37.312 -13.703 1 57.47 407 PRO B O 1
ATOM 6819 N N . GLU B 1 408 ? -19.797 35.844 -12.891 1 48.59 408 GLU B N 1
ATOM 6820 C CA . GLU B 1 408 ? -20.672 35.781 -14.062 1 48.59 408 GLU B CA 1
ATOM 6821 C C . GLU B 1 408 ? -21.625 36.969 -14.102 1 48.59 408 GLU B C 1
ATOM 6823 O O . GLU B 1 408 ? -22.172 37.375 -13.078 1 48.59 408 GLU B O 1
ATOM 6828 N N . VAL B 1 409 ? -21.75 38 -15.203 1 37.69 409 VAL B N 1
ATOM 6829 C CA . VAL B 1 409 ? -23 38.688 -15.555 1 37.69 409 VAL B CA 1
ATOM 6830 C C . VAL B 1 409 ? -24.172 37.719 -15.453 1 37.69 409 VAL B C 1
ATOM 6832 O O . VAL B 1 409 ? -23.969 36.5 -15.43 1 37.69 409 VAL B O 1
ATOM 6835 N N . LYS B 1 410 ? -25.438 37.938 -16.547 1 39.41 410 LYS B N 1
ATOM 6836 C CA . LYS B 1 410 ? -26.734 37.25 -16.5 1 39.41 410 LYS B CA 1
ATOM 6837 C C . LYS B 1 410 ? -26.562 35.75 -16.484 1 39.41 410 LYS B C 1
ATOM 6839 O O . LYS B 1 410 ? -25.906 35.188 -17.359 1 39.41 410 LYS B O 1
ATOM 6844 N N . PRO B 1 411 ? -26.953 35.031 -15.398 1 34.47 411 PRO B N 1
ATOM 6845 C CA . PRO B 1 411 ? -27 33.594 -15.336 1 34.47 411 PRO B CA 1
ATOM 6846 C C . PRO B 1 411 ? -27.656 32.969 -16.562 1 34.47 411 PRO B C 1
ATOM 6848 O O . PRO B 1 411 ? -28.781 33.312 -16.922 1 34.47 411 PRO B O 1
ATOM 6851 N N . LEU B 1 412 ? -27.062 32.781 -17.766 1 29.61 412 LEU B N 1
ATOM 6852 C CA . LEU B 1 412 ? -27.969 31.938 -18.531 1 29.61 412 LEU B CA 1
ATOM 6853 C C . LEU B 1 412 ? -28.562 30.828 -17.672 1 29.61 412 LEU B C 1
ATOM 6855 O O . LEU B 1 412 ? -28 30.5 -16.609 1 29.61 412 LEU B O 1
ATOM 6859 N N . THR B 1 413 ? -29.578 29.922 -18.297 1 31.2 413 THR B N 1
ATOM 6860 C CA . THR B 1 413 ? -30.344 28.797 -17.75 1 31.2 413 THR B CA 1
ATOM 6861 C C . THR B 1 413 ? -29.438 27.875 -16.938 1 31.2 413 THR B C 1
ATOM 6863 O O . THR B 1 413 ? -28.328 27.562 -17.359 1 31.2 413 THR B O 1
ATOM 6866 N N . THR B 1 414 ? -29.641 27.859 -15.688 1 32.66 414 THR B N 1
ATOM 6867 C CA . THR B 1 414 ? -29.172 27.078 -14.547 1 32.66 414 THR B CA 1
ATOM 6868 C C . THR B 1 414 ? -28.969 25.625 -14.945 1 32.66 414 THR B C 1
ATOM 6870 O O . THR B 1 414 ? -29.922 24.844 -15 1 32.66 414 THR B O 1
ATOM 6873 N N . TYR B 1 415 ? -28.391 25.297 -16.109 1 30.55 415 TYR B N 1
ATOM 6874 C CA . TYR B 1 415 ? -28.203 23.844 -16.156 1 30.55 415 TYR B CA 1
ATOM 6875 C C . TYR B 1 415 ? -27.438 23.359 -14.93 1 30.55 415 TYR B C 1
ATOM 6877 O O . TYR B 1 415 ? -26.344 23.859 -14.641 1 30.55 415 TYR B O 1
ATOM 6885 N N . SER B 1 416 ? -28.125 23.109 -13.844 1 32.47 416 SER B N 1
ATOM 6886 C CA . SER B 1 416 ? -27.703 22.344 -12.68 1 32.47 416 SER B CA 1
ATOM 6887 C C . SER B 1 416 ? -26.797 21.188 -13.07 1 32.47 416 SER B C 1
ATOM 6889 O O . SER B 1 416 ? -27.281 20.094 -13.406 1 32.47 416 SER B O 1
ATOM 6891 N N . TYR B 1 417 ? -25.891 21.406 -13.977 1 31.53 417 TYR B N 1
ATOM 6892 C CA . TYR B 1 417 ? -25.031 20.25 -14.227 1 31.53 417 TYR B CA 1
ATOM 6893 C C . TYR B 1 417 ? -24.219 19.891 -12.984 1 31.53 417 TYR B C 1
ATOM 6895 O O . TYR B 1 417 ? -23.422 20.703 -12.5 1 31.53 417 TYR B O 1
ATOM 6903 N N . ASN B 1 418 ? -24.859 19.203 -12.07 1 33.69 418 ASN B N 1
ATOM 6904 C CA . ASN B 1 418 ? -23.984 18.562 -11.086 1 33.69 418 ASN B CA 1
ATOM 6905 C C . ASN B 1 418 ? -22.938 17.688 -11.758 1 33.69 418 ASN B C 1
ATOM 6907 O O . ASN B 1 418 ? -23.25 16.609 -12.281 1 33.69 418 ASN B O 1
ATOM 6911 N N . PRO B 1 419 ? -22.062 18.266 -12.305 1 34.84 419 PRO B N 1
ATOM 6912 C CA . PRO B 1 419 ? -21.125 17.516 -13.117 1 34.84 419 PRO B CA 1
ATOM 6913 C C . PRO B 1 419 ? -20.688 16.203 -12.469 1 34.84 419 PRO B C 1
ATOM 6915 O O . PRO B 1 419 ? -20.25 15.281 -13.156 1 34.84 419 PRO B O 1
ATOM 6918 N N . PHE B 1 420 ? -20.5 16.297 -11.164 1 37.81 420 PHE B N 1
ATOM 6919 C CA . PHE B 1 420 ? -19.812 15.148 -10.578 1 37.81 420 PHE B CA 1
ATOM 6920 C C . PHE B 1 420 ? -20.766 13.992 -10.344 1 37.81 420 PHE B C 1
ATOM 6922 O O . PHE B 1 420 ? -20.391 12.828 -10.484 1 37.81 420 PHE B O 1
ATOM 6929 N N . TRP B 1 421 ? -22.016 14.297 -9.562 1 33.84 421 TRP B N 1
ATOM 6930 C CA . TRP B 1 421 ? -22.906 13.172 -9.266 1 33.84 421 TRP B CA 1
ATOM 6931 C C . TRP B 1 421 ? -23.953 13 -10.359 1 33.84 421 TRP B C 1
ATOM 6933 O O . TRP B 1 421 ? -24.953 13.711 -10.383 1 33.84 421 TRP B O 1
ATOM 6943 N N . PRO B 1 422 ? -23.688 12.484 -11.531 1 33.91 422 PRO B N 1
ATOM 6944 C CA . PRO B 1 422 ? -24.719 12.367 -12.562 1 33.91 422 PRO B CA 1
ATOM 6945 C C . PRO B 1 422 ? -25.953 11.609 -12.07 1 33.91 422 PRO B C 1
ATOM 6947 O O . PRO B 1 422 ? -27.016 11.711 -12.672 1 33.91 422 PRO B O 1
ATOM 6950 N N . TYR B 1 423 ? -25.844 10.609 -11.18 1 32.09 423 TYR B N 1
ATOM 6951 C CA . TYR B 1 423 ? -26.984 9.719 -11.039 1 32.09 423 TYR B CA 1
ATOM 6952 C C . TYR B 1 423 ? -28.125 10.398 -10.281 1 32.09 423 TYR B C 1
ATOM 6954 O O . TYR B 1 423 ? -29.141 9.773 -9.977 1 32.09 423 TYR B O 1
ATOM 6962 N N . TYR B 1 424 ? -27.969 11.547 -9.688 1 25.81 424 TYR B N 1
ATOM 6963 C CA . TYR B 1 424 ? -29.188 11.922 -8.977 1 25.81 424 TYR B CA 1
ATOM 6964 C C . TYR B 1 424 ? -30.219 12.484 -9.945 1 25.81 424 TYR B C 1
ATOM 6966 O O . TYR B 1 424 ? -30.25 13.688 -10.219 1 25.81 424 TYR B O 1
ATOM 6974 N N . GLN B 1 425 ? -30.375 12.109 -11.188 1 25.19 425 GLN B N 1
ATOM 6975 C CA . GLN B 1 425 ? -31.734 12.422 -11.586 1 25.19 425 GLN B CA 1
ATOM 6976 C C . GLN B 1 425 ? -32.719 11.477 -10.914 1 25.19 425 GLN B C 1
ATOM 6978 O O . GLN B 1 425 ? -32.469 10.273 -10.805 1 25.19 425 GLN B O 1
#